Protein AF-A0A2C5VGV7-F1 (afdb_monomer)

Sequence (1198 aa):
MLGKWEKAKASDNYAYPTNRVNNKQLCISTLEGSLFNQAHFSAHIVLRQLVRQPQFVAIVDTLEINDDNWTLVNKKGEIFQVHEIQTTVGTFIERIDITQQINEIDSLKADLQLLASSAVMTGGIVSSSDRLPLLNWLQFQQLNLPETADHLQNLIAWLELTLPLPPTHGNYWGISNETGATELCIDEDQQSAIYQVIHKLMDKGEPRAEPLINYLAGALLKKETPTALREYPRRAWALLIETEEAKAFAQSCFEALNEPSMANATVLSTEQRSRLLVAAVMLDLSLGREDKNQNFIEQNIYNPGYVQATSHEVNLALEQALGRRRIKEYAVPMTLELILAGLAPEFLVRTPTTLQIGTPGWVILRKSVSLAETIAPGLSSQMSYDKLLELGAMLPTSTQQQTLHDWANLQGIMDWSMLNGLEPENANDLPTQELFKQAATQYNAHIEAINAALTTIATPPVSRRKLAKAELYDVGCDPMMQIALPVEYGYKRNYHSVLDVYMTRNLLFKKGYDRQSGTSIYKAYPDLLTLEPINDIYKAKVKEHFKQYKTAINTTVRLTLSRLSLEERMALEFGKVAIFSVRDFSIQTPINSSFVPFDPRKTARFGTLLFCKYGLQFYCFEIFPLQGICRNNPALAEAYVRGQTLDEIGWFTEGPNGDNDFKSLTYLHTRIEKTAYFEGQAPLGEELRDRPGIILERFAEFDEPDDSLPFTRSPMHSFNSERFNKIGEIIAEHNPPTHYDQFYAISYDKTALEKNLDDWDNITETILDVVIPFRQCIRGLSSSDPDLRSGAIFSCVMDLTAILFVFAGALGPFGKALGSSTRLLSLSKVGASVALSVFNPLDGVPKLVYGGARLVGKGVMKLSHFGHTVIRAGAGQLRALSSTSSGSYDLVKALSKTGVAAEIRMTLPTLAHARALFKDDALETVEQLVTRLSQDVVSIPKGGNATELQHLFNAATREATQSSKGFQQLESLIGHAAANDVLISFTKSRGPRFNGTKFTTKAGDYSEILGSMAELESRKVIYLKNHQQSVLKTDLGKPPYSDVMPETAFNPQGFTDNAQRAGAWMVKGSSSDNELEHIVAILREYTSNNKSLTDANVVKEIHARLVPQLAESVREVGQPTKYGGSISGYASLEQHLKTLDAAHEHVDKHLLAAIAGFQGFGDGNGRTASAVYAISQLRNNRFVPMPKHVFMSLSDLG

Mean predicted aligned error: 18.31 Å

pLDDT: mean 78.08, std 17.91, range [22.92, 96.88]

Solvent-accessible surface area (backbone atoms only — not comparable to full-atom values): 66205 Å² total; per-residue (Å²): 136,91,73,85,82,81,80,83,71,91,71,87,81,88,79,69,70,86,60,63,55,78,56,85,32,37,62,38,48,63,43,89,87,28,55,62,37,65,66,35,44,68,49,24,52,53,43,44,56,52,59,66,34,71,74,48,40,59,58,55,65,74,67,77,68,71,94,82,51,40,44,38,33,23,50,85,52,49,31,26,44,31,39,81,43,83,54,100,63,39,70,33,54,51,75,45,82,44,38,69,73,55,66,72,40,74,91,48,50,67,61,45,52,53,38,11,60,48,4,60,74,34,20,39,43,35,32,47,45,64,52,43,45,47,53,27,56,37,44,52,58,63,41,55,78,48,61,36,61,66,48,42,52,46,51,48,50,44,47,67,47,83,70,74,78,51,48,97,61,37,27,46,34,54,64,36,93,78,59,59,43,70,35,56,77,66,57,81,88,50,46,64,44,45,50,50,50,52,48,67,74,64,69,78,67,88,75,78,85,64,50,67,59,49,58,48,49,53,61,39,51,79,81,47,53,59,64,54,28,46,78,35,26,72,60,40,49,66,52,31,57,69,34,70,68,41,45,54,51,32,51,52,43,54,55,57,76,47,72,85,88,67,80,63,93,72,81,73,50,74,61,60,37,44,17,51,46,44,40,51,46,31,46,70,74,64,29,80,44,70,71,42,43,42,51,48,39,48,68,65,65,47,23,48,91,38,27,79,33,28,59,66,58,46,51,53,51,47,45,56,55,43,43,74,65,56,40,46,75,42,45,31,52,34,52,49,51,60,50,30,41,56,78,44,46,58,67,62,37,71,65,54,88,63,38,29,54,41,38,73,39,34,28,44,48,38,23,13,30,50,53,33,35,52,54,36,44,33,27,38,61,67,42,54,54,68,57,32,51,56,61,47,58,56,72,63,58,30,74,33,28,39,50,35,54,42,50,35,24,49,56,26,37,47,47,32,28,44,12,36,64,66,66,58,94,61,50,82,79,50,56,70,53,58,55,50,34,51,34,36,50,54,51,40,52,53,52,47,53,50,45,53,19,55,52,46,68,65,47,68,60,71,47,42,58,58,53,48,43,51,60,29,50,76,59,72,40,65,40,75,44,67,28,26,57,83,71,69,94,90,65,87,78,66,75,39,30,46,43,40,36,48,71,23,91,60,41,54,77,68,67,56,57,33,49,94,69,82,77,48,50,66,73,75,34,57,58,68,72,70,57,74,62,50,67,58,58,39,52,52,52,42,52,55,50,50,52,50,34,32,54,22,42,16,52,35,35,17,53,21,51,27,67,43,55,64,70,58,36,48,32,68,61,52,12,35,34,36,36,27,41,42,29,69,55,65,81,89,56,61,96,87,51,78,67,82,82,89,53,81,85,40,44,31,34,32,29,38,40,36,40,28,43,36,93,95,48,68,43,20,32,44,36,24,48,68,48,46,45,49,47,81,35,63,66,58,25,52,33,46,69,69,16,21,15,63,41,101,81,51,41,72,76,35,60,34,67,62,103,64,62,75,51,56,49,35,41,26,90,44,82,73,64,57,52,22,24,66,48,56,44,79,81,79,87,71,86,80,92,76,90,68,42,35,34,35,39,49,81,48,74,43,71,56,60,94,68,82,84,71,95,72,71,34,43,59,54,45,40,70,27,69,57,36,47,51,52,15,46,51,49,29,68,75,51,35,74,67,48,70,70,55,54,49,53,77,29,59,67,74,40,74,66,44,58,72,71,53,88,84,88,76,66,62,65,63,46,62,68,66,62,44,69,47,71,68,59,57,56,66,75,69,48,93,53,68,76,83,66,69,76,88,71,62,48,61,79,63,65,28,78,68,64,68,76,78,67,71,99,60,99,57,85,62,61,58,69,54,52,53,52,50,47,45,55,59,66,49,49,56,61,64,66,54,48,46,54,43,57,46,77,80,86,71,81,97,83,84,89,83,79,91,72,88,88,76,62,96,69,70,88,73,62,21,74,64,31,30,52,38,33,40,51,14,37,50,41,49,27,28,37,53,33,81,76,47,34,25,41,41,45,48,51,24,31,69,73,69,54,39,55,37,33,58,38,60,60,33,49,66,53,59,22,47,20,66,57,66,72,37,87,79,52,82,47,54,66,58,48,25,55,59,58,38,40,87,62,45,79,75,39,90,85,56,46,72,68,50,55,46,50,51,49,58,46,31,26,51,59,55,19,56,78,27,70,20,31,49,53,25,22,76,67,40,36,65,68,46,40,51,50,47,54,50,54,44,41,72,78,71,48,71,52,72,75,81,43,31,56,78,48,37,29,54,63,47,18,52,50,52,16,53,45,29,34,56,43,31,54,21,50,50,52,45,50,53,52,52,57,47,56,77,72,49,73,60,81,39,81,68,57,53,53,68,44,60,62,74,79,40,39,81,85,66,64,80,53,50,59,55,39,44,24,33,42,51,50,66,75,46,98,62,100,63,63,52,66,63,49,28,51,52,42,52,49,58,38,71,65,74,65,58,84,56,36,56,67,50,50,49,53,51,34,34,74,76,39,62,94,47,60,86,44,74,33,72,62,86,60,104,54,78,64,46,16,8,60,57,10,32,38,40,35,43,60,50,33,70,70,56,58,86,83,43,98,56,36,36,58,53,50,23,20,39,41,38,36,32,29,35,43,40,57,64,27,62,61,40,14,52,47,53,26,42,26,54,33,43,64,68,78,39,70,83,55,73,33,70,70,39,54,22,67,57,21,70,75,106

Organism: Pseudomonas putida (NCBI:txid303)

Secondary structure (DSSP, 8-state):
-----------S-----TT---TTS-EEEPPTT-HHHHHHHHHHHHHHHHTTSHHHHHHHHTT---TT-EEEEETT--EEEEEEEEETTEEEEEEEE-HHHHHT-GGGHHHHHHHHHHHHHTTTEEESSSEEEHHHHHHHTTPPP--SHHHHHHHHHHHH---PPPPTTTTSS-B-TTT-SB--SS-GGGHHHHHHHHHHHH-SSSSP-S-HHHHHHHHHTTTS-HHHHHH-HHHHHHHHTTSHHHHHHHHHHHHHHS-TT--S--PPPHHHHHHHHHHHHHHHTT-SSHHHHHHHHHHHTS-GGGTT-BHHHHHHHHHHHHHHTT--GGGHHHHHHHHHHHH-GGGGS---TT-BTTSHHHHHHHHHHHHHHHHSTTGGGGS-HHHHHHHHHSPPSSHHHHHHHHHHHHHHHHHHHHHTT-S-TTTTTS-HHHHHHHHHHHHHHHHHHHHHHHHHHHSPPPPHHHHHHHHHHHTT--TT-EEE----TTSPPPEEEHHHHHHSTTTTTTT--B-SSSS-HHHH-GGGGTSPPHHHHHHHHHHHHHHHHHHHHHHHHHHHHHTS-HHHHHHHHHSEEEEEEEEE--TTS-TT-S-----GGGEEEEEEEEEEEETTEEEEEEEETTTTEEEE-HHHHHHHHT-EEE-TTS-EEE-S-SSS-S-SEEEES----HHHHHH-PPP----------EEEEEEEEEPPPSSPPPS---HHHHHT-HHHHHHHHHHHHHS-SS-HHHHHHTT----HHHHHTSPPSSSHHHHHHHH-TTTTHHHHHT---SSSSSSS---TT--GGG-----SS---TTHHHHHHHHHHHHTT---TTHHHHTT-TTSS-S-----------TT-----HHHHHHHHHHHHHHHHHH-TTSSHHHHHHHHHHHSHHHHHHHTS-HHHHHHHHHT-TT--SHHHHHHHHTSS--PPPTT--HHHHHHHHHHHHHHHHTTSHHHHHHHHHH-HHHHHHHHHHHHHHHPPPB-SSSBSS-HHHHHHHHHHHHHHHHHHHHHHHHHHHHHTTS-TTSTTTT----HHHH-TT---SHHHHHHHHHHHT-SS---HHHHHHHHHHHHHS---TT-HHHHHHHHHHHSGGGTT--PPS--SSSS--HHHHHHHHHHHHTTS-TT-TTHHHHHHHHHHHHT-SSS-HHHHHHHHHHHHHHTTT---PPPHHHHHHHHT--

Structure (mmCIF, N/CA/C/O backbone):
data_AF-A0A2C5VGV7-F1
#
_entry.id   AF-A0A2C5VGV7-F1
#
loop_
_atom_site.group_PDB
_atom_site.id
_atom_site.type_symbol
_atom_site.label_atom_id
_atom_site.label_alt_id
_atom_site.label_comp_id
_atom_site.label_asym_id
_atom_site.label_entity_id
_atom_site.label_seq_id
_atom_site.pdbx_PDB_ins_code
_atom_site.Cartn_x
_atom_site.Cartn_y
_atom_site.Cartn_z
_atom_site.occupancy
_atom_site.B_iso_or_equiv
_atom_site.auth_seq_id
_atom_site.auth_comp_id
_atom_site.auth_asym_id
_atom_site.auth_atom_id
_atom_site.pdbx_PDB_model_num
ATOM 1 N N . MET A 1 1 ? 58.624 14.270 20.878 1.00 26.78 1 MET A N 1
ATOM 2 C CA . MET A 1 1 ? 58.627 13.551 19.588 1.00 26.78 1 MET A CA 1
ATOM 3 C C . MET A 1 1 ? 57.316 13.879 18.898 1.00 26.78 1 MET A C 1
ATOM 5 O O . MET A 1 1 ? 56.286 13.361 19.293 1.00 26.78 1 MET A O 1
ATOM 9 N N . LEU A 1 2 ? 57.351 14.844 17.981 1.00 27.44 2 LEU A N 1
ATOM 10 C CA . LEU A 1 2 ? 56.190 15.363 17.257 1.00 27.44 2 LEU A CA 1
ATOM 11 C C . LEU A 1 2 ? 56.042 14.560 15.959 1.00 27.44 2 LEU A C 1
ATOM 13 O O . LEU A 1 2 ? 56.719 14.840 14.972 1.00 27.44 2 LEU A O 1
ATOM 17 N N . GLY A 1 3 ? 55.229 13.505 16.009 1.00 25.00 3 GLY A N 1
ATOM 18 C CA . GLY A 1 3 ? 54.824 12.710 14.850 1.00 25.00 3 GLY A CA 1
ATOM 19 C C . GLY A 1 3 ? 53.529 13.267 14.267 1.00 25.00 3 GLY A C 1
ATOM 20 O O . GLY A 1 3 ? 52.592 13.535 15.011 1.00 25.00 3 GLY A O 1
ATOM 21 N N . LYS A 1 4 ? 53.521 13.490 12.952 1.00 26.62 4 LYS A N 1
ATOM 22 C CA . LYS A 1 4 ? 52.438 14.087 12.158 1.00 26.62 4 LYS A CA 1
ATOM 23 C C . LYS A 1 4 ? 51.083 13.413 12.402 1.00 26.62 4 LYS A C 1
ATOM 25 O O . LYS A 1 4 ? 50.980 12.194 12.336 1.00 26.62 4 LYS A O 1
ATOM 30 N N . TRP A 1 5 ? 50.059 14.233 12.617 1.00 28.11 5 TRP A N 1
ATOM 31 C CA . TRP A 1 5 ? 48.663 13.819 12.704 1.00 28.11 5 TRP A CA 1
ATOM 32 C C . TRP A 1 5 ? 48.110 13.744 11.280 1.00 28.11 5 TRP A C 1
ATOM 34 O O . TRP A 1 5 ? 47.948 14.767 10.612 1.00 28.11 5 TRP A O 1
ATOM 44 N N . GLU A 1 6 ? 47.868 12.537 10.779 1.00 26.00 6 GLU A N 1
ATOM 45 C CA . GLU A 1 6 ? 47.149 12.352 9.521 1.00 26.00 6 GLU A CA 1
ATOM 46 C C . GLU A 1 6 ? 45.651 12.568 9.765 1.00 26.00 6 GLU A C 1
ATOM 48 O O . GLU A 1 6 ? 44.951 11.703 10.288 1.00 26.00 6 GLU A O 1
ATOM 53 N N . LYS A 1 7 ? 45.146 13.746 9.371 1.00 28.91 7 LYS A N 1
ATOM 54 C CA . LYS A 1 7 ? 43.715 13.962 9.121 1.00 28.91 7 LYS A CA 1
ATOM 55 C C . LYS A 1 7 ? 43.295 12.994 8.008 1.00 28.91 7 LYS A C 1
ATOM 57 O O . LYS A 1 7 ? 43.578 13.243 6.836 1.00 28.91 7 LYS A O 1
ATOM 62 N N . ALA A 1 8 ? 42.625 11.899 8.362 1.00 23.08 8 ALA A N 1
ATOM 63 C CA . ALA A 1 8 ? 41.954 11.027 7.405 1.00 23.08 8 ALA A CA 1
ATOM 64 C C . ALA A 1 8 ? 40.775 11.784 6.768 1.00 23.08 8 ALA A C 1
ATOM 66 O O . ALA A 1 8 ? 39.636 11.697 7.217 1.00 23.08 8 ALA A O 1
ATOM 67 N N . LYS A 1 9 ? 41.057 12.571 5.724 1.00 25.14 9 LYS A N 1
ATOM 68 C CA . LYS A 1 9 ? 40.028 13.113 4.835 1.00 25.14 9 LYS A CA 1
ATOM 69 C C . LYS A 1 9 ? 39.410 11.947 4.069 1.00 25.14 9 LYS A C 1
ATOM 71 O O . LYS A 1 9 ? 40.097 11.290 3.286 1.00 25.14 9 LYS A O 1
ATOM 76 N N . ALA A 1 10 ? 38.116 11.717 4.275 1.00 26.50 10 ALA A N 1
ATOM 77 C CA . ALA A 1 10 ? 37.305 10.864 3.420 1.00 26.50 10 ALA A CA 1
ATOM 78 C C . ALA A 1 10 ? 37.255 11.481 2.010 1.00 26.50 10 ALA A C 1
ATOM 80 O O . ALA A 1 10 ? 36.399 12.305 1.702 1.00 26.50 10 ALA A O 1
ATOM 81 N N . SER A 1 11 ? 38.230 11.127 1.176 1.00 24.16 11 SER A N 1
ATOM 82 C CA . SER A 1 11 ? 38.238 11.431 -0.252 1.00 24.16 11 SER A CA 1
ATOM 83 C C . SER A 1 11 ? 37.610 10.258 -1.004 1.00 24.16 11 SER A C 1
ATOM 85 O O . SER A 1 11 ? 37.930 9.103 -0.741 1.00 24.16 11 SER A O 1
ATOM 87 N N . ASP A 1 12 ? 36.668 10.597 -1.883 1.00 28.17 12 ASP A N 1
ATOM 88 C CA . ASP A 1 12 ? 36.033 9.772 -2.915 1.00 28.17 12 ASP A CA 1
ATOM 89 C C . ASP A 1 12 ? 35.378 8.447 -2.485 1.00 28.17 12 ASP A C 1
ATOM 91 O O . ASP A 1 12 ? 35.960 7.374 -2.571 1.00 28.17 12 ASP A O 1
ATOM 95 N N . ASN A 1 13 ? 34.090 8.523 -2.115 1.00 22.92 13 ASN A N 1
ATOM 96 C CA . ASN A 1 13 ? 33.152 7.386 -2.139 1.00 22.92 13 ASN A CA 1
ATOM 97 C C . ASN A 1 13 ? 31.679 7.827 -2.344 1.00 22.92 13 ASN A C 1
ATOM 99 O O . ASN A 1 13 ? 30.761 7.257 -1.758 1.00 22.92 13 ASN A O 1
ATOM 103 N N . TYR A 1 14 ? 31.416 8.848 -3.171 1.00 29.27 14 TYR A N 1
ATOM 104 C CA . TYR A 1 14 ? 30.048 9.320 -3.473 1.00 29.27 14 TYR A CA 1
ATOM 105 C C . TYR A 1 14 ? 29.516 8.830 -4.829 1.00 29.27 14 TYR A C 1
ATOM 107 O O . TYR A 1 14 ? 28.909 9.581 -5.586 1.00 29.27 14 TYR A O 1
ATOM 115 N N . ALA A 1 15 ? 29.686 7.541 -5.118 1.00 26.30 15 ALA A N 1
ATOM 116 C CA . ALA A 1 15 ? 28.847 6.833 -6.081 1.00 26.30 15 ALA A CA 1
ATOM 117 C C . ALA A 1 15 ? 28.040 5.783 -5.310 1.00 26.30 15 ALA A C 1
ATOM 119 O O . ALA A 1 15 ? 28.414 4.615 -5.238 1.00 26.30 15 ALA A O 1
ATOM 120 N N . TYR A 1 16 ? 26.956 6.215 -4.664 1.00 28.55 16 TYR A N 1
ATOM 121 C CA . TYR A 1 16 ? 26.007 5.279 -4.070 1.00 28.55 16 TYR A CA 1
ATOM 122 C C . TYR A 1 16 ? 24.989 4.840 -5.130 1.00 28.55 16 TYR A C 1
ATOM 124 O O . TYR A 1 16 ? 24.573 5.664 -5.947 1.00 28.55 16 TYR A O 1
ATOM 132 N N . PRO A 1 17 ? 24.561 3.564 -5.125 1.00 27.66 17 PRO A N 1
ATOM 133 C CA . PRO A 1 17 ? 23.435 3.127 -5.939 1.00 27.66 17 PRO A CA 1
ATOM 134 C C . PRO A 1 17 ? 22.224 4.019 -5.643 1.00 27.66 17 PRO A C 1
ATOM 136 O O . PRO A 1 17 ? 21.954 4.339 -4.484 1.00 27.66 17 PRO A O 1
ATOM 139 N N . THR A 1 18 ? 21.505 4.398 -6.696 1.00 37.00 18 THR A N 1
ATOM 140 C CA . THR A 1 18 ? 20.481 5.457 -6.797 1.00 37.00 18 THR A CA 1
ATOM 141 C C . THR A 1 18 ? 19.291 5.391 -5.820 1.00 37.00 18 THR A C 1
ATOM 143 O O . THR A 1 18 ? 18.417 6.244 -5.895 1.00 37.00 18 THR A O 1
ATOM 146 N N . ASN A 1 19 ? 19.260 4.452 -4.863 1.00 34.81 19 ASN A N 1
ATOM 147 C CA . ASN A 1 19 ? 18.107 4.164 -3.997 1.00 34.81 19 ASN A CA 1
ATOM 148 C C . ASN A 1 19 ? 18.372 4.180 -2.468 1.00 34.81 19 ASN A C 1
ATOM 150 O O . ASN A 1 19 ? 17.470 3.802 -1.722 1.00 34.81 19 ASN A O 1
ATOM 154 N N . ARG A 1 20 ? 19.557 4.571 -1.960 1.00 34.97 20 ARG A N 1
ATOM 155 C CA . ARG A 1 20 ? 19.866 4.536 -0.503 1.00 34.97 20 ARG A CA 1
ATOM 156 C C . ARG A 1 20 ? 19.965 5.928 0.140 1.00 34.97 20 ARG A C 1
ATOM 158 O O . ARG A 1 20 ? 20.656 6.794 -0.382 1.00 34.97 20 ARG A O 1
ATOM 165 N N . VAL A 1 21 ? 19.342 6.110 1.312 1.00 44.81 21 VAL A N 1
ATOM 166 C CA . VAL A 1 21 ? 19.332 7.372 2.088 1.00 44.81 21 VAL A CA 1
ATOM 167 C C . VAL A 1 21 ? 20.489 7.421 3.106 1.00 44.81 21 VAL A C 1
ATOM 169 O O . VAL A 1 21 ? 20.697 6.470 3.865 1.00 44.81 21 VAL A O 1
ATOM 172 N N . ASN A 1 22 ? 21.238 8.531 3.180 1.00 52.78 22 ASN A N 1
ATOM 173 C CA . ASN A 1 22 ? 22.326 8.716 4.157 1.00 52.78 22 ASN A CA 1
ATOM 174 C C . ASN A 1 22 ? 21.815 9.256 5.513 1.00 52.78 22 ASN A C 1
ATOM 176 O O . ASN A 1 22 ? 22.039 10.405 5.889 1.00 52.78 22 ASN A O 1
ATOM 180 N N . ASN A 1 23 ? 21.145 8.398 6.287 1.00 49.16 23 ASN A N 1
ATOM 181 C CA . ASN A 1 23 ? 20.533 8.762 7.578 1.00 49.16 23 ASN A CA 1
ATOM 182 C C . ASN A 1 23 ? 21.534 8.982 8.734 1.00 49.16 23 ASN A C 1
ATOM 184 O O . ASN A 1 23 ? 21.134 9.367 9.832 1.00 49.16 23 ASN A O 1
ATOM 188 N N . LYS A 1 24 ? 22.832 8.695 8.538 1.00 49.66 24 LYS A N 1
ATOM 189 C CA . LYS A 1 24 ? 23.844 8.726 9.617 1.00 49.66 24 LYS A CA 1
ATOM 190 C C . LYS A 1 24 ? 24.393 10.125 9.913 1.00 49.66 24 LYS A C 1
ATOM 192 O O . LYS A 1 24 ? 25.013 10.313 10.962 1.00 49.66 24 LYS A O 1
ATOM 197 N N . GLN A 1 25 ? 24.170 11.075 9.007 1.00 57.91 25 GLN A N 1
ATOM 198 C CA . GLN A 1 25 ? 24.764 12.412 9.049 1.00 57.91 25 GLN A CA 1
ATOM 199 C C . GLN A 1 25 ? 23.735 13.547 9.231 1.00 57.91 25 GLN A C 1
ATOM 201 O O . GLN A 1 25 ? 24.132 14.700 9.366 1.00 57.91 25 GLN A O 1
ATOM 206 N N . LEU A 1 26 ? 22.435 13.233 9.270 1.00 62.75 26 LEU A N 1
ATOM 207 C CA . LEU A 1 26 ? 21.358 14.197 9.530 1.00 62.75 26 LEU A CA 1
ATOM 208 C C . LEU A 1 26 ? 21.230 14.479 11.031 1.00 62.75 26 LEU A C 1
ATOM 210 O O . LEU A 1 26 ? 21.164 13.545 11.835 1.00 62.75 26 LEU A O 1
ATOM 214 N N . CYS A 1 27 ? 21.168 15.756 11.403 1.00 69.19 27 CYS A N 1
ATOM 215 C CA . CYS A 1 27 ? 21.105 16.218 12.788 1.00 69.19 27 CYS A CA 1
ATOM 216 C C . CYS A 1 27 ? 19.761 16.900 13.087 1.00 69.19 27 CYS A C 1
ATOM 218 O O . CYS A 1 27 ? 19.187 17.543 12.219 1.00 69.19 27 CYS A O 1
ATOM 220 N N . ILE A 1 28 ? 19.251 16.770 14.309 1.00 70.75 28 ILE A N 1
ATOM 221 C CA . ILE A 1 28 ? 18.041 17.440 14.801 1.00 70.75 28 ILE A CA 1
ATOM 222 C C . ILE A 1 28 ? 18.336 18.111 16.146 1.00 70.75 28 ILE A C 1
ATOM 224 O O . ILE A 1 28 ? 19.229 17.679 16.874 1.00 70.75 28 ILE A O 1
ATOM 228 N N . SER A 1 29 ? 17.564 19.136 16.502 1.00 74.19 29 SER A N 1
ATOM 229 C CA . SER A 1 29 ? 17.600 19.728 17.845 1.00 74.19 29 SER A CA 1
ATOM 230 C C . SER A 1 29 ? 16.623 19.019 18.783 1.00 74.19 29 SER A C 1
ATOM 232 O O . SER A 1 29 ? 15.491 18.716 18.406 1.00 74.19 29 SER A O 1
ATOM 234 N N . THR A 1 30 ? 17.032 18.792 20.027 1.00 71.56 30 THR A N 1
ATOM 235 C CA . THR A 1 30 ? 16.143 18.401 21.122 1.00 71.56 30 THR A CA 1
ATOM 236 C C . THR A 1 30 ? 15.145 19.519 21.410 1.00 71.56 30 THR A C 1
ATOM 238 O O . THR A 1 30 ? 15.472 20.705 21.361 1.00 71.56 30 THR A O 1
ATOM 241 N N . LEU A 1 31 ? 13.906 19.149 21.738 1.00 69.62 31 LEU A N 1
ATOM 242 C CA . LEU A 1 31 ? 12.923 20.096 22.250 1.00 69.62 31 LEU A CA 1
ATOM 243 C C . LEU A 1 31 ? 12.893 20.023 23.778 1.00 69.62 31 LEU A C 1
ATOM 245 O O . LEU A 1 31 ? 12.781 18.938 24.355 1.00 69.62 31 LEU A O 1
ATOM 249 N N . GLU A 1 32 ? 12.980 21.172 24.440 1.00 70.81 32 GLU A N 1
ATOM 250 C CA . GLU A 1 32 ? 12.794 21.278 25.888 1.00 70.81 32 GLU A CA 1
ATOM 251 C C . GLU A 1 32 ? 11.429 20.731 26.323 1.00 70.81 32 GLU A C 1
ATOM 253 O O . GLU A 1 32 ? 10.408 21.021 25.701 1.00 70.81 32 GLU A O 1
ATOM 258 N N . GLY A 1 33 ? 11.428 19.884 27.357 1.00 67.38 33 GLY A N 1
ATOM 259 C CA . GLY A 1 33 ? 10.228 19.220 27.876 1.00 67.38 33 GLY A CA 1
ATOM 260 C C . GLY A 1 33 ? 9.799 17.941 27.145 1.00 67.38 33 GLY A C 1
ATOM 261 O O . GLY A 1 33 ? 8.951 17.229 27.678 1.00 67.38 33 GLY A O 1
ATOM 262 N N . SER A 1 34 ? 10.394 17.607 25.992 1.00 68.00 34 SER A N 1
ATOM 263 C CA . SER A 1 34 ? 10.092 16.361 25.262 1.00 68.00 34 SER A CA 1
ATOM 264 C C . SER A 1 34 ? 10.458 15.101 26.051 1.00 68.00 34 SER A C 1
ATOM 266 O O . SER A 1 34 ? 11.385 15.129 26.861 1.00 68.00 34 SER A O 1
ATOM 268 N N . LEU A 1 35 ? 9.802 13.967 25.765 1.00 70.62 35 LEU A N 1
ATOM 269 C CA . LEU A 1 35 ? 10.154 12.670 26.371 1.00 70.62 35 LEU A CA 1
ATOM 270 C C . LEU A 1 35 ? 11.616 12.286 26.117 1.00 70.62 35 LEU A C 1
ATOM 272 O O . LEU A 1 35 ? 12.296 11.807 27.022 1.00 70.62 35 LEU A O 1
ATOM 276 N N . PHE A 1 36 ? 12.114 12.536 24.900 1.00 74.88 36 PHE A N 1
ATOM 277 C CA . PHE A 1 36 ? 13.523 12.310 24.581 1.00 74.88 36 PHE A CA 1
ATOM 278 C C . PHE A 1 36 ? 14.425 13.192 25.447 1.00 74.88 36 PHE A C 1
ATOM 280 O O . PHE A 1 36 ? 15.378 12.691 26.035 1.00 74.88 36 PHE A O 1
ATOM 287 N N . ASN A 1 37 ? 14.122 14.492 25.556 1.00 75.94 37 ASN A N 1
ATOM 288 C CA . ASN A 1 37 ? 14.912 15.400 26.383 1.00 75.94 37 ASN A CA 1
ATOM 289 C C . ASN A 1 37 ? 14.887 14.956 27.846 1.00 75.94 37 ASN A C 1
ATOM 291 O O . ASN A 1 37 ? 15.947 14.807 28.424 1.00 75.94 37 ASN A O 1
ATOM 295 N N . GLN A 1 38 ? 13.729 14.622 28.416 1.00 80.12 38 GLN A N 1
ATOM 296 C CA . GLN A 1 38 ? 13.640 14.123 29.794 1.00 80.12 38 GLN A CA 1
ATOM 297 C C . GLN A 1 38 ? 14.505 12.873 30.027 1.00 80.12 38 GLN A C 1
ATOM 299 O O . GLN A 1 38 ? 15.220 12.807 31.025 1.00 80.12 38 GLN A O 1
ATOM 304 N N . ALA A 1 39 ? 14.493 11.915 29.093 1.00 77.00 39 ALA A N 1
ATOM 305 C CA . ALA A 1 39 ? 15.324 10.712 29.171 1.00 77.00 39 ALA A CA 1
ATOM 306 C C . ALA A 1 39 ? 16.827 11.003 28.983 1.00 77.00 39 ALA A C 1
ATOM 308 O O . ALA A 1 39 ? 17.673 10.315 29.550 1.00 77.00 39 ALA A O 1
ATOM 309 N N . HIS A 1 40 ? 17.167 12.020 28.188 1.00 82.81 40 HIS A N 1
ATOM 310 C CA . HIS A 1 40 ? 18.542 12.399 27.844 1.00 82.81 40 HIS A CA 1
ATOM 311 C C . HIS A 1 40 ? 19.164 13.407 28.822 1.00 82.81 40 HIS A C 1
ATOM 313 O O . HIS A 1 40 ? 20.384 13.436 28.978 1.00 82.81 40 HIS A O 1
ATOM 319 N N . PHE A 1 41 ? 18.339 14.181 29.532 1.00 83.75 41 PHE A N 1
ATOM 320 C CA . PHE A 1 41 ? 18.715 15.382 30.279 1.00 83.75 41 PHE A CA 1
ATOM 321 C C . PHE A 1 41 ? 19.829 15.129 31.293 1.00 83.75 41 PHE A C 1
ATOM 323 O O . PHE A 1 41 ? 20.842 15.825 31.289 1.00 83.75 41 PHE A O 1
ATOM 330 N N . SER A 1 42 ? 19.688 14.109 32.141 1.00 84.25 42 SER A N 1
ATOM 331 C CA . SER A 1 42 ? 20.685 13.818 33.176 1.00 84.25 42 SER A CA 1
ATOM 332 C C . SER A 1 42 ? 22.057 13.505 32.575 1.00 84.25 42 SER A C 1
ATOM 334 O O . SER A 1 42 ? 23.062 14.063 33.012 1.00 84.25 42 SER A O 1
ATOM 336 N N . ALA A 1 43 ? 22.104 12.676 31.530 1.00 85.81 43 ALA A N 1
ATOM 337 C CA . ALA A 1 43 ? 23.351 12.318 30.860 1.00 85.81 43 ALA A CA 1
ATOM 338 C C . ALA A 1 43 ? 23.935 13.499 30.062 1.00 85.81 43 ALA A C 1
ATOM 340 O O . ALA A 1 43 ? 25.146 13.713 30.062 1.00 85.81 43 ALA A O 1
ATOM 341 N N . HIS A 1 44 ? 23.078 14.313 29.439 1.00 87.94 44 HIS A N 1
ATOM 342 C CA . HIS A 1 44 ? 23.464 15.549 28.760 1.00 87.94 44 HIS A CA 1
ATOM 343 C C . HIS A 1 44 ? 24.175 16.534 29.694 1.00 87.94 44 HIS A C 1
ATOM 345 O O . HIS A 1 44 ? 25.224 17.074 29.339 1.00 87.94 44 HIS A O 1
ATOM 351 N N . ILE A 1 45 ? 23.641 16.749 30.903 1.00 87.56 45 ILE A N 1
ATOM 352 C CA . ILE A 1 45 ? 24.245 17.646 31.897 1.00 87.56 45 ILE A CA 1
ATOM 353 C C . ILE A 1 45 ? 25.610 17.124 32.352 1.00 87.56 45 ILE A C 1
ATOM 355 O O . ILE A 1 45 ? 26.566 17.901 32.397 1.00 87.56 45 ILE A O 1
ATOM 359 N N . VAL A 1 46 ? 25.722 15.821 32.628 1.00 88.12 46 VAL A N 1
ATOM 360 C CA . VAL A 1 46 ? 26.996 15.191 33.015 1.00 88.12 46 VAL A CA 1
ATOM 361 C C . VAL A 1 46 ? 28.036 15.352 31.905 1.00 88.12 46 VAL A C 1
ATOM 363 O O . VAL A 1 46 ? 29.143 15.826 32.159 1.00 88.12 46 VAL A O 1
ATOM 366 N N . LEU A 1 47 ? 27.676 15.062 30.651 1.00 91.50 47 LEU A N 1
ATOM 367 C CA . LEU A 1 47 ? 28.595 15.224 29.525 1.00 91.50 47 LEU A CA 1
ATOM 368 C C . LEU A 1 47 ? 28.988 16.697 29.314 1.00 91.50 47 LEU A C 1
ATOM 370 O O . LEU A 1 47 ? 30.158 16.984 29.075 1.00 91.50 47 LEU A O 1
ATOM 374 N N . ARG A 1 48 ? 28.063 17.652 29.475 1.00 89.94 48 ARG A N 1
ATOM 375 C CA . ARG A 1 48 ? 28.373 19.094 29.413 1.00 89.94 48 ARG A CA 1
ATOM 376 C C . ARG A 1 48 ? 29.363 19.555 30.480 1.00 89.94 48 ARG A C 1
ATOM 378 O O . ARG A 1 48 ? 30.157 20.455 30.216 1.00 89.94 48 ARG A O 1
ATOM 385 N N . GLN A 1 49 ? 29.306 18.984 31.679 1.00 88.69 49 GLN A N 1
ATOM 386 C CA . GLN A 1 49 ? 30.284 19.272 32.729 1.00 88.69 49 GLN A CA 1
ATOM 387 C C . GLN A 1 49 ? 31.651 18.679 32.377 1.00 88.69 49 GLN A C 1
ATOM 389 O O . GLN A 1 49 ? 32.667 19.352 32.537 1.00 88.69 49 GLN A O 1
ATOM 394 N N . LEU A 1 50 ? 31.665 17.459 31.836 1.00 88.75 50 LEU A N 1
ATOM 395 C CA . LEU A 1 50 ? 32.880 16.742 31.459 1.00 88.75 50 LEU A CA 1
ATOM 396 C C . LEU A 1 50 ? 33.654 17.460 30.344 1.00 88.75 50 LEU A C 1
ATOM 398 O O . LEU A 1 50 ? 34.852 17.696 30.487 1.00 88.75 50 LEU A O 1
ATOM 402 N N . VAL A 1 51 ? 32.974 17.896 29.278 1.00 89.19 51 VAL A N 1
ATOM 403 C CA . VAL A 1 51 ? 33.630 18.575 28.139 1.00 89.19 51 VAL A CA 1
ATOM 404 C C . VAL A 1 51 ? 34.211 19.949 28.492 1.00 89.19 51 VAL A C 1
ATOM 406 O O . VAL A 1 51 ? 35.025 20.476 27.745 1.00 89.19 51 VAL A O 1
ATOM 409 N N . ARG A 1 52 ? 33.818 20.533 29.634 1.00 88.62 52 ARG A N 1
ATOM 410 C CA . ARG A 1 52 ? 34.355 21.807 30.147 1.00 88.62 52 ARG A CA 1
ATOM 411 C C . ARG A 1 52 ? 35.582 21.629 31.038 1.00 88.62 52 ARG A C 1
ATOM 413 O O . ARG A 1 52 ? 36.161 22.625 31.472 1.00 88.62 52 ARG A O 1
ATOM 420 N N . GLN A 1 53 ? 35.970 20.394 31.354 1.00 88.50 53 GLN A N 1
ATOM 421 C CA . GLN A 1 53 ? 37.165 20.163 32.154 1.00 88.50 53 GLN A CA 1
ATOM 422 C C . GLN A 1 53 ? 38.421 20.564 31.361 1.00 88.50 53 GLN A C 1
ATOM 424 O O . GLN A 1 53 ? 38.521 20.218 30.182 1.00 88.50 53 GLN A O 1
ATOM 429 N N . PRO A 1 54 ? 39.416 21.229 31.985 1.00 87.50 54 PRO A N 1
ATOM 430 C CA . PRO A 1 54 ? 40.589 21.749 31.272 1.00 87.50 54 PRO A CA 1
ATOM 431 C C . PRO A 1 54 ? 41.353 20.695 30.461 1.00 87.50 54 PRO A C 1
ATOM 433 O O . PRO A 1 54 ? 41.858 20.984 29.383 1.00 87.50 54 PRO A O 1
ATOM 436 N N . GLN A 1 55 ? 41.412 19.460 30.967 1.00 84.81 55 GLN A N 1
ATOM 437 C CA . GLN A 1 55 ? 42.091 18.339 30.311 1.00 84.81 55 GLN A CA 1
ATOM 438 C C . GLN A 1 55 ? 41.366 17.878 29.037 1.00 84.81 55 GLN A C 1
ATOM 440 O O . GLN A 1 55 ? 42.017 17.493 28.072 1.00 84.81 55 GLN A O 1
ATOM 445 N N . PHE A 1 56 ? 40.031 17.952 29.020 1.00 88.00 56 PHE A N 1
ATOM 446 C CA . PHE A 1 56 ? 39.227 17.628 27.841 1.00 88.00 56 PHE A CA 1
ATOM 447 C C . PHE A 1 56 ? 39.372 18.723 26.778 1.00 88.00 56 PHE A C 1
ATOM 449 O O . PHE A 1 56 ? 39.634 18.422 25.616 1.00 88.00 56 PHE A O 1
ATOM 456 N N . VAL A 1 57 ? 39.268 19.994 27.189 1.00 86.62 57 VAL A N 1
ATOM 457 C CA . VAL A 1 57 ? 39.413 21.163 26.301 1.00 86.62 57 VAL A CA 1
ATOM 458 C C . VAL A 1 57 ? 40.772 21.156 25.601 1.00 86.62 57 VAL A C 1
ATOM 460 O O . VAL A 1 57 ? 40.823 21.287 24.385 1.00 86.62 57 VAL A O 1
ATOM 463 N N . ALA A 1 58 ? 41.854 20.874 26.335 1.00 85.31 58 ALA A N 1
ATOM 464 C CA . ALA A 1 58 ? 43.198 20.805 25.762 1.00 85.31 58 ALA A CA 1
ATOM 465 C C . ALA A 1 58 ? 43.325 19.780 24.618 1.00 85.31 58 ALA A C 1
ATOM 467 O O . ALA A 1 58 ? 44.085 20.008 23.684 1.00 85.31 58 ALA A O 1
ATOM 468 N N . ILE A 1 59 ? 42.589 18.663 24.667 1.00 85.31 59 ILE A N 1
ATOM 469 C CA . ILE A 1 59 ? 42.572 17.662 23.588 1.00 85.31 59 ILE A CA 1
ATOM 470 C C . ILE A 1 59 ? 41.760 18.174 22.395 1.00 85.31 59 ILE A C 1
ATOM 472 O O . ILE A 1 59 ? 42.191 18.019 21.256 1.00 85.31 59 ILE A O 1
ATOM 476 N N . VAL A 1 60 ? 40.617 18.817 22.632 1.00 84.12 60 VAL A N 1
ATOM 477 C CA . VAL A 1 60 ? 39.779 19.373 21.557 1.00 84.12 60 VAL A CA 1
ATOM 478 C C . VAL A 1 60 ? 40.504 20.495 20.808 1.00 84.12 60 VAL A C 1
ATOM 480 O O . VAL A 1 60 ? 40.496 20.494 19.577 1.00 84.12 60 VAL A O 1
ATOM 483 N N . ASP A 1 61 ? 41.206 21.382 21.520 1.00 84.25 61 ASP A N 1
ATOM 484 C CA . ASP A 1 61 ? 41.959 22.502 20.933 1.00 84.25 61 ASP A CA 1
ATOM 485 C C . ASP A 1 61 ? 43.038 22.028 19.941 1.00 84.25 61 ASP A C 1
ATOM 487 O O . ASP A 1 61 ? 43.329 22.706 18.956 1.00 84.25 61 ASP A O 1
ATOM 491 N N . THR A 1 62 ? 43.601 20.828 20.139 1.00 84.31 62 THR A N 1
ATOM 492 C CA . THR A 1 62 ? 44.607 20.256 19.221 1.00 84.31 62 THR A CA 1
ATOM 493 C C . THR A 1 62 ? 44.046 19.813 17.867 1.00 84.31 62 THR A C 1
ATOM 495 O O . THR A 1 62 ? 44.818 19.551 16.946 1.00 84.31 62 THR A O 1
ATOM 498 N N . LEU A 1 63 ? 42.719 19.727 17.718 1.00 78.06 63 LEU A N 1
ATOM 499 C CA . LEU A 1 63 ? 42.072 19.235 16.498 1.00 78.06 63 LEU A CA 1
ATOM 500 C C . LEU A 1 63 ? 41.864 20.327 15.431 1.00 78.06 63 LEU A C 1
ATOM 502 O O . LEU A 1 63 ? 41.568 19.991 14.279 1.00 78.06 63 LEU A O 1
ATOM 506 N N . GLU A 1 64 ? 42.043 21.608 15.784 1.00 76.25 64 GLU A N 1
ATOM 507 C CA . GLU A 1 64 ? 41.827 22.772 14.902 1.00 76.25 64 GLU A CA 1
ATOM 508 C C . GLU A 1 64 ? 40.425 22.784 14.250 1.00 76.25 64 GLU A C 1
ATOM 510 O O . GLU A 1 64 ? 40.282 23.017 13.046 1.00 76.25 64 GLU A O 1
ATOM 515 N N . ILE A 1 65 ? 39.385 22.465 15.027 1.00 71.75 65 ILE A N 1
ATOM 516 C CA . ILE A 1 65 ? 37.979 22.463 14.585 1.00 71.75 65 ILE A CA 1
ATOM 517 C C . ILE A 1 65 ? 37.355 23.838 14.892 1.00 71.75 65 ILE A C 1
ATOM 519 O O . ILE A 1 65 ? 37.876 24.583 15.716 1.00 71.75 65 ILE A O 1
ATOM 523 N N . ASN A 1 66 ? 36.251 24.193 14.228 1.00 66.38 66 ASN A N 1
ATOM 524 C CA . ASN A 1 66 ? 35.503 25.422 14.514 1.00 66.38 66 ASN A CA 1
ATOM 525 C C . ASN A 1 66 ? 35.009 25.504 15.977 1.00 66.38 66 ASN A C 1
ATOM 527 O O . ASN A 1 66 ? 34.830 24.482 16.642 1.00 66.38 66 ASN A O 1
ATOM 531 N N . ASP A 1 67 ? 34.738 26.728 16.445 1.00 63.53 67 ASP A N 1
ATOM 532 C CA . ASP A 1 67 ? 34.317 27.006 17.831 1.00 63.53 67 ASP A CA 1
ATOM 533 C C . ASP A 1 67 ? 32.938 26.406 18.196 1.00 63.53 67 ASP A C 1
ATOM 535 O O . ASP A 1 67 ? 32.643 26.208 19.372 1.00 63.53 67 ASP A O 1
ATOM 539 N N . ASP A 1 68 ? 32.112 26.057 17.201 1.00 70.06 68 ASP A N 1
ATOM 540 C CA . ASP A 1 68 ? 30.756 25.502 17.369 1.00 70.06 68 ASP A CA 1
ATOM 541 C C . ASP A 1 68 ? 30.712 23.952 17.373 1.00 70.06 68 ASP A C 1
ATOM 543 O O . ASP A 1 68 ? 29.704 23.341 17.003 1.00 70.06 68 ASP A O 1
ATOM 547 N N . ASN A 1 69 ? 31.804 23.287 17.767 1.00 84.25 69 ASN A N 1
ATOM 548 C CA . ASN A 1 69 ? 31.862 21.824 17.875 1.00 84.25 69 ASN A CA 1
ATOM 549 C C . ASN A 1 69 ? 31.197 21.280 19.160 1.00 84.25 69 ASN A C 1
ATOM 551 O O . ASN A 1 69 ? 31.019 21.985 20.156 1.00 84.25 69 ASN A O 1
ATOM 555 N N . TRP A 1 70 ? 30.805 20.004 19.148 1.00 89.88 70 TRP A N 1
ATOM 556 C CA . TRP A 1 70 ? 30.224 19.331 20.312 1.00 89.88 70 TRP A CA 1
ATOM 557 C C . TRP A 1 70 ? 30.538 17.837 20.369 1.00 89.88 70 TRP A C 1
ATOM 559 O O . TRP A 1 70 ? 30.770 17.169 19.366 1.00 89.88 70 TRP A O 1
ATOM 569 N N . THR A 1 71 ? 30.441 17.276 21.568 1.00 89.62 71 THR A N 1
ATOM 570 C CA . THR A 1 71 ? 30.865 15.908 21.857 1.00 89.62 71 THR A CA 1
ATOM 571 C C . THR A 1 71 ? 29.683 14.949 21.870 1.00 89.62 71 THR A C 1
ATOM 573 O O . THR A 1 71 ? 28.639 15.234 22.464 1.00 89.62 71 THR A O 1
ATOM 576 N N . LEU A 1 72 ? 29.877 13.767 21.289 1.00 89.88 72 LEU A N 1
ATOM 577 C CA . LEU A 1 72 ? 28.985 12.619 21.411 1.00 89.88 72 LEU A CA 1
ATOM 578 C C . LEU A 1 72 ? 29.691 11.471 22.140 1.00 89.88 72 LEU A C 1
ATOM 580 O O . LEU A 1 72 ? 30.844 11.170 21.844 1.00 89.88 72 LEU A O 1
ATOM 584 N N . VAL A 1 73 ? 28.975 10.783 23.029 1.00 88.81 73 VAL A N 1
ATOM 585 C CA . VAL A 1 73 ? 29.413 9.519 23.646 1.00 88.81 73 VAL A CA 1
ATOM 586 C C . VAL A 1 73 ? 28.412 8.437 23.285 1.00 88.81 73 VAL A C 1
ATOM 588 O O . VAL A 1 73 ? 27.211 8.616 23.493 1.00 88.81 73 VAL A O 1
ATOM 591 N N . ASN A 1 74 ? 28.871 7.319 22.728 1.00 87.56 74 ASN A N 1
ATOM 592 C CA . ASN A 1 74 ? 27.979 6.225 22.352 1.00 87.56 74 ASN A CA 1
ATOM 593 C C . ASN A 1 74 ? 27.917 5.107 23.405 1.00 87.56 74 ASN A C 1
ATOM 595 O O . ASN A 1 74 ? 28.697 5.060 24.354 1.00 87.56 74 ASN A O 1
ATOM 599 N N . LYS A 1 75 ? 27.004 4.149 23.204 1.00 85.50 75 LYS A N 1
ATOM 600 C CA . LYS A 1 75 ? 26.812 2.997 24.107 1.00 85.50 75 LYS A CA 1
ATOM 601 C C . LYS A 1 75 ? 28.012 2.052 24.265 1.00 85.50 75 LYS A C 1
ATOM 603 O O . LYS A 1 75 ? 27.987 1.192 25.138 1.00 85.50 75 LYS A O 1
ATOM 608 N N . LYS A 1 76 ? 29.030 2.162 23.406 1.00 84.00 76 LYS A N 1
ATOM 609 C CA . LYS A 1 76 ? 30.294 1.416 23.517 1.00 84.00 76 LYS A CA 1
ATOM 610 C C . LYS A 1 76 ? 31.369 2.194 24.286 1.00 84.00 76 LYS A C 1
ATOM 612 O O . LYS A 1 76 ? 32.446 1.653 24.503 1.00 84.00 76 LYS A O 1
ATOM 617 N N . GLY A 1 77 ? 31.085 3.434 24.688 1.00 81.56 77 GLY A N 1
ATOM 618 C CA . GLY A 1 77 ? 32.060 4.339 25.295 1.00 81.56 77 GLY A CA 1
ATOM 619 C C . GLY A 1 77 ? 32.987 5.012 24.284 1.00 81.56 77 GLY A C 1
ATOM 620 O O . GLY A 1 77 ? 33.992 5.584 24.689 1.00 81.56 77 GLY A O 1
ATOM 621 N N . GLU A 1 78 ? 32.670 4.952 22.988 1.00 87.00 78 GLU A N 1
ATOM 622 C CA . GLU A 1 78 ? 33.401 5.701 21.962 1.00 87.00 78 GLU A CA 1
ATOM 623 C C . GLU A 1 78 ? 32.977 7.177 22.023 1.00 87.00 78 GLU A C 1
ATOM 625 O O . GLU A 1 78 ? 31.788 7.491 22.181 1.00 87.00 78 GLU A O 1
ATOM 630 N N . ILE A 1 79 ? 33.957 8.072 21.906 1.00 87.56 79 ILE A N 1
ATOM 631 C CA . ILE A 1 79 ? 33.825 9.514 22.111 1.00 87.56 79 ILE A CA 1
ATOM 632 C C . ILE A 1 79 ? 34.193 10.213 20.812 1.00 87.56 79 ILE A C 1
ATOM 634 O O . ILE A 1 79 ? 35.302 10.065 20.302 1.00 87.56 79 ILE A O 1
ATOM 638 N N . PHE A 1 80 ? 33.261 11.004 20.298 1.00 88.00 80 PHE A N 1
ATOM 639 C CA . PHE A 1 80 ? 33.427 11.712 19.039 1.00 88.00 80 PHE A CA 1
ATOM 640 C C . PHE A 1 80 ? 33.308 13.206 19.265 1.00 88.00 80 PHE A C 1
ATOM 642 O O . PHE A 1 80 ? 32.338 13.650 19.881 1.00 88.00 80 PHE A O 1
ATOM 649 N N . GLN A 1 81 ? 34.246 13.970 18.714 1.00 88.00 81 GLN A N 1
ATOM 650 C CA . GLN A 1 81 ? 34.021 15.383 18.465 1.00 88.00 81 GLN A CA 1
ATOM 651 C C . GLN A 1 81 ? 33.293 15.586 17.145 1.00 88.00 81 GLN A C 1
ATOM 653 O O . GLN A 1 81 ? 33.583 14.910 16.158 1.00 88.00 81 GLN A O 1
ATOM 658 N N . VAL A 1 82 ? 32.314 16.482 17.143 1.00 83.50 82 VAL A N 1
ATOM 659 C CA . VAL A 1 82 ? 31.368 16.649 16.042 1.00 83.50 82 VAL A CA 1
ATOM 660 C C . VAL A 1 82 ? 31.278 18.108 15.655 1.00 83.50 82 VAL A C 1
ATOM 662 O O . VAL A 1 82 ? 31.197 18.982 16.512 1.00 83.50 82 VAL A O 1
ATOM 665 N N . HIS A 1 83 ? 31.265 18.362 14.353 1.00 79.69 83 HIS A N 1
ATOM 666 C CA . HIS A 1 83 ? 30.995 19.681 13.808 1.00 79.69 83 HIS A CA 1
ATOM 667 C C . HIS A 1 83 ? 30.142 19.575 12.547 1.00 79.69 83 HIS A C 1
ATOM 669 O O . HIS A 1 83 ? 30.059 18.525 11.900 1.00 79.69 83 HIS A O 1
ATOM 675 N N . GLU A 1 84 ? 29.497 20.683 12.202 1.00 72.88 84 GLU A N 1
ATOM 676 C CA . GLU A 1 84 ? 28.672 20.779 11.004 1.00 72.88 84 GLU A CA 1
ATOM 677 C C . GLU A 1 84 ? 29.522 21.103 9.783 1.00 72.88 84 GLU A C 1
ATOM 679 O O . GLU A 1 84 ? 30.486 21.871 9.843 1.00 72.88 84 GLU A O 1
ATOM 684 N N . ILE A 1 85 ? 29.140 20.508 8.659 1.00 66.56 85 ILE A N 1
ATOM 685 C CA . ILE A 1 85 ? 29.681 20.790 7.340 1.00 66.56 85 ILE A CA 1
ATOM 686 C C . ILE A 1 85 ? 28.520 21.077 6.414 1.00 66.56 85 ILE A C 1
ATOM 688 O O . ILE A 1 85 ? 27.589 20.285 6.259 1.00 66.56 85 ILE A O 1
ATOM 692 N N . GLN A 1 86 ? 28.608 22.220 5.755 1.00 59.81 86 GLN A N 1
ATOM 693 C CA . GLN A 1 86 ? 27.640 22.621 4.758 1.00 59.81 86 GLN A CA 1
ATOM 694 C C . GLN A 1 86 ? 28.036 22.034 3.400 1.00 59.81 86 GLN A C 1
ATOM 696 O O . GLN A 1 86 ? 29.146 22.253 2.916 1.00 59.81 86 GLN A O 1
ATOM 701 N N . THR A 1 87 ? 27.131 21.286 2.774 1.00 51.88 87 THR A N 1
ATOM 702 C CA . THR A 1 87 ? 27.333 20.698 1.441 1.00 51.88 87 THR A CA 1
ATOM 703 C C . THR A 1 87 ? 26.281 21.209 0.453 1.00 51.88 87 THR A C 1
ATOM 705 O O . THR A 1 87 ? 25.335 21.905 0.820 1.00 51.88 87 THR A O 1
ATOM 708 N N . THR A 1 88 ? 26.407 20.836 -0.822 1.00 41.03 88 THR A N 1
ATOM 709 C CA . THR A 1 88 ? 25.429 21.161 -1.876 1.00 41.03 88 THR A CA 1
ATOM 710 C C . THR A 1 88 ? 24.061 20.493 -1.690 1.00 41.03 88 THR A C 1
ATOM 712 O O . THR A 1 88 ? 23.105 20.897 -2.354 1.00 41.03 88 THR A O 1
ATOM 715 N N . VAL A 1 89 ? 23.961 19.486 -0.814 1.00 40.44 89 VAL A N 1
ATOM 716 C CA . VAL A 1 89 ? 22.742 18.695 -0.563 1.00 40.44 89 VAL A CA 1
ATOM 717 C C . VAL A 1 89 ? 22.181 18.870 0.858 1.00 40.44 89 VAL A C 1
ATOM 719 O O . VAL A 1 89 ? 21.167 18.263 1.185 1.00 40.44 89 VAL A O 1
ATOM 722 N N . GLY A 1 90 ? 22.793 19.728 1.686 1.00 50.03 90 GLY A N 1
ATOM 723 C CA . GLY A 1 90 ? 22.343 20.034 3.052 1.00 50.03 90 GLY A CA 1
ATOM 724 C C . GLY A 1 90 ? 23.485 20.177 4.062 1.00 50.03 90 GLY A C 1
ATOM 725 O O . GLY A 1 90 ? 24.667 20.105 3.702 1.00 50.03 90 GLY A O 1
ATOM 726 N N . THR A 1 91 ? 23.124 20.388 5.326 1.00 52.75 91 THR A N 1
ATOM 727 C CA . THR A 1 91 ? 24.050 20.442 6.465 1.00 52.75 91 THR A CA 1
ATOM 728 C C . THR A 1 91 ? 24.230 19.043 7.055 1.00 52.75 91 THR A C 1
ATOM 730 O O . THR A 1 91 ? 23.266 18.397 7.461 1.00 52.75 91 THR A O 1
ATOM 733 N N . PHE A 1 92 ? 25.467 18.559 7.108 1.00 61.81 92 PHE A N 1
ATOM 734 C CA . PHE A 1 92 ? 25.811 17.228 7.612 1.00 61.81 92 PHE A CA 1
ATOM 735 C C . PHE A 1 92 ? 26.755 17.327 8.803 1.00 61.81 92 PHE A C 1
ATOM 737 O O . PHE A 1 92 ? 27.424 18.339 8.987 1.00 61.81 92 PHE A O 1
ATOM 744 N N . ILE A 1 93 ? 26.827 16.266 9.604 1.00 69.88 93 ILE A N 1
ATOM 745 C CA . ILE A 1 93 ? 27.791 16.174 10.705 1.00 69.88 93 ILE A CA 1
ATOM 746 C C . ILE A 1 93 ? 28.988 15.301 10.319 1.00 69.88 93 ILE A C 1
ATOM 748 O O . ILE A 1 93 ? 28.816 14.165 9.863 1.00 69.88 93 ILE A O 1
ATOM 752 N N . GLU A 1 94 ? 30.196 15.808 10.550 1.00 72.81 94 GLU A N 1
ATOM 753 C CA . GLU A 1 94 ? 31.421 15.004 10.565 1.00 72.81 94 GLU A CA 1
ATOM 754 C C . GLU A 1 94 ? 31.801 14.646 12.000 1.00 72.81 94 GLU A C 1
ATOM 756 O O . GLU A 1 94 ? 31.459 15.353 12.947 1.00 72.81 94 GLU A O 1
ATOM 761 N N . ARG A 1 95 ? 32.457 13.493 12.167 1.00 78.94 95 ARG A N 1
ATOM 762 C CA . ARG A 1 95 ? 32.828 12.951 13.476 1.00 78.94 95 ARG A CA 1
ATOM 763 C C . ARG A 1 95 ? 34.314 12.643 13.499 1.00 78.94 95 ARG A C 1
ATOM 765 O O . ARG A 1 95 ? 34.804 11.935 12.623 1.00 78.94 95 ARG A O 1
ATOM 772 N N . ILE A 1 96 ? 34.989 13.110 14.536 1.00 80.88 96 ILE A N 1
ATOM 773 C CA . ILE A 1 96 ? 36.394 12.839 14.814 1.00 80.88 96 ILE A CA 1
ATOM 774 C C . ILE A 1 96 ? 36.449 11.992 16.082 1.00 80.88 96 ILE A C 1
ATOM 776 O O . ILE A 1 96 ? 36.003 12.430 17.139 1.00 80.88 96 ILE A O 1
ATOM 780 N N . ASP A 1 97 ? 36.947 10.764 15.966 1.00 83.00 97 ASP A N 1
ATOM 781 C CA . ASP A 1 97 ? 37.104 9.858 17.104 1.00 83.00 97 ASP A CA 1
ATOM 782 C C . ASP A 1 97 ? 38.265 10.328 17.993 1.00 83.00 97 ASP A C 1
ATOM 784 O O . ASP A 1 97 ? 39.406 10.435 17.538 1.00 83.00 97 ASP A O 1
ATOM 788 N N . ILE A 1 98 ? 37.954 10.625 19.255 1.00 85.94 98 ILE A N 1
ATOM 789 C CA . ILE A 1 98 ? 38.914 11.048 20.284 1.00 85.94 98 ILE A CA 1
ATOM 790 C C . ILE A 1 98 ? 38.966 10.064 21.461 1.00 85.94 98 ILE A C 1
ATOM 792 O O . ILE A 1 98 ? 39.449 10.388 22.548 1.00 85.94 98 ILE A O 1
ATOM 796 N N . THR A 1 99 ? 38.435 8.854 21.269 1.00 83.94 99 THR A N 1
ATOM 797 C CA . THR A 1 99 ? 38.255 7.851 22.326 1.00 83.94 99 THR A CA 1
ATOM 798 C C . THR A 1 99 ? 39.572 7.499 23.007 1.00 83.94 99 THR A C 1
ATOM 800 O O . THR A 1 99 ? 39.617 7.398 24.231 1.00 83.94 99 THR A O 1
ATOM 803 N N . GLN A 1 100 ? 40.654 7.316 22.243 1.00 84.38 100 GLN A N 1
ATOM 804 C CA . GLN A 1 100 ? 41.954 6.940 22.808 1.00 84.38 100 GLN A CA 1
ATOM 805 C C . GLN A 1 100 ? 42.537 8.059 23.676 1.00 84.38 100 GLN A C 1
ATOM 807 O O . GLN A 1 100 ? 42.919 7.806 24.813 1.00 84.38 100 GLN A O 1
ATOM 812 N N . GLN A 1 101 ? 42.513 9.294 23.177 1.00 85.38 101 GLN A N 1
ATOM 813 C CA . GLN A 1 101 ? 43.073 10.473 23.835 1.00 85.38 101 GLN A CA 1
ATOM 814 C C . GLN A 1 101 ? 42.357 10.772 25.157 1.00 85.38 101 GLN A C 1
ATOM 816 O O . GLN A 1 101 ? 42.992 11.107 26.152 1.00 85.38 101 GLN A O 1
ATOM 821 N N . ILE A 1 102 ? 41.031 10.620 25.188 1.00 85.00 102 ILE A N 1
ATOM 822 C CA . ILE A 1 102 ? 40.249 10.845 26.407 1.00 85.00 102 ILE A CA 1
ATOM 823 C C . ILE A 1 102 ? 40.403 9.686 27.405 1.00 85.00 102 ILE A C 1
ATOM 825 O O . ILE A 1 102 ? 40.459 9.924 28.611 1.00 85.00 102 ILE A O 1
ATOM 829 N N . ASN A 1 103 ? 40.519 8.437 26.938 1.00 83.25 103 ASN A N 1
ATOM 830 C CA . ASN A 1 103 ? 40.704 7.274 27.816 1.00 83.25 103 ASN A CA 1
ATOM 831 C C . ASN A 1 103 ? 42.069 7.237 28.523 1.00 83.25 103 ASN A C 1
ATOM 833 O O . ASN A 1 103 ? 42.225 6.497 29.497 1.00 83.25 103 ASN A O 1
ATOM 837 N N . GLU A 1 104 ? 43.048 8.023 28.074 1.00 83.44 104 GLU A N 1
ATOM 838 C CA . GLU A 1 104 ? 44.321 8.220 28.780 1.00 83.44 104 GLU A CA 1
ATOM 839 C C . GLU A 1 104 ? 44.168 9.074 30.053 1.00 83.44 104 GLU A C 1
ATOM 841 O O . GLU A 1 104 ? 45.053 9.076 30.909 1.00 83.44 104 GLU A O 1
ATOM 846 N N . ILE A 1 105 ? 43.026 9.749 30.232 1.00 84.56 105 ILE A N 1
ATOM 847 C CA . ILE A 1 105 ? 42.730 10.566 31.410 1.00 84.56 105 ILE A CA 1
ATOM 848 C C . ILE A 1 105 ? 41.978 9.727 32.454 1.00 84.56 105 ILE A C 1
ATOM 850 O O . ILE A 1 105 ? 40.754 9.578 32.409 1.00 84.56 105 ILE A O 1
ATOM 854 N N . ASP A 1 106 ? 42.704 9.202 33.444 1.00 81.12 106 ASP A N 1
ATOM 855 C CA . ASP A 1 106 ? 42.142 8.317 34.478 1.00 81.12 106 ASP A CA 1
ATOM 856 C C . ASP A 1 106 ? 40.973 8.932 35.266 1.00 81.12 106 ASP A C 1
ATOM 858 O O . ASP A 1 106 ? 40.031 8.221 35.620 1.00 81.12 106 ASP A O 1
ATOM 862 N N . SER A 1 107 ? 40.985 10.249 35.496 1.00 82.12 107 SER A N 1
ATOM 863 C CA . SER A 1 107 ? 39.928 10.952 36.233 1.00 82.12 107 SER A CA 1
ATOM 864 C C . SER A 1 107 ? 38.577 11.000 35.512 1.00 82.12 107 SER A C 1
ATOM 866 O O . SER A 1 107 ? 37.578 11.287 36.163 1.00 82.12 107 SER A O 1
ATOM 868 N N . LEU A 1 108 ? 38.517 10.711 34.205 1.00 82.69 108 LEU A N 1
ATOM 869 C CA . LEU A 1 108 ? 37.287 10.791 33.401 1.00 82.69 108 LEU A CA 1
ATOM 870 C C . LEU A 1 108 ? 36.599 9.435 33.179 1.00 82.69 108 LEU A C 1
ATOM 872 O O . LEU A 1 108 ? 35.440 9.388 32.768 1.00 82.69 108 LEU A O 1
ATOM 876 N N . LYS A 1 109 ? 37.283 8.316 33.454 1.00 82.62 109 LYS A N 1
ATOM 877 C CA . LYS A 1 109 ? 36.820 6.966 33.079 1.00 82.62 109 LYS A CA 1
ATOM 878 C C . LYS A 1 109 ? 35.478 6.571 33.696 1.00 82.62 109 LYS A C 1
ATOM 880 O O . LYS A 1 109 ? 34.637 6.001 33.004 1.00 82.62 109 LYS A O 1
ATOM 885 N N . ALA A 1 110 ? 35.271 6.869 34.980 1.00 82.56 110 ALA A N 1
ATOM 886 C CA . ALA A 1 110 ? 34.041 6.503 35.687 1.00 82.56 110 ALA A CA 1
ATOM 887 C C . ALA A 1 110 ? 32.811 7.224 35.107 1.00 82.56 110 ALA A C 1
ATOM 889 O O . ALA A 1 110 ? 31.790 6.589 34.834 1.00 82.56 110 ALA A O 1
ATOM 890 N N . ASP A 1 111 ? 32.940 8.526 34.841 1.00 84.88 111 ASP A N 1
ATOM 891 C CA . ASP A 1 111 ? 31.873 9.337 34.250 1.00 84.88 111 ASP A CA 1
ATOM 892 C C . ASP A 1 111 ? 31.572 8.901 32.808 1.00 84.88 111 ASP A C 1
ATOM 894 O O . ASP A 1 111 ? 30.411 8.791 32.419 1.00 84.88 111 ASP A O 1
ATOM 898 N N . LEU A 1 112 ? 32.598 8.567 32.018 1.00 84.94 112 LEU A N 1
ATOM 899 C CA . LEU A 1 112 ? 32.430 8.073 30.645 1.00 84.94 112 LEU A CA 1
ATOM 900 C C . LEU A 1 112 ? 31.734 6.711 30.589 1.00 84.94 112 LEU A C 1
ATOM 902 O O . LEU A 1 112 ? 30.887 6.488 29.722 1.00 84.94 112 LEU A O 1
ATOM 906 N N . GLN A 1 113 ? 32.029 5.814 31.533 1.00 86.19 113 GLN A N 1
ATOM 907 C CA . GLN A 1 113 ? 31.341 4.529 31.638 1.00 86.19 113 GLN A CA 1
ATOM 908 C C . GLN A 1 113 ? 29.862 4.705 32.022 1.00 86.19 113 GLN A C 1
ATOM 910 O O . GLN A 1 113 ? 28.998 4.009 31.484 1.00 86.19 113 GLN A O 1
ATOM 915 N N . LEU A 1 114 ? 29.558 5.664 32.904 1.00 85.88 114 LEU A N 1
ATOM 916 C CA . LEU A 1 114 ? 28.186 6.038 33.254 1.00 85.88 114 LEU A CA 1
ATOM 917 C C . LEU A 1 114 ? 27.439 6.670 32.067 1.00 85.88 114 LEU A C 1
ATOM 919 O O . LEU A 1 114 ? 26.259 6.390 31.845 1.00 85.88 114 LEU A O 1
ATOM 923 N N . LEU A 1 115 ? 28.115 7.497 31.269 1.00 88.62 115 LEU A N 1
ATOM 924 C CA . LEU A 1 115 ? 27.549 8.079 30.052 1.00 88.62 115 LEU A CA 1
ATOM 925 C C . LEU A 1 115 ? 27.278 7.012 28.984 1.00 88.62 115 LEU A C 1
ATOM 927 O O . LEU A 1 115 ? 26.219 7.037 28.361 1.00 88.62 115 LEU A O 1
ATOM 931 N N . ALA A 1 116 ? 28.179 6.042 28.810 1.00 84.81 116 ALA A N 1
ATOM 932 C CA . ALA A 1 116 ? 27.996 4.932 27.877 1.00 84.81 116 ALA A CA 1
ATOM 933 C C . ALA A 1 116 ? 26.818 4.024 28.269 1.00 84.81 116 ALA A C 1
ATOM 935 O O . ALA A 1 116 ? 26.032 3.625 27.407 1.00 84.81 116 ALA A O 1
ATOM 936 N N . SER A 1 117 ? 26.643 3.728 29.562 1.00 83.44 117 SER A N 1
ATOM 937 C CA . SER A 1 117 ? 25.484 2.959 30.035 1.00 83.44 117 SER A CA 1
ATOM 938 C C . SER A 1 117 ? 24.180 3.749 29.882 1.00 83.44 117 SER A C 1
ATOM 940 O O . SER A 1 117 ? 23.180 3.198 29.420 1.00 83.44 117 SER A O 1
ATOM 942 N N . SER A 1 118 ? 24.211 5.057 30.150 1.00 82.69 118 SER A N 1
ATOM 943 C CA . SER A 1 118 ? 23.072 5.958 29.933 1.00 82.69 118 SER A CA 1
ATOM 944 C C . SER A 1 118 ? 22.698 6.080 28.451 1.00 82.69 118 SER A C 1
ATOM 946 O O . SER A 1 118 ? 21.515 6.128 28.121 1.00 82.69 118 SER A O 1
ATOM 948 N N . ALA A 1 119 ? 23.683 6.039 27.544 1.00 84.12 119 ALA A N 1
ATOM 949 C CA . ALA A 1 119 ? 23.466 6.108 26.100 1.00 84.12 119 ALA A CA 1
ATOM 950 C C . ALA A 1 119 ? 22.567 4.975 25.576 1.00 84.12 119 ALA A C 1
ATOM 952 O O . ALA A 1 119 ? 21.884 5.148 24.569 1.00 84.12 119 ALA A O 1
ATOM 953 N N . VAL A 1 120 ? 22.524 3.818 26.247 1.00 78.69 120 VAL A N 1
ATOM 954 C CA . VAL A 1 120 ? 21.615 2.712 25.891 1.00 78.69 120 VAL A CA 1
ATOM 955 C C . VAL A 1 120 ? 20.149 3.146 25.996 1.00 78.69 120 VAL A C 1
ATOM 957 O O . VAL A 1 120 ? 19.345 2.775 25.143 1.00 78.69 120 VAL A O 1
ATOM 960 N N . MET A 1 121 ? 19.822 3.982 26.984 1.00 74.44 121 MET A N 1
ATOM 961 C CA . MET A 1 121 ? 18.460 4.450 27.260 1.00 74.44 121 MET A CA 1
ATOM 962 C C . MET A 1 121 ? 18.042 5.650 26.398 1.00 74.44 121 MET A C 1
ATOM 964 O O . MET A 1 121 ? 16.863 5.983 26.346 1.00 74.44 121 MET A O 1
ATOM 968 N N . THR A 1 122 ? 18.984 6.285 25.692 1.00 78.44 122 THR A N 1
ATOM 969 C CA . THR A 1 122 ? 18.758 7.509 24.901 1.00 78.44 122 THR A CA 1
ATOM 970 C C . THR A 1 122 ? 18.922 7.288 23.396 1.00 78.44 122 THR A C 1
ATOM 972 O O . THR A 1 122 ? 19.313 8.189 22.653 1.00 78.44 122 THR A O 1
ATOM 975 N N . GLY A 1 123 ? 18.669 6.065 22.924 1.00 74.62 123 GLY A N 1
ATOM 976 C CA . GLY A 1 123 ? 18.797 5.735 21.504 1.00 74.62 123 GLY A CA 1
ATOM 977 C C . GLY A 1 123 ? 20.246 5.630 21.027 1.00 74.62 123 GLY A C 1
ATOM 978 O O . GLY A 1 123 ? 20.542 5.903 19.870 1.00 74.62 123 GLY A O 1
ATOM 979 N N . GLY A 1 124 ? 21.173 5.253 21.910 1.00 82.44 124 GLY A N 1
ATOM 980 C CA . GLY A 1 124 ? 22.539 4.842 21.582 1.00 82.44 124 GLY A CA 1
ATOM 981 C C . GLY A 1 124 ? 23.628 5.909 21.716 1.00 82.44 124 GLY A C 1
ATOM 982 O O . GLY A 1 124 ? 24.802 5.539 21.614 1.00 82.44 124 GLY A O 1
ATOM 983 N N . ILE A 1 125 ? 23.280 7.185 21.934 1.00 86.56 125 ILE A N 1
ATOM 984 C CA . ILE A 1 125 ? 24.230 8.304 22.085 1.00 86.56 125 ILE A CA 1
ATOM 985 C C . ILE A 1 125 ? 23.757 9.300 23.155 1.00 86.56 125 ILE A C 1
ATOM 987 O O . ILE A 1 125 ? 22.568 9.609 23.254 1.00 86.56 125 ILE A O 1
ATOM 991 N N . VAL A 1 126 ? 24.714 9.865 23.892 1.00 88.19 126 VAL A N 1
ATOM 992 C CA . VAL A 1 126 ? 24.574 11.090 24.692 1.00 88.19 126 VAL A CA 1
ATOM 993 C C . VAL A 1 126 ? 25.309 12.232 23.981 1.00 88.19 126 VAL A C 1
ATOM 995 O O . VAL A 1 126 ? 26.410 12.031 23.478 1.00 88.19 126 VAL A O 1
ATOM 998 N N . SER A 1 127 ? 24.703 13.420 23.918 1.00 89.31 127 SER A N 1
ATOM 999 C CA . SER A 1 127 ? 25.254 14.603 23.235 1.00 89.31 127 SER A CA 1
ATOM 1000 C C . SER A 1 127 ? 25.512 15.718 24.239 1.00 89.31 127 SER A C 1
ATOM 1002 O O . SER A 1 127 ? 24.693 15.915 25.137 1.00 89.31 127 SER A O 1
ATOM 1004 N N . SER A 1 128 ? 26.625 16.444 24.100 1.00 89.12 128 SER A N 1
ATOM 1005 C CA . SER A 1 128 ? 26.921 17.644 24.898 1.00 89.12 128 SER A CA 1
ATOM 1006 C C . SER A 1 128 ? 26.197 18.893 24.376 1.00 89.12 128 SER A C 1
ATOM 1008 O O . SER A 1 128 ? 26.113 19.908 25.073 1.00 89.12 128 SER A O 1
ATOM 1010 N N . SER A 1 129 ? 25.643 18.819 23.167 1.00 85.88 129 SER A N 1
ATOM 1011 C CA . SER A 1 129 ? 24.818 19.854 22.549 1.00 85.88 129 SER A CA 1
ATOM 1012 C C . SER A 1 129 ? 23.330 19.509 22.669 1.00 85.88 129 SER A C 1
ATOM 1014 O O . SER A 1 129 ? 22.963 18.378 22.992 1.00 85.88 129 SER A O 1
ATOM 1016 N N . ASP A 1 130 ? 22.463 20.489 22.417 1.00 79.31 130 ASP A N 1
ATOM 1017 C CA . ASP A 1 130 ? 21.038 20.252 22.177 1.00 79.31 130 ASP A CA 1
ATOM 1018 C C . ASP A 1 130 ? 20.800 19.572 20.814 1.00 79.31 130 ASP A C 1
ATOM 1020 O O . ASP A 1 130 ? 19.676 19.180 20.520 1.00 79.31 130 ASP A O 1
ATOM 1024 N N . ARG A 1 131 ? 21.849 19.393 20.003 1.00 78.38 131 ARG A N 1
ATOM 1025 C CA . ARG A 1 131 ? 21.863 18.711 18.703 1.00 78.38 131 ARG A CA 1
ATOM 1026 C C . ARG A 1 131 ? 22.159 17.208 18.842 1.00 78.38 131 ARG A C 1
ATOM 1028 O O . ARG A 1 131 ? 23.062 16.813 19.582 1.00 78.38 131 ARG A O 1
ATOM 1035 N N . LEU A 1 132 ? 21.447 16.356 18.098 1.00 76.25 132 LEU A N 1
ATOM 1036 C CA . LEU A 1 132 ? 21.690 14.905 18.016 1.00 76.25 132 LEU A CA 1
ATOM 1037 C C . LEU A 1 132 ? 21.458 14.348 16.600 1.00 76.25 132 LEU A C 1
ATOM 1039 O O . LEU A 1 132 ? 20.676 14.916 15.841 1.00 76.25 132 LEU A O 1
ATOM 1043 N N . PRO A 1 133 ? 22.080 13.220 16.215 1.00 76.38 133 PRO A N 1
ATOM 1044 C CA . PRO A 1 133 ? 21.760 12.576 14.945 1.00 76.38 133 PRO A CA 1
ATOM 1045 C C . PRO A 1 133 ? 20.310 12.058 14.927 1.00 76.38 133 PRO A C 1
ATOM 1047 O O . PRO A 1 133 ? 19.864 11.440 15.894 1.00 76.38 133 PRO A O 1
ATOM 1050 N N . LEU A 1 134 ? 19.589 12.229 13.812 1.00 74.88 134 LEU A N 1
ATOM 1051 C CA . LEU A 1 134 ? 18.210 11.736 13.632 1.00 74.88 134 LEU A CA 1
ATOM 1052 C C . LEU A 1 134 ? 18.095 10.233 13.930 1.00 74.88 134 LEU A C 1
ATOM 1054 O O . LEU A 1 134 ? 17.135 9.783 14.553 1.00 74.88 134 LEU A O 1
ATOM 1058 N N . LEU A 1 135 ? 19.120 9.472 13.536 1.00 74.25 135 LEU A N 1
ATOM 1059 C CA . LEU A 1 135 ? 19.282 8.051 13.841 1.00 74.25 135 LEU A CA 1
ATOM 1060 C C . LEU A 1 135 ? 19.033 7.731 15.321 1.00 74.25 135 LEU A C 1
ATOM 1062 O O . LEU A 1 135 ? 18.402 6.726 15.630 1.00 74.25 135 LEU A O 1
ATOM 1066 N N . ASN A 1 136 ? 19.518 8.571 16.232 1.00 78.31 136 ASN A N 1
ATOM 1067 C CA . ASN A 1 136 ? 19.402 8.329 17.665 1.00 78.31 136 ASN A CA 1
ATOM 1068 C C . ASN A 1 136 ? 17.979 8.522 18.165 1.00 78.31 136 ASN A C 1
ATOM 1070 O O . ASN A 1 136 ? 17.519 7.746 18.996 1.00 78.31 136 ASN A O 1
ATOM 1074 N N . TRP A 1 137 ? 17.251 9.490 17.612 1.00 78.62 137 TRP A N 1
ATOM 1075 C CA . TRP A 1 137 ? 15.831 9.631 17.908 1.00 78.62 137 TRP A CA 1
ATOM 1076 C C . TRP A 1 137 ? 15.032 8.434 17.378 1.00 78.62 137 TRP A C 1
ATOM 1078 O O . TRP A 1 137 ? 14.231 7.869 18.115 1.00 78.62 137 TRP A O 1
ATOM 1088 N N . LEU A 1 138 ? 15.305 7.976 16.148 1.00 78.44 138 LEU A N 1
ATOM 1089 C CA . LEU A 1 138 ? 14.643 6.787 15.587 1.00 78.44 138 LEU A CA 1
ATOM 1090 C C . LEU A 1 138 ? 14.917 5.537 16.430 1.00 78.44 138 LEU A C 1
ATOM 1092 O O . LEU A 1 138 ? 14.002 4.774 16.721 1.00 78.44 138 LEU A O 1
ATOM 1096 N N . GLN A 1 139 ? 16.162 5.360 16.879 1.00 79.44 139 GLN A N 1
ATOM 1097 C CA . GLN A 1 139 ? 16.550 4.259 17.759 1.00 79.44 139 GLN A CA 1
ATOM 1098 C C . GLN A 1 139 ? 15.914 4.362 19.147 1.00 79.44 139 GLN A C 1
ATOM 1100 O O . GLN A 1 139 ? 15.502 3.341 19.692 1.00 79.44 139 GLN A O 1
ATOM 1105 N N . PHE A 1 140 ? 15.798 5.569 19.707 1.00 78.38 140 PHE A N 1
ATOM 1106 C CA . PHE A 1 140 ? 15.084 5.803 20.965 1.00 78.38 140 PHE A CA 1
ATOM 1107 C C . PHE A 1 140 ? 13.610 5.397 20.852 1.00 78.38 140 PHE A C 1
ATOM 1109 O O . PHE A 1 140 ? 13.088 4.721 21.734 1.00 78.38 140 PHE A O 1
ATOM 1116 N N . GLN A 1 141 ? 12.974 5.723 19.725 1.00 76.19 141 GLN A N 1
ATOM 1117 C CA . GLN A 1 141 ? 11.599 5.326 19.413 1.00 76.19 141 GLN A CA 1
ATOM 1118 C C . GLN A 1 141 ? 11.477 3.873 18.916 1.00 76.19 141 GLN A C 1
ATOM 1120 O O . GLN A 1 141 ? 10.378 3.421 18.608 1.00 76.19 141 GLN A O 1
ATOM 1125 N N . GLN A 1 142 ? 12.590 3.130 18.840 1.00 75.75 142 GLN A N 1
ATOM 1126 C CA . GLN A 1 142 ? 12.660 1.744 18.359 1.00 75.75 142 GLN A CA 1
ATOM 1127 C C . GLN A 1 142 ? 12.096 1.546 16.939 1.00 75.75 142 GLN A C 1
ATOM 1129 O O . GLN A 1 142 ? 11.532 0.499 16.620 1.00 75.75 142 GLN A O 1
ATOM 1134 N N . LEU A 1 143 ? 12.247 2.553 16.081 1.00 76.81 143 LEU A N 1
ATOM 1135 C CA . LEU A 1 143 ? 11.795 2.521 14.693 1.00 76.81 143 LEU A CA 1
ATOM 1136 C C . LEU A 1 143 ? 12.894 1.968 13.782 1.00 76.81 143 LEU A C 1
ATOM 1138 O O . LEU A 1 143 ? 14.088 2.181 14.021 1.00 76.81 143 LEU A O 1
ATOM 1142 N N . ASN A 1 144 ? 12.493 1.288 12.706 1.00 76.38 144 ASN A N 1
ATOM 1143 C CA . ASN A 1 144 ? 13.426 0.850 11.679 1.00 76.38 144 ASN A CA 1
ATOM 1144 C C . ASN A 1 144 ? 14.025 2.059 10.966 1.00 76.38 144 ASN A C 1
ATOM 1146 O O . ASN A 1 144 ? 13.384 3.089 10.742 1.00 76.38 144 ASN A O 1
ATOM 1150 N N . LEU A 1 145 ? 15.274 1.893 10.550 1.00 70.88 145 LEU A N 1
ATOM 1151 C CA . LEU A 1 145 ? 15.928 2.862 9.696 1.00 70.88 145 LEU A CA 1
ATOM 1152 C C . LEU A 1 145 ? 15.289 2.836 8.308 1.00 70.88 145 LEU A C 1
ATOM 1154 O O . LEU A 1 145 ? 15.187 1.758 7.721 1.00 70.88 145 LEU A O 1
ATOM 1158 N N . PRO A 1 146 ? 14.889 3.990 7.748 1.00 68.62 146 PRO A N 1
ATOM 1159 C CA . PRO A 1 146 ? 14.378 4.011 6.391 1.00 68.62 146 PRO A CA 1
ATOM 1160 C C . PRO A 1 146 ? 15.523 3.725 5.414 1.00 68.62 146 PRO A C 1
ATOM 1162 O O . PRO A 1 146 ? 16.385 4.567 5.173 1.00 68.62 146 PRO A O 1
ATOM 1165 N N . GLU A 1 147 ? 15.556 2.502 4.888 1.00 64.56 147 GLU A N 1
ATOM 1166 C CA . GLU A 1 147 ? 16.573 2.055 3.925 1.00 64.56 147 GLU A CA 1
ATOM 1167 C C . GLU A 1 147 ? 16.287 2.516 2.488 1.00 64.56 147 GLU A C 1
ATOM 1169 O O . GLU A 1 147 ? 17.208 2.606 1.675 1.00 64.56 147 GLU A O 1
ATOM 1174 N N . THR A 1 148 ? 15.021 2.826 2.191 1.00 58.38 148 THR A N 1
ATOM 1175 C CA . THR A 1 148 ? 14.516 3.220 0.870 1.00 58.38 148 THR A CA 1
ATOM 1176 C C . THR A 1 148 ? 13.771 4.554 0.942 1.00 58.38 148 THR A C 1
ATOM 1178 O O . THR A 1 148 ? 13.332 4.985 2.014 1.00 58.38 148 THR A O 1
ATOM 1181 N N . ALA A 1 149 ? 13.589 5.199 -0.213 1.00 54.84 149 ALA A N 1
ATOM 1182 C CA . ALA A 1 149 ? 12.778 6.410 -0.333 1.00 54.84 149 ALA A CA 1
ATOM 1183 C C . ALA A 1 149 ? 11.330 6.194 0.150 1.00 54.84 149 ALA A C 1
ATOM 1185 O O . ALA A 1 149 ? 10.792 7.043 0.857 1.00 54.84 149 ALA A O 1
ATOM 1186 N N . ASP A 1 150 ? 10.738 5.035 -0.148 1.00 57.56 150 ASP A N 1
ATOM 1187 C CA . ASP A 1 150 ? 9.374 4.695 0.271 1.00 57.56 150 ASP A CA 1
ATOM 1188 C C . ASP A 1 150 ? 9.263 4.534 1.793 1.00 57.56 150 ASP A C 1
ATOM 1190 O O . ASP A 1 150 ? 8.312 5.026 2.402 1.00 57.56 150 ASP A O 1
ATOM 1194 N N . HIS A 1 151 ? 10.256 3.902 2.436 1.00 65.31 151 HIS A N 1
ATOM 1195 C CA . HIS A 1 151 ? 10.301 3.805 3.899 1.00 65.31 151 HIS A CA 1
ATOM 1196 C C . HIS A 1 151 ? 10.402 5.192 4.545 1.00 65.31 151 HIS A C 1
ATOM 1198 O O . HIS A 1 151 ? 9.763 5.444 5.568 1.00 65.31 151 HIS A O 1
ATOM 1204 N N . LEU A 1 152 ? 11.169 6.106 3.939 1.00 67.69 152 LEU A N 1
ATOM 1205 C CA . LEU A 1 152 ? 11.296 7.479 4.420 1.00 67.69 152 LEU A CA 1
ATOM 1206 C C . LEU A 1 152 ? 10.001 8.280 4.215 1.00 67.69 152 LEU A C 1
ATOM 1208 O O . LEU A 1 152 ? 9.563 8.957 5.141 1.00 67.69 152 LEU A O 1
ATOM 1212 N N . GLN A 1 153 ? 9.353 8.175 3.050 1.00 64.62 153 GLN A N 1
ATOM 1213 C CA . GLN A 1 153 ? 8.070 8.835 2.785 1.00 64.62 153 GLN A CA 1
ATOM 1214 C C . GLN A 1 153 ? 6.981 8.332 3.739 1.00 64.62 153 GLN A C 1
ATOM 1216 O O . GLN A 1 153 ? 6.207 9.128 4.266 1.00 64.62 153 GLN A O 1
ATOM 1221 N N . ASN A 1 154 ? 6.956 7.029 4.021 1.00 74.12 154 ASN A N 1
ATOM 1222 C CA . ASN A 1 154 ? 6.039 6.449 4.994 1.00 74.12 154 ASN A CA 1
ATOM 1223 C C . ASN A 1 154 ? 6.295 6.962 6.420 1.00 74.12 154 ASN A C 1
ATOM 1225 O O . ASN A 1 154 ? 5.352 7.309 7.125 1.00 74.12 154 ASN A O 1
ATOM 1229 N N . LEU A 1 155 ? 7.560 7.061 6.840 1.00 74.19 155 LEU A N 1
ATOM 1230 C CA . LEU A 1 155 ? 7.911 7.658 8.129 1.00 74.19 155 LEU A CA 1
ATOM 1231 C C . LEU A 1 155 ? 7.481 9.132 8.202 1.00 74.19 155 LEU A C 1
ATOM 1233 O O . LEU A 1 155 ? 6.929 9.555 9.212 1.00 74.19 155 LEU A O 1
ATOM 1237 N N . ILE A 1 156 ? 7.683 9.906 7.131 1.00 69.69 156 ILE A N 1
ATOM 1238 C CA . ILE A 1 156 ? 7.204 11.294 7.051 1.00 69.69 156 ILE A CA 1
ATOM 1239 C C . ILE A 1 156 ? 5.678 11.341 7.181 1.00 69.69 156 ILE A C 1
ATOM 1241 O O . ILE A 1 156 ? 5.172 12.161 7.939 1.00 69.69 156 ILE A O 1
ATOM 1245 N N . ALA A 1 157 ? 4.949 10.448 6.507 1.00 70.31 157 ALA A N 1
ATOM 1246 C CA . ALA A 1 157 ? 3.493 10.380 6.605 1.00 70.31 157 ALA A CA 1
ATOM 1247 C C . ALA A 1 157 ? 3.019 10.097 8.041 1.00 70.31 157 ALA A C 1
ATOM 1249 O O . ALA A 1 157 ? 2.087 10.750 8.504 1.00 70.31 157 ALA A O 1
ATOM 1250 N N . TRP A 1 158 ? 3.694 9.197 8.766 1.00 75.19 158 TRP A N 1
ATOM 1251 C CA . TRP A 1 158 ? 3.440 8.957 10.192 1.00 75.19 158 TRP A CA 1
ATOM 1252 C C . TRP A 1 158 ? 3.681 10.196 11.054 1.00 75.19 158 TRP A C 1
ATOM 1254 O O . TRP A 1 158 ? 2.891 10.481 11.948 1.00 75.19 158 TRP A O 1
ATOM 1264 N N . LEU A 1 159 ? 4.760 10.936 10.793 1.00 72.25 159 LEU A N 1
ATOM 1265 C CA . LEU A 1 159 ? 5.103 12.140 11.553 1.00 72.25 159 LEU A CA 1
ATOM 1266 C C . LEU A 1 159 ? 4.152 13.306 11.255 1.00 72.25 159 LEU A C 1
ATOM 1268 O O . LEU A 1 159 ? 3.834 14.087 12.144 1.00 72.25 159 LEU A O 1
ATOM 1272 N N . GLU A 1 160 ? 3.685 13.439 10.016 1.00 69.19 160 GLU A N 1
ATOM 1273 C CA . GLU A 1 160 ? 2.730 14.479 9.620 1.00 69.19 160 GLU A CA 1
ATOM 1274 C C . GLU A 1 160 ? 1.269 14.132 9.953 1.00 69.19 160 GLU A C 1
ATOM 1276 O O . GLU A 1 160 ? 0.386 14.972 9.757 1.00 69.19 160 GLU A O 1
ATOM 1281 N N . LEU A 1 161 ? 0.996 12.917 10.442 1.00 73.06 161 LEU A N 1
ATOM 1282 C CA . LEU A 1 161 ? -0.353 12.448 10.726 1.00 73.06 161 LEU A CA 1
ATOM 1283 C C . LEU A 1 161 ? -1.009 13.294 11.824 1.00 73.06 161 LEU A C 1
ATOM 1285 O O . LEU A 1 161 ? -0.619 13.262 12.988 1.00 73.06 161 LEU A O 1
ATOM 1289 N N . THR A 1 162 ? -2.067 14.015 11.464 1.00 73.00 162 THR A N 1
ATOM 1290 C CA . THR A 1 162 ? -2.904 14.740 12.425 1.00 73.00 162 THR A CA 1
ATOM 1291 C C . THR A 1 162 ? -4.140 13.924 12.775 1.00 73.00 162 THR A C 1
ATOM 1293 O O . THR A 1 162 ? -4.964 13.654 11.897 1.00 73.00 162 THR A O 1
ATOM 1296 N N . LEU A 1 163 ? -4.300 13.589 14.054 1.00 80.81 163 LEU A N 1
ATOM 1297 C CA . LEU A 1 163 ? -5.458 12.858 14.570 1.00 80.81 163 LEU A CA 1
ATOM 1298 C C . LEU A 1 163 ? -6.362 13.774 15.408 1.00 80.81 163 LEU A C 1
ATOM 1300 O O . LEU A 1 163 ? -5.864 14.715 16.033 1.00 80.81 163 LEU A O 1
ATOM 1304 N N . PRO A 1 164 ? -7.687 13.532 15.421 1.00 84.88 164 PRO A N 1
ATOM 1305 C CA . PRO A 1 164 ? -8.599 14.256 16.298 1.00 84.88 164 PRO A CA 1
ATOM 1306 C C . PRO A 1 164 ? -8.316 13.943 17.774 1.00 84.88 164 PRO A C 1
ATOM 1308 O O . PRO A 1 164 ? -7.677 12.945 18.107 1.00 84.88 164 PRO A O 1
ATOM 1311 N N . LEU A 1 165 ? -8.808 14.798 18.675 1.00 81.06 165 LEU A N 1
ATOM 1312 C CA . LEU A 1 165 ? -8.748 14.508 20.107 1.00 81.06 165 LEU A CA 1
ATOM 1313 C C . LEU A 1 165 ? -9.645 13.301 20.427 1.00 81.06 165 LEU A C 1
ATOM 1315 O O . LEU A 1 165 ? -10.779 13.255 19.942 1.00 81.06 165 LEU A O 1
ATOM 1319 N N . PRO A 1 166 ? -9.176 12.342 21.246 1.00 82.50 166 PRO A N 1
ATOM 1320 C CA . PRO A 1 166 ? -10.009 11.225 21.665 1.00 82.50 166 PRO A CA 1
ATOM 1321 C C . PRO A 1 166 ? -11.181 11.710 22.540 1.00 82.50 166 PRO A C 1
ATOM 1323 O O . PRO A 1 166 ? -11.080 12.761 23.184 1.00 82.50 166 PRO A O 1
ATOM 1326 N N . PRO A 1 167 ? -12.296 10.957 22.599 1.00 83.94 167 PRO A N 1
ATOM 1327 C CA . PRO A 1 167 ? -13.421 11.286 23.469 1.00 83.94 167 PRO A CA 1
ATOM 1328 C C . PRO A 1 167 ? -13.008 11.360 24.945 1.00 83.94 167 PRO A C 1
ATOM 1330 O O . PRO A 1 167 ? -12.193 10.567 25.409 1.00 83.94 167 PRO A O 1
ATOM 1333 N N . THR A 1 168 ? -13.651 12.238 25.721 1.00 80.56 168 THR A N 1
ATOM 1334 C CA . THR A 1 168 ? -13.361 12.447 27.156 1.00 80.56 168 THR A CA 1
ATOM 1335 C C . THR A 1 168 ? -13.419 11.169 28.002 1.00 80.56 168 THR A C 1
ATOM 1337 O O . THR A 1 168 ? -12.686 11.045 28.977 1.00 80.56 168 THR A O 1
ATOM 1340 N N . HIS A 1 169 ? -14.289 10.219 27.649 1.00 82.12 169 HIS A N 1
ATOM 1341 C CA . HIS A 1 169 ? -14.442 8.936 28.351 1.00 82.12 169 HIS A CA 1
ATOM 1342 C C . HIS A 1 169 ? -13.855 7.752 27.568 1.00 82.12 169 HIS A C 1
ATOM 1344 O O . HIS A 1 169 ? -14.164 6.599 27.866 1.00 82.12 169 HIS A O 1
ATOM 1350 N N . GLY A 1 170 ? -13.022 8.032 26.561 1.00 85.06 170 GLY A N 1
ATOM 1351 C CA . GLY A 1 170 ? -12.405 7.033 25.698 1.00 85.06 170 GLY A CA 1
ATOM 1352 C C . GLY A 1 170 ? -13.424 6.088 25.055 1.00 85.06 170 GLY A C 1
ATOM 1353 O O . GLY A 1 170 ? -14.438 6.533 24.515 1.00 85.06 170 GLY A O 1
ATOM 1354 N N . ASN A 1 171 ? -13.163 4.783 25.160 1.00 87.12 171 ASN A N 1
ATOM 1355 C CA . ASN A 1 171 ? -14.061 3.693 24.758 1.00 87.12 171 ASN A CA 1
ATOM 1356 C C . ASN A 1 171 ? -14.943 3.172 25.913 1.00 87.12 171 ASN A C 1
ATOM 1358 O O . ASN A 1 171 ? -15.489 2.079 25.813 1.00 87.12 171 ASN A O 1
ATOM 1362 N N . TYR A 1 172 ? -15.062 3.913 27.021 1.00 90.50 172 TYR A N 1
ATOM 1363 C CA . TYR A 1 172 ? -15.796 3.563 28.250 1.00 90.50 172 TYR A CA 1
ATOM 1364 C C . TYR A 1 172 ? -15.246 2.393 29.085 1.00 90.50 172 TYR A C 1
ATOM 1366 O O . TYR A 1 172 ? -15.472 2.373 30.294 1.00 90.50 172 TYR A O 1
ATOM 1374 N N . TRP A 1 173 ? -14.529 1.448 28.477 1.00 89.69 173 TRP A N 1
ATOM 1375 C CA . TRP A 1 173 ? -14.023 0.230 29.119 1.00 89.69 173 TRP A CA 1
ATOM 1376 C C . TRP A 1 173 ? -12.623 0.467 29.713 1.00 89.69 173 TRP A C 1
ATOM 1378 O O . TRP A 1 173 ? -12.423 0.330 30.922 1.00 89.69 173 TRP A O 1
ATOM 1388 N N . GLY A 1 174 ? -11.692 0.954 28.886 1.00 80.69 174 GLY A N 1
ATOM 1389 C CA . GLY A 1 174 ? -10.269 1.090 29.201 1.00 80.69 174 GLY A CA 1
ATOM 1390 C C . GLY A 1 174 ? -9.383 0.242 28.283 1.00 80.69 174 GLY A C 1
ATOM 1391 O O . GLY A 1 174 ? -9.862 -0.378 27.335 1.00 80.69 174 GLY A O 1
ATOM 1392 N N . ILE A 1 175 ? -8.075 0.241 28.559 1.00 76.81 175 ILE A N 1
ATOM 1393 C CA . ILE A 1 175 ? -7.086 -0.638 27.919 1.00 76.81 175 ILE A CA 1
ATOM 1394 C C . ILE A 1 175 ? -6.289 -1.337 29.016 1.00 76.81 175 ILE A C 1
ATOM 1396 O O . ILE A 1 175 ? -5.803 -0.687 29.945 1.00 76.81 175 ILE A O 1
ATOM 1400 N N . SER A 1 176 ? -6.116 -2.646 28.872 1.00 71.12 176 SER A N 1
ATOM 1401 C CA . SER A 1 176 ? -5.257 -3.446 29.733 1.00 71.12 176 SER A CA 1
ATOM 1402 C C . SER A 1 176 ? -3.790 -3.044 29.576 1.00 71.12 176 SER A C 1
ATOM 1404 O O . SER A 1 176 ? -3.235 -3.067 28.473 1.00 71.12 176 SER A O 1
ATOM 1406 N N . ASN A 1 177 ? -3.114 -2.738 30.684 1.00 64.19 177 ASN A N 1
ATOM 1407 C CA . ASN A 1 177 ? -1.665 -2.501 30.669 1.00 64.19 177 ASN A CA 1
ATOM 1408 C C . ASN A 1 177 ? -0.886 -3.784 30.306 1.00 64.19 177 ASN A C 1
ATOM 1410 O O . ASN A 1 177 ? 0.231 -3.720 29.773 1.00 64.19 177 ASN A O 1
ATOM 1414 N N . GLU A 1 178 ? -1.469 -4.956 30.577 1.00 60.53 178 GLU A N 1
ATOM 1415 C CA . GLU A 1 178 ? -0.854 -6.264 30.354 1.00 60.53 178 GLU A CA 1
ATOM 1416 C C . GLU A 1 178 ? -1.059 -6.810 28.937 1.00 60.53 178 GLU A C 1
ATOM 1418 O O . GLU A 1 178 ? -0.138 -7.383 28.352 1.00 60.53 178 GLU A O 1
ATOM 1423 N N . THR A 1 179 ? -2.237 -6.620 28.352 1.00 58.59 179 THR A N 1
ATOM 1424 C CA . THR A 1 179 ? -2.539 -7.192 27.031 1.00 58.59 179 THR A CA 1
ATOM 1425 C C . THR A 1 179 ? -2.613 -6.146 25.926 1.00 58.59 179 THR A C 1
ATOM 1427 O O . THR A 1 179 ? -2.440 -6.493 24.760 1.00 58.59 179 THR A O 1
ATOM 1430 N N . GLY A 1 180 ? -2.816 -4.870 26.271 1.00 64.38 180 GLY A N 1
ATOM 1431 C CA . GLY A 1 180 ? -3.094 -3.799 25.313 1.00 64.38 180 GLY A CA 1
ATOM 1432 C C . GLY A 1 180 ? -4.485 -3.885 24.677 1.00 64.38 180 GLY A C 1
ATOM 1433 O O . GLY A 1 180 ? -4.778 -3.082 23.797 1.00 64.38 180 GLY A O 1
ATOM 1434 N N . ALA A 1 181 ? -5.323 -4.835 25.102 1.00 69.31 181 ALA A N 1
ATOM 1435 C CA . ALA A 1 181 ? -6.685 -5.012 24.615 1.00 69.31 181 ALA A CA 1
ATOM 1436 C C . ALA A 1 181 ? -7.681 -4.138 25.389 1.00 69.31 181 ALA A C 1
ATOM 1438 O O . ALA A 1 181 ? -7.407 -3.701 26.510 1.00 69.31 181 ALA A O 1
ATOM 1439 N N . THR A 1 182 ? -8.848 -3.910 24.786 1.00 80.69 182 THR A N 1
ATOM 1440 C CA . THR A 1 182 ? -9.976 -3.263 25.458 1.00 80.69 182 THR A CA 1
ATOM 1441 C C . THR A 1 182 ? -10.539 -4.196 26.522 1.00 80.69 182 THR A C 1
ATOM 1443 O O . THR A 1 182 ? -10.907 -5.329 26.221 1.00 80.69 182 THR A O 1
ATOM 1446 N N . GLU A 1 183 ? -10.605 -3.724 27.763 1.00 84.50 183 GLU A N 1
ATOM 1447 C CA . GLU A 1 183 ? -10.987 -4.534 28.920 1.00 84.50 183 GLU A CA 1
ATOM 1448 C C . GLU A 1 183 ? -11.774 -3.687 29.923 1.00 84.50 183 GLU A C 1
ATOM 1450 O O . GLU A 1 183 ? -11.592 -2.468 29.993 1.00 84.50 183 GLU A O 1
ATOM 1455 N N . LEU A 1 184 ? -12.673 -4.324 30.677 1.00 89.19 184 LEU A N 1
ATOM 1456 C CA . LEU A 1 184 ? -13.370 -3.666 31.779 1.00 89.19 184 LEU A CA 1
ATOM 1457 C C . LEU A 1 184 ? -12.391 -3.334 32.909 1.00 89.19 184 LEU A C 1
ATOM 1459 O O . LEU A 1 184 ? -11.371 -3.984 33.087 1.00 89.19 184 LEU A O 1
ATOM 1463 N N . CYS A 1 185 ? -12.722 -2.343 33.734 1.00 88.25 185 CYS A N 1
ATOM 1464 C CA . CYS A 1 185 ? -11.874 -1.954 34.864 1.00 88.25 185 CYS A CA 1
ATOM 1465 C C . CYS A 1 185 ? -11.947 -2.904 36.077 1.00 88.25 185 CYS A C 1
ATOM 1467 O O . CYS A 1 185 ? -11.569 -2.491 37.173 1.00 88.25 185 CYS A O 1
ATOM 1469 N N . ILE A 1 186 ? -12.507 -4.104 35.907 1.00 88.19 186 ILE A N 1
ATOM 1470 C CA . ILE A 1 186 ? -12.676 -5.118 36.951 1.00 88.19 186 ILE A CA 1
ATOM 1471 C C . ILE A 1 186 ? -12.257 -6.486 36.416 1.00 88.19 186 ILE A C 1
ATOM 1473 O O . ILE A 1 186 ? -12.532 -6.802 35.257 1.00 88.19 186 ILE A O 1
ATOM 1477 N N . ASP A 1 187 ? -11.680 -7.305 37.289 1.00 84.19 187 ASP A N 1
ATOM 1478 C CA . ASP A 1 187 ? -11.270 -8.677 36.971 1.00 84.19 187 ASP A CA 1
ATOM 1479 C C . ASP A 1 187 ? -12.401 -9.687 37.243 1.00 84.19 187 ASP A C 1
ATOM 1481 O O . ASP A 1 187 ? -13.396 -9.370 37.903 1.00 84.19 187 ASP A O 1
ATOM 1485 N N . GLU A 1 188 ? -12.262 -10.933 36.776 1.00 82.06 188 GLU A N 1
ATOM 1486 C CA . GLU A 1 188 ? -13.272 -11.986 36.993 1.00 82.06 188 GLU A CA 1
ATOM 1487 C C . GLU A 1 188 ? -13.571 -12.238 38.480 1.00 82.06 188 GLU A C 1
ATOM 1489 O O . GLU A 1 188 ? -14.739 -12.351 38.864 1.00 82.06 188 GLU A O 1
ATOM 1494 N N . ASP A 1 189 ? -12.544 -12.219 39.333 1.00 85.00 189 ASP A N 1
ATOM 1495 C CA . ASP A 1 189 ? -12.675 -12.425 40.784 1.00 85.00 189 ASP A CA 1
ATOM 1496 C C . ASP A 1 189 ? -13.473 -11.305 41.479 1.00 85.00 189 ASP A C 1
ATOM 1498 O O . ASP A 1 189 ? -14.065 -11.499 42.542 1.00 85.00 189 ASP A O 1
ATOM 1502 N N . GLN A 1 190 ? -13.530 -10.123 40.864 1.00 89.12 190 GLN A N 1
ATOM 1503 C CA . GLN A 1 190 ? -14.215 -8.943 41.391 1.00 89.12 190 GLN A CA 1
ATOM 1504 C C . GLN A 1 190 ? -15.702 -8.887 41.008 1.00 89.12 190 GLN A C 1
ATOM 1506 O O . GLN A 1 190 ? -16.482 -8.139 41.609 1.00 89.12 190 GLN A O 1
ATOM 1511 N N . GLN A 1 191 ? -16.140 -9.695 40.037 1.00 89.81 191 GLN A N 1
ATOM 1512 C CA . GLN A 1 191 ? -17.496 -9.621 39.483 1.00 89.81 191 GLN A CA 1
ATOM 1513 C C . GLN A 1 191 ? -18.579 -9.943 40.518 1.00 89.81 191 GLN A C 1
ATOM 1515 O O . GLN A 1 191 ? -19.636 -9.308 40.521 1.00 89.81 191 GLN A O 1
ATOM 1520 N N . SER A 1 192 ? -18.333 -10.890 41.434 1.00 89.88 192 SER A N 1
ATOM 1521 C CA . SER A 1 192 ? -19.317 -11.268 42.457 1.00 89.88 192 SER A CA 1
ATOM 1522 C C . SER A 1 192 ? -19.645 -10.122 43.412 1.00 89.88 192 SER A C 1
ATOM 1524 O O . SER A 1 192 ? -20.799 -9.982 43.818 1.00 89.88 192 SER A O 1
ATOM 1526 N N . ALA A 1 193 ? -18.658 -9.284 43.743 1.00 91.06 193 ALA A N 1
ATOM 1527 C CA . ALA A 1 193 ? -18.864 -8.113 44.590 1.00 91.06 193 ALA A CA 1
ATOM 1528 C C . ALA A 1 193 ? -19.780 -7.095 43.893 1.00 91.06 193 ALA A C 1
ATOM 1530 O O . ALA A 1 193 ? -20.757 -6.628 44.479 1.00 91.06 193 ALA A O 1
ATOM 1531 N N . ILE A 1 194 ? -19.540 -6.831 42.605 1.00 92.56 194 ILE A N 1
ATOM 1532 C CA . ILE A 1 194 ? -20.379 -5.930 41.806 1.00 92.56 194 ILE A CA 1
ATOM 1533 C C . ILE A 1 194 ? -21.805 -6.473 41.659 1.00 92.56 194 ILE A C 1
ATOM 1535 O O . ILE A 1 194 ? -22.764 -5.723 41.851 1.00 92.56 194 ILE A O 1
ATOM 1539 N N . TYR A 1 195 ? -21.977 -7.777 41.413 1.00 90.25 195 TYR A N 1
ATOM 1540 C CA . TYR A 1 195 ? -23.306 -8.398 41.370 1.00 90.25 195 TYR A CA 1
ATOM 1541 C C . TYR A 1 195 ? -24.088 -8.219 42.675 1.00 90.25 195 TYR A C 1
ATOM 1543 O O . TYR A 1 195 ? -25.287 -7.943 42.629 1.00 90.25 195 TYR A O 1
ATOM 1551 N N . GLN A 1 196 ? -23.431 -8.324 43.834 1.00 89.56 196 GLN A N 1
ATOM 1552 C CA . GLN A 1 196 ? -24.078 -8.087 45.128 1.00 89.56 196 GLN A CA 1
ATOM 1553 C C . GLN A 1 196 ? -24.533 -6.631 45.286 1.00 89.56 196 GLN A C 1
ATOM 1555 O O . GLN A 1 196 ? -25.638 -6.390 45.775 1.00 89.56 196 GLN A O 1
ATOM 1560 N N . VAL A 1 197 ? -23.727 -5.661 44.839 1.00 92.88 197 VAL A N 1
ATOM 1561 C CA . VAL A 1 197 ? -24.101 -4.236 44.864 1.00 92.88 197 VAL A CA 1
ATOM 1562 C C . VAL A 1 197 ? -25.292 -3.968 43.938 1.00 92.88 197 VAL A C 1
ATOM 1564 O O . VAL A 1 197 ? -26.244 -3.302 44.351 1.00 92.88 197 VAL A O 1
ATOM 1567 N N . ILE A 1 198 ? -25.293 -4.537 42.725 1.00 91.19 198 ILE A N 1
ATOM 1568 C CA . ILE A 1 198 ? -26.427 -4.458 41.788 1.00 91.19 198 ILE A CA 1
ATOM 1569 C C . ILE A 1 198 ? -27.683 -5.054 42.426 1.00 91.19 198 ILE A C 1
ATOM 1571 O O . ILE A 1 198 ? -28.731 -4.409 42.432 1.00 91.19 198 ILE A O 1
ATOM 1575 N N . HIS A 1 199 ? -27.583 -6.260 42.993 1.00 87.50 199 HIS A N 1
ATOM 1576 C CA . HIS A 1 199 ? -28.710 -6.931 43.634 1.00 87.50 199 HIS A CA 1
ATOM 1577 C C . HIS A 1 199 ? -29.274 -6.084 44.777 1.00 87.50 199 HIS A C 1
ATOM 1579 O O . HIS A 1 199 ? -30.472 -5.831 44.809 1.00 87.50 199 HIS A O 1
ATOM 1585 N N . LYS A 1 200 ? -28.418 -5.576 45.672 1.00 88.69 200 LYS A N 1
ATOM 1586 C CA . LYS A 1 200 ? -28.827 -4.741 46.812 1.00 88.69 200 LYS A CA 1
ATOM 1587 C C . LYS A 1 200 ? -29.524 -3.447 46.383 1.00 88.69 200 LYS A C 1
ATOM 1589 O O . LYS A 1 200 ? -30.467 -3.028 47.046 1.00 88.69 200 LYS A O 1
ATOM 1594 N N . LEU A 1 201 ? -29.075 -2.809 45.299 1.00 88.12 201 LEU A N 1
ATOM 1595 C CA . LEU A 1 201 ? -29.719 -1.604 44.764 1.00 88.12 201 LEU A CA 1
ATOM 1596 C C . LEU A 1 201 ? -31.091 -1.916 44.142 1.00 88.12 201 LEU A C 1
ATOM 1598 O O . LEU A 1 201 ? -32.030 -1.129 44.269 1.00 88.12 201 LEU A O 1
ATOM 1602 N N . MET A 1 202 ? -31.185 -3.043 43.437 1.00 84.38 202 MET A N 1
ATOM 1603 C CA . MET A 1 202 ? -32.344 -3.402 42.617 1.00 84.38 202 MET A CA 1
ATOM 1604 C C . MET A 1 202 ? -33.382 -4.258 43.362 1.00 84.38 202 MET A C 1
ATOM 1606 O O . MET A 1 202 ? -34.432 -4.553 42.786 1.00 84.38 202 MET A O 1
ATOM 1610 N N . ASP A 1 203 ? -33.121 -4.636 44.618 1.00 71.62 203 ASP A N 1
ATOM 1611 C CA . ASP A 1 203 ? -33.992 -5.477 45.442 1.00 71.62 203 ASP A CA 1
ATOM 1612 C C . ASP A 1 203 ? -35.307 -4.757 45.795 1.00 71.62 203 ASP A C 1
ATOM 1614 O O . ASP A 1 203 ? -35.385 -3.916 46.693 1.00 71.62 203 ASP A O 1
ATOM 1618 N N . LYS A 1 204 ? -36.359 -5.062 45.029 1.00 61.12 204 LYS A N 1
ATOM 1619 C CA . LYS A 1 204 ? -37.740 -4.596 45.248 1.00 61.12 204 LYS A CA 1
ATOM 1620 C C . LYS A 1 204 ? -38.746 -5.756 45.270 1.00 61.12 204 LYS A C 1
ATOM 1622 O O . LYS A 1 204 ? -39.925 -5.545 44.992 1.00 61.12 204 LYS A O 1
ATOM 1627 N N . GLY A 1 205 ? -38.290 -6.963 45.613 1.00 56.78 205 GLY A N 1
ATOM 1628 C CA . GLY A 1 205 ? -39.067 -8.203 45.515 1.00 56.78 205 GLY A CA 1
ATOM 1629 C C . GLY A 1 205 ? -38.958 -8.877 44.141 1.00 56.78 205 GLY A C 1
ATOM 1630 O O . GLY A 1 205 ? -38.659 -8.236 43.132 1.00 56.78 205 GLY A O 1
ATOM 1631 N N . GLU A 1 206 ? -39.167 -10.195 44.110 1.00 59.41 206 GLU A N 1
ATOM 1632 C CA . GLU A 1 206 ? -39.015 -11.010 42.902 1.00 59.41 206 GLU A CA 1
ATOM 1633 C C . GLU A 1 206 ? -40.293 -11.120 42.046 1.00 59.41 206 GLU A C 1
ATOM 1635 O O . GLU A 1 206 ? -41.401 -11.150 42.590 1.00 59.41 206 GLU A O 1
ATOM 1640 N N . PRO A 1 207 ? -40.146 -11.274 40.710 1.00 55.97 207 PRO A N 1
ATOM 1641 C CA . PRO A 1 207 ? -38.888 -11.266 39.961 1.00 55.97 207 PRO A CA 1
ATOM 1642 C C . PRO A 1 207 ? -38.468 -9.856 39.522 1.00 55.97 207 PRO A C 1
ATOM 1644 O O . PRO A 1 207 ? -39.296 -8.976 39.278 1.00 55.97 207 PRO A O 1
ATOM 1647 N N . ARG A 1 208 ? -37.150 -9.672 39.365 1.00 65.81 208 ARG A N 1
ATOM 1648 C CA . ARG A 1 208 ? -36.508 -8.416 38.958 1.00 65.81 208 ARG A CA 1
ATOM 1649 C C . ARG A 1 208 ? -37.180 -7.796 37.724 1.00 65.81 208 ARG A C 1
ATOM 1651 O O . ARG A 1 208 ? -37.208 -8.391 36.644 1.00 65.81 208 ARG A O 1
ATOM 1658 N N . ALA A 1 209 ? -37.703 -6.580 37.888 1.00 64.69 209 ALA A N 1
ATOM 1659 C CA . ALA A 1 209 ? -38.514 -5.931 36.861 1.00 64.69 209 ALA A CA 1
ATOM 1660 C C . ALA A 1 209 ? -37.684 -5.418 35.668 1.00 64.69 209 ALA A C 1
ATOM 1662 O O . ALA A 1 209 ? -38.104 -5.594 34.523 1.00 64.69 209 ALA A O 1
ATOM 1663 N N . GLU A 1 210 ? -36.514 -4.808 35.913 1.00 83.19 210 GLU A N 1
ATOM 1664 C CA . GLU A 1 210 ? -35.764 -4.033 34.909 1.00 83.19 210 GLU A CA 1
ATOM 1665 C C . GLU A 1 210 ? -34.224 -4.071 35.112 1.00 83.19 210 GLU A C 1
ATOM 1667 O O . GLU A 1 210 ? -33.762 -4.270 36.245 1.00 83.19 210 GLU A O 1
ATOM 1672 N N . PRO A 1 211 ? -33.418 -3.886 34.041 1.00 90.50 211 PRO A N 1
ATOM 1673 C CA . PRO A 1 211 ? -31.952 -3.790 34.111 1.00 90.50 211 PRO A CA 1
ATOM 1674 C C . PRO A 1 211 ? -31.461 -2.487 34.771 1.00 90.50 211 PRO A C 1
ATOM 1676 O O . PRO A 1 211 ? -32.158 -1.470 34.772 1.00 90.50 211 PRO A O 1
ATOM 1679 N N . LEU A 1 212 ? -30.232 -2.500 35.298 1.00 93.50 212 LEU A N 1
ATOM 1680 C CA . LEU A 1 212 ? -29.562 -1.389 35.991 1.00 93.50 212 LEU A CA 1
ATOM 1681 C C . LEU A 1 212 ? -29.557 -0.104 35.155 1.00 93.50 212 LEU A C 1
ATOM 1683 O O . LEU A 1 212 ? -29.789 0.984 35.683 1.00 93.50 212 LEU A O 1
ATOM 1687 N N . ILE A 1 213 ? -29.342 -0.221 33.843 1.00 94.50 213 ILE A N 1
ATOM 1688 C CA . ILE A 1 213 ? -29.292 0.941 32.952 1.00 94.50 213 ILE A CA 1
ATOM 1689 C C . ILE A 1 213 ? -30.609 1.731 32.937 1.00 94.50 213 ILE A C 1
ATOM 1691 O O . ILE A 1 213 ? -30.578 2.953 32.825 1.00 94.50 213 ILE A O 1
ATOM 1695 N N . ASN A 1 214 ? -31.763 1.081 33.146 1.00 93.56 214 ASN A N 1
ATOM 1696 C CA . ASN A 1 214 ? -33.047 1.782 33.241 1.00 93.56 214 ASN A CA 1
ATOM 1697 C C . ASN A 1 214 ? -33.124 2.653 34.500 1.00 93.56 214 ASN A C 1
ATOM 1699 O O . ASN A 1 214 ? -33.658 3.760 34.439 1.00 93.56 214 ASN A O 1
ATOM 1703 N N . TYR A 1 215 ? -32.584 2.171 35.627 1.00 92.75 215 TYR A N 1
ATOM 1704 C CA . TYR A 1 215 ? -32.509 2.939 36.871 1.00 92.75 215 TYR A CA 1
ATOM 1705 C C . TYR A 1 215 ? -31.617 4.173 36.693 1.00 92.75 215 TYR A C 1
ATOM 1707 O O . TYR A 1 215 ? -32.040 5.291 36.996 1.00 92.75 215 TYR A O 1
ATOM 1715 N N . LEU A 1 216 ? -30.422 3.982 36.125 1.00 94.44 216 LEU A N 1
ATOM 1716 C CA . LEU A 1 216 ? -29.468 5.067 35.883 1.00 94.44 216 LEU A CA 1
ATOM 1717 C C . LEU A 1 216 ? -30.012 6.099 34.879 1.00 94.44 216 LEU A C 1
ATOM 1719 O O . LEU A 1 216 ? -29.974 7.301 35.136 1.00 94.44 216 LEU A O 1
ATOM 1723 N N . ALA A 1 217 ? -30.593 5.650 33.764 1.00 93.94 217 ALA A N 1
ATOM 1724 C CA . ALA A 1 217 ? -31.213 6.540 32.783 1.00 93.94 217 ALA A CA 1
ATOM 1725 C C . ALA A 1 217 ? -32.454 7.254 33.352 1.00 93.94 217 ALA A C 1
ATOM 1727 O O . ALA A 1 217 ? -32.689 8.424 33.053 1.00 93.94 217 ALA A O 1
ATOM 1728 N N . GLY A 1 218 ? -33.225 6.589 34.219 1.00 92.75 218 GLY A N 1
ATOM 1729 C CA . GLY A 1 218 ? -34.365 7.184 34.919 1.00 92.75 218 GLY A CA 1
ATOM 1730 C C . GLY A 1 218 ? -33.974 8.336 35.850 1.00 92.75 218 GLY A C 1
ATOM 1731 O O . GLY A 1 218 ? -34.721 9.308 35.965 1.00 92.75 218 GLY A O 1
ATOM 1732 N N . ALA A 1 219 ? -32.790 8.280 36.468 1.00 92.56 219 ALA A N 1
ATOM 1733 C CA . ALA A 1 219 ? -32.250 9.398 37.241 1.00 92.56 219 ALA A CA 1
ATOM 1734 C C . ALA A 1 219 ? -31.971 10.624 36.355 1.00 92.56 219 ALA A C 1
ATOM 1736 O O . ALA A 1 219 ? -32.305 11.751 36.731 1.00 92.56 219 ALA A O 1
ATOM 1737 N N . LEU A 1 220 ? -31.433 10.408 35.150 1.00 94.50 220 LEU A N 1
ATOM 1738 C CA . LEU A 1 220 ? -31.163 11.481 34.192 1.00 94.50 220 LEU A CA 1
ATOM 1739 C C . LEU A 1 220 ? -32.449 12.129 33.646 1.00 94.50 220 LEU A C 1
ATOM 1741 O O . LEU A 1 220 ? -32.479 13.344 33.447 1.00 94.50 220 LEU A O 1
ATOM 1745 N N . LEU A 1 221 ? -33.541 11.368 33.492 1.00 93.75 221 LEU A N 1
ATOM 1746 C CA . LEU A 1 221 ? -34.848 11.893 33.054 1.00 93.75 221 LEU A CA 1
ATOM 1747 C C . LEU A 1 221 ? -35.459 12.942 34.000 1.00 93.75 221 LEU A C 1
ATOM 1749 O O . LEU A 1 221 ? -36.390 13.647 33.621 1.00 93.75 221 LEU A O 1
ATOM 1753 N N . LYS A 1 222 ? -34.931 13.097 35.221 1.00 90.81 222 LYS A N 1
ATOM 1754 C CA . LYS A 1 222 ? -35.304 14.210 36.110 1.00 90.81 222 LYS A CA 1
ATOM 1755 C C . LYS A 1 222 ? -34.844 15.573 35.577 1.00 90.81 222 LYS A C 1
ATOM 1757 O O . LYS A 1 222 ? -35.354 16.596 36.027 1.00 90.81 222 LYS A O 1
ATOM 1762 N N . LYS A 1 223 ? -33.853 15.591 34.678 1.00 89.44 223 LYS A N 1
ATOM 1763 C CA . LYS A 1 223 ? -33.214 16.801 34.132 1.00 89.44 223 LYS A CA 1
ATOM 1764 C C . LYS A 1 223 ? -33.256 16.880 32.603 1.00 89.44 223 LYS A C 1
ATOM 1766 O O . LYS A 1 223 ? -33.134 17.975 32.069 1.00 89.44 223 LYS A O 1
ATOM 1771 N N . GLU A 1 224 ? -33.431 15.753 31.918 1.00 93.06 224 GLU A N 1
ATOM 1772 C CA . GLU A 1 224 ? -33.388 15.641 30.456 1.00 93.06 224 GLU A CA 1
ATOM 1773 C C . GLU A 1 224 ? -34.636 14.948 29.892 1.00 93.06 224 GLU A C 1
ATOM 1775 O O . GLU A 1 224 ? -35.403 14.311 30.614 1.00 93.06 224 GLU A O 1
ATOM 1780 N N . THR A 1 225 ? -34.844 15.054 28.577 1.00 92.81 225 THR A N 1
ATOM 1781 C CA . THR A 1 225 ? -36.000 14.439 27.902 1.00 92.81 225 THR A CA 1
ATOM 1782 C C . THR A 1 225 ? -35.677 13.048 27.341 1.00 92.81 225 THR A C 1
ATOM 1784 O O . THR A 1 225 ? -34.549 12.815 26.905 1.00 92.81 225 THR A O 1
ATOM 1787 N N . PRO A 1 226 ? -36.662 12.130 27.238 1.00 92.94 226 PRO A N 1
ATOM 1788 C CA . PRO A 1 226 ? -36.464 10.831 26.586 1.00 92.94 226 PRO A CA 1
ATOM 1789 C C . PRO A 1 226 ? -35.925 10.933 25.150 1.00 92.94 226 PRO A C 1
ATOM 1791 O O . PRO A 1 226 ? -35.151 10.085 24.721 1.00 92.94 226 PRO A O 1
ATOM 1794 N N . THR A 1 227 ? -36.305 11.978 24.406 1.00 92.38 227 THR A N 1
ATOM 1795 C CA . THR A 1 227 ? -35.801 12.228 23.046 1.00 92.38 227 THR A CA 1
ATOM 1796 C C . THR A 1 227 ? -34.319 12.596 23.046 1.00 92.38 227 THR A C 1
ATOM 1798 O O . THR A 1 227 ? -33.567 12.024 22.264 1.00 92.38 227 THR A O 1
ATOM 1801 N N . ALA A 1 228 ? -33.872 13.455 23.968 1.00 90.25 228 ALA A N 1
ATOM 1802 C CA . ALA A 1 228 ? -32.462 13.833 24.073 1.00 90.25 228 ALA A CA 1
ATOM 1803 C C . ALA A 1 228 ? -31.548 12.631 24.374 1.00 90.25 228 ALA A C 1
ATOM 1805 O O . ALA A 1 228 ? -30.449 12.544 23.828 1.00 90.25 228 ALA A O 1
ATOM 1806 N N . LEU A 1 229 ? -32.016 11.683 25.198 1.00 91.81 229 LEU A N 1
ATOM 1807 C CA . LEU A 1 229 ? -31.284 10.445 25.493 1.00 91.81 229 LEU A CA 1
ATOM 1808 C C . LEU A 1 229 ? -31.141 9.535 24.260 1.00 91.81 229 LEU A C 1
ATOM 1810 O O . LEU A 1 229 ? -30.116 8.867 24.129 1.00 91.81 229 LEU A O 1
ATOM 1814 N N . ARG A 1 230 ? -32.133 9.524 23.355 1.00 90.50 230 ARG A N 1
ATOM 1815 C CA . ARG A 1 230 ? -32.087 8.738 22.109 1.00 90.50 230 ARG A CA 1
ATOM 1816 C C . ARG A 1 230 ? -31.180 9.362 21.053 1.00 90.50 230 ARG A C 1
ATOM 1818 O O . ARG A 1 230 ? -30.422 8.645 20.415 1.00 90.50 230 ARG A O 1
ATOM 1825 N N . GLU A 1 231 ? -31.263 10.677 20.867 1.00 90.19 231 GLU A N 1
ATOM 1826 C CA . GLU A 1 231 ? -30.540 11.377 19.795 1.00 90.19 231 GLU A CA 1
ATOM 1827 C C . GLU A 1 231 ? -29.058 11.613 20.117 1.00 90.19 231 GLU A C 1
ATOM 1829 O O . GLU A 1 231 ? -28.234 11.687 19.205 1.00 90.19 231 GLU A O 1
ATOM 1834 N N . TYR A 1 232 ? -28.699 11.722 21.402 1.00 90.94 232 TYR A N 1
ATOM 1835 C CA . TYR A 1 232 ? -27.343 12.078 21.830 1.00 90.94 232 TYR A CA 1
ATOM 1836 C C . TYR A 1 232 ? -26.792 11.128 22.910 1.00 90.94 232 TYR A C 1
ATOM 1838 O O . TYR A 1 232 ? -26.499 11.577 24.025 1.00 90.94 232 TYR A O 1
ATOM 1846 N N . PRO A 1 233 ? -26.601 9.831 22.603 1.00 90.88 233 PRO A N 1
ATOM 1847 C CA . PRO A 1 233 ? -26.244 8.810 23.592 1.00 90.88 233 PRO A CA 1
ATOM 1848 C C . PRO A 1 233 ? -24.939 9.118 24.354 1.00 90.88 233 PRO A C 1
ATOM 1850 O O . PRO A 1 233 ? -24.942 9.091 25.587 1.00 90.88 233 PRO A O 1
ATOM 1853 N N . ARG A 1 234 ? -23.869 9.568 23.677 1.00 89.44 234 ARG A N 1
ATOM 1854 C CA . ARG A 1 234 ? -22.616 10.015 24.333 1.00 89.44 234 ARG A CA 1
ATOM 1855 C C . ARG A 1 234 ? -22.810 11.144 25.333 1.00 89.44 234 ARG A C 1
ATOM 1857 O O . ARG A 1 234 ? -22.267 11.105 26.438 1.00 89.44 234 ARG A O 1
ATOM 1864 N N . ARG A 1 235 ? -23.559 12.176 24.933 1.00 90.50 235 ARG A N 1
ATOM 1865 C CA . ARG A 1 235 ? -23.836 13.339 25.787 1.00 90.50 235 ARG A CA 1
ATOM 1866 C C . ARG A 1 235 ? -24.676 12.914 26.982 1.00 90.50 235 ARG A C 1
ATOM 1868 O O . ARG A 1 235 ? -24.409 13.340 28.101 1.00 90.50 235 ARG A O 1
ATOM 1875 N N . ALA A 1 236 ? -25.671 12.070 26.740 1.00 92.25 236 ALA A N 1
ATOM 1876 C CA . ALA A 1 236 ? -26.524 11.551 27.784 1.00 92.25 236 ALA A CA 1
ATOM 1877 C C . ALA A 1 236 ? -25.729 10.692 28.785 1.00 92.25 236 ALA A C 1
ATOM 1879 O O . ALA A 1 236 ? -25.917 10.874 29.983 1.00 92.25 236 ALA A O 1
ATOM 1880 N N . TRP A 1 237 ? -24.760 9.876 28.349 1.00 93.44 237 TRP A N 1
ATOM 1881 C CA . TRP A 1 237 ? -23.849 9.176 29.268 1.00 93.44 237 TRP A CA 1
ATOM 1882 C C . TRP A 1 237 ? -23.011 10.144 30.118 1.00 93.44 237 TRP A C 1
ATOM 1884 O O . TRP A 1 237 ? -22.968 10.009 31.340 1.00 93.44 237 TRP A O 1
ATOM 1894 N N . ALA A 1 238 ? -22.407 11.167 29.502 1.00 92.00 238 ALA A N 1
ATOM 1895 C CA . ALA A 1 238 ? -21.599 12.163 30.215 1.00 92.00 238 ALA A CA 1
ATOM 1896 C C . ALA A 1 238 ? -22.395 12.933 31.289 1.00 92.00 238 ALA A C 1
ATOM 1898 O O . ALA A 1 238 ? -21.844 13.317 32.318 1.00 92.00 238 ALA A O 1
ATOM 1899 N N . LEU A 1 239 ? -23.698 13.141 31.079 1.00 92.75 239 LEU A N 1
ATOM 1900 C CA . LEU A 1 239 ? -24.589 13.733 32.082 1.00 92.75 239 LEU A CA 1
ATOM 1901 C C . LEU A 1 239 ? -25.053 12.710 33.128 1.00 92.75 239 LEU A C 1
ATOM 1903 O O . LEU A 1 239 ? -25.167 13.046 34.307 1.00 92.75 239 LEU A O 1
ATOM 1907 N N . LEU A 1 240 ? -25.307 11.465 32.712 1.00 94.69 240 LEU A N 1
ATOM 1908 C CA . LEU A 1 240 ? -25.759 10.373 33.576 1.00 94.69 240 LEU A CA 1
ATOM 1909 C C . LEU A 1 240 ? -24.753 10.101 34.692 1.00 94.69 240 LEU A C 1
ATOM 1911 O O . LEU A 1 240 ? -25.150 10.023 35.854 1.00 94.69 240 LEU A O 1
ATOM 1915 N N . ILE A 1 241 ? -23.460 10.019 34.369 1.00 93.81 241 ILE A N 1
ATOM 1916 C CA . ILE A 1 241 ? -22.407 9.743 35.361 1.00 93.81 241 ILE A CA 1
ATOM 1917 C C . ILE A 1 241 ? -22.275 10.847 36.424 1.00 93.81 241 ILE A C 1
ATOM 1919 O O . ILE A 1 241 ? -21.702 10.615 37.489 1.00 93.81 241 ILE A O 1
ATOM 1923 N N . GLU A 1 242 ? -22.811 12.043 36.165 1.00 93.31 242 GLU A N 1
ATOM 1924 C CA . GLU A 1 242 ? -22.818 13.165 37.108 1.00 93.31 242 GLU A CA 1
ATOM 1925 C C . GLU A 1 242 ? -24.098 13.256 37.955 1.00 93.31 242 GLU A C 1
ATOM 1927 O O . GLU A 1 242 ? -24.190 14.115 38.838 1.00 93.31 242 GLU A O 1
ATOM 1932 N N . THR A 1 243 ? -25.071 12.366 37.740 1.00 95.25 243 THR A N 1
ATOM 1933 C CA . THR A 1 243 ? -26.248 12.245 38.615 1.00 95.25 243 THR A CA 1
ATOM 1934 C C . THR A 1 243 ? -25.855 11.739 40.004 1.00 95.25 243 THR A C 1
ATOM 1936 O O . THR A 1 243 ? -24.883 10.998 40.164 1.00 95.25 243 THR A O 1
ATOM 1939 N N . GLU A 1 244 ? -26.615 12.137 41.026 1.00 93.94 244 GLU A N 1
ATOM 1940 C CA . GLU A 1 244 ? -26.343 11.729 42.410 1.00 93.94 244 GLU A CA 1
ATOM 1941 C C . GLU A 1 244 ? -26.515 10.215 42.585 1.00 93.94 244 GLU A C 1
ATOM 1943 O O . GLU A 1 244 ? -25.731 9.571 43.277 1.00 93.94 244 GLU A O 1
ATOM 1948 N N . GLU A 1 245 ? -27.479 9.624 41.879 1.00 94.38 245 GLU A N 1
ATOM 1949 C CA . GLU A 1 245 ? -27.711 8.183 41.836 1.00 94.38 245 GLU A CA 1
ATOM 1950 C C . GLU A 1 245 ? -26.517 7.424 41.242 1.00 94.38 245 GLU A C 1
ATOM 1952 O O . GLU A 1 245 ? -26.065 6.437 41.825 1.00 94.38 245 GLU A O 1
ATOM 1957 N N . ALA A 1 246 ? -25.965 7.894 40.118 1.00 94.56 246 ALA A N 1
ATOM 1958 C CA . ALA A 1 246 ? -24.801 7.267 39.494 1.00 94.56 246 ALA A CA 1
ATOM 1959 C C . ALA A 1 246 ? -23.537 7.410 40.355 1.00 94.56 246 ALA A C 1
ATOM 1961 O O . ALA A 1 246 ? -22.776 6.450 40.488 1.00 94.56 246 ALA A O 1
ATOM 1962 N N . LYS A 1 247 ? -23.327 8.577 40.982 1.00 94.88 247 LYS A N 1
ATOM 1963 C CA . LYS A 1 247 ? -22.222 8.808 41.928 1.00 94.88 247 LYS A CA 1
ATOM 1964 C C . LYS A 1 247 ? -22.298 7.867 43.123 1.00 94.88 247 LYS A C 1
ATOM 1966 O O . LYS A 1 247 ? -21.312 7.202 43.426 1.00 94.88 247 LYS A O 1
ATOM 1971 N N . ALA A 1 248 ? -23.463 7.785 43.765 1.00 93.31 248 ALA A N 1
ATOM 1972 C CA . ALA A 1 248 ? -23.669 6.928 44.927 1.00 93.31 248 ALA A CA 1
ATOM 1973 C C . ALA A 1 248 ? -23.460 5.446 44.582 1.00 93.31 248 ALA A C 1
ATOM 1975 O O . ALA A 1 248 ? -22.764 4.736 45.305 1.00 93.31 248 ALA A O 1
ATOM 1976 N N . PHE A 1 249 ? -24.003 4.984 43.451 1.00 94.62 249 PHE A N 1
ATOM 1977 C CA . PHE A 1 249 ? -23.858 3.591 43.035 1.00 94.62 249 PHE A CA 1
ATOM 1978 C C . PHE A 1 249 ? -22.413 3.228 42.657 1.00 94.62 249 PHE A C 1
ATOM 1980 O O . PHE A 1 249 ? -21.910 2.191 43.091 1.00 94.62 249 PHE A O 1
ATOM 1987 N N . ALA A 1 250 ? -21.717 4.087 41.905 1.00 94.06 250 ALA A N 1
ATOM 1988 C CA . ALA A 1 250 ? -20.307 3.875 41.578 1.00 94.06 250 ALA A CA 1
ATOM 1989 C C . ALA A 1 250 ? -19.423 3.848 42.835 1.00 94.06 250 ALA A C 1
ATOM 1991 O O . ALA A 1 250 ? -18.513 3.026 42.927 1.00 94.06 250 ALA A O 1
ATOM 1992 N N . GLN A 1 251 ? -19.726 4.700 43.819 1.00 92.62 251 GLN A N 1
ATOM 1993 C CA . GLN A 1 251 ? -19.046 4.706 45.111 1.00 92.62 251 GLN A CA 1
ATOM 1994 C C . GLN A 1 251 ? -19.262 3.386 45.869 1.00 92.62 251 GLN A C 1
ATOM 1996 O O . GLN A 1 251 ? -18.296 2.800 46.346 1.00 92.62 251 GLN A O 1
ATOM 2001 N N . SER A 1 252 ? -20.493 2.859 45.905 1.00 91.94 252 SER A N 1
ATOM 2002 C CA . SER A 1 252 ? -20.770 1.542 46.504 1.00 91.94 252 SER A CA 1
ATOM 2003 C C . SER A 1 252 ? -20.049 0.397 45.788 1.00 91.94 252 SER A C 1
ATOM 2005 O O . SER A 1 252 ? -19.593 -0.539 46.439 1.00 91.94 252 SER A O 1
ATOM 2007 N N . CYS A 1 253 ? -19.919 0.467 44.459 1.00 92.50 253 CYS A N 1
ATOM 2008 C CA . CYS A 1 253 ? -19.116 -0.494 43.700 1.00 92.50 253 CYS A CA 1
ATOM 2009 C C . CYS A 1 253 ? -17.642 -0.419 44.114 1.00 92.50 253 CYS A C 1
ATOM 2011 O O . CYS A 1 253 ? -17.041 -1.442 44.417 1.00 92.50 253 CYS A O 1
ATOM 2013 N N . PHE A 1 254 ? -17.070 0.785 44.184 1.00 90.62 254 PHE A N 1
ATOM 2014 C CA . PHE A 1 254 ? -15.682 0.986 44.601 1.00 90.62 254 PHE A CA 1
ATOM 2015 C C . PHE A 1 254 ? -15.413 0.495 46.032 1.00 90.62 254 PHE A C 1
ATOM 2017 O O . PHE A 1 254 ? -14.393 -0.142 46.278 1.00 90.62 254 PHE A O 1
ATOM 2024 N N . GLU A 1 255 ? -16.331 0.743 46.966 1.00 89.06 255 GLU A N 1
ATOM 2025 C CA . GLU A 1 255 ? -16.240 0.251 48.347 1.00 89.06 255 GLU A CA 1
ATOM 2026 C C . GLU A 1 255 ? -16.312 -1.276 48.431 1.00 89.06 255 GLU A C 1
ATOM 2028 O O . GLU A 1 255 ? -15.623 -1.869 49.252 1.00 89.06 255 GLU A O 1
ATOM 2033 N N . ALA A 1 256 ? -17.102 -1.926 47.573 1.00 89.19 256 ALA A N 1
ATOM 2034 C CA . ALA A 1 256 ? -17.188 -3.385 47.532 1.00 89.19 256 ALA A CA 1
ATOM 2035 C C . ALA A 1 256 ? -15.933 -4.052 46.939 1.00 89.19 256 ALA A C 1
ATOM 2037 O O . ALA A 1 256 ? -15.664 -5.213 47.242 1.00 89.19 256 ALA A O 1
ATOM 2038 N N . LEU A 1 257 ? -15.179 -3.337 46.095 1.00 87.06 257 LEU A N 1
ATOM 2039 C CA . LEU A 1 257 ? -13.952 -3.833 45.463 1.00 87.06 257 LEU A CA 1
ATOM 2040 C C . LEU A 1 257 ? -12.695 -3.675 46.335 1.00 87.06 257 LEU A C 1
ATOM 2042 O O . LEU A 1 257 ? -11.701 -4.349 46.077 1.00 87.06 257 LEU A O 1
ATOM 2046 N N . ASN A 1 258 ? -12.713 -2.794 47.341 1.00 78.38 258 ASN A N 1
ATOM 2047 C CA . ASN A 1 258 ? -11.556 -2.506 48.193 1.00 78.38 258 ASN A CA 1
ATOM 2048 C C . ASN A 1 258 ? -11.762 -3.041 49.620 1.00 78.38 258 ASN A C 1
ATOM 2050 O O . ASN A 1 258 ? -12.831 -2.875 50.202 1.00 78.38 258 ASN A O 1
ATOM 2054 N N . GLU A 1 259 ? -10.729 -3.641 50.225 1.00 56.72 259 GLU A N 1
ATOM 2055 C CA . GLU A 1 259 ? -10.805 -4.052 51.633 1.00 56.72 259 GLU A CA 1
ATOM 2056 C C . GLU A 1 259 ? -10.982 -2.838 52.574 1.00 56.72 259 GLU A C 1
ATOM 2058 O O . GLU A 1 259 ? -10.375 -1.782 52.360 1.00 56.72 259 GLU A O 1
ATOM 2063 N N . PRO A 1 260 ? -11.746 -2.982 53.677 1.00 52.12 260 PRO A N 1
ATOM 2064 C CA . PRO A 1 260 ? -12.108 -1.890 54.591 1.00 52.12 260 PRO A CA 1
ATOM 2065 C C . PRO A 1 260 ? -10.931 -1.224 55.337 1.00 52.12 260 PRO A C 1
ATOM 2067 O O . PRO A 1 260 ? -11.147 -0.301 56.122 1.00 52.12 260 PRO A O 1
ATOM 2070 N N . SER A 1 261 ? -9.686 -1.655 55.112 1.00 46.50 261 SER A N 1
ATOM 2071 C CA . SER A 1 261 ? -8.474 -1.126 55.753 1.00 46.50 261 SER A CA 1
ATOM 2072 C C . SER A 1 261 ? -7.938 0.174 55.126 1.00 46.50 261 SER A C 1
ATOM 2074 O O . SER A 1 261 ? -7.106 0.839 55.741 1.00 46.50 261 SER A O 1
ATOM 2076 N N . MET A 1 262 ? -8.455 0.597 53.965 1.00 46.66 262 MET A N 1
ATOM 2077 C CA . MET A 1 262 ? -8.087 1.853 53.282 1.00 46.66 262 MET A CA 1
ATOM 2078 C C . MET A 1 262 ? -9.219 2.898 53.335 1.00 46.66 262 MET A C 1
ATOM 2080 O O . MET A 1 262 ? -9.563 3.528 52.338 1.00 46.66 262 MET A O 1
ATOM 2084 N N . ALA A 1 263 ? -9.811 3.094 54.517 1.00 43.06 263 ALA A N 1
ATOM 2085 C CA . ALA A 1 263 ? -10.944 3.992 54.772 1.00 43.06 263 ALA A CA 1
ATOM 2086 C C . ALA A 1 263 ? -10.580 5.497 54.803 1.00 43.06 263 ALA A C 1
ATOM 2088 O O . ALA A 1 263 ? -10.966 6.221 55.720 1.00 43.06 263 ALA A O 1
ATOM 2089 N N . ASN A 1 264 ? -9.872 5.991 53.786 1.00 51.78 264 ASN A N 1
ATOM 2090 C CA . ASN A 1 264 ? -9.898 7.414 53.452 1.00 51.78 264 ASN A CA 1
ATOM 2091 C C . ASN A 1 264 ? -10.866 7.587 52.280 1.00 51.78 264 ASN A C 1
ATOM 2093 O O . ASN A 1 264 ? -10.642 7.002 51.221 1.00 51.78 264 ASN A O 1
ATOM 2097 N N . ALA A 1 265 ? -11.931 8.374 52.475 1.00 53.03 265 ALA A N 1
ATOM 2098 C CA . ALA A 1 265 ? -12.951 8.660 51.465 1.00 53.03 265 ALA A CA 1
ATOM 2099 C C . ALA A 1 265 ? -12.307 9.247 50.197 1.00 53.03 265 ALA A C 1
ATOM 2101 O O . ALA A 1 265 ? -12.073 10.451 50.086 1.00 53.03 265 ALA A O 1
ATOM 2102 N N . THR A 1 266 ? -11.965 8.376 49.254 1.00 65.69 266 THR A N 1
ATOM 2103 C CA . THR A 1 266 ? -11.371 8.746 47.976 1.00 65.69 266 THR A CA 1
ATOM 2104 C C . THR A 1 266 ? -12.516 9.078 47.036 1.00 65.69 266 THR A C 1
ATOM 2106 O O . THR A 1 266 ? -13.329 8.224 46.698 1.00 65.69 266 THR A O 1
ATOM 2109 N N . VAL A 1 267 ? -12.617 10.349 46.650 1.00 73.94 267 VAL A N 1
ATOM 2110 C CA . VAL A 1 267 ? -13.609 10.795 45.669 1.00 73.94 267 VAL A CA 1
ATOM 2111 C C . VAL A 1 267 ? -13.212 10.232 44.305 1.00 73.94 267 VAL A C 1
ATOM 2113 O O . VAL A 1 267 ? -12.156 10.589 43.781 1.00 73.94 267 VAL A O 1
ATOM 2116 N N . LEU A 1 268 ? -14.052 9.365 43.731 1.00 83.50 268 LEU A N 1
ATOM 2117 C CA . LEU A 1 268 ? -13.840 8.813 42.390 1.00 83.50 268 LEU A CA 1
ATOM 21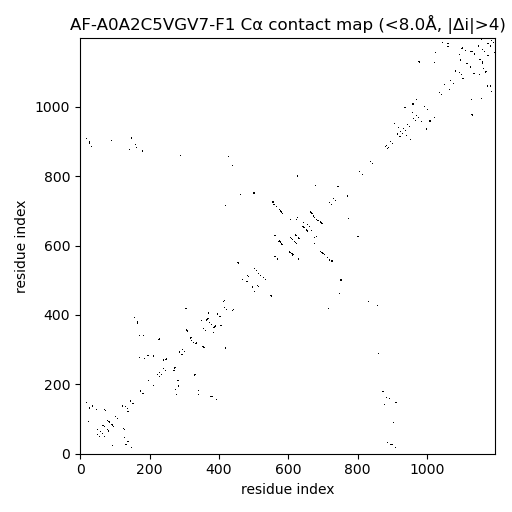18 C C . LEU A 1 268 ? -13.753 9.930 41.344 1.00 83.50 268 LEU A C 1
ATOM 2120 O O . LEU A 1 268 ? -14.661 10.768 41.231 1.00 83.50 268 LEU A O 1
ATOM 2124 N N . SER A 1 269 ? -12.705 9.892 40.517 1.00 86.56 269 SER A N 1
ATOM 2125 C CA . SER A 1 269 ? -12.643 10.740 39.326 1.00 86.56 269 SER A CA 1
ATOM 2126 C C . SER A 1 269 ? -13.807 10.413 38.382 1.00 86.56 269 SER A C 1
ATOM 2128 O O . SER A 1 269 ? -14.343 9.300 38.391 1.00 86.56 269 SER A O 1
ATOM 2130 N N . THR A 1 270 ? -14.217 11.367 37.541 1.00 86.62 270 THR A N 1
ATOM 2131 C CA . THR A 1 270 ? -15.292 11.141 36.556 1.00 86.62 270 THR A CA 1
ATOM 2132 C C . THR A 1 270 ? -14.982 9.951 35.634 1.00 86.62 270 THR A C 1
ATOM 2134 O O . THR A 1 270 ? -15.881 9.191 35.281 1.00 86.62 270 THR A O 1
ATOM 2137 N N . GLU A 1 271 ? -13.709 9.728 35.297 1.00 84.31 271 GLU A N 1
ATOM 2138 C CA . GLU A 1 271 ? -13.274 8.590 34.483 1.00 84.31 271 GLU A CA 1
ATOM 2139 C C . GLU A 1 271 ? -13.405 7.251 35.222 1.00 84.31 271 GLU A C 1
ATOM 2141 O O . GLU A 1 271 ? -14.009 6.320 34.690 1.00 84.31 271 GLU A O 1
ATOM 2146 N N . GLN A 1 272 ? -12.904 7.160 36.461 1.00 86.88 272 GLN A N 1
ATOM 2147 C CA . GLN A 1 272 ? -13.030 5.948 37.283 1.00 86.88 272 GLN A CA 1
ATOM 2148 C C . GLN A 1 272 ? -14.500 5.584 37.499 1.00 86.88 272 GLN A C 1
ATOM 2150 O O . GLN A 1 272 ? -14.889 4.424 37.380 1.00 86.88 272 GLN A O 1
ATOM 2155 N N . ARG A 1 273 ? -15.331 6.600 37.749 1.00 91.00 273 ARG A N 1
ATOM 2156 C CA . ARG A 1 273 ? -16.777 6.451 37.894 1.00 91.00 273 ARG A CA 1
ATOM 2157 C C . ARG A 1 273 ? -17.417 5.903 36.624 1.00 91.00 273 ARG A C 1
ATOM 2159 O O . ARG A 1 273 ? -18.162 4.934 36.699 1.00 91.00 273 ARG A O 1
ATOM 2166 N N . SER A 1 274 ? -17.109 6.494 35.467 1.00 91.44 274 SER A N 1
ATOM 2167 C CA . SER A 1 274 ? -17.623 6.021 34.178 1.00 91.44 274 SER A CA 1
ATOM 2168 C C . SER A 1 274 ? -17.263 4.554 33.945 1.00 91.44 274 SER A C 1
ATOM 2170 O O . SER A 1 274 ? -18.149 3.767 33.628 1.00 91.44 274 SER A O 1
ATOM 2172 N N . ARG A 1 275 ? -15.995 4.170 34.140 1.00 90.19 275 ARG A N 1
ATOM 2173 C CA . ARG A 1 275 ? -15.532 2.794 33.898 1.00 90.19 275 ARG A CA 1
ATOM 2174 C C . ARG A 1 275 ? -16.199 1.776 34.830 1.00 90.19 275 ARG A C 1
ATOM 2176 O O . ARG A 1 275 ? -16.663 0.742 34.359 1.00 90.19 275 ARG A O 1
ATOM 2183 N N . LEU A 1 276 ? -16.338 2.094 36.122 1.00 92.69 276 LEU A N 1
ATOM 2184 C CA . LEU A 1 276 ? -17.040 1.229 37.083 1.00 92.69 276 LEU A CA 1
ATOM 2185 C C . LEU A 1 276 ? -18.524 1.061 36.737 1.00 92.69 276 LEU A C 1
ATOM 2187 O O . LEU A 1 276 ? -19.057 -0.045 36.810 1.00 92.69 276 LEU A O 1
ATOM 2191 N N . LEU A 1 277 ? -19.192 2.144 36.327 1.00 95.50 277 LEU A N 1
ATOM 2192 C CA . LEU A 1 277 ? -20.588 2.091 35.893 1.00 95.50 277 LEU A CA 1
ATOM 2193 C C . LEU A 1 277 ? -20.755 1.239 34.633 1.00 95.50 277 LEU A C 1
ATOM 2195 O O . LEU A 1 277 ? -21.692 0.448 34.561 1.00 95.50 277 LEU A O 1
ATOM 2199 N N . VAL A 1 278 ? -19.844 1.358 33.666 1.00 95.25 278 VAL A N 1
ATOM 2200 C CA . VAL A 1 278 ? -19.843 0.535 32.445 1.00 95.25 278 VAL A CA 1
ATOM 2201 C C . VAL A 1 278 ? -19.666 -0.931 32.800 1.00 95.25 278 VAL A C 1
ATOM 2203 O O . VAL A 1 278 ? -20.458 -1.753 32.350 1.00 95.25 278 VAL A O 1
ATOM 2206 N N . ALA A 1 279 ? -18.697 -1.256 33.657 1.00 93.88 279 ALA A N 1
ATOM 2207 C CA . ALA A 1 279 ? -18.468 -2.622 34.104 1.00 93.88 279 ALA A CA 1
ATOM 2208 C C . ALA A 1 279 ? -19.712 -3.224 34.776 1.00 93.88 279 ALA A C 1
ATOM 2210 O O . ALA A 1 279 ? -20.134 -4.324 34.421 1.00 93.88 279 ALA A O 1
ATOM 2211 N N . ALA A 1 280 ? -20.364 -2.474 35.670 1.00 95.19 280 ALA A N 1
ATOM 2212 C CA . ALA A 1 280 ? -21.606 -2.905 36.303 1.00 95.19 280 ALA A CA 1
ATOM 2213 C C . ALA A 1 280 ? -22.752 -3.097 35.292 1.00 95.19 280 ALA A C 1
ATOM 2215 O O . ALA A 1 280 ? -23.470 -4.092 35.368 1.00 95.19 280 ALA A O 1
ATOM 2216 N N . VAL A 1 281 ? -22.916 -2.184 34.326 1.00 95.19 281 VAL A N 1
ATOM 2217 C CA . VAL A 1 281 ? -23.944 -2.300 33.277 1.00 95.19 281 VAL A CA 1
ATOM 2218 C C . VAL A 1 281 ? -23.673 -3.501 32.367 1.00 95.19 281 VAL A C 1
ATOM 2220 O O . VAL A 1 281 ? -24.607 -4.235 32.057 1.00 95.19 281 VAL A O 1
ATOM 2223 N N . MET A 1 282 ? -22.421 -3.751 31.972 1.00 94.38 282 MET A N 1
ATOM 2224 C CA . MET A 1 282 ? -22.067 -4.923 31.163 1.00 94.38 282 MET A CA 1
ATOM 2225 C C . MET A 1 282 ? -22.370 -6.223 31.916 1.00 94.38 282 MET A C 1
ATOM 2227 O O . MET A 1 282 ? -23.089 -7.069 31.382 1.00 94.38 282 MET A O 1
ATOM 2231 N N . LEU A 1 283 ? -21.926 -6.348 33.173 1.00 92.50 283 LEU A N 1
ATOM 2232 C CA . LEU A 1 283 ? -22.216 -7.519 34.011 1.00 92.50 283 LEU A CA 1
ATOM 2233 C C . LEU A 1 283 ? -23.716 -7.763 34.175 1.00 92.50 283 LEU A C 1
ATOM 2235 O O . LEU A 1 283 ? -24.174 -8.909 34.110 1.00 92.50 283 LEU A O 1
ATOM 2239 N N . ASP A 1 284 ? -24.491 -6.693 34.350 1.00 92.50 284 ASP A N 1
ATOM 2240 C CA . ASP A 1 284 ? -25.940 -6.773 34.490 1.00 92.50 284 ASP A CA 1
ATOM 2241 C C . ASP A 1 284 ? -26.640 -7.322 33.240 1.00 92.50 284 ASP A C 1
ATOM 2243 O O . ASP A 1 284 ? -27.608 -8.078 33.326 1.00 92.50 284 ASP A O 1
ATOM 2247 N N . LEU A 1 285 ? -26.108 -6.991 32.063 1.00 91.44 285 LEU A N 1
ATOM 2248 C CA . LEU A 1 285 ? -26.587 -7.480 30.771 1.00 91.44 285 LEU A CA 1
ATOM 2249 C C . LEU A 1 285 ? -26.070 -8.887 30.429 1.00 91.44 285 LEU A C 1
ATOM 2251 O O . LEU A 1 285 ? -26.313 -9.375 29.321 1.00 91.44 285 LEU A O 1
ATOM 2255 N N . SER A 1 286 ? -25.415 -9.556 31.387 1.00 90.19 286 SER A N 1
ATOM 2256 C CA . SER A 1 286 ? -24.716 -10.836 31.207 1.00 90.19 286 SER A CA 1
ATOM 2257 C C . SER A 1 286 ? -23.576 -10.765 30.183 1.00 90.19 286 SER A C 1
ATOM 2259 O O . SER A 1 286 ? -23.276 -11.758 29.522 1.00 90.19 286 SER A O 1
ATOM 2261 N N . LEU A 1 287 ? -22.961 -9.588 30.061 1.00 89.06 287 LEU A N 1
ATOM 2262 C CA . LEU A 1 287 ? -21.742 -9.305 29.303 1.00 89.06 287 LEU A CA 1
ATOM 2263 C C . LEU A 1 287 ? -20.586 -9.039 30.284 1.00 89.06 287 LEU A C 1
ATOM 2265 O O . LEU A 1 287 ? -20.761 -9.086 31.497 1.00 89.06 287 LEU A O 1
ATOM 2269 N N . GLY A 1 288 ? -19.386 -8.782 29.772 1.00 80.44 288 GLY A N 1
ATOM 2270 C CA . GLY A 1 288 ? -18.210 -8.436 30.576 1.00 80.44 288 GLY A CA 1
ATOM 2271 C C . GLY A 1 288 ? -17.292 -9.607 30.931 1.00 80.44 288 GLY A C 1
ATOM 2272 O O . GLY A 1 288 ? -16.162 -9.362 31.332 1.00 80.44 288 GLY A O 1
ATOM 2273 N N . ARG A 1 289 ? -17.722 -10.857 30.714 1.00 83.88 289 ARG A N 1
ATOM 2274 C CA . ARG A 1 289 ? -16.827 -12.031 30.687 1.00 83.88 289 ARG A CA 1
ATOM 2275 C C . ARG A 1 289 ? -16.417 -12.364 29.262 1.00 83.88 289 ARG A C 1
ATOM 2277 O O . ARG A 1 289 ? -17.235 -12.225 28.354 1.00 83.88 289 ARG A O 1
ATOM 2284 N N . GLU A 1 290 ? -15.189 -12.845 29.082 1.00 79.19 290 GLU A N 1
ATOM 2285 C CA . GLU A 1 290 ? -14.616 -13.145 27.763 1.00 79.19 290 GLU A CA 1
ATOM 2286 C C . GLU A 1 290 ? -15.499 -14.126 26.963 1.00 79.19 290 GLU A C 1
ATOM 2288 O O . GLU A 1 290 ? -15.881 -13.828 25.832 1.00 79.19 290 GLU A O 1
ATOM 2293 N N . ASP A 1 291 ? -15.942 -15.229 27.583 1.00 80.38 291 ASP A N 1
ATOM 2294 C CA . ASP A 1 291 ? -16.817 -16.232 26.953 1.00 80.38 291 ASP A CA 1
ATOM 2295 C C . ASP A 1 291 ? -18.178 -15.654 26.526 1.00 80.38 291 ASP A C 1
ATOM 2297 O O . ASP A 1 291 ? -18.711 -15.991 25.466 1.00 80.38 291 ASP A O 1
ATOM 2301 N N . LYS A 1 292 ? -18.751 -14.769 27.350 1.00 87.81 292 LYS A N 1
ATOM 2302 C CA . LYS A 1 292 ? -20.047 -14.129 27.090 1.00 87.81 292 LYS A CA 1
ATOM 2303 C C . LYS A 1 292 ? -19.956 -13.052 26.026 1.00 87.81 292 LYS A C 1
ATOM 2305 O O . LYS A 1 292 ? -20.852 -12.965 25.190 1.00 87.81 292 LYS A O 1
ATOM 2310 N N . ASN A 1 293 ? -18.886 -12.265 26.048 1.00 88.38 293 ASN A N 1
ATOM 2311 C CA . ASN A 1 293 ? -18.612 -11.241 25.050 1.00 88.38 293 ASN A CA 1
ATOM 2312 C C . ASN A 1 293 ? -18.441 -11.879 23.674 1.00 88.38 293 ASN A C 1
ATOM 2314 O O . ASN A 1 293 ? -19.112 -11.469 22.730 1.00 88.38 293 ASN A O 1
ATOM 2318 N N . GLN A 1 294 ? -17.624 -12.929 23.583 1.00 83.75 294 GLN A N 1
ATOM 2319 C CA . GLN A 1 294 ? -17.407 -13.639 22.329 1.00 83.75 294 GLN A CA 1
ATOM 2320 C C . GLN A 1 294 ? -18.706 -14.256 21.801 1.00 83.75 294 GLN A C 1
ATOM 2322 O O . GLN A 1 294 ? -19.068 -14.043 20.649 1.00 83.75 294 GLN A O 1
ATOM 2327 N N . ASN A 1 295 ? -19.474 -14.933 22.658 1.00 86.38 295 ASN A N 1
ATOM 2328 C CA . ASN A 1 295 ? -20.774 -15.483 22.275 1.00 86.38 295 ASN A CA 1
ATOM 2329 C C . ASN A 1 295 ? -21.735 -14.387 21.766 1.00 86.38 295 ASN A C 1
ATOM 2331 O O . ASN A 1 295 ? -22.402 -14.560 20.746 1.00 86.38 295 ASN A O 1
ATOM 2335 N N . PHE A 1 296 ? -21.768 -13.225 22.429 1.00 90.31 296 PHE A N 1
ATOM 2336 C CA . PHE A 1 296 ? -22.569 -12.092 21.975 1.00 90.31 296 PHE A CA 1
ATOM 2337 C C . PHE A 1 296 ? -22.146 -11.607 20.583 1.00 90.31 296 PHE A C 1
ATOM 2339 O O . PHE A 1 296 ? -23.020 -11.402 19.736 1.00 90.31 296 PHE A O 1
ATOM 2346 N N . ILE A 1 297 ? -20.838 -11.464 20.346 1.00 89.69 297 ILE A N 1
ATOM 2347 C CA . ILE A 1 297 ? -20.262 -11.062 19.058 1.00 89.69 297 ILE A CA 1
ATOM 2348 C C . ILE A 1 297 ? -20.667 -12.056 17.961 1.00 89.69 297 ILE A C 1
ATOM 2350 O O . ILE A 1 297 ? -21.258 -11.656 16.961 1.00 89.69 297 ILE A O 1
ATOM 2354 N N . GLU A 1 298 ? -20.426 -13.348 18.169 1.00 86.06 298 GLU A N 1
ATOM 2355 C CA . GLU A 1 298 ? -20.707 -14.413 17.197 1.00 86.06 298 GLU A CA 1
ATOM 2356 C C . GLU A 1 298 ? -22.198 -14.523 16.846 1.00 86.06 298 GLU A C 1
ATOM 2358 O O . GLU A 1 298 ? -22.567 -14.729 15.690 1.00 86.06 298 GLU A O 1
ATOM 2363 N N . GLN A 1 299 ? -23.079 -14.368 17.838 1.00 87.69 299 GLN A N 1
ATOM 2364 C CA . GLN A 1 299 ? -24.517 -14.539 17.637 1.00 87.69 299 GLN A CA 1
ATOM 2365 C C . GLN A 1 299 ? -25.216 -13.291 17.099 1.00 87.69 299 GLN A C 1
ATOM 2367 O O . GLN A 1 299 ? -26.195 -13.427 16.362 1.00 87.69 299 GLN A O 1
ATOM 2372 N N . ASN A 1 300 ? -24.759 -12.093 17.482 1.00 90.62 300 ASN A N 1
ATOM 2373 C CA . ASN A 1 300 ? -25.508 -10.850 17.266 1.00 90.62 300 ASN A CA 1
ATOM 2374 C C . ASN A 1 300 ? -24.781 -9.823 16.388 1.00 90.62 300 ASN A C 1
ATOM 2376 O O . ASN A 1 300 ? -25.447 -8.922 15.889 1.00 90.62 300 ASN A O 1
ATOM 2380 N N . ILE A 1 301 ? -23.461 -9.931 16.201 1.00 92.38 301 ILE A N 1
ATOM 2381 C CA . ILE A 1 301 ? -22.667 -8.974 15.413 1.00 92.38 301 ILE A CA 1
ATOM 2382 C C . ILE A 1 301 ? -22.146 -9.652 14.143 1.00 92.38 301 ILE A C 1
ATOM 2384 O O . ILE A 1 301 ? -22.567 -9.309 13.042 1.00 92.38 301 ILE A O 1
ATOM 2388 N N . TYR A 1 302 ? -21.295 -10.667 14.296 1.00 92.06 302 TYR A N 1
ATOM 2389 C CA . TYR A 1 302 ? -20.650 -11.390 13.196 1.00 92.06 302 TYR A CA 1
ATOM 2390 C C . TYR A 1 302 ? -21.352 -12.705 12.855 1.00 92.06 302 TYR A C 1
ATOM 2392 O O . TYR A 1 302 ? -20.735 -13.716 12.527 1.00 92.06 302 TYR A O 1
ATOM 2400 N N . ASN A 1 303 ? -22.682 -12.664 12.905 1.00 89.88 303 ASN A N 1
ATOM 2401 C CA . ASN A 1 303 ? -23.534 -13.781 12.537 1.00 89.88 303 ASN A CA 1
ATOM 2402 C C . ASN A 1 303 ? -23.493 -14.002 11.010 1.00 89.88 303 ASN A C 1
ATOM 2404 O O . ASN A 1 303 ? -23.704 -13.039 10.271 1.00 89.88 303 ASN A O 1
ATOM 2408 N N . PRO A 1 304 ? -23.321 -15.239 10.504 1.00 89.38 304 PRO A N 1
ATOM 2409 C CA . PRO A 1 304 ? -23.347 -15.526 9.065 1.00 89.38 304 PRO A CA 1
ATOM 2410 C C . PRO A 1 304 ? -24.596 -15.012 8.325 1.00 89.38 304 PRO A C 1
ATOM 2412 O O . PRO A 1 304 ? -24.527 -14.675 7.144 1.00 89.38 304 PRO A O 1
ATOM 2415 N N . GLY A 1 305 ? -25.737 -14.886 9.012 1.00 88.56 305 GLY A N 1
ATOM 2416 C CA . GLY A 1 305 ? -26.956 -14.276 8.470 1.00 88.56 305 GLY A CA 1
ATOM 2417 C C . GLY A 1 305 ? -26.819 -12.787 8.120 1.00 88.56 305 GLY A C 1
ATOM 2418 O O . GLY A 1 305 ? -27.613 -12.271 7.339 1.00 88.56 305 GLY A O 1
ATOM 2419 N N . TYR A 1 306 ? -25.797 -12.107 8.640 1.00 92.19 306 TYR A N 1
ATOM 2420 C CA . TYR A 1 306 ? -25.482 -10.705 8.367 1.00 92.19 306 TYR A CA 1
ATOM 2421 C C . TYR A 1 306 ? -24.361 -10.515 7.343 1.00 92.19 306 TYR A C 1
ATOM 2423 O O . TYR A 1 306 ? -23.923 -9.392 7.129 1.00 92.19 306 TYR A O 1
ATOM 2431 N N . VAL A 1 307 ? -23.912 -11.561 6.644 1.00 90.25 307 VAL A N 1
ATOM 2432 C CA . VAL A 1 307 ? -22.804 -11.463 5.672 1.00 90.25 307 VAL A CA 1
ATOM 2433 C C . VAL A 1 307 ? -22.997 -10.379 4.596 1.00 90.25 307 VAL A C 1
ATOM 2435 O O . VAL A 1 307 ? -22.023 -9.768 4.160 1.00 90.25 307 VAL A O 1
ATOM 2438 N N . GLN A 1 308 ? -24.241 -10.087 4.201 1.00 88.12 308 GLN A N 1
ATOM 2439 C CA . GLN A 1 308 ? -24.585 -9.012 3.254 1.00 88.12 308 GLN A CA 1
ATOM 2440 C C . GLN A 1 308 ? -25.217 -7.778 3.921 1.00 88.12 308 GLN A C 1
ATOM 2442 O O . GLN A 1 308 ? -25.651 -6.870 3.215 1.00 88.12 308 GLN A O 1
ATOM 2447 N N . ALA A 1 309 ? -25.270 -7.732 5.253 1.00 91.00 309 ALA A N 1
ATOM 2448 C CA . ALA A 1 309 ? -25.811 -6.600 5.993 1.00 91.00 309 ALA A CA 1
ATOM 2449 C C . ALA A 1 309 ? -24.799 -5.451 6.071 1.00 91.00 309 ALA A C 1
ATOM 2451 O O . ALA A 1 309 ? -23.579 -5.643 6.092 1.00 91.00 309 ALA A O 1
ATOM 2452 N N . THR A 1 310 ? -25.329 -4.243 6.143 1.00 90.19 310 THR A N 1
ATOM 2453 C CA . THR A 1 310 ? -24.609 -3.004 6.429 1.00 90.19 310 THR A CA 1
ATOM 2454 C C . THR A 1 310 ? -24.492 -2.790 7.940 1.00 90.19 310 THR A C 1
ATOM 2456 O O . THR A 1 310 ? -25.269 -3.337 8.724 1.00 90.19 310 THR A O 1
ATOM 2459 N N . SER A 1 311 ? -23.563 -1.928 8.366 1.00 92.94 311 SER A N 1
ATOM 2460 C CA . SER A 1 311 ? -23.440 -1.525 9.781 1.00 92.94 311 SER A CA 1
ATOM 2461 C C . SER A 1 311 ? -24.770 -1.013 10.361 1.00 92.94 311 SER A C 1
ATOM 2463 O O . SER A 1 311 ? -25.143 -1.336 11.488 1.00 92.94 311 SER A O 1
ATOM 2465 N N . HIS A 1 312 ? -25.535 -0.266 9.556 1.00 93.12 312 HIS A N 1
ATOM 2466 C CA . HIS A 1 312 ? -26.828 0.275 9.963 1.00 93.12 312 HIS A CA 1
ATOM 2467 C C . HIS A 1 312 ? -27.865 -0.819 10.256 1.00 93.12 312 HIS A C 1
ATOM 2469 O O . HIS A 1 312 ? -28.544 -0.755 11.279 1.00 93.12 312 HIS A O 1
ATOM 2475 N N . GLU A 1 313 ? -27.973 -1.828 9.390 1.00 94.75 313 GLU A N 1
ATOM 2476 C CA . GLU A 1 313 ? -28.933 -2.927 9.557 1.00 94.75 313 GLU A CA 1
ATOM 2477 C C . GLU A 1 313 ? -28.617 -3.777 10.791 1.00 94.75 313 GLU A C 1
ATOM 2479 O O . GLU A 1 313 ? -29.528 -4.141 11.538 1.00 94.75 313 GLU A O 1
ATOM 2484 N N . VAL A 1 314 ? -27.332 -4.035 11.053 1.00 95.81 314 VAL A N 1
ATOM 2485 C CA . VAL A 1 314 ? -26.897 -4.749 12.262 1.00 95.81 314 VAL A CA 1
ATOM 2486 C C . VAL A 1 314 ? -27.200 -3.930 13.514 1.00 95.81 314 VAL A C 1
ATOM 2488 O O . VAL A 1 314 ? -27.786 -4.460 14.457 1.00 95.81 314 VAL A O 1
ATOM 2491 N N . ASN A 1 315 ? -26.878 -2.631 13.520 1.00 95.00 315 ASN A N 1
ATOM 2492 C CA . ASN A 1 315 ? -27.190 -1.749 14.648 1.00 95.00 315 ASN A CA 1
ATOM 2493 C C . ASN A 1 315 ? -28.697 -1.718 14.931 1.00 95.00 315 ASN A C 1
ATOM 2495 O O . ASN A 1 315 ? -29.103 -1.888 16.079 1.00 95.00 315 ASN A O 1
ATOM 2499 N N . LEU A 1 316 ? -29.534 -1.607 13.896 1.00 94.69 316 LEU A N 1
ATOM 2500 C CA . LEU A 1 316 ? -30.990 -1.651 14.042 1.00 94.69 316 LEU A CA 1
ATOM 2501 C C . LEU A 1 316 ? -31.468 -2.980 14.653 1.00 94.69 316 LEU A C 1
ATOM 2503 O O . LEU A 1 316 ? -32.323 -2.987 15.543 1.00 94.69 316 LEU A O 1
ATOM 2507 N N . ALA A 1 317 ? -30.914 -4.111 14.211 1.00 95.31 317 ALA A N 1
ATOM 2508 C CA . ALA A 1 317 ? -31.246 -5.419 14.770 1.00 95.31 317 ALA A CA 1
ATOM 2509 C C . ALA A 1 317 ? -30.815 -5.549 16.244 1.00 95.31 317 ALA A C 1
ATOM 2511 O O . ALA A 1 317 ? -31.558 -6.099 17.064 1.00 95.31 317 ALA A O 1
ATOM 2512 N N . LEU A 1 318 ? -29.653 -4.996 16.606 1.00 95.25 318 LEU A N 1
ATOM 2513 C CA . LEU A 1 318 ? -29.161 -4.951 17.984 1.00 95.25 318 LEU A CA 1
ATOM 2514 C C . LEU A 1 318 ? -30.046 -4.077 18.881 1.00 95.25 318 LEU A C 1
ATOM 2516 O O . LEU A 1 318 ? -30.395 -4.504 19.983 1.00 95.25 318 LEU A O 1
ATOM 2520 N N . GLU A 1 319 ? -30.475 -2.900 18.418 1.00 94.44 319 GLU A N 1
ATOM 2521 C CA . GLU A 1 319 ? -31.412 -2.043 19.160 1.00 94.44 319 GLU A CA 1
ATOM 2522 C C . GLU A 1 319 ? -32.726 -2.778 19.458 1.00 94.44 319 GLU A C 1
ATOM 2524 O O . GLU A 1 319 ? -33.206 -2.785 20.597 1.00 94.44 319 GLU A O 1
ATOM 2529 N N . GLN A 1 320 ? -33.278 -3.475 18.460 1.00 92.94 320 GLN A N 1
ATOM 2530 C CA . GLN A 1 320 ? -34.480 -4.292 18.635 1.00 92.94 320 GLN A CA 1
ATOM 2531 C C . GLN A 1 320 ? -34.258 -5.436 19.636 1.00 92.94 320 GLN A C 1
ATOM 2533 O O . GLN A 1 320 ? -35.125 -5.703 20.477 1.00 92.94 320 GLN A O 1
ATOM 2538 N N . ALA A 1 321 ? -33.105 -6.109 19.578 1.00 91.38 321 ALA A N 1
ATOM 2539 C CA . ALA A 1 321 ? -32.754 -7.178 20.510 1.00 91.38 321 ALA A CA 1
ATOM 2540 C C . ALA A 1 321 ? -32.620 -6.664 21.954 1.00 91.38 321 ALA A C 1
ATOM 2542 O O . ALA A 1 321 ? -33.119 -7.303 22.884 1.00 91.38 321 ALA A O 1
ATOM 2543 N N . LEU A 1 322 ? -32.019 -5.487 22.150 1.00 90.94 322 LEU A N 1
ATOM 2544 C CA . LEU A 1 322 ? -31.902 -4.833 23.456 1.00 90.94 322 LEU A CA 1
ATOM 2545 C C . LEU A 1 322 ? -33.267 -4.392 24.003 1.00 90.94 322 LEU A C 1
ATOM 2547 O O . LEU A 1 322 ? -33.551 -4.617 25.181 1.00 90.94 322 LEU A O 1
ATOM 2551 N N . GLY A 1 323 ? -34.161 -3.869 23.157 1.00 87.94 323 GLY A N 1
ATOM 2552 C CA . GLY A 1 323 ? -35.537 -3.541 23.551 1.00 87.94 323 GLY A CA 1
ATOM 2553 C C . GLY A 1 323 ? -36.318 -4.754 24.082 1.00 87.94 323 GLY A C 1
ATOM 2554 O O . GLY A 1 323 ? -37.066 -4.647 25.056 1.00 87.94 323 GLY A O 1
ATOM 2555 N N . ARG A 1 324 ? -36.077 -5.952 23.527 1.00 87.31 324 ARG A N 1
ATOM 2556 C CA . ARG A 1 324 ? -36.668 -7.215 24.021 1.00 87.31 324 ARG A CA 1
ATOM 2557 C C . ARG A 1 324 ? -36.123 -7.644 25.389 1.00 87.31 324 ARG A C 1
ATOM 2559 O O . ARG A 1 324 ? -36.795 -8.391 26.097 1.00 87.31 324 ARG A O 1
ATOM 2566 N N . ARG A 1 325 ? -34.958 -7.136 25.811 1.00 85.44 325 ARG A N 1
ATOM 2567 C CA . ARG A 1 325 ? -34.353 -7.379 27.137 1.00 85.44 325 ARG A CA 1
ATOM 2568 C C . ARG A 1 325 ? -34.872 -6.432 28.231 1.00 85.44 325 ARG A C 1
ATOM 2570 O O . ARG A 1 325 ? -34.213 -6.250 29.250 1.00 85.44 325 ARG A O 1
ATOM 2577 N N . ARG A 1 326 ? -36.061 -5.840 28.046 1.00 86.56 326 ARG A N 1
ATOM 2578 C CA . ARG A 1 326 ? -36.708 -4.894 28.984 1.00 86.56 326 ARG A CA 1
ATOM 2579 C C . ARG A 1 326 ? -35.913 -3.601 29.226 1.00 86.56 326 ARG A C 1
ATOM 2581 O O . ARG A 1 326 ? -36.210 -2.875 30.177 1.00 86.56 326 ARG A O 1
ATOM 2588 N N . ILE A 1 327 ? -34.936 -3.282 28.376 1.00 92.62 327 ILE A N 1
ATOM 2589 C CA . ILE A 1 327 ? -34.297 -1.962 28.361 1.00 92.62 327 ILE A CA 1
ATOM 2590 C C . ILE A 1 327 ? -35.323 -0.964 27.814 1.00 92.62 327 ILE A C 1
ATOM 2592 O O . ILE A 1 327 ? -35.979 -1.233 26.806 1.00 92.62 327 ILE A O 1
ATOM 2596 N N . LYS A 1 328 ? -35.515 0.173 28.491 1.00 92.88 328 LYS A N 1
ATOM 2597 C CA . LYS A 1 328 ? -36.462 1.198 28.024 1.00 92.88 328 LYS A CA 1
ATOM 2598 C C . LYS A 1 328 ? -35.972 1.810 26.719 1.00 92.88 328 LYS A C 1
ATOM 2600 O O . LYS A 1 328 ? -34.783 2.058 26.569 1.00 92.88 328 LYS A O 1
ATOM 2605 N N . GLU A 1 329 ? -36.903 2.139 25.827 1.00 92.50 329 GLU A N 1
ATOM 2606 C CA . GLU A 1 329 ? -36.615 2.680 24.490 1.00 92.50 329 GLU A CA 1
ATOM 2607 C C . GLU A 1 329 ? -35.638 3.868 24.516 1.00 92.50 329 GLU A C 1
ATOM 2609 O O . GLU A 1 329 ? -34.710 3.932 23.717 1.00 92.50 329 GLU A O 1
ATOM 2614 N N . TYR A 1 330 ? -35.780 4.773 25.489 1.00 92.94 330 TYR A N 1
ATOM 2615 C CA . TYR A 1 330 ? -34.896 5.931 25.633 1.00 92.94 330 TYR A CA 1
ATOM 2616 C C . TYR A 1 330 ? -33.464 5.593 26.079 1.00 92.94 330 TYR A C 1
ATOM 2618 O O . TYR A 1 330 ? -32.576 6.422 25.929 1.00 92.94 330 TYR A O 1
ATOM 2626 N N . ALA A 1 331 ? -33.225 4.405 26.638 1.00 94.69 331 ALA A N 1
ATOM 2627 C CA . ALA A 1 331 ? -31.914 3.948 27.097 1.00 94.69 331 ALA A CA 1
ATOM 2628 C C . ALA A 1 331 ? -31.228 2.994 26.101 1.00 94.69 331 ALA A C 1
ATOM 2630 O O . ALA A 1 331 ? -30.043 2.698 26.270 1.00 94.69 331 ALA A O 1
ATOM 2631 N N . VAL A 1 332 ? -31.939 2.516 25.070 1.00 96.00 332 VAL A N 1
ATOM 2632 C CA . VAL A 1 332 ? -31.408 1.546 24.097 1.00 96.00 332 VAL A CA 1
ATOM 2633 C C . VAL A 1 332 ? -30.187 2.089 23.338 1.00 96.00 332 VAL A C 1
ATOM 2635 O O . VAL A 1 332 ? -29.158 1.417 23.406 1.00 96.00 332 VAL A O 1
ATOM 2638 N N . PRO A 1 333 ? -30.215 3.285 22.706 1.00 94.56 333 PRO A N 1
ATOM 2639 C CA . PRO A 1 333 ? -29.071 3.767 21.920 1.00 94.56 333 PRO A CA 1
ATOM 2640 C C . PRO A 1 333 ? -27.808 3.963 22.764 1.00 94.56 333 PRO A C 1
ATOM 2642 O O . PRO A 1 333 ? -26.715 3.574 22.366 1.00 94.56 333 PRO A O 1
ATOM 2645 N N . MET A 1 334 ? -27.966 4.492 23.982 1.00 94.38 334 MET A N 1
ATOM 2646 C CA . MET A 1 334 ? -26.864 4.632 24.936 1.00 94.38 334 MET A CA 1
ATOM 2647 C C . MET A 1 334 ? -26.306 3.272 25.355 1.00 94.38 334 MET A C 1
ATOM 2649 O O . MET A 1 334 ? -25.095 3.094 25.384 1.00 94.38 334 MET A O 1
ATOM 2653 N N . THR A 1 335 ? -27.169 2.297 25.651 1.00 95.75 335 THR A N 1
ATOM 2654 C CA . THR A 1 335 ? -26.723 0.946 26.023 1.00 95.75 335 THR A CA 1
ATOM 2655 C C . THR A 1 335 ? -25.961 0.285 24.879 1.00 95.75 335 THR A C 1
ATOM 2657 O O . THR A 1 335 ? -24.906 -0.303 25.108 1.00 95.75 335 THR A O 1
ATOM 2660 N N . LEU A 1 336 ? -26.475 0.404 23.651 1.00 96.00 336 LEU A N 1
ATOM 2661 C CA . LEU A 1 336 ? -25.829 -0.136 22.461 1.00 96.00 336 LEU A CA 1
ATOM 2662 C C . LEU A 1 336 ? -24.450 0.494 22.246 1.00 96.00 336 LEU A C 1
ATOM 2664 O O . LEU A 1 336 ? -23.488 -0.225 21.995 1.00 96.00 336 LEU A O 1
ATOM 2668 N N . GLU A 1 337 ? -24.336 1.811 22.419 1.00 94.12 337 GLU A N 1
ATOM 2669 C CA . GLU A 1 337 ? -23.061 2.516 22.319 1.00 94.12 337 GLU A CA 1
ATOM 2670 C C . GLU A 1 337 ? -22.020 2.003 23.325 1.00 94.12 337 GLU A C 1
ATOM 2672 O O . GLU A 1 337 ? -20.876 1.758 22.941 1.00 94.12 337 GLU A O 1
ATOM 2677 N N . LEU A 1 338 ? -22.409 1.766 24.583 1.00 94.88 338 LEU A N 1
ATOM 2678 C CA . LEU A 1 338 ? -21.504 1.217 25.603 1.00 94.88 338 LEU A CA 1
ATOM 2679 C C . LEU A 1 338 ? -21.036 -0.209 25.274 1.00 94.88 338 LEU A C 1
ATOM 2681 O O . LEU A 1 338 ? -19.885 -0.548 25.550 1.00 94.88 338 LEU A O 1
ATOM 2685 N N . ILE A 1 339 ? -21.914 -1.037 24.695 1.00 95.25 339 ILE A N 1
ATOM 2686 C CA . ILE A 1 339 ? -21.584 -2.407 24.274 1.00 95.25 339 ILE A CA 1
ATOM 2687 C C . ILE A 1 339 ? -20.617 -2.370 23.085 1.00 95.25 339 ILE A C 1
ATOM 2689 O O . ILE A 1 339 ? -19.549 -2.981 23.135 1.00 95.25 339 ILE A O 1
ATOM 2693 N N . LEU A 1 340 ? -20.974 -1.644 22.022 1.00 95.12 340 LEU A N 1
ATOM 2694 C CA . LEU A 1 340 ? -20.192 -1.604 20.786 1.00 95.12 340 LEU A CA 1
ATOM 2695 C C . LEU A 1 340 ? -18.824 -0.957 20.992 1.00 95.12 340 LEU A C 1
ATOM 2697 O O . LEU A 1 340 ? -17.855 -1.432 20.417 1.00 95.12 340 LEU A O 1
ATOM 2701 N N . ALA A 1 341 ? -18.709 0.060 21.849 1.00 92.38 341 ALA A N 1
ATOM 2702 C CA . ALA A 1 341 ? -17.428 0.713 22.112 1.00 92.38 341 ALA A CA 1
ATOM 2703 C C . ALA A 1 341 ? -16.354 -0.248 22.648 1.00 92.38 341 ALA A C 1
ATOM 2705 O O . ALA A 1 341 ? -15.173 -0.038 22.382 1.00 92.38 341 ALA A O 1
ATOM 2706 N N . GLY A 1 342 ? -16.757 -1.294 23.378 1.00 88.81 342 GLY A N 1
ATOM 2707 C CA . GLY A 1 342 ? -15.840 -2.322 23.863 1.00 88.81 342 GLY A CA 1
ATOM 2708 C C . GLY A 1 342 ? -15.704 -3.530 22.944 1.00 88.81 342 GLY A C 1
ATOM 2709 O O . GLY A 1 342 ? -14.609 -4.068 22.804 1.00 88.81 342 GLY A O 1
ATOM 2710 N N . LEU A 1 343 ? -16.809 -3.968 22.332 1.00 91.06 343 LEU A N 1
ATOM 2711 C CA . LEU A 1 343 ? -16.864 -5.249 21.619 1.00 91.06 343 LEU A CA 1
ATOM 2712 C C . LEU A 1 343 ? -16.653 -5.142 20.104 1.00 91.06 343 LEU A C 1
ATOM 2714 O O . LEU A 1 343 ? -16.117 -6.073 19.508 1.00 91.06 343 LEU A O 1
ATOM 2718 N N . ALA A 1 344 ? -17.104 -4.052 19.480 1.00 93.44 344 ALA A N 1
ATOM 2719 C CA . ALA A 1 344 ? -17.033 -3.852 18.032 1.00 93.44 344 ALA A CA 1
ATOM 2720 C C . ALA A 1 344 ? -17.094 -2.345 17.676 1.00 93.44 344 ALA A C 1
ATOM 2722 O O . ALA A 1 344 ? -18.093 -1.876 17.112 1.00 93.44 344 ALA A O 1
ATOM 2723 N N . PRO A 1 345 ? -16.061 -1.554 18.035 1.00 94.25 345 PRO A N 1
ATOM 2724 C CA . PRO A 1 345 ? -16.036 -0.099 17.839 1.00 94.25 345 PRO A CA 1
ATOM 2725 C C . PRO A 1 345 ? -16.216 0.332 16.374 1.00 94.25 345 PRO A C 1
ATOM 2727 O O . PRO A 1 345 ? -16.665 1.445 16.101 1.00 94.25 345 PRO A O 1
ATOM 2730 N N . GLU A 1 346 ? -15.947 -0.556 15.419 1.00 94.25 346 GLU A N 1
ATOM 2731 C CA . GLU A 1 346 ? -16.169 -0.376 13.986 1.00 94.25 346 GLU A CA 1
ATOM 2732 C C . GLU A 1 346 ? -17.636 -0.086 13.624 1.00 94.25 346 GLU A C 1
ATOM 2734 O O . GLU A 1 346 ? -17.891 0.633 12.658 1.00 94.25 346 GLU A O 1
ATOM 2739 N N . PHE A 1 347 ? -18.601 -0.537 14.433 1.00 95.25 347 PHE A N 1
ATOM 2740 C CA . PHE A 1 347 ? -20.026 -0.227 14.251 1.00 95.25 347 PHE A CA 1
ATOM 2741 C C . PHE A 1 347 ? -20.429 1.165 14.761 1.00 95.25 347 PHE A C 1
ATOM 2743 O O . PHE A 1 347 ? -21.546 1.615 14.496 1.00 95.25 347 PHE A O 1
ATOM 2750 N N . LEU A 1 348 ? -19.533 1.866 15.464 1.00 93.50 348 LEU A N 1
ATOM 2751 C CA . LEU A 1 348 ? -19.720 3.263 15.879 1.00 93.50 348 LEU A CA 1
ATOM 2752 C C . LEU A 1 348 ? -19.167 4.260 14.851 1.00 93.50 348 LEU A C 1
ATOM 2754 O O . LEU A 1 348 ? -19.338 5.471 15.007 1.00 93.50 348 LEU A O 1
ATOM 2758 N N . VAL A 1 349 ? -18.512 3.769 13.796 1.00 92.25 349 VAL A N 1
ATOM 2759 C CA . VAL A 1 349 ? -18.002 4.589 12.698 1.00 92.25 349 VAL A CA 1
ATOM 2760 C C . VAL A 1 349 ? -19.107 4.824 11.674 1.00 92.25 349 VAL A C 1
ATOM 2762 O O . VAL A 1 349 ? -19.825 3.909 11.272 1.00 92.25 349 VAL A O 1
ATOM 2765 N N . ARG A 1 350 ? -19.212 6.059 11.175 1.00 88.38 350 ARG A N 1
ATOM 2766 C CA . ARG A 1 350 ? -20.091 6.368 10.044 1.00 88.38 350 ARG A CA 1
ATOM 2767 C C . ARG A 1 350 ? -19.490 5.815 8.750 1.00 88.38 350 ARG A C 1
ATOM 2769 O O . ARG A 1 350 ? -18.581 6.420 8.184 1.00 88.38 350 ARG A O 1
ATOM 2776 N N . THR A 1 351 ? -20.011 4.687 8.283 1.00 83.88 351 THR A N 1
ATOM 2777 C CA . THR A 1 351 ? -19.575 4.023 7.048 1.00 83.88 351 THR A CA 1
ATOM 2778 C C . THR A 1 351 ? -20.411 4.446 5.836 1.00 83.88 351 THR A C 1
ATOM 2780 O O . THR A 1 351 ? -21.530 4.943 6.002 1.00 83.88 351 THR A O 1
ATOM 2783 N N . PRO A 1 352 ? -19.921 4.218 4.603 1.00 79.38 352 PRO A N 1
ATOM 2784 C CA . PRO A 1 352 ? -20.768 4.272 3.416 1.00 79.38 352 PRO A CA 1
ATOM 2785 C C . PRO A 1 352 ? -21.964 3.320 3.549 1.00 79.38 352 PRO A C 1
ATOM 2787 O O . PRO A 1 352 ? -21.831 2.227 4.105 1.00 79.38 352 PRO A O 1
ATOM 2790 N N . THR A 1 353 ? -23.123 3.717 3.022 1.00 76.06 353 THR A N 1
ATOM 2791 C CA . THR A 1 353 ? -24.379 2.948 3.133 1.00 76.06 353 THR A CA 1
ATOM 2792 C C . THR A 1 353 ? -24.348 1.627 2.376 1.00 76.06 353 THR A C 1
ATOM 2794 O O . THR A 1 353 ? -25.163 0.754 2.632 1.00 76.06 353 THR A O 1
ATOM 2797 N N . THR A 1 354 ? -23.403 1.463 1.459 1.00 71.56 354 THR A N 1
ATOM 2798 C CA . THR A 1 354 ? -23.232 0.265 0.635 1.00 71.56 354 THR A CA 1
ATOM 2799 C C . THR A 1 354 ? -22.142 -0.677 1.158 1.00 71.56 354 THR A C 1
ATOM 2801 O O . THR A 1 354 ? -21.926 -1.737 0.575 1.00 71.56 354 THR A O 1
ATOM 2804 N N . LEU A 1 355 ? -21.422 -0.319 2.231 1.00 78.31 355 LEU A N 1
ATOM 2805 C CA . LEU A 1 355 ? -20.396 -1.187 2.816 1.00 78.31 355 LEU A CA 1
ATOM 2806 C C . LEU A 1 355 ? -21.045 -2.320 3.627 1.00 78.31 355 LEU A C 1
ATOM 2808 O O . LEU A 1 355 ? -21.645 -2.078 4.674 1.00 78.31 355 LEU A O 1
ATOM 2812 N N . GLN A 1 356 ? -20.872 -3.554 3.154 1.00 86.81 356 GLN A N 1
ATOM 2813 C CA . GLN A 1 356 ? -21.361 -4.769 3.810 1.00 86.81 356 GLN A CA 1
ATOM 2814 C C . GLN A 1 356 ? -20.284 -5.402 4.699 1.00 86.81 356 GLN A C 1
ATOM 2816 O O . GLN A 1 356 ? -19.105 -5.435 4.324 1.00 86.81 356 GLN A O 1
ATOM 2821 N N . ILE A 1 357 ? -20.687 -5.961 5.843 1.00 91.00 357 ILE A N 1
ATOM 2822 C CA . ILE A 1 357 ? -19.755 -6.471 6.862 1.00 91.00 357 ILE A CA 1
ATOM 2823 C C . ILE A 1 357 ? -19.006 -7.747 6.435 1.00 91.00 357 ILE A C 1
ATOM 2825 O O . ILE A 1 357 ? -17.906 -8.004 6.909 1.00 91.00 357 ILE A O 1
ATOM 2829 N N . GLY A 1 358 ? -19.551 -8.534 5.499 1.00 88.25 358 GLY A N 1
ATOM 2830 C CA . GLY A 1 358 ? -18.914 -9.753 4.974 1.00 88.25 358 GLY A CA 1
ATOM 2831 C C . GLY A 1 358 ? -17.880 -9.518 3.874 1.00 88.25 358 GLY A C 1
ATOM 2832 O O . GLY A 1 358 ? -17.431 -10.477 3.242 1.00 88.25 358 GLY A O 1
ATOM 2833 N N . THR A 1 359 ? -17.511 -8.263 3.607 1.00 86.19 359 THR A N 1
ATOM 2834 C CA . THR A 1 359 ? -16.594 -7.896 2.520 1.00 86.19 359 THR A CA 1
ATOM 2835 C C . THR A 1 359 ? -15.178 -7.617 3.029 1.00 86.19 359 THR A C 1
ATOM 2837 O O . THR A 1 359 ? -14.997 -7.202 4.174 1.00 86.19 359 THR A O 1
ATOM 2840 N N . PRO A 1 360 ? -14.148 -7.735 2.172 1.00 86.19 360 PRO A N 1
ATOM 2841 C CA . PRO A 1 360 ? -12.799 -7.292 2.523 1.00 86.19 360 PRO A CA 1
ATOM 2842 C C . PRO A 1 360 ? -12.687 -5.804 2.905 1.00 86.19 360 PRO A C 1
ATOM 2844 O O . PRO A 1 360 ? -11.782 -5.417 3.642 1.00 86.19 360 PRO A O 1
ATOM 2847 N N . GLY A 1 361 ? -13.623 -4.958 2.456 1.00 82.56 361 GLY A N 1
ATOM 2848 C CA . GLY A 1 361 ? -13.713 -3.563 2.902 1.00 82.56 361 GLY A CA 1
ATOM 2849 C C . GLY A 1 361 ? -13.993 -3.424 4.389 1.00 82.56 361 GLY A C 1
ATOM 2850 O O . GLY A 1 361 ? -13.447 -2.524 5.028 1.00 82.56 361 GLY A O 1
ATOM 2851 N N . TRP A 1 362 ? -14.766 -4.348 4.959 1.00 89.00 362 TRP A N 1
ATOM 2852 C CA . TRP A 1 362 ? -14.988 -4.403 6.398 1.00 89.00 362 TRP A CA 1
ATOM 2853 C C . TRP A 1 362 ? -13.735 -4.848 7.156 1.00 89.00 362 TRP A C 1
ATOM 2855 O O . TRP A 1 362 ? -13.409 -4.263 8.184 1.00 89.00 362 TRP A O 1
ATOM 2865 N N . VAL A 1 363 ? -12.972 -5.807 6.615 1.00 90.38 363 VAL A N 1
ATOM 2866 C CA . VAL A 1 363 ? -11.687 -6.247 7.196 1.00 90.38 363 VAL A CA 1
ATOM 2867 C C . VAL A 1 363 ? -10.707 -5.077 7.300 1.00 90.38 363 VAL A C 1
ATOM 2869 O O . VAL A 1 363 ? -10.098 -4.868 8.349 1.00 90.38 363 VAL A O 1
ATOM 2872 N N . ILE A 1 364 ? -10.598 -4.266 6.241 1.00 86.81 364 ILE A N 1
ATOM 2873 C CA . ILE A 1 364 ? -9.752 -3.065 6.239 1.00 86.81 364 ILE A CA 1
ATOM 2874 C C . ILE A 1 364 ? -10.262 -2.030 7.246 1.00 86.81 364 ILE A C 1
ATOM 2876 O O . ILE A 1 364 ? -9.460 -1.504 8.014 1.00 86.81 364 ILE A O 1
ATOM 2880 N N . LEU A 1 365 ? -11.574 -1.759 7.283 1.00 89.75 365 LEU A N 1
ATOM 2881 C CA . LEU A 1 365 ? -12.154 -0.847 8.273 1.00 89.75 365 LEU A CA 1
ATOM 2882 C C . LEU A 1 365 ? -11.832 -1.309 9.697 1.00 89.75 365 LEU A C 1
ATOM 2884 O O . LEU A 1 365 ? -11.383 -0.506 10.511 1.00 89.75 365 LEU A O 1
ATOM 2888 N N . ARG A 1 366 ? -12.009 -2.597 9.993 1.00 91.81 366 ARG A N 1
ATOM 2889 C CA . ARG A 1 366 ? -11.746 -3.154 11.320 1.00 91.81 366 ARG A CA 1
ATOM 2890 C C . ARG A 1 366 ? -10.275 -3.048 11.703 1.00 91.81 366 ARG A C 1
ATOM 2892 O O . ARG A 1 366 ? -9.971 -2.638 12.821 1.00 91.81 366 ARG A O 1
ATOM 2899 N N . LYS A 1 367 ? -9.357 -3.323 10.770 1.00 91.44 367 LYS A N 1
ATOM 2900 C CA . LYS A 1 367 ? -7.922 -3.075 10.966 1.00 91.44 367 LYS A CA 1
ATOM 2901 C C . LYS A 1 367 ? -7.666 -1.606 11.313 1.00 91.44 367 LYS A C 1
ATOM 2903 O O . LYS A 1 367 ? -7.008 -1.318 12.308 1.00 91.44 367 LYS A O 1
ATOM 2908 N N . SER A 1 368 ? -8.202 -0.679 10.521 1.00 91.81 368 SER A N 1
ATOM 2909 C CA . SER A 1 368 ? -8.057 0.762 10.743 1.00 91.81 368 SER A CA 1
ATOM 2910 C C . SER A 1 368 ? -8.590 1.214 12.100 1.00 91.81 368 SER A C 1
ATOM 2912 O O . SER A 1 368 ? -7.935 1.987 12.796 1.00 91.81 368 SER A O 1
ATOM 2914 N N . VAL A 1 369 ? -9.766 0.719 12.486 1.00 93.62 369 VAL A N 1
ATOM 2915 C CA . VAL A 1 369 ? -10.394 0.996 13.781 1.00 93.62 369 VAL A CA 1
ATOM 2916 C C . VAL A 1 369 ? -9.541 0.439 14.913 1.00 93.62 369 VAL A C 1
ATOM 2918 O O . VAL A 1 369 ? -9.240 1.175 15.844 1.00 93.62 369 VAL A O 1
ATOM 2921 N N . SER A 1 370 ? -9.063 -0.801 14.804 1.00 90.25 370 SER A N 1
ATOM 2922 C CA . SER A 1 370 ? -8.178 -1.420 15.798 1.00 90.25 370 SER A CA 1
ATOM 2923 C C . SER A 1 370 ? -6.891 -0.609 16.010 1.00 90.25 370 SER A C 1
ATOM 2925 O O . SER A 1 370 ? -6.492 -0.346 17.148 1.00 90.25 370 SER A O 1
ATOM 2927 N N . LEU A 1 371 ? -6.279 -0.105 14.930 1.00 90.38 371 LEU A N 1
ATOM 2928 C CA . LEU A 1 371 ? -5.123 0.793 15.022 1.00 90.38 371 LEU A CA 1
ATOM 2929 C C . LEU A 1 371 ? -5.479 2.126 15.700 1.00 90.38 371 LEU A C 1
ATOM 2931 O O . LEU A 1 371 ? -4.721 2.591 16.548 1.00 90.38 371 LEU A O 1
ATOM 2935 N N . ALA A 1 372 ? -6.627 2.728 15.377 1.00 90.94 372 ALA A N 1
ATOM 2936 C CA . ALA A 1 372 ? -7.082 3.964 16.016 1.00 90.94 372 ALA A CA 1
ATOM 2937 C C . ALA A 1 372 ? -7.342 3.775 17.522 1.00 90.94 372 ALA A C 1
ATOM 2939 O O . ALA A 1 372 ? -6.862 4.568 18.330 1.00 90.94 372 ALA A O 1
ATOM 2940 N N . GLU A 1 373 ? -8.024 2.698 17.909 1.00 88.44 373 GLU A N 1
ATOM 2941 C CA . GLU A 1 373 ? -8.274 2.347 19.313 1.00 88.44 373 GLU A CA 1
ATOM 2942 C C . GLU A 1 373 ? -6.969 2.067 20.078 1.00 88.44 373 GLU A C 1
ATOM 2944 O O . GLU A 1 373 ? -6.832 2.436 21.244 1.00 88.44 373 GLU A O 1
ATOM 2949 N N . THR A 1 374 ? -5.963 1.501 19.400 1.00 86.25 374 THR A N 1
ATOM 2950 C CA . THR A 1 374 ? -4.614 1.289 19.953 1.00 86.25 374 THR A CA 1
ATOM 2951 C C . THR A 1 374 ? -3.875 2.606 20.222 1.00 86.25 374 THR A C 1
ATOM 2953 O O . THR A 1 374 ? -3.081 2.696 21.167 1.00 86.25 374 THR A O 1
ATOM 2956 N N . ILE A 1 375 ? -4.110 3.629 19.392 1.00 85.56 375 ILE A N 1
ATOM 2957 C CA . ILE A 1 375 ? -3.554 4.975 19.582 1.00 85.56 375 ILE A CA 1
ATOM 2958 C C . ILE A 1 375 ? -4.185 5.631 20.806 1.00 85.56 375 ILE A C 1
ATOM 2960 O O . ILE A 1 375 ? -3.477 6.094 21.702 1.00 85.56 375 ILE A O 1
ATOM 2964 N N . ALA A 1 376 ? -5.512 5.681 20.843 1.00 85.38 376 ALA A N 1
ATOM 2965 C CA . ALA A 1 376 ? -6.246 6.165 21.995 1.00 85.38 376 ALA A CA 1
ATOM 2966 C C . ALA A 1 376 ? -7.635 5.509 22.048 1.00 85.38 376 ALA A C 1
ATOM 2968 O O . ALA A 1 376 ? -8.323 5.477 21.023 1.00 85.38 376 ALA A O 1
ATOM 2969 N N . PRO A 1 377 ? -8.089 5.057 23.233 1.00 87.44 377 PRO A N 1
ATOM 2970 C CA . PRO A 1 377 ? -9.427 4.502 23.397 1.00 87.44 377 PRO A CA 1
ATOM 2971 C C . PRO A 1 377 ? -10.505 5.454 22.861 1.00 87.44 377 PRO A C 1
ATOM 2973 O O . PRO A 1 377 ? -10.526 6.637 23.204 1.00 87.44 377 PRO A O 1
ATOM 2976 N N . GLY A 1 378 ? -11.418 4.941 22.045 1.00 88.50 378 GLY A N 1
ATOM 2977 C CA . GLY A 1 378 ? -12.539 5.659 21.450 1.00 88.50 378 GLY A CA 1
ATOM 2978 C C . GLY A 1 378 ? -12.170 6.591 20.294 1.00 88.50 378 GLY A C 1
ATOM 2979 O O . GLY A 1 378 ? -13.062 7.263 19.768 1.00 88.50 378 GLY A O 1
ATOM 2980 N N . LEU A 1 379 ? -10.898 6.674 19.887 1.00 90.38 379 LEU A N 1
ATOM 2981 C CA . LEU A 1 379 ? -10.454 7.583 18.825 1.00 90.38 379 LEU A CA 1
ATOM 2982 C C . LEU A 1 379 ? -11.161 7.316 17.494 1.00 90.38 379 LEU A C 1
ATOM 2984 O O . LEU A 1 379 ? -11.488 8.267 16.783 1.00 90.38 379 LEU A O 1
ATOM 2988 N N . SER A 1 380 ? -11.438 6.048 17.176 1.00 93.19 380 SER A N 1
ATOM 2989 C CA . SER A 1 380 ? -12.077 5.668 15.912 1.00 93.19 380 SER A CA 1
ATOM 2990 C C . SER A 1 380 ? -13.420 6.373 15.699 1.00 93.19 380 SER A C 1
ATOM 2992 O O . SER A 1 380 ? -13.712 6.837 14.599 1.00 93.19 380 SER A O 1
ATOM 2994 N N . SER A 1 381 ? -14.187 6.566 16.775 1.00 89.75 381 SER A N 1
ATOM 2995 C CA . SER A 1 381 ? -15.486 7.250 16.753 1.00 89.75 381 SER A CA 1
ATOM 2996 C C . SER A 1 381 ? -15.414 8.749 16.430 1.00 89.75 381 SER A C 1
ATOM 2998 O O . SER A 1 381 ? -16.437 9.361 16.132 1.00 89.75 381 SER A O 1
ATOM 3000 N N . GLN A 1 382 ? -14.225 9.357 16.503 1.00 90.44 382 GLN A N 1
ATOM 3001 C CA . GLN A 1 382 ? -13.984 10.764 16.151 1.00 90.44 382 GLN A CA 1
ATOM 3002 C C . GLN A 1 382 ? -13.420 10.930 14.734 1.00 90.44 382 GLN A C 1
ATOM 3004 O O . GLN A 1 382 ? -13.201 12.055 14.282 1.00 90.44 382 GLN A O 1
ATOM 3009 N N . MET A 1 383 ? -13.159 9.829 14.027 1.00 87.50 383 MET A N 1
ATOM 3010 C CA . MET A 1 383 ? -12.567 9.839 12.694 1.00 87.50 383 MET A CA 1
ATOM 3011 C C . MET A 1 383 ? -13.627 9.592 11.619 1.00 87.50 383 MET A C 1
ATOM 3013 O O . MET A 1 383 ? -14.572 8.827 11.805 1.00 87.50 383 MET A O 1
ATOM 3017 N N . SER A 1 384 ? -13.461 10.235 10.459 1.00 85.44 384 SER A N 1
ATOM 3018 C CA . SER A 1 384 ? -14.236 9.871 9.274 1.00 85.44 384 SER A CA 1
ATOM 3019 C C . SER A 1 384 ? -13.752 8.536 8.712 1.00 85.44 384 SER A C 1
ATOM 3021 O O . SER A 1 384 ? -12.605 8.133 8.925 1.00 85.44 384 SER A O 1
ATOM 3023 N N . TYR A 1 385 ? -14.615 7.884 7.935 1.00 80.25 385 TYR A N 1
ATOM 3024 C CA . TYR A 1 385 ? -14.276 6.656 7.226 1.00 80.25 385 TYR A CA 1
ATOM 3025 C C . TYR A 1 385 ? -12.982 6.792 6.397 1.00 80.25 385 TYR A C 1
ATOM 3027 O O . TYR A 1 385 ? -12.070 5.981 6.544 1.00 80.25 385 TYR A O 1
ATOM 3035 N N . ASP A 1 386 ? -12.840 7.870 5.619 1.00 76.44 386 ASP A N 1
ATOM 3036 C CA . ASP A 1 386 ? -11.644 8.108 4.797 1.00 76.44 386 ASP A CA 1
ATOM 3037 C C . ASP A 1 386 ? -10.372 8.257 5.639 1.00 76.44 386 ASP A C 1
ATOM 3039 O O . ASP A 1 386 ? -9.326 7.709 5.296 1.00 76.44 386 ASP A O 1
ATOM 3043 N N . LYS A 1 387 ? -10.457 8.947 6.785 1.00 79.56 387 LYS A N 1
ATOM 3044 C CA . LYS A 1 387 ? -9.312 9.112 7.691 1.00 79.56 387 LYS A CA 1
ATOM 3045 C C . LYS A 1 387 ? -8.901 7.805 8.358 1.00 79.56 387 LYS A C 1
ATOM 3047 O O . LYS A 1 387 ? -7.713 7.590 8.588 1.00 79.56 387 LYS A O 1
ATOM 3052 N N . LEU A 1 388 ? -9.855 6.921 8.638 1.00 83.94 388 LEU A N 1
ATOM 3053 C CA . LEU A 1 388 ? -9.554 5.570 9.105 1.00 83.94 388 LEU A CA 1
ATOM 3054 C C . LEU A 1 388 ? -8.857 4.756 8.013 1.00 83.94 388 LEU A C 1
ATOM 3056 O O . LEU A 1 388 ? -7.868 4.080 8.299 1.00 83.94 388 LEU A O 1
ATOM 3060 N N . LEU A 1 389 ? -9.306 4.839 6.760 1.00 80.88 389 LEU A N 1
ATOM 3061 C CA . LEU A 1 389 ? -8.620 4.161 5.658 1.00 80.88 389 LEU A CA 1
ATOM 3062 C C . LEU A 1 389 ? -7.200 4.696 5.432 1.00 80.88 389 LEU A C 1
ATOM 3064 O O . LEU A 1 389 ? -6.289 3.892 5.244 1.00 80.88 389 LEU A O 1
ATOM 3068 N N . GLU A 1 390 ? -6.984 6.014 5.517 1.00 77.00 390 GLU A N 1
ATOM 3069 C CA . GLU A 1 390 ? -5.641 6.615 5.472 1.00 77.00 390 GLU A CA 1
ATOM 3070 C C . GLU A 1 390 ? -4.727 6.029 6.562 1.00 77.00 390 GLU A C 1
ATOM 3072 O O . GLU A 1 390 ? -3.603 5.625 6.262 1.00 77.00 390 GLU A O 1
ATOM 3077 N N . LEU A 1 391 ? -5.219 5.915 7.803 1.00 82.06 391 LEU A N 1
ATOM 3078 C CA . LEU A 1 391 ? -4.476 5.305 8.910 1.00 82.06 391 LEU A CA 1
ATOM 3079 C C . LEU A 1 391 ? -4.162 3.821 8.643 1.00 82.06 391 LEU A C 1
ATOM 3081 O O . LEU A 1 391 ? -3.030 3.382 8.832 1.00 82.06 391 LEU A O 1
ATOM 3085 N N . GLY A 1 392 ? -5.139 3.046 8.164 1.00 82.94 392 GLY A N 1
ATOM 3086 C CA . GLY A 1 392 ? -4.962 1.620 7.855 1.00 82.94 392 GLY A CA 1
ATOM 3087 C C . GLY A 1 392 ? -4.035 1.333 6.669 1.00 82.94 392 GLY A C 1
ATOM 3088 O O . GLY A 1 392 ? -3.495 0.221 6.567 1.00 82.94 392 GLY A O 1
ATOM 3089 N N . ALA A 1 393 ? -3.842 2.329 5.794 1.00 80.44 393 ALA A N 1
ATOM 3090 C CA . ALA A 1 393 ? -2.936 2.295 4.647 1.00 80.44 393 ALA A CA 1
ATOM 3091 C C . ALA A 1 393 ? -1.469 2.572 5.007 1.00 80.44 393 ALA A C 1
ATOM 3093 O O . ALA A 1 393 ? -0.583 2.300 4.188 1.00 80.44 393 ALA A O 1
ATOM 3094 N N . MET A 1 394 ? -1.196 3.129 6.192 1.00 81.00 394 MET A N 1
ATOM 3095 C CA . MET A 1 394 ? 0.172 3.416 6.616 1.00 81.00 394 MET A CA 1
ATOM 3096 C C . MET A 1 394 ? 0.960 2.120 6.808 1.00 81.00 394 MET A C 1
ATOM 3098 O O . MET A 1 394 ? 0.468 1.147 7.389 1.00 81.00 394 MET A O 1
ATOM 3102 N N . LEU A 1 395 ? 2.195 2.096 6.302 1.00 83.88 395 LEU A N 1
ATOM 3103 C CA . LEU A 1 395 ? 3.057 0.928 6.441 1.00 83.88 395 LEU A CA 1
ATOM 3104 C C . LEU A 1 395 ? 3.655 0.893 7.851 1.00 83.88 395 LEU A C 1
ATOM 3106 O O . LEU A 1 395 ? 4.028 1.945 8.388 1.00 83.88 395 LEU A O 1
ATOM 3110 N N . PRO A 1 396 ? 3.818 -0.302 8.433 1.00 85.75 396 PRO A N 1
ATOM 3111 C CA . PRO A 1 396 ? 4.604 -0.482 9.639 1.00 85.75 396 PRO A CA 1
ATOM 3112 C C . PRO A 1 396 ? 6.030 0.052 9.482 1.00 85.75 396 PRO A C 1
ATOM 3114 O O . PRO A 1 396 ? 6.692 -0.161 8.468 1.00 85.75 396 PRO A O 1
ATOM 3117 N N . THR A 1 397 ? 6.515 0.735 10.512 1.00 83.25 397 THR A N 1
ATOM 3118 C CA . THR A 1 397 ? 7.881 1.280 10.587 1.00 83.25 397 THR A CA 1
ATOM 3119 C C . THR A 1 397 ? 8.809 0.420 11.443 1.00 83.25 397 THR A C 1
ATOM 3121 O O . THR A 1 397 ? 9.967 0.772 11.628 1.00 83.25 397 THR A O 1
ATOM 3124 N N . SER A 1 398 ? 8.332 -0.714 11.958 1.00 82.69 398 SER A N 1
ATOM 3125 C CA . SER A 1 398 ? 9.103 -1.671 12.756 1.00 82.69 398 SER A CA 1
ATOM 3126 C C . SER A 1 398 ? 8.524 -3.085 12.628 1.00 82.69 398 SER A C 1
ATOM 3128 O O . SER A 1 398 ? 7.378 -3.265 12.207 1.00 82.69 398 SER A O 1
ATOM 3130 N N . THR A 1 399 ? 9.279 -4.100 13.050 1.00 81.56 399 THR A N 1
ATOM 3131 C CA . THR A 1 399 ? 8.779 -5.486 13.124 1.00 81.56 399 THR A CA 1
ATOM 3132 C C . THR A 1 399 ? 7.652 -5.639 14.155 1.00 81.56 399 THR A C 1
ATOM 3134 O O . THR A 1 399 ? 6.721 -6.421 13.965 1.00 81.56 399 THR A O 1
ATOM 3137 N N . GLN A 1 400 ? 7.698 -4.868 15.244 1.00 82.12 400 GLN A N 1
ATOM 3138 C CA . GLN A 1 400 ? 6.666 -4.872 16.282 1.00 82.12 400 GLN A CA 1
ATOM 3139 C C . GLN A 1 400 ? 5.360 -4.255 15.767 1.00 82.12 400 GLN A C 1
ATOM 3141 O O . GLN A 1 400 ? 4.288 -4.815 15.988 1.00 82.12 400 GLN A O 1
ATOM 3146 N N . GLN A 1 401 ? 5.438 -3.150 15.018 1.00 85.94 401 GLN A N 1
ATOM 3147 C CA . GLN A 1 401 ? 4.281 -2.583 14.323 1.00 85.94 401 GLN A CA 1
ATOM 3148 C C . GLN A 1 401 ? 3.763 -3.523 13.237 1.00 85.94 401 GLN A C 1
ATOM 3150 O O . GLN A 1 401 ? 2.553 -3.640 13.081 1.00 85.94 401 GLN A O 1
ATOM 3155 N N . GLN A 1 402 ? 4.643 -4.225 12.517 1.00 86.56 402 GLN A N 1
ATOM 3156 C CA . GLN A 1 402 ? 4.213 -5.211 11.524 1.00 86.56 402 GLN A CA 1
ATOM 3157 C C . GLN A 1 402 ? 3.364 -6.296 12.191 1.00 86.56 402 GLN A C 1
ATOM 3159 O O . GLN A 1 402 ? 2.252 -6.560 11.751 1.00 86.56 402 GLN A O 1
ATOM 3164 N N . THR A 1 403 ? 3.829 -6.817 13.327 1.00 83.81 403 THR A N 1
ATOM 3165 C CA . THR A 1 403 ? 3.089 -7.812 14.117 1.00 83.81 403 THR A CA 1
ATOM 3166 C C . THR A 1 403 ? 1.743 -7.270 14.617 1.00 83.81 403 THR A C 1
ATOM 3168 O O . THR A 1 403 ? 0.747 -7.986 14.574 1.00 83.81 403 THR A O 1
ATOM 3171 N N . LEU A 1 404 ? 1.681 -6.003 15.052 1.00 85.38 404 LEU A N 1
ATOM 3172 C CA . LEU A 1 404 ? 0.423 -5.339 15.428 1.00 85.38 404 LEU A CA 1
ATOM 3173 C C . LEU A 1 404 ? -0.555 -5.248 14.242 1.00 85.38 404 LEU A C 1
ATOM 3175 O O . LEU A 1 404 ? -1.732 -5.565 14.396 1.00 85.38 404 LEU A O 1
ATOM 3179 N N . HIS A 1 405 ? -0.082 -4.824 13.067 1.00 89.44 405 HIS A N 1
ATOM 3180 C CA . HIS A 1 405 ? -0.914 -4.725 11.863 1.00 89.44 405 HIS A CA 1
ATOM 3181 C C . HIS A 1 405 ? -1.412 -6.102 11.410 1.00 89.44 405 HIS A C 1
ATOM 3183 O O . HIS A 1 405 ? -2.582 -6.239 11.054 1.00 89.44 405 HIS A O 1
ATOM 3189 N N . ASP A 1 406 ? -0.546 -7.114 11.448 1.00 85.88 406 ASP A N 1
ATOM 3190 C CA . ASP A 1 406 ? -0.898 -8.485 11.091 1.00 85.88 406 ASP A CA 1
ATOM 3191 C C . ASP A 1 406 ? -1.929 -9.063 12.066 1.00 85.88 406 ASP A C 1
ATOM 3193 O O . ASP A 1 406 ? -2.890 -9.692 11.632 1.00 85.88 406 ASP A O 1
ATOM 3197 N N . TRP A 1 407 ? -1.793 -8.786 13.366 1.00 84.19 407 TRP A N 1
ATOM 3198 C CA . TRP A 1 407 ? -2.789 -9.154 14.372 1.00 84.19 407 TRP A CA 1
ATOM 3199 C C . TRP A 1 407 ? -4.155 -8.514 14.098 1.00 84.19 407 TRP A C 1
ATOM 3201 O O . TRP A 1 407 ? -5.163 -9.217 14.049 1.00 84.19 407 TRP A O 1
ATOM 3211 N N . ALA A 1 408 ? -4.186 -7.202 13.848 1.00 87.12 408 ALA A N 1
ATOM 3212 C CA . ALA A 1 408 ? -5.422 -6.485 13.536 1.00 87.12 408 ALA A CA 1
ATOM 3213 C C . ALA A 1 408 ? -6.104 -7.028 12.263 1.00 87.12 408 ALA A C 1
ATOM 3215 O O . ALA A 1 408 ? -7.326 -7.188 12.228 1.00 87.12 408 ALA A O 1
ATOM 3216 N N . ASN A 1 409 ? -5.320 -7.368 11.233 1.00 89.88 409 ASN A N 1
ATOM 3217 C CA . ASN A 1 409 ? -5.827 -8.026 10.029 1.00 89.88 409 ASN A CA 1
ATOM 3218 C C . ASN A 1 409 ? -6.379 -9.427 10.330 1.00 89.88 409 ASN A C 1
ATOM 3220 O O . ASN A 1 409 ? -7.475 -9.748 9.879 1.00 89.88 409 ASN A O 1
ATOM 3224 N N . LEU A 1 410 ? -5.653 -10.257 11.090 1.00 86.06 410 LEU A N 1
ATOM 3225 C CA . LEU A 1 410 ? -6.079 -11.621 11.427 1.00 86.06 410 LEU A CA 1
ATOM 3226 C C . LEU A 1 410 ? -7.417 -11.636 12.159 1.00 86.06 410 LEU A C 1
ATOM 3228 O O . LEU A 1 410 ? -8.262 -12.466 11.835 1.00 86.06 410 LEU A O 1
ATOM 3232 N N . GLN A 1 411 ? -7.631 -10.705 13.092 1.00 84.81 411 GLN A N 1
ATOM 3233 C CA . GLN A 1 411 ? -8.926 -10.553 13.750 1.00 84.81 411 GLN A CA 1
ATOM 3234 C C . GLN A 1 411 ? -10.021 -10.319 12.699 1.00 84.81 411 GLN A C 1
ATOM 3236 O O . GLN A 1 411 ? -10.984 -11.079 12.629 1.00 84.81 411 GLN A O 1
ATOM 3241 N N . GLY A 1 412 ? -9.867 -9.314 11.827 1.00 89.56 412 GLY A N 1
ATOM 3242 C CA . GLY A 1 412 ? -10.839 -9.031 10.762 1.00 89.56 412 GLY A CA 1
ATOM 3243 C C . GLY A 1 412 ? -11.072 -10.198 9.801 1.00 89.56 412 GLY A C 1
ATOM 3244 O O . GLY A 1 412 ? -12.210 -10.453 9.416 1.00 89.56 412 GLY A O 1
ATOM 3245 N N . ILE A 1 413 ? -10.020 -10.940 9.456 1.00 92.06 413 ILE A N 1
ATOM 3246 C CA . ILE A 1 413 ? -10.099 -12.123 8.592 1.00 92.06 413 ILE A CA 1
ATOM 3247 C C . ILE A 1 413 ? -10.902 -13.249 9.253 1.00 92.06 413 ILE A C 1
ATOM 3249 O O . ILE A 1 413 ? -11.655 -13.929 8.558 1.00 92.06 413 ILE A O 1
ATOM 3253 N N . MET A 1 414 ? -10.772 -13.453 10.567 1.00 88.38 414 MET A N 1
ATOM 3254 C CA . MET A 1 414 ? -11.555 -14.472 11.276 1.00 88.38 414 MET A CA 1
ATOM 3255 C C . MET A 1 414 ? -13.043 -14.155 11.255 1.00 88.38 414 MET A C 1
ATOM 3257 O O . MET A 1 414 ? -13.839 -15.019 10.898 1.00 88.38 414 MET A O 1
ATOM 3261 N N . ASP A 1 415 ? -13.416 -12.911 11.546 1.00 89.62 415 ASP A N 1
ATOM 3262 C CA . ASP A 1 415 ? -14.815 -12.487 11.481 1.00 89.62 415 ASP A CA 1
ATOM 3263 C C . ASP A 1 415 ? -15.353 -12.591 10.052 1.00 89.62 415 ASP A C 1
ATOM 3265 O O . ASP A 1 415 ? -16.460 -13.074 9.835 1.00 89.62 415 ASP A O 1
ATOM 3269 N N . TRP A 1 416 ? -14.551 -12.207 9.054 1.00 91.75 416 TRP A N 1
ATOM 3270 C CA . TRP A 1 416 ? -14.899 -12.381 7.645 1.00 91.75 416 TRP A CA 1
ATOM 3271 C C . TRP A 1 416 ? -15.102 -13.857 7.278 1.00 91.75 416 TRP A C 1
ATOM 3273 O O . TRP A 1 416 ? -16.049 -14.185 6.561 1.00 91.75 416 TRP A O 1
ATOM 3283 N N . SER A 1 417 ? -14.242 -14.747 7.779 1.00 91.19 417 SER A N 1
ATOM 3284 C CA . SER A 1 417 ? -14.340 -16.195 7.578 1.00 91.19 417 SER A CA 1
ATOM 3285 C C . SER A 1 417 ? -15.607 -16.753 8.223 1.00 91.19 417 SER A C 1
ATOM 3287 O O . SER A 1 417 ? -16.324 -17.531 7.593 1.00 91.19 417 SER A O 1
ATOM 3289 N N . MET A 1 418 ? -15.922 -16.309 9.442 1.00 88.38 418 MET A N 1
ATOM 3290 C CA . MET A 1 418 ? -17.140 -16.675 10.160 1.00 88.38 418 MET A CA 1
ATOM 3291 C C . MET A 1 418 ? -18.391 -16.199 9.420 1.00 88.38 418 MET A C 1
ATOM 3293 O O . MET A 1 418 ? -19.256 -17.013 9.106 1.00 88.38 418 MET A O 1
ATOM 3297 N N . LEU A 1 419 ? -18.454 -14.916 9.053 1.00 91.25 419 LEU A N 1
ATOM 3298 C CA . LEU A 1 419 ? -19.550 -14.333 8.275 1.00 91.25 419 LEU A CA 1
ATOM 3299 C C . LEU A 1 419 ? -19.779 -15.092 6.964 1.00 91.25 419 LEU A C 1
ATOM 3301 O O . LEU A 1 419 ? -20.913 -15.355 6.572 1.00 91.25 419 LEU A O 1
ATOM 3305 N N . ASN A 1 420 ? -18.700 -15.484 6.288 1.00 90.50 420 ASN A N 1
ATOM 3306 C CA . ASN A 1 420 ? -18.782 -16.239 5.045 1.00 90.50 420 ASN A CA 1
ATOM 3307 C C . ASN A 1 420 ? -18.986 -17.751 5.245 1.00 90.50 420 ASN A C 1
ATOM 3309 O O . ASN A 1 420 ? -19.069 -18.473 4.248 1.00 90.50 420 ASN A O 1
ATOM 3313 N N . GLY A 1 421 ? -19.115 -18.235 6.483 1.00 87.62 421 GLY A N 1
ATOM 3314 C CA . GLY A 1 421 ? -19.349 -19.646 6.796 1.00 87.62 421 GLY A CA 1
ATOM 3315 C C . GLY A 1 421 ? -18.217 -20.565 6.337 1.00 87.62 421 GLY A C 1
ATOM 3316 O O . GLY A 1 421 ? -18.482 -21.690 5.936 1.00 87.62 421 GLY A O 1
ATOM 3317 N N . LEU A 1 422 ? -16.978 -20.069 6.330 1.00 87.94 422 LEU A N 1
ATOM 3318 C CA . LEU A 1 422 ? -15.802 -20.759 5.787 1.00 87.94 422 LEU A CA 1
ATOM 3319 C C . LEU A 1 422 ? -15.055 -21.601 6.833 1.00 87.94 422 LEU A C 1
ATOM 3321 O O . LEU A 1 422 ? -13.972 -22.120 6.557 1.00 87.94 422 LEU A O 1
ATOM 3325 N N . GLU A 1 423 ? -15.607 -21.723 8.041 1.00 82.75 423 GLU A N 1
ATOM 3326 C CA . GLU A 1 423 ? -15.048 -22.595 9.069 1.00 82.75 423 GLU A CA 1
ATOM 3327 C C . GLU A 1 423 ? -15.138 -24.070 8.642 1.00 82.75 423 GLU A C 1
ATOM 3329 O O . GLU A 1 423 ? -16.179 -24.501 8.140 1.00 82.75 423 GLU A O 1
ATOM 3334 N N . PRO A 1 424 ? -14.087 -24.877 8.867 1.00 81.12 424 PRO A N 1
ATOM 3335 C CA . PRO A 1 424 ? -14.144 -26.301 8.568 1.00 81.12 424 PRO A CA 1
ATOM 3336 C C . PRO A 1 424 ? -15.154 -27.018 9.478 1.00 81.12 424 PRO A C 1
ATOM 3338 O O . PRO A 1 424 ? -15.352 -26.639 10.633 1.00 81.12 424 PRO A O 1
ATOM 3341 N N . GLU A 1 425 ? -15.759 -28.105 8.994 1.00 77.81 425 GLU A N 1
ATOM 3342 C CA . GLU A 1 425 ? -16.769 -28.867 9.752 1.00 77.81 425 GLU A CA 1
ATOM 3343 C C . GLU A 1 425 ? -16.243 -29.367 11.111 1.00 77.81 425 GLU A C 1
ATOM 3345 O O . GLU A 1 425 ? -16.966 -29.375 12.106 1.00 77.81 425 GLU A O 1
ATOM 3350 N N . ASN A 1 426 ? -14.954 -29.715 11.180 1.00 79.19 426 ASN A N 1
ATOM 3351 C CA . ASN A 1 426 ? -14.261 -30.138 12.397 1.00 79.19 426 ASN A CA 1
ATOM 3352 C C . ASN A 1 426 ? -13.594 -28.977 13.160 1.00 79.19 426 ASN A C 1
ATOM 3354 O O . ASN A 1 426 ? -12.677 -29.207 13.947 1.00 79.19 426 ASN A O 1
ATOM 3358 N N . ALA A 1 427 ? -14.019 -27.727 12.951 1.00 77.12 427 ALA A N 1
ATOM 3359 C CA . ALA A 1 427 ? -13.380 -26.559 13.558 1.00 77.12 427 ALA A CA 1
ATOM 3360 C C . ALA A 1 427 ? -13.311 -26.613 15.096 1.00 77.12 427 ALA A C 1
ATOM 3362 O O . ALA A 1 427 ? -12.421 -26.006 15.679 1.00 77.12 427 ALA A O 1
ATOM 3363 N N . ASN A 1 428 ? -14.216 -27.345 15.759 1.00 73.44 428 ASN A N 1
ATOM 3364 C CA . ASN A 1 428 ? -14.181 -27.547 17.216 1.00 73.44 428 ASN A CA 1
ATOM 3365 C C . ASN A 1 428 ? -12.969 -28.372 17.686 1.00 73.44 428 ASN A C 1
ATOM 3367 O O . ASN A 1 428 ? -12.547 -28.235 18.834 1.00 73.44 428 ASN A O 1
ATOM 3371 N N . ASP A 1 429 ? -12.421 -29.211 16.806 1.00 76.44 429 ASP A N 1
ATOM 3372 C CA . ASP A 1 429 ? -11.338 -30.150 17.106 1.00 76.44 429 ASP A CA 1
ATOM 3373 C C . ASP A 1 429 ? -9.966 -29.632 16.641 1.00 76.44 429 ASP A C 1
ATOM 3375 O O . ASP A 1 429 ? -8.934 -30.242 16.933 1.00 76.44 429 ASP A O 1
ATOM 3379 N N . LEU A 1 430 ? -9.935 -28.515 15.904 1.00 77.00 430 LEU A N 1
ATOM 3380 C CA . LEU A 1 430 ? -8.711 -27.947 15.347 1.00 77.00 430 LEU A CA 1
ATOM 3381 C C . LEU A 1 430 ? -8.047 -26.945 16.303 1.00 77.00 430 LEU A C 1
ATOM 3383 O O . LEU A 1 430 ? -8.731 -26.156 16.958 1.00 77.00 430 LEU A O 1
ATOM 3387 N N . PRO A 1 431 ? -6.701 -26.898 16.347 1.00 77.94 431 PRO A N 1
ATOM 3388 C CA . PRO A 1 431 ? -5.990 -25.825 17.028 1.00 77.94 431 PRO A CA 1
ATOM 3389 C C . PRO A 1 431 ? -6.326 -24.460 16.418 1.00 77.94 431 PRO A C 1
ATOM 3391 O O . PRO A 1 431 ? -6.355 -24.310 15.196 1.00 77.94 431 PRO A O 1
ATOM 3394 N N . THR A 1 432 ? -6.462 -23.437 17.265 1.00 71.44 432 THR A N 1
ATOM 3395 C CA . THR A 1 432 ? -6.748 -22.049 16.865 1.00 71.44 432 THR A CA 1
ATOM 3396 C C . THR A 1 432 ? -5.814 -21.537 15.759 1.00 71.44 432 THR A C 1
ATOM 3398 O O . THR A 1 432 ? -6.262 -20.891 14.817 1.00 71.44 432 THR A O 1
ATOM 3401 N N . GLN A 1 433 ? -4.520 -21.870 15.824 1.00 74.81 433 GLN A N 1
ATOM 3402 C CA . GLN A 1 433 ? -3.526 -21.495 14.808 1.00 74.81 433 GLN A CA 1
ATOM 3403 C C . GLN A 1 433 ? -3.869 -22.024 13.407 1.00 74.81 433 GLN A C 1
ATOM 3405 O O . GLN A 1 433 ? -3.666 -21.327 12.412 1.00 74.81 433 GLN A O 1
ATOM 3410 N N . GLU A 1 434 ? -4.404 -23.244 13.317 1.00 80.50 434 GLU A N 1
ATOM 3411 C CA . GLU A 1 434 ? -4.733 -23.851 12.028 1.00 80.50 434 GLU A CA 1
ATOM 3412 C C . GLU A 1 434 ? -6.017 -23.245 11.450 1.00 80.50 434 GLU A C 1
ATOM 3414 O O .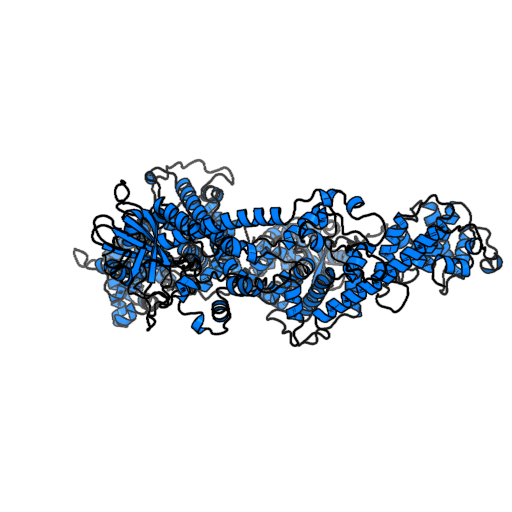 GLU A 1 434 ? -6.090 -23.034 10.240 1.00 80.50 434 GLU A O 1
ATOM 3419 N N . LEU A 1 435 ? -6.976 -22.862 12.306 1.00 81.69 435 LEU A N 1
ATOM 3420 C CA . LEU A 1 435 ? -8.153 -22.083 11.899 1.00 81.69 435 LEU A CA 1
ATOM 3421 C C . LEU A 1 435 ? -7.741 -20.732 11.294 1.00 81.69 435 LEU A C 1
ATOM 3423 O O . LEU A 1 435 ? -8.170 -20.398 10.190 1.00 81.69 435 LEU A O 1
ATOM 3427 N N . PHE A 1 436 ? -6.830 -20.005 11.951 1.00 82.75 436 PHE A N 1
ATOM 3428 C CA . PHE A 1 436 ? -6.288 -18.746 11.425 1.00 82.75 436 PHE A CA 1
ATOM 3429 C C . PHE A 1 436 ? -5.605 -18.919 10.075 1.00 82.75 436 PHE A C 1
ATOM 3431 O O . PHE A 1 436 ? -5.850 -18.158 9.139 1.00 82.75 436 PHE A O 1
ATOM 3438 N N . LYS A 1 437 ? -4.732 -19.921 9.964 1.00 84.50 437 LYS A N 1
ATOM 3439 C CA . LYS A 1 437 ? -3.993 -20.196 8.733 1.00 84.50 437 LYS A CA 1
ATOM 3440 C C . LYS A 1 437 ? -4.936 -20.511 7.573 1.00 84.50 437 LYS A C 1
ATOM 3442 O O . LYS A 1 437 ? -4.707 -20.023 6.464 1.00 84.50 437 LYS A O 1
ATOM 3447 N N . GLN A 1 438 ? -5.994 -21.286 7.811 1.00 87.44 438 GLN A N 1
ATOM 3448 C CA . GLN A 1 438 ? -7.003 -21.589 6.795 1.00 87.44 438 GLN A CA 1
ATOM 3449 C C . GLN A 1 438 ? -7.783 -20.336 6.382 1.00 87.44 438 GLN A C 1
ATOM 3451 O O . GLN A 1 438 ? -7.847 -20.043 5.186 1.00 87.44 438 GLN A O 1
ATOM 3456 N N . ALA A 1 439 ? -8.283 -19.557 7.345 1.00 89.75 439 ALA A N 1
ATOM 3457 C CA . ALA A 1 439 ? -9.005 -18.313 7.080 1.00 89.75 439 ALA A CA 1
ATOM 3458 C C . ALA A 1 439 ? -8.146 -17.311 6.284 1.00 89.75 439 ALA A C 1
ATOM 3460 O O . ALA A 1 439 ? -8.572 -16.810 5.242 1.00 89.75 439 ALA A O 1
ATOM 3461 N N . ALA A 1 440 ? -6.896 -17.091 6.705 1.00 90.00 440 ALA A N 1
ATOM 3462 C CA . ALA A 1 440 ? -5.947 -16.220 6.011 1.00 90.00 440 ALA A CA 1
ATOM 3463 C C . ALA A 1 440 ? -5.624 -16.714 4.596 1.00 90.00 440 ALA A C 1
ATOM 3465 O O . ALA A 1 440 ? -5.536 -15.908 3.674 1.00 90.00 440 ALA A O 1
ATOM 3466 N N . THR A 1 441 ? -5.488 -18.028 4.393 1.00 90.75 441 THR A N 1
ATOM 3467 C CA . THR A 1 441 ? -5.234 -18.600 3.061 1.00 90.75 441 THR A CA 1
ATOM 3468 C C . THR A 1 441 ? -6.393 -18.316 2.108 1.00 90.75 441 THR A C 1
ATOM 3470 O O . THR A 1 441 ? -6.168 -17.838 0.996 1.00 90.75 441 THR A O 1
ATOM 3473 N N . GLN A 1 442 ? -7.632 -18.560 2.545 1.00 90.38 442 GLN A N 1
ATOM 3474 C CA . GLN A 1 442 ? -8.820 -18.324 1.721 1.00 90.38 442 GLN A CA 1
ATOM 3475 C C . GLN A 1 442 ? -9.036 -16.832 1.441 1.00 90.38 442 GLN A C 1
ATOM 3477 O O . GLN A 1 442 ? -9.292 -16.451 0.296 1.00 90.38 442 GLN A O 1
ATOM 3482 N N . TYR A 1 443 ? -8.868 -15.983 2.458 1.00 91.62 443 TYR A N 1
ATOM 3483 C CA . TYR A 1 443 ? -8.951 -14.534 2.308 1.00 91.62 443 TYR A CA 1
ATOM 3484 C C . TYR A 1 443 ? -7.893 -14.009 1.330 1.00 91.62 443 TYR A C 1
ATOM 3486 O O . TYR A 1 443 ? -8.226 -13.325 0.364 1.00 91.62 443 TYR A O 1
ATOM 3494 N N . ASN A 1 444 ? -6.622 -14.382 1.514 1.00 91.88 444 ASN A N 1
ATOM 3495 C CA . ASN A 1 444 ? -5.535 -13.942 0.640 1.00 91.88 444 ASN A CA 1
ATOM 3496 C C . ASN A 1 444 ? -5.760 -14.376 -0.811 1.00 91.88 444 ASN A C 1
ATOM 3498 O O . ASN A 1 444 ? -5.567 -13.558 -1.707 1.00 91.88 444 ASN A O 1
ATOM 3502 N N . ALA A 1 445 ? -6.207 -15.616 -1.042 1.00 90.38 445 ALA A N 1
ATOM 3503 C CA . ALA A 1 445 ? -6.526 -16.109 -2.380 1.00 90.38 445 ALA A CA 1
ATOM 3504 C C . ALA A 1 445 ? -7.654 -15.295 -3.036 1.00 90.38 445 ALA A C 1
ATOM 3506 O O . ALA A 1 445 ? -7.565 -14.945 -4.214 1.00 90.38 445 ALA A O 1
ATOM 3507 N N . HIS A 1 446 ? -8.688 -14.932 -2.269 1.00 88.31 446 HIS A N 1
ATOM 3508 C CA . HIS A 1 446 ? -9.771 -14.073 -2.748 1.00 88.31 446 HIS A CA 1
ATOM 3509 C C . HIS A 1 446 ? -9.267 -12.671 -3.129 1.00 88.31 446 HIS A C 1
ATOM 3511 O O . HIS A 1 446 ? -9.543 -12.190 -4.231 1.00 88.31 446 HIS A O 1
ATOM 3517 N N . ILE A 1 447 ? -8.461 -12.043 -2.264 1.00 84.75 447 ILE A N 1
ATOM 3518 C CA . ILE A 1 447 ? -7.850 -10.735 -2.539 1.00 84.75 447 ILE A CA 1
ATOM 3519 C C . ILE A 1 447 ? -6.899 -10.790 -3.739 1.00 84.75 447 ILE A C 1
ATOM 3521 O O . ILE A 1 447 ? -6.832 -9.843 -4.519 1.00 84.75 447 ILE A O 1
ATOM 3525 N N . GLU A 1 448 ? -6.159 -11.884 -3.912 1.00 87.00 448 GLU A N 1
ATOM 3526 C CA . GLU A 1 448 ? -5.256 -12.083 -5.050 1.00 87.00 448 GLU A CA 1
ATOM 3527 C C . GLU A 1 448 ? -5.995 -12.205 -6.363 1.00 87.00 448 GLU A C 1
ATOM 3529 O O . GLU A 1 448 ? -5.612 -11.534 -7.317 1.00 87.00 448 GLU A O 1
ATOM 3534 N N . ALA A 1 449 ? -7.068 -12.993 -6.402 1.00 85.56 449 ALA A N 1
ATOM 3535 C CA . ALA A 1 449 ? -7.898 -13.115 -7.589 1.00 85.56 449 ALA A CA 1
ATOM 3536 C C . ALA A 1 449 ? -8.463 -11.750 -8.006 1.00 85.56 449 ALA A C 1
ATOM 3538 O O . ALA A 1 449 ? -8.377 -11.376 -9.177 1.00 85.56 449 ALA A O 1
ATOM 3539 N N . ILE A 1 450 ? -8.974 -10.982 -7.039 1.00 78.81 450 ILE A N 1
ATOM 3540 C CA . ILE A 1 450 ? -9.502 -9.634 -7.258 1.00 78.81 450 ILE A CA 1
ATOM 3541 C C . ILE A 1 450 ? -8.415 -8.674 -7.756 1.00 78.81 450 ILE A C 1
ATOM 3543 O O . ILE A 1 450 ? -8.594 -8.035 -8.792 1.00 78.81 450 ILE A O 1
ATOM 3547 N N . ASN A 1 451 ? -7.283 -8.581 -7.052 1.00 75.25 451 ASN A N 1
ATOM 3548 C CA . ASN A 1 451 ? -6.197 -7.674 -7.423 1.00 75.25 451 ASN A CA 1
ATOM 3549 C C . ASN A 1 451 ? -5.623 -8.031 -8.795 1.00 75.25 451 ASN A C 1
ATOM 3551 O O . ASN A 1 451 ? -5.444 -7.148 -9.626 1.00 75.25 451 ASN A O 1
ATOM 3555 N N . ALA A 1 452 ? -5.378 -9.318 -9.058 1.00 81.19 452 ALA A N 1
ATOM 3556 C CA . ALA A 1 452 ? -4.879 -9.780 -10.346 1.00 81.19 452 ALA A CA 1
ATOM 3557 C C . ALA A 1 452 ? -5.860 -9.447 -11.473 1.00 81.19 452 ALA A C 1
ATOM 3559 O O . ALA A 1 452 ? -5.426 -8.982 -12.527 1.00 81.19 452 ALA A O 1
ATOM 3560 N N . ALA A 1 453 ? -7.168 -9.626 -11.248 1.00 78.31 453 ALA A N 1
ATOM 3561 C CA . ALA A 1 453 ? -8.181 -9.226 -12.212 1.00 78.31 453 ALA A CA 1
ATOM 3562 C C . ALA A 1 453 ? -8.115 -7.715 -12.466 1.00 78.31 453 ALA A C 1
ATOM 3564 O O . ALA A 1 453 ? -7.834 -7.311 -13.587 1.00 78.31 453 ALA A O 1
ATOM 3565 N N . LEU A 1 454 ? -8.257 -6.881 -11.433 1.00 70.19 454 LEU A N 1
ATOM 3566 C CA . LEU A 1 454 ? -8.219 -5.419 -11.565 1.00 70.19 454 LEU A CA 1
ATOM 3567 C C . LEU A 1 454 ? -6.951 -4.914 -12.265 1.00 70.19 454 LEU A C 1
ATOM 3569 O O . LEU A 1 454 ? -7.041 -4.120 -13.201 1.00 70.19 454 LEU A O 1
ATOM 3573 N N . THR A 1 455 ? -5.776 -5.399 -11.855 1.00 71.25 455 THR A N 1
ATOM 3574 C CA . THR A 1 455 ? -4.496 -5.039 -12.474 1.00 71.25 455 THR A CA 1
ATOM 3575 C C . THR A 1 455 ? -4.444 -5.470 -13.935 1.00 71.25 455 THR A C 1
ATOM 3577 O O . THR A 1 455 ? -4.016 -4.681 -14.774 1.00 71.25 455 THR A O 1
ATOM 3580 N N . THR A 1 456 ? -4.904 -6.680 -14.266 1.00 75.50 456 THR A N 1
ATOM 3581 C CA . THR A 1 456 ? -4.898 -7.178 -15.650 1.00 75.50 456 THR A CA 1
ATOM 3582 C C . THR A 1 456 ? -5.790 -6.328 -16.540 1.00 75.50 456 THR A C 1
ATOM 3584 O O . THR A 1 456 ? -5.350 -5.907 -17.603 1.00 75.50 456 THR A O 1
ATOM 3587 N N . ILE A 1 457 ? -7.022 -6.030 -16.110 1.00 72.38 457 ILE A N 1
ATOM 3588 C CA . ILE A 1 457 ? -7.928 -5.237 -16.945 1.00 72.38 457 ILE A CA 1
ATOM 3589 C C . ILE A 1 457 ? -7.354 -3.808 -17.103 1.00 72.38 457 ILE A C 1
ATOM 3591 O O . ILE A 1 457 ? -7.406 -3.261 -18.200 1.00 72.38 457 ILE A O 1
ATOM 3595 N N . ALA A 1 458 ? -6.717 -3.242 -16.062 1.00 64.69 458 ALA A N 1
ATOM 3596 C CA . ALA A 1 458 ? -6.071 -1.916 -16.079 1.00 64.69 458 ALA A CA 1
ATOM 3597 C C . ALA A 1 458 ? -4.759 -1.824 -16.850 1.00 64.69 458 ALA A C 1
ATOM 3599 O O . ALA A 1 458 ? -4.314 -0.718 -17.170 1.00 64.69 458 ALA A O 1
ATOM 3600 N N . THR A 1 459 ? -4.144 -2.957 -17.168 1.00 67.12 459 THR A N 1
ATOM 3601 C CA . THR A 1 459 ? -2.882 -2.982 -17.895 1.00 67.12 459 THR A CA 1
ATOM 3602 C C . THR A 1 459 ? -3.161 -2.852 -19.393 1.00 67.12 459 THR A C 1
ATOM 3604 O O . THR A 1 459 ? -3.859 -3.690 -19.964 1.00 67.12 459 THR A O 1
ATOM 3607 N N . PRO A 1 460 ? -2.617 -1.832 -20.084 1.00 64.69 460 PRO A N 1
ATOM 3608 C CA . PRO A 1 460 ? -2.745 -1.762 -21.532 1.00 64.69 460 PRO A CA 1
ATOM 3609 C C . PRO A 1 460 ? -2.013 -2.946 -22.194 1.00 64.69 460 PRO A C 1
ATOM 3611 O O . PRO A 1 460 ? -1.031 -3.453 -21.639 1.00 64.69 460 PRO A O 1
ATOM 3614 N N . PRO A 1 461 ? -2.435 -3.387 -23.394 1.00 70.25 461 PRO A N 1
ATOM 3615 C CA . PRO A 1 461 ? -1.696 -4.363 -24.187 1.00 70.25 461 PRO A CA 1
ATOM 3616 C C . PRO A 1 461 ? -0.209 -4.001 -24.320 1.00 70.25 461 PRO A C 1
ATOM 3618 O O . PRO A 1 461 ? 0.174 -2.830 -24.312 1.00 70.25 461 PRO A O 1
ATOM 3621 N N . VAL A 1 462 ? 0.651 -5.017 -24.445 1.00 76.94 462 VAL A N 1
ATOM 3622 C CA . VAL A 1 462 ? 2.095 -4.809 -24.644 1.00 76.94 462 VAL A CA 1
ATOM 3623 C C . VAL A 1 462 ? 2.336 -3.880 -25.839 1.00 76.94 462 VAL A C 1
ATOM 3625 O O . VAL A 1 462 ? 1.616 -3.955 -26.826 1.00 76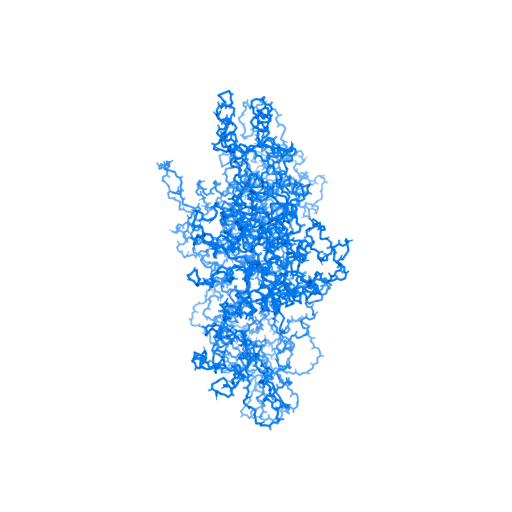.94 462 VAL A O 1
ATOM 3628 N N . SER A 1 463 ? 3.338 -2.998 -25.791 1.00 80.50 463 SER A N 1
ATOM 3629 C CA . SER A 1 463 ? 3.681 -2.164 -26.955 1.00 80.50 463 SER A CA 1
ATOM 3630 C C . SER A 1 463 ? 4.563 -2.951 -27.914 1.00 80.50 463 SER A C 1
ATOM 3632 O O . SER A 1 463 ? 5.657 -3.394 -27.547 1.00 80.50 463 SER A O 1
ATOM 3634 N N . ARG A 1 464 ? 4.118 -3.058 -29.171 1.00 87.06 464 ARG A N 1
ATOM 3635 C CA . ARG A 1 464 ? 4.894 -3.661 -30.263 1.00 87.06 464 ARG A CA 1
ATOM 3636 C C . ARG A 1 464 ? 6.266 -3.004 -30.399 1.00 87.06 464 ARG A C 1
ATOM 3638 O O . ARG A 1 464 ? 7.271 -3.692 -30.545 1.00 87.06 464 ARG A O 1
ATOM 3645 N N . ARG A 1 465 ? 6.322 -1.671 -30.291 1.00 85.31 465 ARG A N 1
ATOM 3646 C CA . ARG A 1 465 ? 7.569 -0.899 -30.368 1.00 85.31 465 ARG A CA 1
ATOM 3647 C C . ARG A 1 465 ? 8.499 -1.167 -29.184 1.00 85.31 465 ARG A C 1
ATOM 3649 O O . ARG A 1 465 ? 9.709 -1.227 -29.383 1.00 85.31 465 ARG A O 1
ATOM 3656 N N . LYS A 1 466 ? 7.967 -1.306 -27.962 1.00 86.06 466 LYS A N 1
ATOM 3657 C CA . LYS A 1 466 ? 8.783 -1.642 -26.779 1.00 86.06 466 LYS A CA 1
ATOM 3658 C C . LYS A 1 466 ? 9.411 -3.030 -26.911 1.00 86.06 466 LYS A C 1
ATOM 3660 O O . LYS A 1 466 ? 10.605 -3.152 -26.671 1.00 86.06 466 LYS A O 1
ATOM 3665 N N . LEU A 1 467 ? 8.638 -4.023 -27.357 1.00 88.00 467 LEU A N 1
ATOM 3666 C CA . LEU A 1 467 ? 9.153 -5.368 -27.639 1.00 88.00 467 LEU A CA 1
ATOM 3667 C C . LEU A 1 467 ? 10.246 -5.324 -28.714 1.00 88.00 467 LEU A C 1
ATOM 3669 O O . LEU A 1 467 ? 11.338 -5.830 -28.500 1.00 88.00 467 LEU A O 1
ATOM 3673 N N . ALA A 1 468 ? 9.997 -4.616 -29.820 1.00 89.69 468 ALA A N 1
ATOM 3674 C CA . ALA A 1 468 ? 10.960 -4.470 -30.910 1.00 89.69 468 ALA A CA 1
ATOM 3675 C C . ALA A 1 468 ? 12.298 -3.866 -30.453 1.00 89.69 468 ALA A C 1
ATOM 3677 O O . ALA A 1 468 ? 13.358 -4.274 -30.918 1.00 89.69 468 ALA A O 1
ATOM 3678 N N . LYS A 1 469 ? 12.251 -2.881 -29.545 1.00 90.50 469 LYS A N 1
ATOM 3679 C CA . LYS A 1 469 ? 13.454 -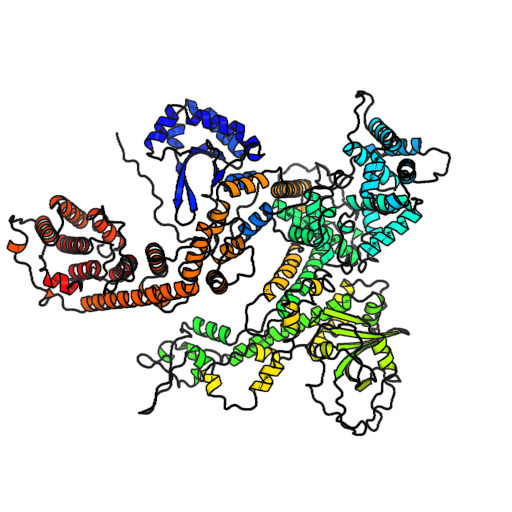2.283 -28.956 1.00 90.50 469 LYS A CA 1
ATOM 3680 C C . LYS A 1 469 ? 14.214 -3.274 -28.079 1.00 90.50 469 LYS A C 1
ATOM 3682 O O . LYS A 1 469 ? 15.433 -3.300 -28.173 1.00 90.50 469 LYS A O 1
ATOM 3687 N N . ALA A 1 470 ? 13.514 -4.045 -27.245 1.00 89.69 470 ALA A N 1
ATOM 3688 C CA . ALA A 1 470 ? 14.138 -5.040 -26.374 1.00 89.69 470 ALA A CA 1
ATOM 3689 C C . ALA A 1 470 ? 14.904 -6.095 -27.191 1.00 89.69 470 ALA A C 1
ATOM 3691 O O . ALA A 1 470 ? 16.095 -6.269 -26.970 1.00 89.69 470 ALA A O 1
ATOM 3692 N N . GLU A 1 471 ? 14.271 -6.665 -28.223 1.00 93.44 471 GLU A N 1
ATOM 3693 C CA . GLU A 1 471 ? 14.907 -7.640 -29.129 1.00 93.44 471 GLU A CA 1
ATOM 3694 C C . GLU A 1 471 ? 16.182 -7.091 -29.795 1.00 93.44 471 GLU A C 1
ATOM 3696 O O . GLU A 1 471 ? 17.18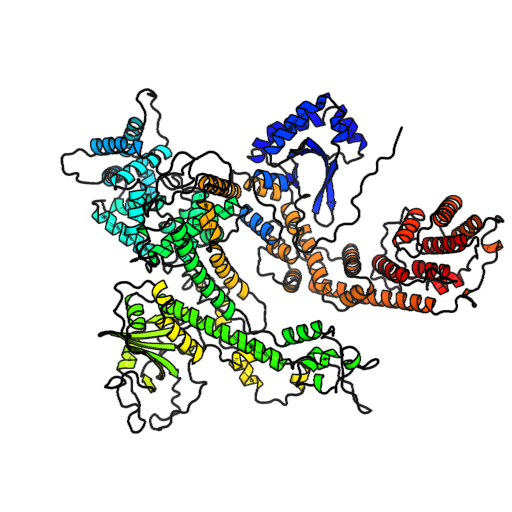6 -7.786 -29.922 1.00 93.44 471 GLU A O 1
ATOM 3701 N N . LEU A 1 472 ? 16.163 -5.821 -30.216 1.00 91.75 472 LEU A N 1
ATOM 3702 C CA . LEU A 1 472 ? 17.324 -5.180 -30.839 1.00 91.75 472 LEU A CA 1
ATOM 3703 C C . LEU A 1 472 ? 18.460 -4.922 -29.836 1.00 91.75 472 LEU A C 1
ATOM 3705 O O . LEU A 1 472 ? 19.628 -5.089 -30.192 1.00 91.75 472 LEU A O 1
ATOM 3709 N N . TYR A 1 473 ? 18.131 -4.561 -28.591 1.00 91.31 473 TYR A N 1
ATOM 3710 C CA . TYR A 1 473 ? 19.127 -4.417 -27.528 1.00 91.31 473 TYR A CA 1
ATOM 3711 C C . TYR A 1 473 ? 19.781 -5.750 -27.156 1.00 91.31 473 TYR A C 1
ATOM 3713 O O . TYR A 1 473 ? 20.995 -5.771 -26.959 1.00 91.31 473 TYR A O 1
ATOM 3721 N N . ASP A 1 474 ? 19.022 -6.847 -27.124 1.00 90.25 474 ASP A N 1
ATOM 3722 C CA . ASP A 1 474 ? 19.540 -8.176 -26.774 1.00 90.25 474 ASP A CA 1
ATOM 3723 C C . ASP A 1 474 ? 20.595 -8.675 -27.775 1.00 90.25 474 ASP A C 1
ATOM 3725 O O . ASP A 1 474 ? 21.581 -9.297 -27.383 1.00 90.25 474 ASP A O 1
ATOM 3729 N N . VAL A 1 475 ? 20.463 -8.317 -29.058 1.00 90.81 475 VAL A N 1
ATOM 3730 C CA . VAL A 1 475 ? 21.483 -8.596 -30.091 1.00 90.81 475 VAL A CA 1
ATOM 3731 C C . VAL A 1 475 ? 22.568 -7.511 -30.195 1.00 90.81 475 VAL A C 1
ATOM 3733 O O . VAL A 1 475 ? 23.360 -7.495 -31.141 1.00 90.81 475 VAL A O 1
ATOM 3736 N N . GLY A 1 476 ? 22.609 -6.569 -29.247 1.00 88.12 476 GLY A N 1
ATOM 3737 C CA . GLY A 1 476 ? 23.609 -5.501 -29.175 1.00 88.12 476 GLY A CA 1
ATOM 3738 C C . GLY A 1 476 ? 23.500 -4.439 -30.276 1.00 88.12 476 GLY A C 1
ATOM 3739 O O . GLY A 1 476 ? 24.457 -3.694 -30.508 1.00 88.12 476 GLY A O 1
ATOM 3740 N N . CYS A 1 477 ? 22.363 -4.358 -30.976 1.00 88.19 477 CYS A N 1
ATOM 3741 C CA . CYS A 1 477 ? 22.135 -3.396 -32.049 1.00 88.19 477 CYS A CA 1
ATOM 3742 C C . CYS A 1 477 ? 21.372 -2.171 -31.528 1.00 88.19 477 CYS A C 1
ATOM 3744 O O . CYS A 1 477 ? 20.266 -2.296 -31.011 1.00 88.19 477 CYS A O 1
ATOM 3746 N N . ASP A 1 478 ? 21.929 -0.967 -31.704 1.00 88.50 478 ASP A N 1
ATOM 3747 C CA . ASP A 1 478 ? 21.218 0.272 -31.364 1.00 88.50 478 ASP A CA 1
ATOM 3748 C C . ASP A 1 478 ? 19.939 0.409 -32.219 1.00 88.50 478 ASP A C 1
ATOM 3750 O O . ASP A 1 478 ? 20.041 0.591 -33.441 1.00 88.50 478 ASP A O 1
ATOM 3754 N N . PRO A 1 479 ? 18.733 0.394 -31.612 1.00 87.25 479 PRO A N 1
ATOM 3755 C CA . PRO A 1 479 ? 17.481 0.484 -32.354 1.00 87.25 479 PRO A CA 1
ATOM 3756 C C . PRO A 1 479 ? 17.353 1.769 -33.184 1.00 87.25 479 PRO A C 1
ATOM 3758 O O . PRO A 1 479 ? 16.631 1.784 -34.183 1.00 87.25 479 PRO A O 1
ATOM 3761 N N . MET A 1 480 ? 18.026 2.856 -32.784 1.00 89.50 480 MET A N 1
ATOM 3762 C CA . MET A 1 480 ? 17.964 4.165 -33.449 1.00 89.50 480 MET A CA 1
ATOM 3763 C C . MET A 1 480 ? 18.996 4.336 -34.570 1.00 89.50 480 MET A C 1
ATOM 3765 O O . MET A 1 480 ? 18.954 5.348 -35.285 1.00 89.50 480 MET A O 1
ATOM 3769 N N . MET A 1 481 ? 19.872 3.345 -34.772 1.00 88.06 481 MET A N 1
ATOM 3770 C CA . MET A 1 481 ? 20.853 3.332 -35.854 1.00 88.06 481 MET A CA 1
ATOM 3771 C C . MET A 1 481 ? 20.164 3.528 -37.209 1.00 88.06 481 MET A C 1
ATOM 3773 O O . MET A 1 481 ? 19.135 2.922 -37.486 1.00 88.06 481 MET A O 1
ATOM 3777 N N . GLN A 1 482 ? 20.723 4.391 -38.057 1.00 89.44 482 GLN A N 1
ATOM 3778 C CA . GLN A 1 482 ? 20.124 4.747 -39.345 1.00 89.44 482 GLN A CA 1
ATOM 3779 C C . GLN A 1 482 ? 20.632 3.839 -40.473 1.00 89.44 482 GLN A C 1
ATOM 3781 O O . GLN A 1 482 ? 21.841 3.705 -40.674 1.00 89.44 482 GLN A O 1
ATOM 3786 N N . ILE A 1 483 ? 19.706 3.267 -41.242 1.00 87.19 483 ILE A N 1
ATOM 3787 C CA . ILE A 1 483 ? 19.955 2.454 -42.440 1.00 87.19 483 ILE A CA 1
ATOM 3788 C C . ILE A 1 483 ? 19.067 2.921 -43.599 1.00 87.19 483 ILE A C 1
ATOM 3790 O O . ILE A 1 483 ? 18.026 3.545 -43.393 1.00 87.19 483 ILE A O 1
ATOM 3794 N N . ALA A 1 484 ? 19.485 2.659 -44.835 1.00 86.62 484 ALA A N 1
ATOM 3795 C CA . ALA A 1 484 ? 18.781 3.117 -46.033 1.00 86.62 484 ALA A CA 1
ATOM 3796 C C . ALA A 1 484 ? 18.862 2.093 -47.170 1.00 86.62 484 ALA A C 1
ATOM 3798 O O . ALA A 1 484 ? 19.768 1.259 -47.201 1.00 86.62 484 ALA A O 1
ATOM 3799 N N . LEU A 1 485 ? 17.940 2.192 -48.132 1.00 81.81 485 LEU A N 1
ATOM 3800 C CA . LEU A 1 485 ? 18.039 1.460 -49.396 1.00 81.81 485 LEU A CA 1
ATOM 3801 C C . LEU A 1 485 ? 19.218 1.992 -50.243 1.00 81.81 485 LEU A C 1
ATOM 3803 O O . LEU A 1 485 ? 19.501 3.200 -50.220 1.00 81.81 485 LEU A O 1
ATOM 3807 N N . PRO A 1 486 ? 19.884 1.133 -51.035 1.00 68.62 486 PRO A N 1
ATOM 3808 C CA . PRO A 1 486 ? 20.767 1.562 -52.112 1.00 68.62 486 PRO A CA 1
ATOM 3809 C C . PRO A 1 486 ? 20.008 2.475 -53.079 1.00 68.62 486 PRO A C 1
ATOM 3811 O O . PRO A 1 486 ? 18.853 2.219 -53.407 1.00 68.62 486 PRO A O 1
ATOM 3814 N N . VAL A 1 487 ? 20.650 3.547 -53.534 1.00 62.09 487 VAL A N 1
ATOM 3815 C CA . VAL A 1 487 ? 20.028 4.530 -54.432 1.00 62.09 487 VAL A CA 1
ATOM 3816 C C . VAL A 1 487 ? 20.595 4.353 -55.833 1.00 62.09 487 VAL A C 1
ATOM 3818 O O . VAL A 1 487 ? 21.817 4.368 -55.985 1.00 62.09 487 VAL A O 1
ATOM 3821 N N . GLU A 1 488 ? 19.731 4.232 -56.842 1.00 54.16 488 GLU A N 1
ATOM 3822 C CA . GLU A 1 488 ? 20.115 4.423 -58.245 1.00 54.16 488 GLU A CA 1
ATOM 3823 C C . GLU A 1 488 ? 20.365 5.914 -58.524 1.00 54.16 488 GLU A C 1
ATOM 3825 O O . GLU A 1 488 ? 19.671 6.784 -57.994 1.00 54.16 488 GLU A O 1
ATOM 3830 N N . TYR A 1 489 ? 21.401 6.210 -59.315 1.00 42.31 489 TYR A N 1
ATOM 3831 C CA . TYR A 1 489 ? 21.940 7.557 -59.545 1.00 42.31 489 TYR A CA 1
ATOM 3832 C C . TYR A 1 489 ? 20.847 8.635 -59.728 1.00 42.31 489 TYR A C 1
ATOM 3834 O O . TYR A 1 489 ? 20.099 8.608 -60.700 1.00 42.31 489 TYR A O 1
ATOM 3842 N N . GLY A 1 490 ? 20.803 9.620 -58.816 1.00 49.12 490 GLY A N 1
ATOM 3843 C CA . GLY A 1 490 ? 19.993 10.844 -58.951 1.00 49.12 490 GLY A CA 1
ATOM 3844 C C . GLY A 1 490 ? 18.898 11.084 -57.899 1.00 49.12 490 GLY A C 1
ATOM 3845 O O . GLY A 1 490 ? 18.391 12.201 -57.828 1.00 49.12 490 GLY A O 1
ATOM 3846 N N . TYR A 1 491 ? 18.556 10.110 -57.045 1.00 51.88 491 TYR A N 1
ATOM 3847 C CA . TYR A 1 491 ? 17.510 10.274 -56.016 1.00 51.88 491 TYR A CA 1
ATOM 3848 C C . TYR A 1 491 ? 18.057 10.596 -54.609 1.00 51.88 491 TYR A C 1
ATOM 3850 O O . TYR A 1 491 ? 19.201 10.290 -54.270 1.00 51.88 491 TYR A O 1
ATOM 3858 N N . LYS A 1 492 ? 17.236 11.232 -53.755 1.00 56.78 492 LYS A N 1
ATOM 3859 C CA . LYS A 1 492 ? 17.567 11.454 -52.333 1.00 56.78 492 LYS A CA 1
ATOM 3860 C C . LYS A 1 492 ? 17.433 10.144 -51.550 1.00 56.78 492 LYS A C 1
ATOM 3862 O O . LYS A 1 492 ? 16.450 9.425 -51.691 1.00 56.78 492 LYS A O 1
ATOM 3867 N N . ARG A 1 493 ? 18.431 9.853 -50.713 1.00 67.94 493 ARG A N 1
ATOM 3868 C CA . ARG A 1 493 ? 18.510 8.643 -49.884 1.00 67.94 493 ARG A CA 1
ATOM 3869 C C . ARG A 1 493 ? 17.672 8.839 -48.609 1.00 67.94 493 ARG A C 1
ATOM 3871 O O . ARG A 1 493 ? 17.978 9.732 -47.822 1.00 67.94 493 ARG A O 1
ATOM 3878 N N . ASN A 1 494 ? 16.627 8.032 -48.419 1.00 75.31 494 ASN A N 1
ATOM 3879 C CA . ASN A 1 494 ? 15.764 8.087 -47.233 1.00 75.31 494 ASN A CA 1
ATOM 3880 C C . ASN A 1 494 ? 16.308 7.159 -46.138 1.00 75.31 494 ASN A C 1
ATOM 3882 O O . ASN A 1 494 ? 16.430 5.952 -46.355 1.00 75.31 494 ASN A O 1
ATOM 3886 N N . TYR A 1 495 ? 16.650 7.731 -44.982 1.00 81.69 495 TYR A N 1
ATOM 3887 C CA . TYR A 1 495 ? 17.150 6.989 -43.824 1.00 81.69 495 TYR A CA 1
ATOM 3888 C C . TYR A 1 495 ? 16.013 6.620 -42.876 1.00 81.69 495 TYR A C 1
ATOM 3890 O O . TYR A 1 495 ? 15.115 7.424 -42.618 1.00 81.69 495 TYR A O 1
ATOM 3898 N N . HIS A 1 496 ? 16.082 5.400 -42.357 1.00 85.31 496 HIS A N 1
ATOM 3899 C CA . HIS A 1 496 ? 15.146 4.854 -41.386 1.00 85.31 496 HIS A CA 1
ATOM 3900 C C . HIS A 1 496 ? 15.921 4.209 -40.241 1.00 85.31 496 HIS A C 1
ATOM 3902 O O . HIS A 1 496 ? 17.026 3.701 -40.439 1.00 85.31 496 HIS A O 1
ATOM 3908 N N . SER A 1 497 ? 15.343 4.214 -39.041 1.00 90.31 497 SER A N 1
ATOM 3909 C CA . SER A 1 497 ? 15.952 3.507 -37.916 1.00 90.31 497 SER A CA 1
ATOM 3910 C C . SER A 1 497 ? 15.907 1.987 -38.133 1.00 90.31 497 SER A C 1
ATOM 3912 O O . SER A 1 497 ? 14.983 1.481 -38.776 1.00 90.31 497 SER A O 1
ATOM 3914 N N . VAL A 1 498 ? 16.870 1.239 -37.581 1.00 90.00 498 VAL A N 1
ATOM 3915 C CA . VAL A 1 498 ? 16.833 -0.237 -37.562 1.00 90.00 498 VAL A CA 1
ATOM 3916 C C . VAL A 1 498 ? 15.532 -0.720 -36.928 1.00 90.00 498 VAL A C 1
ATOM 3918 O O . VAL A 1 498 ? 14.911 -1.641 -37.450 1.00 90.00 498 VAL A O 1
ATOM 3921 N N . LEU A 1 499 ? 15.071 -0.044 -35.871 1.00 91.75 499 LEU A N 1
ATOM 3922 C CA . LEU A 1 499 ? 13.766 -0.275 -35.260 1.00 91.75 499 LEU A CA 1
ATOM 3923 C C . LEU A 1 499 ? 12.622 -0.158 -36.270 1.00 91.75 499 LEU A C 1
ATOM 3925 O O . LEU A 1 499 ? 11.785 -1.054 -36.344 1.00 91.75 499 LEU A O 1
ATOM 3929 N N . ASP A 1 500 ? 12.584 0.919 -37.059 1.00 88.56 500 ASP A N 1
ATOM 3930 C CA . ASP A 1 500 ? 11.521 1.114 -38.044 1.00 88.56 500 ASP A CA 1
ATOM 3931 C C . ASP A 1 500 ? 11.566 0.038 -39.134 1.00 88.56 500 ASP A C 1
ATOM 3933 O O . ASP A 1 500 ? 10.521 -0.473 -39.532 1.00 88.56 500 ASP A O 1
ATOM 3937 N N . VAL A 1 501 ? 12.759 -0.339 -39.602 1.00 88.94 501 VAL A N 1
ATOM 3938 C CA . VAL A 1 501 ? 12.937 -1.385 -40.624 1.00 88.94 501 VAL A CA 1
ATOM 3939 C C . VAL A 1 501 ? 12.583 -2.772 -40.081 1.00 88.94 501 VAL A C 1
ATOM 3941 O O . VAL A 1 501 ? 11.935 -3.548 -40.781 1.00 88.94 501 VAL A O 1
ATOM 3944 N N . TYR A 1 502 ? 12.942 -3.079 -38.833 1.00 92.06 502 TYR A N 1
ATOM 3945 C CA . TYR A 1 502 ? 12.574 -4.325 -38.158 1.00 92.06 502 TYR A CA 1
ATOM 3946 C C . TYR A 1 502 ? 11.062 -4.437 -37.954 1.00 92.06 502 TYR A C 1
ATOM 3948 O O . TYR A 1 502 ? 10.458 -5.463 -38.261 1.00 92.06 502 TYR A O 1
ATOM 3956 N N . MET A 1 503 ? 10.426 -3.344 -37.534 1.00 89.50 503 MET A N 1
ATOM 3957 C CA . MET A 1 503 ? 8.977 -3.269 -37.377 1.00 89.50 503 MET A CA 1
ATOM 3958 C C . MET A 1 503 ? 8.210 -3.218 -38.703 1.00 89.50 503 MET A C 1
ATOM 3960 O O . MET A 1 503 ? 6.996 -3.379 -38.703 1.00 89.50 503 MET A O 1
ATOM 3964 N N . THR A 1 504 ? 8.846 -3.021 -39.854 1.00 87.06 504 THR A N 1
ATOM 3965 C CA . THR A 1 504 ? 8.106 -2.884 -41.115 1.00 87.06 504 THR A CA 1
ATOM 3966 C C . THR A 1 504 ? 8.198 -4.157 -41.951 1.00 87.06 504 THR A C 1
ATOM 3968 O O . THR A 1 504 ? 9.268 -4.482 -42.445 1.00 87.06 504 THR A O 1
ATOM 3971 N N . ARG A 1 505 ? 7.068 -4.854 -42.161 1.00 75.56 505 ARG A N 1
ATOM 3972 C CA . ARG A 1 505 ? 6.819 -5.892 -43.200 1.00 75.56 505 ARG A CA 1
ATOM 3973 C C . ARG A 1 505 ? 8.033 -6.762 -43.606 1.00 75.56 505 ARG A C 1
ATOM 3975 O O . ARG A 1 505 ? 8.335 -6.901 -44.796 1.00 75.56 505 ARG A O 1
ATOM 3982 N N . ASN A 1 506 ? 8.722 -7.357 -42.630 1.00 81.44 506 ASN A N 1
ATOM 3983 C CA . ASN A 1 506 ? 9.907 -8.208 -42.823 1.00 81.44 506 ASN A CA 1
ATOM 3984 C C . ASN A 1 506 ? 11.063 -7.546 -43.604 1.00 81.44 506 ASN A C 1
ATOM 3986 O O . ASN A 1 506 ? 11.900 -8.241 -44.181 1.00 81.44 506 ASN A O 1
ATOM 3990 N N . LEU A 1 507 ? 11.128 -6.210 -43.647 1.00 85.31 507 LEU A N 1
ATOM 3991 C CA . LEU A 1 507 ? 12.134 -5.470 -44.412 1.00 85.31 507 LEU A CA 1
ATOM 3992 C C . LEU A 1 507 ? 13.553 -5.733 -43.902 1.00 85.31 507 LEU A C 1
ATOM 3994 O O . LEU A 1 507 ? 14.467 -5.828 -44.723 1.00 85.31 507 LEU A O 1
ATOM 3998 N N . LEU A 1 508 ? 13.730 -5.940 -42.591 1.00 87.94 508 LEU A N 1
ATOM 3999 C CA . LEU A 1 508 ? 15.018 -6.340 -42.014 1.00 87.94 508 LEU A CA 1
ATOM 4000 C C . LEU A 1 508 ? 15.556 -7.625 -42.664 1.00 87.94 508 LEU A C 1
ATOM 4002 O O . LEU A 1 508 ? 16.714 -7.670 -43.077 1.00 87.94 508 LEU A O 1
ATOM 4006 N N . PHE A 1 509 ? 14.696 -8.633 -42.831 1.00 87.50 509 PHE A N 1
ATOM 4007 C CA . PHE A 1 509 ? 15.064 -9.960 -43.339 1.00 87.50 509 PHE A CA 1
ATOM 4008 C C . PHE A 1 509 ? 15.298 -9.998 -44.853 1.00 87.50 509 PHE A C 1
ATOM 4010 O O . PHE A 1 509 ? 15.978 -10.892 -45.352 1.00 87.50 509 PHE A O 1
ATOM 4017 N N . LYS A 1 510 ? 14.788 -9.006 -45.594 1.00 86.12 510 LYS A N 1
ATOM 4018 C CA . LYS A 1 510 ? 15.025 -8.867 -47.042 1.00 86.12 510 LYS A CA 1
ATOM 4019 C C . LYS A 1 510 ? 16.423 -8.347 -47.384 1.00 86.12 510 LYS A C 1
ATOM 4021 O O . LYS A 1 510 ? 16.786 -8.350 -48.555 1.00 86.12 510 LYS A O 1
ATOM 4026 N N . LYS A 1 511 ? 17.195 -7.891 -46.390 1.00 84.75 511 LYS A N 1
ATOM 4027 C CA . LYS A 1 511 ? 18.562 -7.365 -46.557 1.00 84.75 511 LYS A CA 1
ATOM 4028 C C . LYS A 1 511 ? 18.683 -6.191 -47.535 1.00 84.75 511 LYS A C 1
ATOM 4030 O O . LYS A 1 511 ? 19.739 -5.972 -48.118 1.00 84.75 511 LYS A O 1
ATOM 4035 N N . GLY A 1 512 ? 17.593 -5.448 -47.727 1.00 82.06 512 GLY A N 1
ATOM 4036 C CA . GLY A 1 512 ? 17.556 -4.301 -48.634 1.00 82.06 512 GLY A CA 1
ATOM 4037 C C . GLY A 1 512 ? 18.110 -3.017 -48.018 1.00 82.06 512 GLY A C 1
ATOM 4038 O O . GLY A 1 512 ? 18.580 -2.159 -48.752 1.00 82.06 512 GLY A O 1
ATOM 4039 N N . TYR A 1 513 ? 18.062 -2.877 -46.690 1.00 87.56 513 TYR A N 1
ATOM 4040 C CA . TYR A 1 513 ? 18.500 -1.675 -45.981 1.00 87.56 513 TYR A CA 1
ATOM 4041 C C . TYR A 1 513 ? 19.867 -1.908 -45.347 1.00 87.56 513 TYR A C 1
ATOM 4043 O O . TYR A 1 513 ? 20.041 -2.853 -44.586 1.00 87.56 513 TYR A O 1
ATOM 4051 N N . ASP A 1 514 ? 20.826 -1.030 -45.620 1.00 87.56 514 ASP A N 1
ATOM 4052 C CA . ASP A 1 514 ? 22.175 -1.151 -45.070 1.00 87.56 514 ASP A CA 1
ATOM 4053 C C . ASP A 1 514 ? 22.752 0.221 -44.688 1.00 87.56 514 ASP A C 1
ATOM 4055 O O . ASP A 1 514 ? 22.143 1.277 -44.907 1.00 87.56 514 ASP A O 1
ATOM 4059 N N . ARG A 1 515 ? 23.932 0.209 -44.068 1.00 83.75 515 ARG A N 1
ATOM 4060 C CA . ARG A 1 515 ? 24.688 1.406 -43.708 1.00 83.75 515 ARG A CA 1
ATOM 4061 C C . ARG A 1 515 ? 25.136 2.158 -44.957 1.00 83.75 515 ARG A C 1
ATOM 4063 O O . ARG A 1 515 ? 25.411 1.581 -46.006 1.00 83.75 515 ARG A O 1
ATOM 4070 N N . GLN A 1 516 ? 25.264 3.475 -44.820 1.00 73.75 516 GLN A N 1
ATOM 4071 C CA . GLN A 1 516 ? 25.733 4.349 -45.896 1.00 73.75 516 GLN A CA 1
ATOM 4072 C C . GLN A 1 516 ? 27.168 4.022 -46.340 1.00 73.75 516 GLN A C 1
ATOM 4074 O O . GLN A 1 516 ? 27.479 4.118 -47.528 1.00 73.75 516 GLN A O 1
ATOM 4079 N N . SER A 1 517 ? 28.030 3.670 -45.387 1.00 68.31 517 SER A N 1
ATOM 4080 C CA . SER A 1 517 ? 29.439 3.343 -45.589 1.00 68.31 517 SER A CA 1
ATOM 4081 C C . SER A 1 517 ? 29.939 2.409 -44.479 1.00 68.31 517 SER A C 1
ATOM 4083 O O . SER A 1 517 ? 29.335 2.313 -43.408 1.00 68.31 517 SER A O 1
ATOM 4085 N N . GLY A 1 518 ? 31.047 1.709 -44.735 1.00 76.50 518 GLY A N 1
ATOM 4086 C CA . GLY A 1 518 ? 31.659 0.776 -43.785 1.00 76.50 518 GLY A CA 1
ATOM 4087 C C . GLY A 1 518 ? 31.100 -0.649 -43.858 1.00 76.50 518 GLY A C 1
ATOM 4088 O O . GLY A 1 518 ? 30.511 -1.060 -44.857 1.00 76.50 518 GLY A O 1
ATOM 4089 N N . THR A 1 519 ? 31.339 -1.433 -42.804 1.00 84.25 519 THR A N 1
ATOM 4090 C CA . THR A 1 519 ? 30.880 -2.826 -42.708 1.00 84.25 519 THR A CA 1
ATOM 4091 C C . THR A 1 519 ? 29.358 -2.884 -42.672 1.00 84.25 519 THR A C 1
ATOM 4093 O O . THR A 1 519 ? 28.754 -2.241 -41.811 1.00 84.25 519 THR A O 1
ATOM 4096 N N . SER A 1 520 ? 28.772 -3.684 -43.572 1.00 88.00 520 SER A N 1
ATOM 4097 C CA . SER A 1 520 ? 27.332 -3.969 -43.631 1.00 88.00 520 SER A CA 1
ATOM 4098 C C . SER A 1 520 ? 26.752 -4.238 -42.243 1.00 88.00 520 SER A C 1
ATOM 4100 O O . SER A 1 520 ? 27.373 -4.944 -41.439 1.00 88.00 520 SER A O 1
ATOM 4102 N N . ILE A 1 521 ? 25.555 -3.720 -41.967 1.00 88.56 521 ILE A N 1
ATOM 4103 C CA . ILE A 1 521 ? 24.875 -3.924 -40.685 1.00 88.56 521 ILE A CA 1
ATOM 4104 C C . ILE A 1 521 ? 24.704 -5.414 -40.373 1.00 88.56 521 ILE A C 1
ATOM 4106 O O . ILE A 1 521 ? 24.940 -5.828 -39.244 1.00 88.56 521 ILE A O 1
ATOM 4110 N N . TYR A 1 522 ? 24.433 -6.232 -41.392 1.00 90.25 522 TYR A N 1
ATOM 4111 C CA . TYR A 1 522 ? 24.257 -7.681 -41.266 1.00 90.25 522 TYR A CA 1
ATOM 4112 C C . TYR A 1 522 ? 25.564 -8.441 -41.012 1.00 90.25 522 TYR A C 1
ATOM 4114 O O . TYR A 1 522 ? 25.535 -9.607 -40.638 1.00 90.25 522 TYR A O 1
ATOM 4122 N N . LYS A 1 523 ? 26.719 -7.806 -41.244 1.00 88.69 523 LYS A N 1
ATOM 4123 C CA . LYS A 1 523 ? 28.033 -8.350 -40.872 1.00 88.69 523 LYS A CA 1
ATOM 4124 C C . LYS A 1 523 ? 28.475 -7.872 -39.492 1.00 88.69 523 LYS A C 1
ATOM 4126 O O . LYS A 1 523 ? 29.148 -8.615 -38.793 1.00 88.69 523 LYS A O 1
ATOM 4131 N N . ALA A 1 524 ? 28.131 -6.637 -39.127 1.00 87.56 524 ALA A N 1
ATOM 4132 C CA . ALA A 1 524 ? 28.433 -6.079 -37.812 1.00 87.56 524 ALA A CA 1
ATOM 4133 C C . ALA A 1 524 ? 27.562 -6.698 -36.706 1.00 87.56 524 ALA A C 1
ATOM 4135 O O . ALA A 1 524 ? 28.043 -6.873 -35.593 1.00 87.56 524 ALA A O 1
ATOM 4136 N N . TYR A 1 525 ? 26.317 -7.049 -37.037 1.00 91.06 525 TYR A N 1
ATOM 4137 C CA . TYR A 1 525 ? 25.356 -7.707 -36.154 1.00 91.06 525 TYR A CA 1
ATOM 4138 C C . TYR A 1 525 ? 24.722 -8.900 -36.892 1.00 91.06 525 TYR A C 1
ATOM 4140 O O . TYR A 1 525 ? 23.622 -8.776 -37.439 1.00 91.06 525 TYR A O 1
ATOM 4148 N N . PRO A 1 526 ? 25.421 -10.045 -36.983 1.00 88.69 526 PRO A N 1
ATOM 4149 C CA . PRO A 1 526 ? 24.911 -11.220 -37.696 1.00 88.69 526 PRO A CA 1
ATOM 4150 C C . PRO A 1 526 ? 23.599 -11.747 -37.096 1.00 88.69 526 PRO A C 1
ATOM 4152 O O . PRO A 1 526 ? 22.725 -12.205 -37.837 1.00 88.69 526 PRO A O 1
ATOM 4155 N N . ASP A 1 527 ? 23.420 -11.583 -35.785 1.00 90.94 527 ASP A N 1
ATOM 4156 C CA . ASP A 1 527 ? 22.258 -12.067 -35.038 1.00 90.94 527 ASP A CA 1
ATOM 4157 C C . ASP A 1 527 ? 20.962 -11.300 -35.358 1.00 90.94 527 ASP A C 1
ATOM 4159 O O . ASP A 1 527 ? 19.874 -11.816 -35.118 1.00 90.94 527 ASP A O 1
ATOM 4163 N N . LEU A 1 528 ? 21.027 -10.133 -36.022 1.00 90.62 528 LEU A N 1
ATOM 4164 C CA . LEU A 1 528 ? 19.831 -9.418 -36.507 1.00 90.62 528 LEU A CA 1
ATOM 4165 C C . LEU A 1 528 ? 18.946 -10.279 -37.415 1.00 90.62 528 LEU A C 1
ATOM 4167 O O . LEU A 1 528 ? 17.736 -10.086 -37.475 1.00 90.62 528 LEU A O 1
ATOM 4171 N N . LEU A 1 529 ? 19.553 -11.205 -38.158 1.00 88.88 529 LEU A N 1
ATOM 4172 C CA . LEU A 1 529 ? 18.837 -12.100 -39.067 1.00 88.88 529 LEU A CA 1
ATOM 4173 C C . LEU A 1 529 ? 18.295 -13.351 -38.368 1.00 88.88 529 LEU A C 1
ATOM 4175 O O . LEU A 1 529 ? 17.578 -14.121 -39.001 1.00 88.88 529 LEU A O 1
ATOM 4179 N N . THR A 1 530 ? 18.655 -13.552 -37.100 1.00 89.38 530 THR A N 1
ATOM 4180 C CA . THR A 1 530 ? 18.143 -14.635 -36.250 1.00 89.38 530 THR A CA 1
ATOM 4181 C C . THR A 1 530 ? 16.920 -14.213 -35.441 1.00 89.38 530 THR A C 1
ATOM 4183 O O . THR A 1 530 ? 16.221 -15.079 -34.924 1.00 89.38 530 THR A O 1
ATOM 4186 N N . LEU A 1 531 ? 16.637 -12.904 -35.376 1.00 91.94 531 LEU A N 1
ATOM 4187 C CA . LEU A 1 531 ? 15.443 -12.364 -34.734 1.00 91.94 531 LEU A CA 1
ATOM 4188 C C . LEU A 1 531 ? 14.172 -12.947 -35.362 1.00 91.94 531 LEU A C 1
ATOM 4190 O O . LEU A 1 531 ? 14.053 -13.045 -36.586 1.00 91.94 531 LEU A O 1
ATOM 4194 N N . GLU A 1 532 ? 13.197 -13.294 -34.529 1.00 92.25 532 GLU A N 1
ATOM 4195 C CA . GLU A 1 532 ? 11.858 -13.650 -34.996 1.00 92.25 532 GLU A CA 1
ATOM 4196 C C . GLU A 1 532 ? 11.143 -12.390 -35.523 1.00 92.25 532 GLU A C 1
ATOM 4198 O O . GLU A 1 532 ? 11.382 -11.290 -35.023 1.00 92.25 532 GLU A O 1
ATOM 4203 N N . PRO A 1 533 ? 10.266 -12.469 -36.541 1.00 91.88 533 PRO A N 1
ATOM 4204 C CA . PRO A 1 533 ? 9.491 -11.309 -36.954 1.00 91.88 533 PRO A CA 1
ATOM 4205 C C . PRO A 1 533 ? 8.705 -10.717 -35.784 1.00 91.88 533 PRO A C 1
ATOM 4207 O O . PRO A 1 533 ? 7.891 -11.382 -35.148 1.00 91.88 533 PRO A O 1
ATOM 4210 N N . ILE A 1 534 ? 8.882 -9.419 -35.537 1.00 90.44 534 ILE A N 1
ATOM 4211 C CA . ILE A 1 534 ? 8.289 -8.772 -34.361 1.00 90.44 534 ILE A CA 1
ATOM 4212 C C . ILE A 1 534 ? 6.758 -8.874 -34.296 1.00 90.44 534 ILE A C 1
ATOM 4214 O O . ILE A 1 534 ? 6.176 -8.811 -33.216 1.00 90.44 534 ILE A O 1
ATOM 4218 N N . ASN A 1 535 ? 6.087 -9.045 -35.437 1.00 88.12 535 ASN A N 1
ATOM 4219 C CA . ASN A 1 535 ? 4.641 -9.262 -35.477 1.00 88.12 535 ASN A CA 1
ATOM 4220 C C . ASN A 1 535 ? 4.221 -10.599 -34.875 1.00 88.12 535 ASN A C 1
ATOM 4222 O O . ASN A 1 535 ? 3.147 -10.664 -34.279 1.00 88.12 535 ASN A O 1
ATOM 4226 N N . ASP A 1 536 ? 5.056 -11.626 -34.991 1.00 90.56 536 ASP A N 1
ATOM 4227 C CA . ASP A 1 536 ? 4.779 -12.951 -34.448 1.00 90.56 536 ASP A CA 1
ATOM 4228 C C . ASP A 1 536 ? 4.960 -12.937 -32.923 1.00 90.56 536 ASP A C 1
ATOM 4230 O O . ASP A 1 536 ? 4.028 -13.302 -32.197 1.00 90.56 536 ASP A O 1
ATOM 4234 N N . ILE A 1 537 ? 6.057 -12.339 -32.431 1.00 90.88 537 ILE A N 1
ATOM 4235 C CA . ILE A 1 537 ? 6.281 -12.073 -30.996 1.00 90.88 537 ILE A CA 1
ATOM 4236 C C . ILE A 1 537 ? 5.132 -11.234 -30.419 1.00 90.88 537 ILE A C 1
ATOM 4238 O O . ILE A 1 537 ? 4.548 -11.572 -29.384 1.00 90.88 537 ILE A O 1
ATOM 4242 N N . TYR A 1 538 ? 4.776 -10.137 -31.095 1.00 90.12 538 TYR A N 1
ATOM 4243 C CA . TYR A 1 538 ? 3.697 -9.248 -30.673 1.00 90.12 538 TYR A CA 1
ATOM 4244 C C . TYR A 1 538 ? 2.362 -9.991 -30.581 1.00 90.12 538 TYR A C 1
ATOM 4246 O O . TYR A 1 538 ? 1.697 -9.949 -29.546 1.00 90.12 538 TYR A O 1
ATOM 4254 N N . LYS A 1 539 ? 1.992 -10.731 -31.631 1.00 90.38 539 LYS A N 1
ATOM 4255 C CA . LYS A 1 539 ? 0.763 -11.529 -31.677 1.00 90.38 539 LYS A CA 1
ATOM 4256 C C . LYS A 1 539 ? 0.719 -12.571 -30.562 1.00 90.38 539 LYS A C 1
ATOM 4258 O O . LYS A 1 539 ? -0.332 -12.723 -29.935 1.00 90.38 539 LYS A O 1
ATOM 4263 N N . ALA A 1 540 ? 1.832 -13.252 -30.289 1.00 90.81 540 ALA A N 1
ATOM 4264 C CA . ALA A 1 540 ? 1.937 -14.226 -29.207 1.00 90.81 540 ALA A CA 1
ATOM 4265 C C . ALA A 1 540 ? 1.720 -13.573 -27.833 1.00 90.81 540 ALA A C 1
ATOM 4267 O O . ALA A 1 540 ? 0.867 -14.030 -27.068 1.00 90.81 540 ALA A O 1
ATOM 4268 N N . LYS A 1 541 ? 2.405 -12.456 -27.551 1.00 90.12 541 LYS A N 1
ATOM 4269 C CA . LYS A 1 541 ? 2.277 -11.724 -26.280 1.00 90.12 541 LYS A CA 1
ATOM 4270 C C . LYS A 1 541 ? 0.893 -11.109 -26.079 1.00 90.12 541 LYS A C 1
ATOM 4272 O O . LYS A 1 541 ? 0.340 -11.194 -24.986 1.00 90.12 541 LYS A O 1
ATOM 4277 N N . VAL A 1 542 ? 0.291 -10.545 -27.126 1.00 88.81 542 VAL A N 1
ATOM 4278 C CA . VAL A 1 542 ? -1.089 -10.034 -27.071 1.00 88.81 542 VAL A CA 1
ATOM 4279 C C . VAL A 1 542 ? -2.084 -11.170 -26.848 1.00 88.81 542 VAL A C 1
ATOM 4281 O O . VAL A 1 542 ? -3.018 -11.006 -26.072 1.00 88.81 542 VAL A O 1
ATOM 4284 N N . LYS A 1 543 ? -1.891 -12.337 -27.476 1.00 91.25 543 LYS A N 1
ATOM 4285 C CA . LYS A 1 543 ? -2.748 -13.515 -27.261 1.00 91.25 543 LYS A CA 1
ATOM 4286 C C . LYS A 1 543 ? -2.673 -14.025 -25.822 1.00 91.25 543 LYS A C 1
ATOM 4288 O O . LYS A 1 543 ? -3.707 -14.366 -25.251 1.00 91.25 543 LYS A O 1
ATOM 4293 N N . GLU A 1 544 ? -1.479 -14.054 -25.238 1.00 91.00 544 GLU A N 1
ATOM 4294 C CA . GLU A 1 544 ? -1.274 -14.397 -23.828 1.00 91.00 544 GLU A CA 1
ATOM 4295 C C . GLU A 1 544 ? -1.976 -13.395 -22.899 1.00 91.00 544 GLU A C 1
ATOM 4297 O O . GLU A 1 544 ? -2.775 -13.797 -22.052 1.00 91.00 544 GLU A O 1
ATOM 4302 N N . HIS A 1 545 ? -1.768 -12.093 -23.117 1.00 87.88 545 HIS A N 1
ATOM 4303 C CA . HIS A 1 545 ? -2.410 -11.049 -22.318 1.00 87.88 545 HIS A CA 1
ATOM 4304 C C . HIS A 1 545 ? -3.940 -11.050 -22.487 1.00 87.88 545 HIS A C 1
ATOM 4306 O O . HIS A 1 545 ? -4.671 -10.920 -21.513 1.00 87.88 545 HIS A O 1
ATOM 4312 N N . PHE A 1 546 ? -4.455 -11.301 -23.693 1.00 89.88 546 PHE A N 1
ATOM 4313 C CA . PHE A 1 546 ? -5.895 -11.407 -23.933 1.00 89.88 546 PHE A CA 1
ATOM 4314 C C . PHE A 1 546 ? -6.522 -12.604 -23.203 1.00 89.88 546 PHE A C 1
ATOM 4316 O O . PHE A 1 546 ? -7.644 -12.516 -22.708 1.00 89.88 546 PHE A O 1
ATOM 4323 N N . LYS A 1 547 ? -5.794 -13.724 -23.075 1.00 92.50 547 LYS A N 1
ATOM 4324 C CA . LYS A 1 547 ? -6.237 -14.854 -22.246 1.00 92.50 547 LYS A CA 1
ATOM 4325 C C . LYS A 1 547 ? -6.370 -14.435 -20.779 1.00 92.50 547 LYS A C 1
ATOM 4327 O O . LYS A 1 547 ? -7.385 -14.746 -20.165 1.00 92.50 547 LYS A O 1
ATOM 4332 N N . GLN A 1 548 ? -5.385 -13.710 -20.245 1.00 91.25 548 GLN A N 1
ATOM 4333 C CA . GLN A 1 548 ? -5.432 -13.176 -18.879 1.00 91.25 548 GLN A CA 1
ATOM 4334 C C . GLN A 1 548 ? -6.582 -12.173 -18.707 1.00 91.25 548 GLN A C 1
ATOM 4336 O O . GLN A 1 548 ? -7.298 -12.238 -17.713 1.00 91.25 548 GLN A O 1
ATOM 4341 N N . TYR A 1 549 ? -6.816 -11.310 -19.701 1.00 87.75 549 TYR A N 1
ATOM 4342 C CA . TYR A 1 549 ? -7.950 -10.387 -19.731 1.00 87.75 549 TYR A CA 1
ATOM 4343 C C . TYR A 1 549 ? -9.287 -11.133 -19.626 1.00 87.75 549 TYR A C 1
ATOM 4345 O O . TYR A 1 549 ? -10.097 -10.796 -18.768 1.00 87.75 549 TYR A O 1
ATOM 4353 N N . LYS A 1 550 ? -9.501 -12.207 -20.402 1.00 92.44 550 LYS A N 1
ATOM 4354 C CA . LYS A 1 550 ? -10.711 -13.043 -20.269 1.00 92.44 550 LYS A CA 1
ATOM 4355 C C . LYS A 1 550 ? -10.850 -13.650 -18.870 1.00 92.44 550 LYS A C 1
ATOM 4357 O O . LYS A 1 550 ? -11.937 -13.609 -18.299 1.00 92.44 550 LYS A O 1
ATOM 4362 N N . THR A 1 551 ? -9.761 -14.168 -18.294 1.00 93.69 551 THR A N 1
ATOM 4363 C CA . THR A 1 551 ? -9.763 -14.671 -16.909 1.00 93.69 551 THR A CA 1
ATOM 4364 C C . THR A 1 551 ? -10.158 -13.575 -15.917 1.00 93.69 551 THR A C 1
ATOM 4366 O O . THR A 1 551 ? -10.936 -13.828 -15.002 1.00 93.69 551 THR A O 1
ATOM 4369 N N . ALA A 1 552 ? -9.676 -12.348 -16.113 1.00 86.50 552 ALA A N 1
ATOM 4370 C CA . ALA A 1 552 ? -10.029 -11.214 -15.272 1.00 86.50 552 ALA A CA 1
ATOM 4371 C C . ALA A 1 552 ? -11.512 -10.822 -15.405 1.00 86.50 552 ALA A C 1
ATOM 4373 O O . ALA A 1 552 ? -12.162 -10.577 -14.391 1.00 86.50 552 ALA A O 1
ATOM 4374 N N . ILE A 1 553 ? -12.073 -10.839 -16.621 1.00 87.81 553 ILE A N 1
ATOM 4375 C CA . ILE A 1 553 ? -13.514 -10.637 -16.849 1.00 87.81 553 ILE A CA 1
ATOM 4376 C C . ILE A 1 553 ? -14.341 -11.714 -16.137 1.00 87.81 553 ILE A C 1
ATOM 4378 O O . ILE A 1 553 ? -15.303 -11.367 -15.455 1.00 87.81 553 ILE A O 1
ATOM 4382 N N . ASN A 1 554 ? -13.946 -12.991 -16.223 1.00 94.00 554 ASN A N 1
ATOM 4383 C CA . ASN A 1 554 ? -14.595 -14.078 -15.479 1.00 94.00 554 ASN A CA 1
ATOM 4384 C C . ASN A 1 554 ? -14.595 -13.794 -13.964 1.00 94.00 554 ASN A C 1
ATOM 4386 O O . ASN A 1 554 ? -15.654 -13.798 -13.335 1.00 94.00 554 ASN A O 1
ATOM 4390 N N . THR A 1 555 ? -13.436 -13.473 -13.378 1.00 89.88 555 THR A N 1
ATOM 4391 C CA . THR A 1 555 ? -13.335 -13.131 -11.948 1.00 89.88 555 THR A CA 1
ATOM 4392 C C . THR A 1 555 ? -14.283 -11.998 -11.566 1.00 89.88 555 THR A C 1
ATOM 4394 O O . THR A 1 555 ? -14.961 -12.078 -10.540 1.00 89.88 555 THR A O 1
ATOM 4397 N N . THR A 1 556 ? -14.374 -10.963 -12.400 1.00 86.31 556 THR A N 1
ATOM 4398 C CA . THR A 1 556 ? -15.280 -9.847 -12.149 1.00 86.31 556 THR A CA 1
ATOM 4399 C C . THR A 1 556 ? -16.747 -10.259 -12.227 1.00 86.31 556 THR A C 1
ATOM 4401 O O . THR A 1 556 ? -17.508 -9.903 -11.335 1.00 86.31 556 THR A O 1
ATOM 4404 N N . VAL A 1 557 ? -17.152 -11.051 -13.224 1.00 91.06 557 VAL A N 1
ATOM 4405 C CA . VAL A 1 557 ? -18.523 -11.587 -13.309 1.00 91.06 557 VAL A CA 1
ATOM 4406 C C . VAL A 1 557 ? -18.866 -12.403 -12.064 1.00 91.06 557 VAL A C 1
ATOM 4408 O O . VAL A 1 557 ? -19.902 -12.183 -11.445 1.00 91.06 557 VAL A O 1
ATOM 4411 N N . ARG A 1 558 ? -17.983 -13.310 -11.637 1.00 93.06 558 ARG A N 1
ATOM 4412 C CA . ARG A 1 558 ? -18.199 -14.115 -10.423 1.00 93.06 558 ARG A CA 1
ATOM 4413 C C . ARG A 1 558 ? -18.387 -13.243 -9.186 1.00 93.06 558 ARG A C 1
ATOM 4415 O O . ARG A 1 558 ? -19.221 -13.553 -8.339 1.00 93.06 558 ARG A O 1
ATOM 4422 N N . LEU A 1 559 ? -17.619 -12.161 -9.083 1.00 86.38 559 LEU A N 1
ATOM 4423 C CA . LEU A 1 559 ? -17.721 -11.208 -7.986 1.00 86.38 559 LEU A CA 1
ATOM 4424 C C . LEU A 1 559 ? -19.030 -10.407 -8.019 1.00 86.38 559 LEU A C 1
ATOM 4426 O O . LEU A 1 559 ? -19.601 -10.140 -6.967 1.00 86.38 559 LEU A O 1
ATOM 4430 N N . THR A 1 560 ? -19.508 -9.984 -9.191 1.00 85.12 560 THR A N 1
ATOM 4431 C CA . THR A 1 560 ? -20.781 -9.251 -9.270 1.00 85.12 560 THR A CA 1
ATOM 4432 C C . THR A 1 560 ? -21.961 -10.158 -8.959 1.00 85.12 560 THR A C 1
ATOM 4434 O O . THR A 1 560 ? -22.849 -9.764 -8.208 1.00 85.12 560 THR A O 1
ATOM 4437 N N . LEU A 1 561 ? -21.930 -11.395 -9.455 1.00 90.88 561 LEU A N 1
ATOM 4438 C CA . LEU A 1 561 ? -22.928 -12.415 -9.146 1.00 90.88 561 LEU A CA 1
ATOM 4439 C C . LEU A 1 561 ? -22.954 -12.760 -7.652 1.00 90.88 561 LEU A C 1
ATOM 4441 O O . LEU A 1 561 ? -24.028 -12.886 -7.069 1.00 90.88 561 LEU A O 1
ATOM 4445 N N . SER A 1 562 ? -21.793 -12.867 -6.996 1.00 88.94 562 SER A N 1
ATOM 4446 C CA . SER A 1 562 ? -21.732 -13.182 -5.563 1.00 88.94 562 SER A CA 1
ATOM 4447 C C . SER A 1 562 ? -22.263 -12.074 -4.649 1.00 88.94 562 SER A C 1
ATOM 4449 O O . SER A 1 562 ? -22.498 -12.326 -3.468 1.00 88.94 562 SER A O 1
ATOM 4451 N N . ARG A 1 563 ? -22.489 -10.867 -5.177 1.00 83.88 563 ARG A N 1
ATOM 4452 C CA . ARG A 1 563 ? -23.054 -9.728 -4.435 1.00 83.88 563 ARG A CA 1
ATOM 4453 C C . ARG A 1 563 ? -24.575 -9.658 -4.469 1.00 83.88 563 ARG A C 1
ATOM 4455 O O . ARG A 1 563 ? -25.139 -8.900 -3.684 1.00 83.88 563 ARG A O 1
ATOM 4462 N N . LEU A 1 564 ? -25.227 -10.434 -5.335 1.00 87.75 564 LEU A N 1
ATOM 4463 C CA . LEU A 1 564 ? -26.685 -10.544 -5.363 1.00 87.75 564 LEU A CA 1
ATOM 4464 C C . LEU A 1 564 ? -27.221 -11.079 -4.029 1.00 87.75 564 LEU A C 1
ATOM 4466 O O . LEU A 1 564 ? -26.487 -11.716 -3.263 1.00 87.75 564 LEU A O 1
ATOM 4470 N N . SER A 1 565 ? -28.498 -10.830 -3.740 1.00 88.50 565 SER A N 1
ATOM 4471 C CA . SER A 1 565 ? -29.132 -11.348 -2.521 1.00 88.50 565 SER A CA 1
ATOM 4472 C C . SER A 1 565 ? -29.055 -12.880 -2.455 1.00 88.50 565 SER A C 1
ATOM 4474 O O . SER A 1 565 ? -28.853 -13.550 -3.468 1.00 88.50 565 SER A O 1
ATOM 4476 N N . LEU A 1 566 ? -29.208 -13.459 -1.259 1.00 87.81 566 LEU A N 1
ATOM 4477 C CA . LEU A 1 566 ? -29.192 -14.918 -1.091 1.00 87.81 566 LEU A CA 1
ATOM 4478 C C . LEU A 1 566 ? -30.182 -15.618 -2.038 1.00 87.81 566 LEU A C 1
ATOM 4480 O O . LEU A 1 566 ? -29.803 -16.581 -2.697 1.00 87.81 566 LEU A O 1
ATOM 4484 N N . GLU A 1 567 ? -31.411 -15.107 -2.132 1.00 89.44 567 GLU A N 1
ATOM 4485 C CA . GLU A 1 567 ? -32.462 -15.645 -3.006 1.00 89.44 567 GLU A CA 1
ATOM 4486 C C . GLU A 1 567 ? -32.031 -15.639 -4.479 1.00 89.44 567 GLU A C 1
ATOM 4488 O O . GLU A 1 567 ? -32.094 -16.661 -5.158 1.00 89.44 567 GLU A O 1
ATOM 4493 N N . GLU A 1 568 ? -31.510 -14.511 -4.959 1.00 92.81 568 GLU A N 1
ATOM 4494 C CA . GLU A 1 568 ? -31.072 -14.346 -6.347 1.00 92.81 568 GLU A CA 1
ATOM 4495 C C . GLU A 1 568 ? -29.841 -15.198 -6.683 1.00 92.81 568 GLU A C 1
ATOM 4497 O O . GLU A 1 568 ? -29.752 -15.759 -7.778 1.00 92.81 568 GLU A O 1
ATOM 4502 N N . ARG A 1 569 ? -28.899 -15.344 -5.741 1.00 92.44 569 ARG A N 1
ATOM 4503 C CA . ARG A 1 569 ? -27.745 -16.240 -5.908 1.00 92.44 569 ARG A CA 1
ATOM 4504 C C . ARG A 1 569 ? -28.187 -17.688 -5.996 1.00 92.44 569 ARG A C 1
ATOM 4506 O O . ARG A 1 569 ? -27.749 -18.389 -6.901 1.00 92.44 569 ARG A O 1
ATOM 4513 N N . MET A 1 570 ? -29.084 -18.117 -5.108 1.00 90.75 570 MET A N 1
ATOM 4514 C CA . MET A 1 570 ? -29.658 -19.460 -5.168 1.00 90.75 570 MET A CA 1
ATOM 4515 C C . MET A 1 570 ? -30.388 -19.694 -6.492 1.00 90.75 570 MET A C 1
ATOM 4517 O O . MET A 1 570 ? -30.178 -20.733 -7.112 1.00 90.75 570 MET A O 1
ATOM 4521 N N . ALA A 1 571 ? -31.155 -18.714 -6.978 1.00 92.31 571 ALA A N 1
ATOM 4522 C CA . ALA A 1 571 ? -31.818 -18.813 -8.273 1.00 92.31 571 ALA A CA 1
ATOM 4523 C C . ALA A 1 571 ? -30.814 -19.009 -9.420 1.00 92.31 571 ALA A C 1
ATOM 4525 O O . ALA A 1 571 ? -31.001 -19.885 -10.256 1.00 92.31 571 ALA A O 1
ATOM 4526 N N . LEU A 1 572 ? -29.721 -18.245 -9.476 1.00 94.38 572 LEU A N 1
ATOM 4527 C CA . LEU A 1 572 ? -28.718 -18.401 -10.539 1.00 94.38 572 LEU A CA 1
ATOM 4528 C C . LEU A 1 572 ? -27.860 -19.669 -10.408 1.00 94.38 572 LEU A C 1
ATOM 4530 O O . LEU A 1 572 ? -27.396 -20.204 -11.419 1.00 94.38 572 LEU A O 1
ATOM 4534 N N . GLU A 1 573 ? -27.627 -20.145 -9.185 1.00 92.31 573 GLU A N 1
ATOM 4535 C CA . GLU A 1 573 ? -26.843 -21.358 -8.940 1.00 92.31 573 GLU A CA 1
ATOM 4536 C C . GLU A 1 573 ? -27.631 -22.643 -9.225 1.00 92.31 573 GLU A C 1
ATOM 4538 O O . GLU A 1 573 ? -27.066 -23.586 -9.780 1.00 92.31 573 GLU A O 1
ATOM 4543 N N . PHE A 1 574 ? -28.922 -22.664 -8.879 1.00 91.88 574 PHE A N 1
ATOM 4544 C CA . PHE A 1 574 ? -29.747 -23.877 -8.862 1.00 91.88 574 PHE A CA 1
ATOM 4545 C C . PHE A 1 574 ? -30.984 -23.823 -9.770 1.00 91.88 574 PHE A C 1
ATOM 4547 O O . PHE A 1 574 ? -31.681 -24.822 -9.902 1.00 91.88 574 PHE A O 1
ATOM 4554 N N . GLY A 1 575 ? -31.276 -22.688 -10.403 1.00 91.56 575 GLY A N 1
ATOM 4555 C CA . GLY A 1 575 ? -32.357 -22.560 -11.379 1.00 91.56 575 GLY A CA 1
ATOM 4556 C C . GLY A 1 575 ? -31.915 -22.855 -12.808 1.00 91.56 575 GLY A C 1
ATOM 4557 O O . GLY A 1 575 ? -30.720 -22.915 -13.118 1.00 91.56 575 GLY A O 1
ATOM 4558 N N . LYS A 1 576 ? -32.889 -22.980 -13.710 1.00 93.31 576 LYS A N 1
ATOM 4559 C CA . LYS A 1 576 ? -32.643 -23.055 -15.151 1.00 93.31 576 LYS A CA 1
ATOM 4560 C C . LYS A 1 576 ? -32.274 -21.666 -15.675 1.00 93.31 576 LYS A C 1
ATOM 4562 O O . LYS A 1 576 ? -33.098 -20.753 -15.631 1.00 93.31 576 LYS A O 1
ATOM 4567 N N . VAL A 1 577 ? -31.050 -21.494 -16.174 1.00 95.25 577 VAL A N 1
ATOM 4568 C CA . VAL A 1 577 ? -30.487 -20.187 -16.563 1.00 95.25 577 VAL A CA 1
ATOM 4569 C C . VAL A 1 577 ? -30.173 -20.155 -18.052 1.00 95.25 577 VAL A C 1
ATOM 4571 O O . VAL A 1 577 ? -29.544 -21.070 -18.568 1.00 95.25 577 VAL A O 1
ATOM 4574 N N . ALA A 1 578 ? -30.513 -19.068 -18.738 1.00 94.75 578 ALA A N 1
ATOM 4575 C CA . ALA A 1 578 ? -30.090 -18.806 -20.109 1.00 94.75 578 ALA A CA 1
ATOM 4576 C C . ALA A 1 578 ? -29.402 -17.444 -20.234 1.00 94.75 578 ALA A C 1
ATOM 4578 O O . ALA A 1 578 ? -29.840 -16.455 -19.646 1.00 94.75 578 ALA A O 1
ATOM 4579 N N . ILE A 1 579 ? -28.323 -17.399 -21.019 1.00 95.62 579 ILE A N 1
ATOM 4580 C CA . ILE A 1 579 ? -27.481 -16.215 -21.212 1.00 95.62 579 ILE A CA 1
ATOM 4581 C C . ILE A 1 579 ? -27.695 -15.655 -22.618 1.00 95.62 579 ILE A C 1
ATOM 4583 O O . ILE A 1 579 ? -27.582 -16.382 -23.612 1.00 95.62 579 ILE A O 1
ATOM 4587 N N . PHE A 1 580 ? -27.980 -14.356 -22.694 1.00 93.31 580 PHE A N 1
ATOM 4588 C CA . PHE A 1 580 ? -28.332 -13.653 -23.920 1.00 93.31 580 PHE A CA 1
ATOM 4589 C C . PHE A 1 580 ? -27.434 -12.447 -24.176 1.00 93.31 580 PHE A C 1
ATOM 4591 O O . PHE A 1 580 ? -27.144 -11.648 -23.282 1.00 93.31 580 PHE A O 1
ATOM 4598 N N . SER A 1 581 ? -27.053 -12.284 -25.441 1.00 91.00 581 SER A N 1
ATOM 4599 C CA . SER A 1 581 ? -26.518 -11.030 -25.964 1.00 91.00 581 SER A CA 1
ATOM 4600 C C . SER A 1 581 ? -27.670 -10.160 -26.457 1.00 91.00 581 SER A C 1
ATOM 4602 O O . SER A 1 581 ? -28.630 -10.651 -27.053 1.00 91.00 581 SER A O 1
ATOM 4604 N N . VAL A 1 582 ? -27.571 -8.856 -26.229 1.00 89.31 582 VAL A N 1
ATOM 4605 C CA . VAL A 1 582 ? -28.543 -7.885 -26.737 1.00 89.31 582 VAL A CA 1
ATOM 4606 C C . VAL A 1 582 ? -28.126 -7.434 -28.134 1.00 89.31 582 VAL A C 1
ATOM 4608 O O . VAL A 1 582 ? -26.958 -7.131 -28.367 1.00 89.31 582 VAL A O 1
ATOM 4611 N N . ARG A 1 583 ? -29.081 -7.313 -29.057 1.00 84.69 583 ARG A N 1
ATOM 4612 C CA . ARG A 1 583 ? -28.875 -6.769 -30.403 1.00 84.69 583 ARG A CA 1
ATOM 4613 C C . ARG A 1 583 ? -29.766 -5.560 -30.667 1.00 84.69 583 ARG A C 1
ATOM 4615 O O . ARG A 1 583 ? -30.950 -5.561 -30.322 1.00 84.69 583 ARG A O 1
ATOM 4622 N N . ASP A 1 584 ? -29.196 -4.538 -31.307 1.00 73.62 584 ASP A N 1
ATOM 4623 C CA . ASP A 1 584 ? -29.939 -3.352 -31.731 1.00 73.62 584 ASP A CA 1
ATOM 4624 C C . ASP A 1 584 ? -30.803 -3.669 -32.957 1.00 73.62 584 ASP A C 1
ATOM 4626 O O . ASP A 1 584 ? -30.306 -4.092 -34.009 1.00 73.62 584 ASP A O 1
ATOM 4630 N N . PHE A 1 585 ? -32.108 -3.440 -32.826 1.00 67.12 585 PHE A N 1
ATOM 4631 C CA . PHE A 1 585 ? -33.074 -3.610 -33.897 1.00 67.12 585 PHE A CA 1
ATOM 4632 C C . PHE A 1 585 ? -33.292 -2.278 -34.630 1.00 67.12 585 PHE A C 1
ATOM 4634 O O . PHE A 1 585 ? -34.109 -1.444 -34.237 1.00 67.12 585 PHE A O 1
ATOM 4641 N N . SER A 1 586 ? -32.561 -2.054 -35.728 1.00 55.47 586 SER A N 1
ATOM 4642 C CA . SER A 1 586 ? -32.799 -0.879 -36.578 1.00 55.47 586 SER A CA 1
ATOM 4643 C C . SER A 1 586 ? -34.045 -1.084 -37.451 1.00 55.47 586 SER A C 1
ATOM 4645 O O . SER A 1 586 ? -34.064 -1.990 -38.285 1.00 55.47 586 SER A O 1
ATOM 4647 N N . ILE A 1 587 ? -35.027 -0.182 -37.325 1.00 48.38 587 ILE A N 1
ATOM 4648 C CA . ILE A 1 587 ? -36.348 -0.157 -38.005 1.00 48.38 587 ILE A CA 1
ATOM 4649 C C . ILE A 1 587 ? -36.269 -0.218 -39.553 1.00 48.38 587 ILE A C 1
ATOM 4651 O O . ILE A 1 587 ? -37.274 -0.425 -40.223 1.00 48.38 587 ILE A O 1
ATOM 4655 N N . GLN A 1 588 ? -35.086 -0.082 -40.159 1.00 45.66 588 GLN A N 1
ATOM 4656 C CA . GLN A 1 588 ? -34.903 -0.170 -41.616 1.00 45.66 588 GLN A CA 1
ATOM 4657 C C . GLN A 1 588 ? -35.110 -1.579 -42.204 1.00 45.66 588 GLN A C 1
ATOM 4659 O O . GLN A 1 588 ? -35.166 -1.715 -43.424 1.00 45.66 588 GLN A O 1
ATOM 4664 N N . THR A 1 589 ? -35.258 -2.611 -41.371 1.00 43.81 589 THR A N 1
ATOM 4665 C CA . THR A 1 589 ? -35.644 -3.958 -41.818 1.00 43.81 589 THR A CA 1
ATOM 4666 C C . THR A 1 589 ? -37.142 -4.118 -41.554 1.00 43.81 589 THR A C 1
ATOM 4668 O O . THR A 1 589 ? -37.542 -4.007 -40.392 1.00 43.81 589 THR A O 1
ATOM 4671 N N . PRO A 1 590 ? -37.996 -4.323 -42.576 1.00 44.41 590 PRO A N 1
ATOM 4672 C CA . PRO A 1 590 ? -39.411 -4.572 -42.347 1.00 44.41 590 PRO A CA 1
ATOM 4673 C C . PRO A 1 590 ? -39.565 -5.731 -41.362 1.00 44.41 590 PRO A C 1
ATOM 4675 O O . PRO A 1 590 ? -38.910 -6.759 -41.519 1.00 44.41 590 PRO A O 1
ATOM 4678 N N . ILE A 1 591 ? -40.511 -5.617 -40.424 1.00 49.22 591 ILE A N 1
ATOM 4679 C CA . ILE A 1 591 ? -41.000 -6.755 -39.615 1.00 49.22 591 ILE A CA 1
ATOM 4680 C C . ILE A 1 591 ? -41.474 -7.910 -40.535 1.00 49.22 591 ILE A C 1
ATOM 4682 O O . ILE A 1 591 ? -41.641 -9.029 -40.078 1.00 49.22 591 ILE A O 1
ATOM 4686 N N . ASN A 1 592 ? -41.599 -7.631 -41.844 1.00 47.41 592 ASN A N 1
ATOM 4687 C CA . ASN A 1 592 ? -42.050 -8.470 -42.947 1.00 47.41 592 ASN A CA 1
ATOM 4688 C C . ASN A 1 592 ? -40.909 -9.137 -43.768 1.00 47.41 592 ASN A C 1
ATOM 4690 O O . ASN A 1 592 ? -41.147 -9.496 -44.922 1.00 47.41 592 ASN A O 1
ATOM 4694 N N . SER A 1 593 ? -39.678 -9.292 -43.256 1.00 48.03 593 SER A N 1
ATOM 4695 C CA . SER A 1 593 ? -38.629 -10.058 -43.961 1.00 48.03 593 SER A CA 1
ATOM 4696 C C . SER A 1 593 ? -38.015 -11.166 -43.106 1.00 48.03 593 SER A C 1
ATOM 4698 O O . SER A 1 593 ? -37.459 -10.888 -42.047 1.00 48.03 593 SER A O 1
ATOM 4700 N N . SER A 1 594 ? -38.025 -12.394 -43.633 1.00 45.53 594 SER A N 1
ATOM 4701 C CA . SER A 1 594 ? -37.522 -13.651 -43.045 1.00 45.53 594 SER A CA 1
ATOM 4702 C C . SER A 1 594 ? -35.999 -13.710 -42.810 1.00 45.53 594 SER A C 1
ATOM 4704 O O . SER A 1 594 ? -35.431 -14.787 -42.656 1.00 45.53 594 SER A O 1
ATOM 4706 N N . PHE A 1 595 ? -35.306 -12.569 -42.836 1.00 49.34 595 PHE A N 1
ATOM 4707 C CA . PHE A 1 595 ? -33.855 -12.478 -42.721 1.00 49.34 595 PHE A CA 1
ATOM 4708 C C . PHE A 1 595 ? -33.495 -11.278 -41.845 1.00 49.34 595 PHE A C 1
ATOM 4710 O O . PHE A 1 595 ? -33.608 -10.133 -42.278 1.00 49.34 595 PHE A O 1
ATOM 4717 N N . VAL A 1 596 ? -33.061 -11.530 -40.607 1.00 52.12 596 VAL A N 1
ATOM 4718 C CA . VAL A 1 596 ? -32.411 -10.518 -39.763 1.00 52.12 596 VAL A CA 1
ATOM 4719 C C . VAL A 1 596 ? -30.918 -10.576 -40.092 1.00 52.12 596 VAL A C 1
ATOM 4721 O O . VAL A 1 596 ? -30.268 -11.551 -39.710 1.00 52.12 596 VAL A O 1
ATOM 4724 N N . PRO A 1 597 ? -30.334 -9.591 -40.803 1.00 52.19 597 PRO A N 1
ATOM 4725 C CA . PRO A 1 597 ? -28.918 -9.639 -41.141 1.00 52.19 597 PRO A CA 1
ATOM 4726 C C . PRO A 1 597 ? -28.060 -9.729 -39.871 1.00 52.19 597 PRO A C 1
ATOM 4728 O O . PRO A 1 597 ? -28.251 -8.975 -38.908 1.00 52.19 597 PRO A O 1
ATOM 4731 N N . PHE A 1 598 ? -27.104 -10.657 -39.854 1.00 55.09 598 PHE A N 1
ATOM 4732 C CA . PHE A 1 598 ? -26.096 -10.720 -38.802 1.00 55.09 598 PHE A CA 1
ATOM 4733 C C . PHE A 1 598 ? -25.091 -9.581 -39.006 1.00 55.09 598 PHE A C 1
ATOM 4735 O O . PHE A 1 598 ? -24.203 -9.668 -39.849 1.00 55.09 598 PHE A O 1
ATOM 4742 N N . ASP A 1 599 ? -25.255 -8.490 -38.255 1.00 61.66 599 ASP A N 1
ATOM 4743 C CA . ASP A 1 599 ? -24.217 -7.471 -38.103 1.00 61.66 599 ASP A CA 1
ATOM 4744 C C . ASP A 1 599 ? -23.640 -7.552 -36.678 1.00 61.66 599 ASP A C 1
ATOM 4746 O O . ASP A 1 599 ? -24.306 -7.107 -35.736 1.00 61.66 599 ASP A O 1
ATOM 4750 N N . PRO A 1 600 ? -22.421 -8.094 -36.491 1.00 59.44 600 PRO A N 1
ATOM 4751 C CA . PRO A 1 600 ? -21.780 -8.197 -35.178 1.00 59.44 600 PRO A CA 1
ATOM 4752 C C . PRO A 1 600 ? -21.416 -6.830 -34.568 1.00 59.44 600 PRO A C 1
ATOM 4754 O O . PRO A 1 600 ? -21.013 -6.759 -33.405 1.00 59.44 600 PRO A O 1
ATOM 4757 N N . ARG A 1 601 ? -21.552 -5.727 -35.322 1.00 61.97 601 ARG A N 1
ATOM 4758 C CA . ARG A 1 601 ? -21.451 -4.350 -34.800 1.00 61.97 601 ARG A CA 1
ATOM 4759 C C . ARG A 1 601 ? -22.734 -3.890 -34.105 1.00 61.97 601 ARG A C 1
ATOM 4761 O O . ARG A 1 601 ? -22.697 -2.914 -33.370 1.00 61.97 601 ARG A O 1
ATOM 4768 N N . LYS A 1 602 ? -23.855 -4.590 -34.315 1.00 71.94 602 LYS A N 1
ATOM 4769 C CA . LYS A 1 602 ? -25.148 -4.319 -33.666 1.00 71.94 602 LYS A CA 1
ATOM 4770 C C . LYS A 1 602 ? -25.394 -5.191 -32.434 1.00 71.94 602 LYS A C 1
ATOM 4772 O O . LYS A 1 602 ? -26.505 -5.177 -31.919 1.00 71.94 602 LYS A O 1
ATOM 4777 N N . THR A 1 603 ? -24.401 -5.942 -31.961 1.00 80.00 603 THR A N 1
ATOM 4778 C CA . THR A 1 603 ? -24.487 -6.730 -30.722 1.00 80.00 603 THR A CA 1
ATOM 4779 C C . THR A 1 603 ? -23.824 -5.961 -29.580 1.00 80.00 603 THR A C 1
ATOM 4781 O O . THR A 1 603 ? -22.670 -5.550 -29.699 1.00 80.00 603 THR A O 1
ATOM 4784 N N . ALA A 1 604 ? -24.556 -5.754 -28.486 1.00 83.56 604 ALA A N 1
ATOM 4785 C CA . ALA A 1 604 ? -24.080 -5.138 -27.252 1.00 83.56 604 ALA A CA 1
ATOM 4786 C C . ALA A 1 604 ? -22.933 -5.956 -26.661 1.00 83.56 604 ALA A C 1
ATOM 4788 O O . ALA A 1 604 ? -23.045 -7.174 -26.584 1.00 83.56 604 ALA A O 1
ATOM 4789 N N . ARG A 1 605 ? -21.846 -5.304 -26.238 1.00 78.88 605 ARG A N 1
ATOM 4790 C CA . ARG A 1 605 ? -20.626 -5.979 -25.744 1.00 78.88 605 ARG A CA 1
ATOM 4791 C C . ARG A 1 605 ? -20.300 -5.671 -24.291 1.00 78.88 605 ARG A C 1
ATOM 4793 O O . ARG A 1 605 ? -19.503 -6.365 -23.674 1.00 78.88 605 ARG A O 1
ATOM 4800 N N . PHE A 1 606 ? -20.917 -4.634 -23.739 1.00 80.81 606 PHE A N 1
ATOM 4801 C CA . PHE A 1 606 ? -20.636 -4.176 -22.383 1.00 80.81 606 PHE A CA 1
ATOM 4802 C C . PHE A 1 606 ? -21.664 -4.674 -21.365 1.00 80.81 606 PHE A C 1
ATOM 4804 O O . PHE A 1 606 ? -21.377 -4.656 -20.172 1.00 80.81 606 PHE A O 1
ATOM 4811 N N . GLY A 1 607 ? -22.822 -5.157 -21.830 1.00 86.56 607 GLY A N 1
ATOM 4812 C CA . GLY A 1 607 ? -23.883 -5.719 -20.999 1.00 86.56 607 GLY A CA 1
ATOM 4813 C C . GLY A 1 607 ? -24.375 -7.070 -21.519 1.00 86.56 607 GLY A C 1
ATOM 4814 O O . GLY A 1 607 ? -24.564 -7.245 -22.723 1.00 86.56 607 GLY A O 1
ATOM 4815 N N . THR A 1 608 ? -24.591 -8.016 -20.607 1.00 92.00 608 THR A N 1
ATOM 4816 C CA . THR A 1 608 ? -25.151 -9.354 -20.869 1.00 92.00 608 THR A CA 1
ATOM 4817 C C . THR A 1 608 ? -26.402 -9.567 -20.020 1.00 92.00 608 THR A C 1
ATOM 4819 O O . THR A 1 608 ? -26.462 -9.085 -18.889 1.00 92.00 608 THR A O 1
ATOM 4822 N N . LEU A 1 609 ? -27.388 -10.296 -20.547 1.00 93.94 609 LEU A N 1
ATOM 4823 C CA . LEU A 1 609 ? -28.620 -10.632 -19.832 1.00 93.94 609 LEU A CA 1
ATOM 4824 C C . LEU A 1 609 ? -28.657 -12.109 -19.447 1.00 93.94 609 LEU A C 1
ATOM 4826 O O . LEU A 1 609 ? -28.404 -12.973 -20.285 1.00 93.94 609 LEU A O 1
ATOM 4830 N N . LEU A 1 610 ? -29.009 -12.398 -18.197 1.00 95.81 610 LEU A N 1
ATOM 4831 C CA . LEU A 1 610 ? -29.268 -13.750 -17.705 1.00 95.81 610 LEU A CA 1
ATOM 4832 C C . LEU A 1 610 ? -30.738 -13.858 -17.336 1.00 95.81 610 LEU A C 1
ATOM 4834 O O . LEU A 1 610 ? -31.191 -13.174 -16.423 1.00 95.81 610 LEU A O 1
ATOM 4838 N N . PHE A 1 611 ? -31.469 -14.746 -17.995 1.00 94.69 611 PHE A N 1
ATOM 4839 C CA . PHE A 1 611 ? -32.820 -15.095 -17.575 1.00 94.69 611 PHE A CA 1
ATOM 4840 C C . PHE A 1 611 ? -32.784 -16.384 -16.773 1.00 94.69 611 PHE A C 1
ATOM 4842 O O . PHE A 1 611 ? -32.086 -17.324 -17.151 1.00 94.69 611 PHE A O 1
ATOM 4849 N N . CYS A 1 612 ? -33.522 -16.427 -15.669 1.00 94.56 612 CYS A N 1
ATOM 4850 C CA . CYS A 1 612 ? -33.524 -17.567 -14.764 1.00 94.56 612 CYS A CA 1
ATOM 4851 C C . CYS A 1 612 ? -34.949 -17.967 -14.374 1.00 94.56 612 CYS A C 1
ATOM 4853 O O . CYS A 1 612 ? -35.741 -17.117 -13.965 1.00 94.56 612 CYS A O 1
ATOM 4855 N N . LYS A 1 613 ? -35.251 -19.265 -14.478 1.00 91.50 613 LYS A N 1
ATOM 4856 C CA . LYS A 1 613 ? -36.423 -19.912 -13.877 1.00 91.50 613 LYS A CA 1
ATOM 4857 C C . LYS A 1 613 ? -35.981 -20.640 -12.619 1.00 91.50 613 LYS A C 1
ATOM 4859 O O . LYS A 1 613 ? -35.120 -21.511 -12.687 1.00 91.50 613 LYS A O 1
ATOM 4864 N N . TYR A 1 614 ? -36.583 -20.290 -11.490 1.00 90.31 614 TYR A N 1
ATOM 4865 C CA . TYR A 1 614 ? -36.337 -20.970 -10.225 1.00 90.31 614 TYR A CA 1
ATOM 4866 C C . TYR A 1 614 ? -37.642 -21.055 -9.433 1.00 90.31 614 TYR A C 1
ATOM 4868 O O . TYR A 1 614 ? -38.228 -20.038 -9.054 1.00 90.31 614 TYR A O 1
ATOM 4876 N N . GLY A 1 615 ? -38.149 -22.276 -9.243 1.00 86.19 615 GLY A N 1
ATOM 4877 C CA . GLY A 1 615 ? -39.486 -22.493 -8.691 1.00 86.19 615 GLY A CA 1
ATOM 4878 C C . GLY A 1 615 ? -40.570 -21.806 -9.533 1.00 86.19 615 GLY A C 1
ATOM 4879 O O . GLY A 1 615 ? -40.696 -22.058 -10.728 1.00 86.19 615 GLY A O 1
ATOM 4880 N N . LEU A 1 616 ? -41.363 -20.929 -8.909 1.00 85.38 616 LEU A N 1
ATOM 4881 C CA . LEU A 1 616 ? -42.410 -20.143 -9.584 1.00 85.38 616 LEU A CA 1
ATOM 4882 C C . LEU A 1 616 ? -41.930 -18.759 -10.053 1.00 85.38 616 LEU A C 1
ATOM 4884 O O . LEU A 1 616 ? -42.717 -17.997 -10.616 1.00 85.38 616 LEU A O 1
ATOM 4888 N N . GLN A 1 617 ? -40.672 -18.404 -9.787 1.00 89.50 617 GLN A N 1
ATOM 4889 C CA . GLN A 1 617 ? -40.130 -17.081 -10.074 1.00 89.50 617 GLN A CA 1
ATOM 4890 C C . GLN A 1 617 ? -39.360 -17.074 -11.399 1.00 89.50 617 GLN A C 1
ATOM 4892 O O . GLN A 1 617 ? -38.679 -18.036 -11.765 1.00 89.50 617 GLN A O 1
ATOM 4897 N N . PHE A 1 618 ? -39.478 -15.955 -12.114 1.00 91.31 618 PHE A N 1
ATOM 4898 C CA . PHE A 1 618 ? -38.758 -15.685 -13.351 1.00 91.31 618 PHE A CA 1
ATOM 4899 C C . PHE A 1 618 ? -37.956 -14.396 -13.194 1.00 91.31 618 PHE A C 1
ATOM 4901 O O . PHE A 1 618 ? -38.533 -13.319 -13.040 1.00 91.31 618 PHE A O 1
ATOM 4908 N N . TYR A 1 619 ? -36.633 -14.512 -13.222 1.00 94.50 619 TYR A N 1
ATOM 4909 C CA . TYR A 1 619 ? -35.711 -13.400 -13.026 1.00 94.50 619 TYR A CA 1
ATOM 4910 C C . TYR A 1 619 ? -35.033 -13.006 -14.331 1.00 94.50 619 TYR A C 1
ATOM 4912 O O . TYR A 1 619 ? -34.836 -13.828 -15.228 1.00 94.50 619 TYR A O 1
ATOM 4920 N N . CYS A 1 620 ? -34.608 -11.748 -14.394 1.00 94.38 620 CYS A N 1
ATOM 4921 C CA . CYS A 1 620 ? -33.694 -11.249 -15.407 1.00 94.38 620 CYS A CA 1
ATOM 4922 C C . CYS A 1 620 ? -32.585 -10.480 -14.702 1.00 94.38 620 CYS A C 1
ATOM 4924 O O . CYS A 1 620 ? -32.867 -9.522 -13.992 1.00 94.38 620 CYS A O 1
ATOM 4926 N N . PHE A 1 621 ? -31.335 -10.859 -14.921 1.00 94.88 621 PHE A N 1
ATOM 4927 C CA . PHE A 1 621 ? -30.176 -10.174 -14.373 1.00 94.88 621 PHE A CA 1
ATOM 4928 C C . PHE A 1 621 ? -29.394 -9.501 -15.489 1.00 94.88 621 PHE A C 1
ATOM 4930 O O . PHE A 1 621 ? -29.048 -10.125 -16.490 1.00 94.88 621 PHE A O 1
ATOM 4937 N N . GLU A 1 622 ? -29.094 -8.225 -15.298 1.00 91.94 622 GLU A N 1
ATOM 4938 C CA . GLU A 1 622 ? -28.183 -7.472 -16.150 1.00 91.94 622 GLU A CA 1
ATOM 4939 C C . GLU A 1 622 ? -26.778 -7.578 -15.558 1.00 91.94 622 GLU A C 1
ATOM 4941 O O . GLU A 1 622 ? -26.597 -7.316 -14.367 1.00 91.94 622 GLU A O 1
ATOM 4946 N N . ILE A 1 623 ? -25.789 -7.960 -16.367 1.00 89.06 623 ILE A N 1
ATOM 4947 C CA . ILE A 1 623 ? -24.383 -8.055 -15.963 1.00 89.06 623 ILE A CA 1
ATOM 4948 C C . ILE A 1 623 ? -23.549 -7.110 -16.814 1.00 89.06 623 ILE A C 1
ATOM 4950 O O . ILE A 1 623 ? -23.527 -7.223 -18.039 1.00 89.06 623 ILE A O 1
ATOM 4954 N N . PHE A 1 624 ? -22.799 -6.243 -16.140 1.00 83.69 624 PHE A N 1
ATOM 4955 C CA . PHE A 1 624 ? -21.883 -5.273 -16.728 1.00 83.69 624 PHE A CA 1
ATOM 4956 C C . PHE A 1 624 ? -20.477 -5.510 -16.154 1.00 83.69 624 PHE A C 1
ATOM 4958 O O . PHE A 1 624 ? -20.135 -4.950 -15.105 1.00 83.69 624 PHE A O 1
ATOM 4965 N N . PRO A 1 625 ? -19.662 -6.396 -16.769 1.00 78.75 625 PRO A N 1
ATOM 4966 C CA . PRO A 1 625 ? -18.416 -6.858 -16.165 1.00 78.75 625 PRO A CA 1
ATOM 4967 C C . PRO A 1 625 ? -17.382 -5.753 -15.944 1.00 78.75 625 PRO A C 1
ATOM 4969 O O . PRO A 1 625 ? -16.702 -5.775 -14.933 1.00 78.75 625 PRO A O 1
ATOM 4972 N N . LEU A 1 626 ? -17.250 -4.766 -16.836 1.00 71.00 626 LEU A N 1
ATOM 4973 C CA . LEU A 1 626 ? -16.247 -3.703 -16.647 1.00 71.00 626 LEU A CA 1
ATOM 4974 C C . LEU A 1 626 ? -16.624 -2.714 -15.544 1.00 71.00 626 LEU A C 1
ATOM 4976 O O . LEU A 1 626 ? -15.742 -2.126 -14.934 1.00 71.00 626 LEU A O 1
ATOM 4980 N N . GLN A 1 627 ? -17.923 -2.551 -15.306 1.00 70.44 627 GLN A N 1
ATOM 4981 C CA . GLN A 1 627 ? -18.514 -1.662 -14.313 1.00 70.44 627 GLN A CA 1
ATOM 4982 C C . GLN A 1 627 ? -18.721 -2.374 -12.975 1.00 70.44 627 GLN A C 1
ATOM 4984 O O . GLN A 1 627 ? -19.041 -1.733 -11.977 1.00 70.44 627 GLN A O 1
ATOM 4989 N N . GLY A 1 628 ? -18.575 -3.704 -12.956 1.00 71.62 628 GLY A N 1
ATOM 4990 C CA . GLY A 1 628 ? -18.783 -4.553 -11.788 1.00 71.62 628 GLY A CA 1
ATOM 4991 C C . GLY A 1 628 ? -20.175 -4.466 -11.211 1.00 71.62 628 GLY A C 1
ATOM 4992 O O . GLY A 1 628 ? -20.343 -4.490 -9.991 1.00 71.62 628 GLY A O 1
ATOM 4993 N N . ILE A 1 629 ? -21.162 -4.373 -12.092 1.00 76.19 629 ILE A N 1
ATOM 4994 C CA . ILE A 1 629 ? -22.564 -4.306 -11.714 1.00 76.19 629 ILE A CA 1
ATOM 4995 C C . ILE A 1 629 ? -23.234 -5.602 -12.155 1.00 76.19 629 ILE A C 1
ATOM 4997 O O . ILE A 1 629 ? -23.092 -6.038 -13.298 1.00 76.19 629 ILE A O 1
ATOM 5001 N N . CYS A 1 630 ? -23.978 -6.205 -11.234 1.00 85.75 630 CYS A N 1
ATOM 5002 C CA . CYS A 1 630 ? -25.023 -7.159 -11.553 1.00 85.75 630 CYS A CA 1
ATOM 5003 C C . CYS A 1 630 ? -26.287 -6.732 -10.813 1.00 85.75 630 CYS A C 1
ATOM 5005 O O . CYS A 1 630 ? -26.226 -6.465 -9.612 1.00 85.75 630 CYS A O 1
ATOM 5007 N N . ARG A 1 631 ? -27.410 -6.620 -11.524 1.00 85.81 631 ARG A N 1
ATOM 5008 C CA . ARG A 1 631 ? -28.691 -6.233 -10.924 1.00 85.81 631 ARG A CA 1
ATOM 5009 C C . ARG A 1 631 ? -29.836 -7.044 -11.500 1.00 85.81 631 ARG A C 1
ATOM 5011 O O . ARG A 1 631 ? -29.845 -7.342 -12.692 1.00 85.81 631 ARG A O 1
ATOM 5018 N N . ASN A 1 632 ? -30.808 -7.355 -10.657 1.00 90.19 632 ASN A N 1
ATOM 5019 C CA . ASN A 1 632 ? -32.084 -7.906 -11.082 1.00 90.19 632 ASN A CA 1
ATOM 5020 C C . ASN A 1 632 ? -32.944 -6.806 -11.722 1.00 90.19 632 ASN A C 1
ATOM 5022 O O . ASN A 1 632 ? -33.026 -5.687 -11.215 1.00 90.19 632 ASN A O 1
ATOM 5026 N N . ASN A 1 633 ? -33.575 -7.130 -12.843 1.00 90.75 633 ASN A N 1
ATOM 5027 C CA . ASN A 1 633 ? -34.440 -6.251 -13.606 1.00 90.75 633 ASN A CA 1
ATOM 5028 C C . ASN A 1 633 ? -35.780 -6.959 -13.883 1.00 90.75 633 ASN A C 1
ATOM 5030 O O . ASN A 1 633 ? -35.952 -7.597 -14.928 1.00 90.75 633 ASN A O 1
ATOM 5034 N N . PRO A 1 634 ? -36.758 -6.849 -12.965 1.00 90.31 634 PRO A N 1
ATOM 5035 C CA . PRO A 1 634 ? -38.050 -7.516 -13.117 1.00 90.31 634 PRO A CA 1
ATOM 5036 C C . PRO A 1 634 ? -38.839 -7.014 -14.335 1.00 90.31 634 PRO A C 1
ATOM 5038 O O . PRO A 1 634 ? -39.596 -7.781 -14.923 1.00 90.31 634 PRO A O 1
ATOM 5041 N N . ALA A 1 635 ? -38.626 -5.767 -14.774 1.00 88.00 635 ALA A N 1
ATOM 5042 C CA . ALA A 1 635 ? -39.273 -5.230 -15.970 1.00 88.00 635 ALA A CA 1
ATOM 5043 C C . ALA A 1 635 ? -38.784 -5.932 -17.249 1.00 88.00 635 ALA A C 1
ATOM 5045 O O . ALA A 1 635 ? -39.583 -6.240 -18.134 1.00 88.00 635 ALA A O 1
ATOM 5046 N N . LEU A 1 636 ? -37.486 -6.243 -17.342 1.00 89.44 636 LEU A N 1
ATOM 5047 C CA . LEU A 1 636 ? -36.951 -7.056 -18.438 1.00 89.44 636 LEU A CA 1
ATOM 5048 C C . LEU A 1 636 ? -37.401 -8.518 -18.344 1.00 89.44 636 LEU A C 1
ATOM 5050 O O . LEU A 1 636 ? -37.670 -9.127 -19.380 1.00 89.44 636 LEU A O 1
ATOM 5054 N N . ALA A 1 637 ? -37.553 -9.063 -17.134 1.00 90.50 637 ALA A N 1
ATOM 5055 C CA . ALA A 1 637 ? -38.123 -10.396 -16.929 1.00 90.50 637 ALA A CA 1
ATOM 5056 C C . ALA A 1 637 ? -39.571 -10.474 -17.453 1.00 90.50 637 ALA A C 1
ATOM 5058 O O . ALA A 1 637 ? -39.903 -11.356 -18.244 1.00 90.50 637 ALA A O 1
ATOM 5059 N N . GLU A 1 638 ? -40.418 -9.505 -17.093 1.00 88.75 638 GLU A N 1
ATOM 5060 C CA . GLU A 1 638 ? -41.802 -9.398 -17.573 1.00 88.75 638 GLU A CA 1
ATOM 5061 C C . GLU A 1 638 ? -41.864 -9.163 -19.089 1.00 88.75 638 GLU A C 1
ATOM 5063 O O . GLU A 1 638 ? -42.663 -9.791 -19.792 1.00 88.75 638 GLU A O 1
ATOM 5068 N N . ALA A 1 639 ? -40.992 -8.296 -19.612 1.00 88.19 639 ALA A N 1
ATOM 5069 C CA . ALA A 1 639 ? -40.885 -8.051 -21.043 1.00 88.19 639 ALA A CA 1
ATOM 5070 C C . ALA A 1 639 ? -40.511 -9.320 -21.811 1.00 88.19 639 ALA A C 1
ATOM 5072 O O . ALA A 1 639 ? -41.054 -9.541 -22.891 1.00 88.19 639 ALA A O 1
ATOM 5073 N N . TYR A 1 640 ? -39.634 -10.158 -21.254 1.00 89.62 640 TYR A N 1
ATOM 5074 C CA . TYR A 1 640 ? -39.295 -11.452 -21.831 1.00 89.62 640 TYR A CA 1
ATOM 5075 C C . TYR A 1 640 ? -40.482 -12.395 -21.851 1.00 89.62 640 TYR A C 1
ATOM 5077 O O . TYR A 1 640 ? -40.764 -12.964 -22.894 1.00 89.62 640 TYR A O 1
ATOM 5085 N N . VAL A 1 641 ? -41.243 -12.511 -20.762 1.00 87.44 641 VAL A N 1
ATOM 5086 C CA . VAL A 1 641 ? -42.449 -13.358 -20.737 1.00 87.44 641 VAL A CA 1
ATOM 5087 C C . VAL A 1 641 ? -43.470 -12.934 -21.804 1.00 87.44 641 VAL A C 1
ATOM 5089 O O . VAL A 1 641 ? -44.133 -13.790 -22.386 1.00 87.44 641 VAL A O 1
ATOM 5092 N N . ARG A 1 642 ? -43.564 -11.630 -22.099 1.00 86.81 642 ARG A N 1
ATOM 5093 C CA . ARG A 1 642 ? -44.407 -11.051 -23.166 1.00 86.81 642 ARG A CA 1
ATOM 5094 C C . ARG A 1 642 ? -43.700 -10.912 -24.519 1.00 86.81 642 ARG A C 1
ATOM 5096 O O . ARG A 1 642 ? -44.237 -10.274 -25.427 1.00 86.81 642 ARG A O 1
ATOM 5103 N N . GLY A 1 643 ? -42.483 -11.432 -24.629 1.00 86.25 643 GLY A N 1
ATOM 5104 C CA . GLY A 1 643 ? -41.679 -11.366 -25.835 1.00 86.25 643 GLY A CA 1
ATOM 5105 C C . GLY A 1 643 ? -42.294 -12.177 -26.968 1.00 86.25 643 GLY A C 1
ATOM 5106 O O . GLY A 1 643 ? -43.307 -12.857 -26.809 1.00 86.25 643 GLY A O 1
ATOM 5107 N N . GLN A 1 644 ? -41.652 -12.109 -28.124 1.00 86.25 644 GLN A N 1
ATOM 5108 C CA . GLN A 1 644 ? -42.011 -12.910 -29.285 1.00 86.25 644 GLN A CA 1
ATOM 5109 C C . GLN A 1 644 ? -40.780 -13.644 -29.806 1.00 86.25 644 GLN A C 1
ATOM 5111 O O . GLN A 1 644 ? -39.658 -13.156 -29.678 1.00 86.25 644 GLN A O 1
ATOM 5116 N N . THR A 1 645 ? -40.979 -14.808 -30.406 1.00 83.94 645 THR A N 1
ATOM 5117 C CA . THR A 1 645 ? -39.942 -15.681 -30.971 1.00 83.94 645 THR A CA 1
ATOM 5118 C C . THR A 1 645 ? -40.365 -16.155 -32.354 1.00 83.94 645 THR A C 1
ATOM 5120 O O . THR A 1 645 ? -41.524 -15.977 -32.731 1.00 83.94 645 THR A O 1
ATOM 5123 N N . LEU A 1 646 ? -39.409 -16.678 -33.120 1.00 80.31 646 LEU A N 1
ATOM 5124 C CA . LEU A 1 646 ? -39.627 -17.091 -34.505 1.00 80.31 646 LEU A CA 1
ATOM 5125 C C . LEU A 1 646 ? -40.558 -18.312 -34.585 1.00 80.31 646 LEU A C 1
ATOM 5127 O O . LEU A 1 646 ? -40.232 -19.351 -34.015 1.00 80.31 646 LEU A O 1
ATOM 5131 N N . ASP A 1 647 ? -41.657 -18.185 -35.330 1.00 75.44 647 ASP A N 1
ATOM 5132 C CA . ASP A 1 647 ? -42.507 -19.298 -35.764 1.00 75.44 647 ASP A CA 1
ATOM 5133 C C . ASP A 1 647 ? -41.853 -20.118 -36.892 1.00 75.44 647 ASP A C 1
ATOM 5135 O O . ASP A 1 647 ? -40.768 -19.791 -37.385 1.00 75.44 647 ASP A O 1
ATOM 5139 N N . GLU A 1 648 ? -42.526 -21.185 -37.338 1.00 72.25 648 GLU A N 1
ATOM 5140 C CA . GLU A 1 648 ? -42.056 -22.079 -38.414 1.00 72.25 648 GLU A CA 1
ATOM 5141 C C . GLU A 1 648 ? -41.735 -21.359 -39.741 1.00 72.25 648 GLU A C 1
ATOM 5143 O O . GLU A 1 648 ? -41.003 -21.891 -40.579 1.00 72.25 648 GLU A O 1
ATOM 5148 N N . ILE A 1 649 ? -42.268 -20.150 -39.946 1.00 69.94 649 ILE A N 1
ATOM 5149 C CA . ILE A 1 649 ? -42.118 -19.343 -41.165 1.00 69.94 649 ILE A CA 1
ATOM 5150 C C . ILE A 1 649 ? -41.134 -18.171 -40.926 1.00 69.94 649 ILE A C 1
ATOM 5152 O O . ILE A 1 649 ? -40.825 -17.401 -41.840 1.00 69.94 649 ILE A O 1
ATOM 5156 N N . GLY A 1 650 ? -40.565 -18.066 -39.719 1.00 67.25 650 GLY A N 1
ATOM 5157 C CA . GLY A 1 650 ? -39.555 -17.080 -39.347 1.00 67.25 650 GLY A CA 1
ATOM 5158 C C . GLY A 1 650 ? -40.120 -15.734 -38.885 1.00 67.25 650 GLY A C 1
ATOM 5159 O O . GLY A 1 650 ? -39.427 -14.722 -39.014 1.00 67.25 650 GLY A O 1
ATOM 5160 N N . TRP A 1 651 ? -41.348 -15.691 -38.359 1.00 67.62 651 TRP A N 1
ATOM 5161 C CA . TRP A 1 651 ? -41.965 -14.477 -37.811 1.00 67.62 651 TRP A CA 1
ATOM 5162 C C . TRP A 1 651 ? -41.966 -14.454 -36.289 1.00 67.62 651 TRP A C 1
ATOM 5164 O O . TRP A 1 651 ? -42.214 -15.464 -35.648 1.00 67.62 651 TRP A O 1
ATOM 5174 N N . PHE A 1 652 ? -41.771 -13.276 -35.695 1.00 72.75 652 PHE A N 1
ATOM 5175 C CA . PHE A 1 652 ? -41.883 -13.082 -34.248 1.00 72.75 652 PHE A CA 1
ATOM 5176 C C . PHE A 1 652 ? -43.356 -13.088 -33.793 1.00 72.75 652 PHE A C 1
ATOM 5178 O O . PHE A 1 652 ? -43.938 -12.036 -33.541 1.00 72.75 652 PHE A O 1
ATOM 5185 N N . THR A 1 653 ? -43.979 -14.262 -33.711 1.00 75.25 653 THR A N 1
ATOM 5186 C CA . THR A 1 653 ? -45.410 -14.429 -33.376 1.00 75.25 653 THR A CA 1
ATOM 5187 C C . THR A 1 653 ? -45.642 -15.395 -32.215 1.00 75.25 653 THR A C 1
ATOM 5189 O O . THR A 1 653 ? -46.664 -15.286 -31.536 1.00 75.25 653 THR A O 1
ATOM 5192 N N . GLU A 1 654 ? -44.687 -16.282 -31.928 1.00 80.06 654 GLU A N 1
ATOM 5193 C CA . GLU A 1 654 ? -44.781 -17.262 -30.845 1.00 80.06 654 GLU A CA 1
ATOM 5194 C C . GLU A 1 654 ? -44.243 -16.719 -29.521 1.00 80.06 654 GLU A C 1
ATOM 5196 O O . GLU A 1 654 ? -43.274 -15.961 -29.486 1.00 80.06 654 GLU A O 1
ATOM 5201 N N . GLY A 1 655 ? -44.842 -17.136 -28.406 1.00 79.81 655 GLY A N 1
ATOM 5202 C CA . GLY A 1 655 ? -44.344 -16.792 -27.077 1.00 79.81 655 GLY A CA 1
ATOM 5203 C C . GLY A 1 655 ? -43.014 -17.498 -26.754 1.00 79.81 655 GLY A C 1
ATOM 5204 O O . GLY A 1 655 ? -42.812 -18.642 -27.155 1.00 79.81 655 GLY A O 1
ATOM 5205 N N . PRO A 1 656 ? -42.104 -16.870 -25.989 1.00 78.75 656 PRO A N 1
ATOM 5206 C CA . PRO A 1 656 ? -40.802 -17.452 -25.652 1.00 78.75 656 PRO A CA 1
ATOM 5207 C C . PRO A 1 656 ? -40.838 -18.576 -24.607 1.00 78.75 656 PRO A C 1
ATOM 5209 O O . PRO A 1 656 ? -39.803 -19.196 -24.368 1.00 78.75 656 PRO A O 1
ATOM 5212 N N . ASN A 1 657 ? -41.995 -18.832 -23.987 1.00 69.56 657 ASN A N 1
ATOM 5213 C CA . ASN A 1 657 ? -42.206 -19.872 -22.974 1.00 69.56 657 ASN A CA 1
ATOM 5214 C C . ASN A 1 657 ? -43.134 -20.973 -23.529 1.00 69.56 657 ASN A C 1
ATOM 5216 O O . ASN A 1 657 ? -44.174 -20.651 -24.105 1.00 69.56 657 ASN A O 1
ATOM 5220 N N . GLY A 1 658 ? -42.775 -22.251 -23.346 1.00 64.94 658 GLY A N 1
ATOM 5221 C CA . GLY A 1 658 ? -43.481 -23.432 -23.883 1.00 64.94 658 GLY A CA 1
ATOM 5222 C C . GLY A 1 658 ? -42.701 -24.733 -23.616 1.00 64.94 658 GLY A C 1
ATOM 5223 O O . GLY A 1 658 ? -41.843 -24.736 -22.742 1.00 64.94 658 GLY A O 1
ATOM 5224 N N . ASP A 1 659 ? -42.924 -25.811 -24.385 1.00 55.62 659 ASP A N 1
ATOM 5225 C CA . ASP A 1 659 ? -42.244 -27.121 -24.189 1.00 55.62 659 ASP A CA 1
ATOM 5226 C C . ASP A 1 659 ? -40.701 -27.043 -24.217 1.00 55.62 659 ASP A C 1
ATOM 5228 O O . ASP A 1 659 ? -40.021 -27.893 -23.651 1.00 55.62 659 ASP A O 1
ATOM 5232 N N . ASN A 1 660 ? -40.151 -25.995 -24.843 1.00 65.44 660 ASN A N 1
ATOM 5233 C CA . ASN A 1 660 ? -38.732 -25.644 -24.829 1.00 65.44 660 ASN A CA 1
ATOM 5234 C C . ASN A 1 660 ? -38.581 -24.163 -24.462 1.00 65.44 660 ASN A C 1
ATOM 5236 O O . ASN A 1 660 ? -38.742 -23.295 -25.329 1.00 65.44 660 ASN A O 1
ATOM 5240 N N . ASP A 1 661 ? -38.282 -23.897 -23.193 1.00 73.44 661 ASP A N 1
ATOM 5241 C CA . ASP A 1 661 ? -37.988 -22.561 -22.672 1.00 73.44 661 ASP A CA 1
ATOM 5242 C C . ASP A 1 661 ? -36.694 -21.965 -23.248 1.00 73.44 661 ASP A C 1
ATOM 5244 O O . ASP A 1 661 ? -35.835 -22.682 -23.755 1.00 73.44 661 ASP A O 1
ATOM 5248 N N . PHE A 1 662 ? -36.550 -20.639 -23.152 1.00 85.12 662 PHE A N 1
ATOM 5249 C CA . PHE A 1 662 ? -35.362 -19.896 -23.588 1.00 85.12 662 PHE A CA 1
ATOM 5250 C C . PHE A 1 662 ? -35.020 -20.075 -25.077 1.00 85.12 662 PHE A C 1
ATOM 5252 O O . PHE A 1 662 ? -33.958 -20.574 -25.456 1.00 85.12 662 PHE A O 1
ATOM 5259 N N . LYS A 1 663 ? -35.918 -19.636 -25.965 1.00 85.00 663 LYS A N 1
ATOM 5260 C CA . LYS A 1 663 ? -35.679 -19.682 -27.420 1.00 85.00 663 LYS A CA 1
ATOM 5261 C C . LYS A 1 663 ? -34.412 -18.916 -27.825 1.00 85.00 663 LYS A C 1
ATOM 5263 O O . LYS A 1 663 ? -33.983 -17.986 -27.145 1.00 85.00 663 LYS A O 1
ATOM 5268 N N . SER A 1 664 ? -33.806 -19.327 -28.941 1.00 81.00 664 SER A N 1
ATOM 5269 C CA . SER A 1 664 ? -32.521 -18.794 -29.416 1.00 81.00 664 SER A CA 1
ATOM 5270 C C . SER A 1 664 ? -32.578 -17.317 -29.807 1.00 81.00 664 SER A C 1
ATOM 5272 O O . SER A 1 664 ? -31.635 -16.585 -29.523 1.00 81.00 664 SER A O 1
ATOM 5274 N N . LEU A 1 665 ? -33.677 -16.873 -30.424 1.00 85.50 665 LEU A N 1
ATOM 5275 C CA . LEU A 1 665 ? -33.926 -15.477 -30.777 1.00 85.50 665 LEU A CA 1
ATOM 5276 C C . LEU A 1 665 ? -35.267 -15.017 -30.207 1.00 85.50 665 LEU A C 1
ATOM 5278 O O . LEU A 1 665 ? -36.316 -15.552 -30.573 1.00 85.50 665 LEU A O 1
ATOM 5282 N N . THR A 1 666 ? -35.227 -13.988 -29.362 1.00 87.19 666 THR A N 1
ATOM 5283 C CA . THR A 1 666 ? -36.419 -13.420 -28.721 1.00 87.19 666 THR A CA 1
ATOM 5284 C C . THR A 1 666 ? -36.463 -11.910 -28.921 1.00 87.19 666 THR A C 1
ATOM 5286 O O . THR A 1 666 ? -35.559 -11.192 -28.502 1.00 87.19 666 THR A O 1
ATOM 5289 N N . TYR A 1 667 ? -37.523 -11.409 -29.547 1.00 86.00 667 TYR A N 1
ATOM 5290 C CA . TYR A 1 667 ? -37.792 -9.983 -29.680 1.00 86.00 667 TYR A CA 1
ATOM 5291 C C . TYR A 1 667 ? -38.564 -9.466 -28.464 1.00 86.00 667 TYR A C 1
ATOM 5293 O O . TYR A 1 667 ? -39.631 -9.985 -28.123 1.00 86.00 667 TYR A O 1
ATOM 5301 N N . LEU A 1 668 ? -38.035 -8.422 -27.822 1.00 86.06 668 LEU A N 1
ATOM 5302 C CA . LEU A 1 668 ? -38.668 -7.764 -26.687 1.00 86.06 668 LEU A CA 1
ATOM 5303 C C . LEU A 1 668 ? -39.184 -6.382 -27.071 1.00 86.06 668 LEU A C 1
ATOM 5305 O O . LEU A 1 668 ? -38.439 -5.508 -27.523 1.00 86.06 668 LEU A O 1
ATOM 5309 N N . HIS A 1 669 ? -40.456 -6.149 -26.760 1.00 77.69 669 HIS A N 1
ATOM 5310 C CA . HIS A 1 669 ? -41.098 -4.838 -26.832 1.00 77.69 669 HIS A CA 1
ATOM 5311 C C . HIS A 1 669 ? -40.726 -3.957 -25.626 1.00 77.69 669 HIS A C 1
ATOM 5313 O O . HIS A 1 669 ? -41.594 -3.379 -24.977 1.00 77.69 669 HIS A O 1
ATOM 5319 N N . THR A 1 670 ? -39.436 -3.870 -25.304 1.00 77.62 670 THR A N 1
ATOM 5320 C CA . THR A 1 670 ? -38.923 -3.121 -24.150 1.00 77.62 670 THR A CA 1
ATOM 5321 C C . THR A 1 670 ? -37.706 -2.280 -24.517 1.00 77.62 670 THR A C 1
ATOM 5323 O O . THR A 1 670 ? -37.156 -2.408 -25.613 1.00 77.62 670 THR A O 1
ATOM 5326 N N . ARG A 1 671 ? -37.303 -1.401 -23.599 1.00 74.81 671 ARG A N 1
ATOM 5327 C CA . ARG A 1 671 ? -36.118 -0.553 -23.724 1.00 74.81 671 ARG A CA 1
ATOM 5328 C C . ARG A 1 671 ? -35.016 -1.034 -22.799 1.00 74.81 671 ARG A C 1
ATOM 5330 O O . ARG A 1 671 ? -35.266 -1.639 -21.764 1.00 74.81 671 ARG A O 1
ATOM 5337 N N . ILE A 1 672 ? -33.800 -0.693 -23.186 1.00 79.50 672 ILE A N 1
ATOM 5338 C CA . ILE A 1 672 ? -32.595 -0.853 -22.384 1.00 79.50 672 ILE A CA 1
ATOM 5339 C C . ILE A 1 672 ? -31.778 0.429 -22.469 1.00 79.50 672 ILE A C 1
ATOM 5341 O O . ILE A 1 672 ? -31.913 1.215 -23.413 1.00 79.50 672 ILE A O 1
ATOM 5345 N N . GLU A 1 673 ? -30.883 0.607 -21.512 1.00 79.50 673 GLU A N 1
ATOM 5346 C CA . GLU A 1 673 ? -29.917 1.696 -21.501 1.00 79.50 673 GLU A CA 1
ATOM 5347 C C . GLU A 1 673 ? -28.844 1.443 -22.575 1.00 79.50 673 GLU A C 1
ATOM 5349 O O . GLU A 1 673 ? -27.807 0.837 -22.311 1.00 79.50 673 GLU A O 1
ATOM 5354 N N . LYS A 1 674 ? -29.102 1.854 -23.827 1.00 79.06 674 LYS A N 1
ATOM 5355 C CA . LYS A 1 674 ? -28.201 1.573 -24.963 1.00 79.06 674 LYS A CA 1
ATOM 5356 C C . LYS A 1 674 ? -26.757 2.003 -24.693 1.00 79.06 674 LYS A C 1
ATOM 5358 O O . LYS A 1 674 ? -25.835 1.276 -25.046 1.00 79.06 674 LYS A O 1
ATOM 5363 N N . THR A 1 675 ? -26.558 3.133 -24.025 1.00 76.06 675 THR A N 1
ATOM 5364 C CA . THR A 1 675 ? -25.227 3.615 -23.647 1.00 76.06 675 THR A CA 1
ATOM 5365 C C . THR A 1 675 ? -24.507 2.644 -22.704 1.00 76.06 675 THR A C 1
ATOM 5367 O O . THR A 1 675 ? -23.312 2.421 -22.865 1.00 76.06 675 THR A O 1
ATOM 5370 N N . ALA A 1 676 ? -25.207 1.977 -21.783 1.00 77.00 676 ALA A N 1
ATOM 5371 C CA . ALA A 1 676 ? -24.607 0.965 -20.912 1.00 77.00 676 ALA A CA 1
ATOM 5372 C C . ALA A 1 676 ? -24.252 -0.325 -21.671 1.00 77.00 676 ALA A C 1
ATOM 5374 O O . ALA A 1 676 ? -23.159 -0.861 -21.517 1.00 77.00 676 ALA A O 1
ATOM 5375 N N . TYR A 1 677 ? -25.139 -0.799 -22.548 1.00 82.81 677 TYR A N 1
ATOM 5376 C CA . TYR A 1 677 ? -24.963 -2.061 -23.281 1.00 82.81 677 TYR A CA 1
ATOM 5377 C C . TYR A 1 677 ? -23.980 -1.975 -24.463 1.00 82.81 677 TYR A C 1
ATOM 5379 O O . TYR A 1 677 ? -23.219 -2.915 -24.717 1.00 82.81 677 TYR A O 1
ATOM 5387 N N . PHE A 1 678 ? -23.993 -0.860 -25.196 1.00 79.50 678 PHE A N 1
ATOM 5388 C CA . PHE A 1 678 ? -23.261 -0.685 -26.457 1.00 79.50 678 PHE A CA 1
ATOM 5389 C C . PHE A 1 678 ? -22.060 0.250 -26.347 1.00 79.50 678 PHE A C 1
ATOM 5391 O O . PHE A 1 678 ? -21.128 0.108 -27.132 1.00 79.50 678 PHE A O 1
ATOM 5398 N N . GLU A 1 679 ? -22.052 1.162 -25.374 1.00 73.31 679 GLU A N 1
ATOM 5399 C CA . GLU A 1 679 ? -20.959 2.123 -25.175 1.00 73.31 679 GLU A CA 1
ATOM 5400 C C . GLU A 1 679 ? -20.246 1.944 -23.829 1.00 73.31 679 GLU A C 1
ATOM 5402 O O . GLU A 1 679 ? -19.269 2.640 -23.579 1.00 73.31 679 GLU A O 1
ATOM 5407 N N . GLY A 1 680 ? -20.738 1.041 -22.968 1.00 67.38 680 GLY A N 1
ATOM 5408 C CA . GLY A 1 680 ? -20.193 0.714 -21.651 1.00 67.38 680 GLY A CA 1
ATOM 5409 C C . GLY A 1 680 ? -20.267 1.844 -20.616 1.00 67.38 680 GLY A C 1
ATOM 5410 O O . GLY A 1 680 ? -19.468 1.883 -19.677 1.00 67.38 680 GLY A O 1
ATOM 5411 N N . GLN A 1 681 ? -21.207 2.774 -20.756 1.00 68.62 681 GLN A N 1
ATOM 5412 C CA . GLN A 1 681 ? -21.471 3.746 -19.693 1.00 68.62 681 GLN A CA 1
ATOM 5413 C C . GLN A 1 681 ? -22.025 3.046 -18.437 1.00 68.62 681 GLN A C 1
ATOM 5415 O O . GLN A 1 681 ? -22.568 1.943 -18.517 1.00 68.62 681 GLN A O 1
ATOM 5420 N N . ALA A 1 682 ? -21.882 3.665 -17.263 1.00 62.88 682 ALA A N 1
ATOM 5421 C CA . ALA A 1 682 ? -22.532 3.145 -16.062 1.00 62.88 682 ALA A CA 1
ATOM 5422 C C . ALA A 1 682 ? -24.061 3.225 -16.235 1.00 62.88 682 ALA A C 1
ATOM 5424 O O . ALA A 1 682 ? -24.547 4.250 -16.720 1.00 62.88 682 ALA A O 1
ATOM 5425 N N . PRO A 1 683 ? -24.817 2.180 -15.858 1.00 68.69 683 PRO A N 1
ATOM 5426 C CA . PRO A 1 683 ? -26.265 2.224 -15.956 1.00 68.69 683 PRO A CA 1
ATOM 5427 C C . PRO A 1 683 ? -26.823 3.269 -14.973 1.00 68.69 683 PRO A C 1
ATOM 5429 O O . PRO A 1 683 ? -26.553 3.204 -13.774 1.00 68.69 683 PRO A O 1
ATOM 5432 N N . LEU A 1 684 ? -27.579 4.241 -15.485 1.00 64.81 684 LEU A N 1
ATOM 5433 C CA . LEU A 1 684 ? -28.142 5.383 -14.754 1.00 64.81 684 LEU A CA 1
ATOM 5434 C C . LEU A 1 684 ? -29.503 5.068 -14.118 1.00 64.81 684 LEU A C 1
ATOM 5436 O O . LEU A 1 684 ? -29.937 5.790 -13.226 1.00 64.81 684 LEU A O 1
ATOM 5440 N N . GLY A 1 685 ? -30.188 4.007 -14.559 1.00 60.62 685 GLY A N 1
ATOM 5441 C CA . GLY A 1 685 ? -31.493 3.612 -14.018 1.00 60.62 685 GLY A CA 1
ATOM 5442 C C . GLY A 1 685 ? -32.668 4.520 -14.406 1.00 60.62 685 GLY A C 1
ATOM 5443 O O . GLY A 1 685 ? -33.779 4.285 -13.939 1.00 60.62 685 GLY A O 1
ATOM 5444 N N . GLU A 1 686 ? -32.465 5.529 -15.260 1.00 53.84 686 GLU A N 1
ATOM 5445 C CA . GLU A 1 686 ? -33.541 6.384 -15.778 1.00 53.84 686 GLU A CA 1
ATOM 5446 C C . GLU A 1 686 ? -34.138 5.833 -17.086 1.00 53.84 686 GLU A C 1
ATOM 5448 O O . GLU A 1 686 ? -33.434 5.529 -18.052 1.00 53.84 686 GLU A O 1
ATOM 5453 N N . GLU A 1 687 ? -35.471 5.734 -17.140 1.00 52.19 687 GLU A N 1
ATOM 5454 C CA . GLU A 1 687 ? -36.204 5.301 -18.333 1.00 52.19 687 GLU A CA 1
ATOM 5455 C C . GLU A 1 687 ? -36.199 6.382 -19.427 1.00 52.19 687 GLU A C 1
ATOM 5457 O O . GLU A 1 687 ? -36.913 7.387 -19.362 1.00 52.19 687 GLU A O 1
ATOM 5462 N N . LEU A 1 688 ? -35.448 6.144 -20.504 1.00 52.72 688 LEU A N 1
ATOM 5463 C CA . LEU A 1 688 ? -35.476 7.003 -21.688 1.00 52.72 688 LEU A CA 1
ATOM 5464 C C . LEU A 1 688 ? -36.784 6.825 -22.479 1.00 52.72 688 LEU A C 1
ATOM 5466 O O . LEU A 1 688 ? -37.201 5.708 -22.805 1.00 52.72 688 LEU A O 1
ATOM 5470 N N . ARG A 1 689 ? -37.427 7.950 -22.825 1.00 48.62 689 ARG A N 1
ATOM 5471 C CA . ARG A 1 689 ? -38.635 8.035 -23.662 1.00 48.62 689 ARG A CA 1
ATOM 5472 C C . ARG A 1 689 ? -38.285 8.190 -25.149 1.00 48.62 689 ARG A C 1
ATOM 5474 O O . ARG A 1 689 ? -38.133 9.314 -25.584 1.00 48.62 689 ARG A O 1
ATOM 5481 N N . ASP A 1 690 ? -38.141 7.085 -25.898 1.00 50.69 690 ASP A N 1
ATOM 5482 C CA . ASP A 1 690 ? -38.623 6.884 -27.296 1.00 50.69 690 ASP A CA 1
ATOM 5483 C C . ASP A 1 690 ? -38.163 5.525 -27.914 1.00 50.69 690 ASP A C 1
ATOM 5485 O O . ASP A 1 690 ? -37.204 4.919 -27.450 1.00 50.69 690 ASP A O 1
ATOM 5489 N N . ARG A 1 691 ? -38.952 4.921 -28.832 1.00 57.34 691 ARG A N 1
ATOM 5490 C CA . ARG A 1 691 ? -38.818 3.529 -29.394 1.00 57.34 691 ARG A CA 1
ATOM 5491 C C . ARG A 1 691 ? -37.559 3.351 -30.288 1.00 57.34 691 ARG A C 1
ATOM 5493 O O . ARG A 1 691 ? -37.232 4.321 -30.968 1.00 57.34 691 ARG A O 1
ATOM 5500 N N . PRO A 1 692 ? -36.883 2.167 -30.360 1.00 65.88 692 PRO A N 1
ATOM 5501 C CA . PRO A 1 692 ? -37.436 0.827 -30.687 1.00 65.88 692 PRO A CA 1
ATOM 5502 C C . PRO A 1 692 ? -37.073 -0.324 -29.711 1.00 65.88 692 PRO A C 1
ATOM 5504 O O . PRO A 1 692 ? -36.304 -0.118 -28.778 1.00 65.88 692 PRO A O 1
ATOM 5507 N N . GLY A 1 693 ? -37.678 -1.511 -29.911 1.00 74.00 693 GLY A N 1
ATOM 5508 C CA . GLY A 1 693 ? -37.442 -2.740 -29.126 1.00 74.00 693 GLY A CA 1
ATOM 5509 C C . GLY A 1 693 ? -36.078 -3.399 -29.383 1.00 74.00 693 GLY A C 1
ATOM 5510 O O . GLY A 1 693 ? -35.294 -2.907 -30.193 1.00 74.00 693 GLY A O 1
ATOM 5511 N N . ILE A 1 694 ? -35.792 -4.515 -28.704 1.00 83.94 694 ILE A N 1
ATOM 5512 C CA . ILE A 1 694 ? -34.498 -5.224 -28.776 1.00 83.94 694 ILE A CA 1
ATOM 5513 C C . ILE A 1 694 ? -34.658 -6.681 -29.207 1.00 83.94 694 ILE A C 1
ATOM 5515 O O . ILE A 1 694 ? -35.688 -7.299 -28.949 1.00 83.94 694 ILE A O 1
ATOM 5519 N N . ILE A 1 695 ? -33.617 -7.247 -29.822 1.00 86.69 695 ILE A N 1
ATOM 5520 C CA . ILE A 1 695 ? -33.512 -8.696 -30.041 1.00 86.69 695 ILE A CA 1
ATOM 5521 C C . ILE A 1 695 ? -32.527 -9.271 -29.031 1.00 86.69 695 ILE A C 1
ATOM 5523 O O . ILE A 1 695 ? -31.433 -8.743 -28.848 1.00 86.69 695 ILE A O 1
ATOM 5527 N N . LEU A 1 696 ? -32.908 -10.374 -28.406 1.00 89.44 696 LEU A N 1
ATOM 5528 C CA . LEU A 1 696 ? -32.051 -11.191 -27.569 1.00 89.44 696 LEU A CA 1
ATOM 5529 C C . LEU A 1 696 ? -31.596 -12.416 -28.349 1.00 89.44 696 LEU A C 1
ATOM 5531 O O . LEU A 1 696 ? -32.418 -13.099 -28.956 1.00 89.44 696 LEU A O 1
ATOM 5535 N N . GLU A 1 697 ? -30.301 -12.696 -28.300 1.00 88.75 697 GLU A N 1
ATOM 5536 C CA . GLU A 1 697 ? -29.691 -13.882 -28.893 1.00 88.75 697 GLU A CA 1
ATOM 5537 C C . GLU A 1 697 ? -29.083 -14.745 -27.791 1.00 88.75 697 GLU A C 1
ATOM 5539 O O . GLU A 1 697 ? -28.134 -14.328 -27.120 1.00 88.75 697 GLU A O 1
ATOM 5544 N N . ARG A 1 698 ? -29.653 -15.934 -27.576 1.00 91.69 698 ARG A N 1
ATOM 5545 C CA . ARG A 1 698 ? -29.150 -16.888 -26.589 1.00 91.69 698 ARG A CA 1
ATOM 5546 C C . ARG A 1 698 ? -27.874 -17.530 -27.100 1.00 91.69 698 ARG A C 1
ATOM 5548 O O . ARG A 1 698 ? -27.857 -18.078 -28.198 1.00 91.69 698 ARG A O 1
ATOM 5555 N N . PHE A 1 699 ? -26.855 -17.554 -26.255 1.00 92.44 699 PHE A N 1
ATOM 5556 C CA . PHE A 1 699 ? -25.593 -18.226 -26.566 1.00 92.44 699 PHE A CA 1
ATOM 5557 C C . PHE A 1 699 ? -25.177 -19.268 -25.528 1.00 92.44 699 PHE A C 1
ATOM 5559 O O . PHE A 1 699 ? -24.250 -20.035 -25.771 1.00 92.44 699 PHE A O 1
ATOM 5566 N N . ALA A 1 700 ? -25.877 -19.335 -24.394 1.00 94.31 700 ALA A N 1
ATOM 5567 C CA . ALA A 1 700 ? -25.727 -20.410 -23.426 1.00 94.31 700 ALA A CA 1
ATOM 5568 C C . ALA A 1 700 ? -27.014 -20.666 -22.649 1.00 94.31 700 ALA A C 1
ATOM 5570 O O . ALA A 1 700 ? -27.887 -19.804 -22.538 1.00 94.31 700 ALA A O 1
ATOM 5571 N N . GLU A 1 701 ? -27.116 -21.877 -22.122 1.00 94.06 701 GLU A N 1
ATOM 5572 C CA . GLU A 1 701 ? -28.191 -22.340 -21.258 1.00 94.06 701 GLU A CA 1
ATOM 5573 C C . GLU A 1 701 ? -27.624 -23.371 -20.291 1.00 94.06 701 GLU A C 1
ATOM 5575 O O . GLU A 1 701 ? -26.683 -24.096 -20.617 1.00 94.06 701 GLU A O 1
ATOM 5580 N N . PHE A 1 702 ? -28.194 -23.400 -19.100 1.00 93.38 702 PHE A N 1
ATOM 5581 C CA . PHE A 1 702 ? -27.858 -24.325 -18.049 1.00 93.38 702 PHE A CA 1
ATOM 5582 C C . PHE A 1 702 ? -29.148 -24.841 -17.423 1.00 93.38 702 PHE A C 1
ATOM 5584 O O . PHE A 1 702 ? -29.975 -24.050 -16.962 1.00 93.38 702 PHE A O 1
ATOM 5591 N N . ASP A 1 703 ? -29.288 -26.159 -17.360 1.00 91.38 703 ASP A N 1
ATOM 5592 C CA . ASP A 1 703 ? -30.394 -26.799 -16.657 1.00 91.38 703 ASP A CA 1
ATOM 5593 C C . ASP A 1 703 ? -30.234 -26.700 -15.134 1.00 91.38 703 ASP A C 1
ATOM 5595 O O . ASP A 1 703 ? -29.191 -26.275 -14.617 1.00 91.38 703 ASP A O 1
ATOM 5599 N N . GLU A 1 704 ? -31.296 -27.043 -14.412 1.00 89.19 704 GLU A N 1
ATOM 5600 C CA . GLU A 1 704 ? -31.252 -27.192 -12.957 1.00 89.19 704 GLU A CA 1
ATOM 5601 C C . GLU A 1 704 ? -30.247 -28.306 -12.603 1.00 89.19 704 GLU A C 1
ATOM 5603 O O . GLU A 1 704 ? -30.267 -29.363 -13.238 1.00 89.19 704 GLU A O 1
ATOM 5608 N N . PRO A 1 705 ? -29.308 -28.076 -11.669 1.00 85.12 705 PRO A N 1
ATOM 5609 C CA . PRO A 1 705 ? -28.361 -29.106 -11.258 1.00 85.12 705 PRO A CA 1
ATOM 5610 C C . PRO A 1 705 ? -29.070 -30.217 -10.467 1.00 85.12 705 PRO A C 1
ATOM 5612 O O . PRO A 1 705 ? -30.011 -29.948 -9.726 1.00 85.12 705 PRO A O 1
ATOM 5615 N N . ASP A 1 706 ? -28.559 -31.448 -10.558 1.00 76.50 706 ASP A N 1
ATOM 5616 C CA . ASP A 1 706 ? -29.083 -32.611 -9.814 1.00 76.50 706 ASP A CA 1
ATOM 5617 C C . ASP A 1 706 ? -28.812 -32.543 -8.289 1.00 76.50 706 ASP A C 1
ATOM 5619 O O . ASP A 1 706 ? -29.311 -33.369 -7.520 1.00 76.50 706 ASP A O 1
ATOM 5623 N N . ASP A 1 707 ? -28.000 -31.582 -7.840 1.00 73.56 707 ASP A N 1
ATOM 5624 C CA . ASP A 1 707 ? -27.558 -31.443 -6.452 1.00 73.56 707 ASP A CA 1
ATOM 5625 C C . ASP A 1 707 ? -28.672 -30.960 -5.510 1.00 73.56 707 ASP A C 1
ATOM 5627 O O . ASP A 1 707 ? -29.515 -30.127 -5.848 1.00 73.56 707 ASP A O 1
ATOM 5631 N N . SER A 1 708 ? -28.631 -31.415 -4.254 1.00 69.94 708 SER A N 1
ATOM 5632 C CA . SER A 1 708 ? -29.540 -30.924 -3.216 1.00 69.94 708 SER A CA 1
ATOM 5633 C C . SER A 1 708 ? -29.289 -29.448 -2.892 1.00 69.94 708 SER A C 1
ATOM 5635 O O . SER A 1 708 ? -28.146 -29.049 -2.652 1.00 69.94 708 SER A O 1
ATOM 5637 N N . LEU A 1 709 ? -30.365 -28.664 -2.780 1.00 72.44 709 LEU A N 1
ATOM 5638 C CA . LEU A 1 709 ? -30.306 -27.256 -2.387 1.00 72.44 709 LEU A CA 1
ATOM 5639 C C . LEU A 1 709 ? -29.656 -27.083 -1.000 1.00 72.44 709 LEU A C 1
ATOM 5641 O O . LEU A 1 709 ? -30.147 -27.655 -0.021 1.00 72.44 709 LEU A O 1
ATOM 5645 N N . PRO A 1 710 ? -28.593 -26.271 -0.872 1.00 72.19 710 PRO A N 1
ATOM 5646 C CA . PRO A 1 710 ? -28.022 -25.956 0.428 1.00 72.19 710 PRO A CA 1
ATOM 5647 C C . PRO A 1 710 ? -28.956 -25.018 1.207 1.00 72.19 710 PRO A C 1
ATOM 5649 O O . PRO A 1 710 ? -29.514 -24.074 0.649 1.00 72.19 710 PRO A O 1
ATOM 5652 N N . PHE A 1 711 ? -29.087 -25.240 2.519 1.00 62.00 711 PHE A N 1
ATOM 5653 C CA . PHE A 1 711 ? -29.891 -24.381 3.404 1.00 62.00 711 PHE A CA 1
ATOM 5654 C C . PHE A 1 711 ? -29.307 -22.968 3.571 1.00 62.00 711 PHE A C 1
ATOM 5656 O O . PHE A 1 711 ? -30.042 -22.026 3.860 1.00 62.00 711 PHE A O 1
ATOM 5663 N N . THR A 1 712 ? -27.993 -22.809 3.399 1.00 68.38 712 THR A N 1
ATOM 5664 C CA . THR A 1 712 ? -27.290 -21.524 3.460 1.00 68.38 712 THR A CA 1
ATOM 5665 C C . THR A 1 712 ? -26.229 -21.450 2.364 1.00 68.38 712 THR A C 1
ATOM 5667 O O . THR A 1 712 ? -25.571 -22.437 2.035 1.00 68.38 712 THR A O 1
ATOM 5670 N N . ARG A 1 713 ? -26.051 -20.262 1.775 1.00 84.25 713 ARG A N 1
ATOM 5671 C CA . ARG A 1 713 ? -25.039 -20.019 0.738 1.00 84.25 713 ARG A CA 1
ATOM 5672 C C . ARG A 1 713 ? -24.438 -18.631 0.926 1.00 84.25 713 ARG A C 1
ATOM 5674 O O . ARG A 1 713 ? -25.089 -17.628 0.640 1.00 84.25 713 ARG A O 1
ATOM 5681 N N . SER A 1 714 ? -23.204 -18.532 1.415 1.00 88.12 714 SER A N 1
ATOM 5682 C CA . SER A 1 714 ? -22.535 -17.226 1.549 1.00 88.12 714 SER A CA 1
ATOM 5683 C C . SER A 1 714 ? -22.055 -16.692 0.189 1.00 88.12 714 SER A C 1
ATOM 5685 O O . SER A 1 714 ? -21.859 -17.488 -0.735 1.00 88.12 714 SER A O 1
ATOM 5687 N N . PRO A 1 715 ? -21.832 -15.371 0.045 1.00 89.56 715 PRO A N 1
ATOM 5688 C CA . PRO A 1 715 ? -21.213 -14.786 -1.144 1.00 89.56 715 PRO A CA 1
ATOM 5689 C C . PRO A 1 715 ? -19.927 -15.501 -1.571 1.00 89.56 715 PRO A C 1
ATOM 5691 O O . PRO A 1 715 ? -19.723 -15.745 -2.757 1.00 89.56 715 PRO A O 1
ATOM 5694 N N . MET A 1 716 ? -19.080 -15.905 -0.620 1.00 90.69 716 MET A N 1
ATOM 5695 C CA . MET A 1 716 ? -17.845 -16.628 -0.934 1.00 90.69 716 MET A CA 1
ATOM 5696 C C . MET A 1 716 ? -18.079 -18.037 -1.479 1.00 90.69 716 MET A C 1
ATOM 5698 O O . MET A 1 716 ? -17.392 -18.434 -2.422 1.00 90.69 716 MET A O 1
ATOM 5702 N N . HIS A 1 717 ? -19.066 -18.772 -0.959 1.00 89.75 717 HIS A N 1
ATOM 5703 C CA . HIS A 1 717 ? -19.459 -20.055 -1.549 1.00 89.75 717 HIS A CA 1
ATOM 5704 C C . HIS A 1 717 ? -19.962 -19.875 -2.986 1.00 89.75 717 HIS A C 1
ATOM 5706 O O . HIS A 1 717 ? -19.550 -20.620 -3.872 1.00 89.75 717 HIS A O 1
ATOM 5712 N N . SER A 1 718 ? -20.783 -18.851 -3.241 1.00 91.50 718 SER A N 1
ATOM 5713 C CA . SER A 1 718 ? -21.267 -18.525 -4.588 1.00 91.50 718 SER A CA 1
ATOM 5714 C C . SER A 1 718 ? -20.140 -18.111 -5.533 1.00 91.50 718 SER A C 1
ATOM 5716 O O . SER A 1 718 ? -20.061 -18.606 -6.656 1.00 91.50 718 SER A O 1
ATOM 5718 N N . PHE A 1 719 ? -19.223 -17.250 -5.077 1.00 91.00 719 PHE A N 1
ATOM 5719 C CA . PHE A 1 719 ? -18.055 -16.807 -5.845 1.00 91.00 719 PHE A CA 1
ATOM 5720 C C . PHE A 1 719 ? -17.180 -17.987 -6.283 1.00 91.00 719 PHE A C 1
ATOM 5722 O O . PHE A 1 719 ? -16.656 -17.984 -7.398 1.00 91.00 719 PHE A O 1
ATOM 5729 N N . ASN A 1 720 ? -17.026 -18.993 -5.420 1.00 91.38 720 ASN A N 1
ATOM 5730 C CA . ASN A 1 720 ? -16.257 -20.210 -5.685 1.00 91.38 720 ASN A CA 1
ATOM 5731 C C . ASN A 1 720 ? -17.089 -21.347 -6.302 1.00 91.38 720 ASN A C 1
ATOM 5733 O O . ASN A 1 720 ? -16.549 -22.429 -6.522 1.00 91.38 720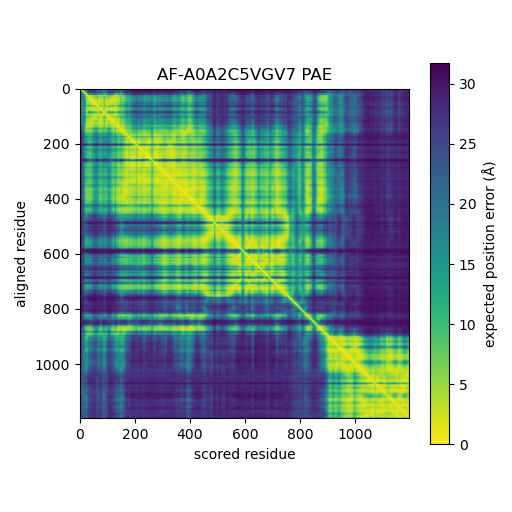 ASN A O 1
ATOM 5737 N N . SER A 1 721 ? -18.374 -21.125 -6.592 1.00 92.12 721 SER A N 1
ATOM 5738 C CA . SER A 1 721 ? -19.227 -22.150 -7.189 1.00 92.12 721 SER A CA 1
ATOM 5739 C C . SER A 1 721 ? -18.799 -22.463 -8.624 1.00 92.12 721 SER A C 1
ATOM 5741 O O . SER A 1 721 ? -18.447 -21.575 -9.409 1.00 92.12 721 SER A O 1
ATOM 5743 N N . GLU A 1 722 ? -18.882 -23.740 -8.996 1.00 92.94 722 GLU A N 1
ATOM 5744 C CA . GLU A 1 722 ? -18.601 -24.177 -10.364 1.00 92.94 722 GLU A CA 1
ATOM 5745 C C . GLU A 1 722 ? -19.560 -23.517 -11.367 1.00 92.94 722 GLU A C 1
ATOM 5747 O O . GLU A 1 722 ? -19.147 -23.113 -12.455 1.00 92.94 722 GLU A O 1
ATOM 5752 N N . ARG A 1 723 ? -20.830 -23.339 -10.976 1.00 93.62 723 ARG A N 1
ATOM 5753 C CA . ARG A 1 723 ? -21.865 -22.693 -11.790 1.00 93.62 723 ARG A CA 1
ATOM 5754 C C . ARG A 1 723 ? -21.497 -21.253 -12.140 1.00 93.62 723 ARG A C 1
ATOM 5756 O O . ARG A 1 723 ? -21.514 -20.903 -13.318 1.00 93.62 723 ARG A O 1
ATOM 5763 N N . PHE A 1 724 ? -21.117 -20.427 -11.162 1.00 95.19 724 PHE A N 1
ATOM 5764 C CA . PHE A 1 724 ? -20.728 -19.038 -11.438 1.00 95.19 724 PHE A CA 1
ATOM 5765 C C . PHE A 1 724 ? -19.420 -18.955 -12.216 1.00 95.19 724 PHE A C 1
ATOM 5767 O O . PHE A 1 724 ? -19.295 -18.084 -13.075 1.00 95.19 724 PHE A O 1
ATOM 5774 N N . ASN A 1 725 ? -18.473 -19.871 -11.976 1.00 95.62 725 ASN A N 1
ATOM 5775 C CA . ASN A 1 725 ? -17.264 -19.936 -12.791 1.00 95.62 725 ASN A CA 1
ATOM 5776 C C . ASN A 1 725 ? -17.586 -20.241 -14.261 1.00 95.62 725 ASN A C 1
ATOM 5778 O O . ASN A 1 725 ? -17.119 -19.521 -15.136 1.00 95.62 725 ASN A O 1
ATOM 5782 N N . LYS A 1 726 ? -18.449 -21.227 -14.539 1.00 95.81 726 LYS A N 1
ATOM 5783 C CA . LYS A 1 726 ? -18.892 -21.551 -15.906 1.00 95.81 726 LYS A CA 1
ATOM 5784 C C . LYS A 1 726 ? -19.644 -20.395 -16.570 1.00 95.81 726 LYS A C 1
ATOM 5786 O O . LYS A 1 726 ? -19.387 -20.092 -17.731 1.00 95.81 726 LYS A O 1
ATOM 5791 N N . ILE A 1 727 ? -20.548 -19.727 -15.846 1.00 95.50 727 ILE A N 1
ATOM 5792 C CA . ILE A 1 727 ? -21.252 -18.534 -16.348 1.00 95.50 727 ILE A CA 1
ATOM 5793 C C . ILE A 1 727 ? -20.240 -17.442 -16.724 1.00 95.50 727 ILE A C 1
ATOM 5795 O O . ILE A 1 727 ? -20.299 -16.902 -17.828 1.00 95.50 727 ILE A O 1
ATOM 5799 N N . GLY A 1 728 ? -19.295 -17.135 -15.832 1.00 94.44 728 GLY A N 1
ATOM 5800 C CA . GLY A 1 728 ? -18.272 -16.117 -16.066 1.00 94.44 728 GLY A CA 1
ATOM 5801 C C . GLY A 1 728 ? -17.329 -16.455 -17.221 1.00 94.44 728 GLY A C 1
ATOM 5802 O O . GLY A 1 728 ? -17.025 -15.575 -18.026 1.00 94.44 728 GLY A O 1
ATOM 5803 N N . GLU A 1 729 ? -16.914 -17.719 -17.354 1.00 95.88 729 GLU A N 1
ATOM 5804 C CA . GLU A 1 729 ? -16.125 -18.208 -18.491 1.00 95.88 729 GLU A CA 1
ATOM 5805 C C . GLU A 1 729 ? -16.877 -18.018 -19.807 1.00 95.88 729 GLU A C 1
ATOM 5807 O O . GLU A 1 729 ? -16.360 -17.364 -20.709 1.00 95.88 729 GLU A O 1
ATOM 5812 N N . ILE A 1 730 ? -18.122 -18.491 -19.900 1.00 95.25 730 ILE A N 1
ATOM 5813 C CA . ILE A 1 730 ? -18.917 -18.375 -21.127 1.00 95.25 730 ILE A CA 1
ATOM 5814 C C . ILE A 1 730 ? -19.131 -16.909 -21.529 1.00 95.25 730 ILE A C 1
ATOM 5816 O O . ILE A 1 730 ? -19.002 -16.572 -22.706 1.00 95.25 730 ILE A O 1
ATOM 5820 N N . ILE A 1 731 ? -19.408 -16.019 -20.571 1.00 92.44 731 ILE A N 1
ATOM 5821 C CA . ILE A 1 731 ? -19.559 -14.581 -20.844 1.00 92.44 731 ILE A CA 1
ATOM 5822 C C . ILE A 1 731 ? -18.244 -13.980 -21.353 1.00 92.44 731 ILE A C 1
ATOM 5824 O O . ILE A 1 731 ? -18.241 -13.263 -22.355 1.00 92.44 731 ILE A O 1
ATOM 5828 N N . ALA A 1 732 ? -17.120 -14.296 -20.703 1.00 91.94 732 ALA A N 1
ATOM 5829 C CA . ALA A 1 732 ? -15.804 -13.806 -21.104 1.00 91.94 732 ALA A CA 1
ATOM 5830 C C . ALA A 1 732 ? -15.349 -14.352 -22.471 1.00 91.94 732 ALA A C 1
ATOM 5832 O O . ALA A 1 732 ? -14.553 -13.706 -23.156 1.00 91.94 732 ALA A O 1
ATOM 5833 N N . GLU A 1 733 ? -15.819 -15.536 -22.871 1.00 91.25 733 GLU A N 1
ATOM 5834 C CA . GLU A 1 733 ? -15.466 -16.166 -24.143 1.00 91.25 733 GLU A CA 1
ATOM 5835 C C . GLU A 1 733 ? -16.351 -15.748 -25.312 1.00 91.25 733 GLU A C 1
ATOM 5837 O O . GLU A 1 733 ? -15.820 -15.511 -26.398 1.00 91.25 733 GLU A O 1
ATOM 5842 N N . HIS A 1 734 ? -17.665 -15.646 -25.107 1.00 86.69 734 HIS A N 1
ATOM 5843 C CA . HIS A 1 734 ? -18.609 -15.385 -26.189 1.00 86.69 734 HIS A CA 1
ATOM 5844 C C . HIS A 1 734 ? -18.519 -13.948 -26.711 1.00 86.69 734 HIS A C 1
ATOM 5846 O O . HIS A 1 734 ? -18.429 -13.728 -27.918 1.00 86.69 734 HIS A O 1
ATOM 5852 N N . ASN A 1 735 ? -18.553 -12.960 -25.813 1.00 74.69 735 ASN A N 1
ATOM 5853 C CA . ASN A 1 735 ? -18.600 -11.553 -26.203 1.00 74.69 735 ASN A CA 1
ATOM 5854 C C . ASN A 1 735 ? -17.897 -10.668 -25.160 1.00 74.69 735 ASN A C 1
ATOM 5856 O O . ASN A 1 735 ? -18.560 -9.920 -24.437 1.00 74.69 735 ASN A O 1
ATOM 5860 N N . PRO A 1 736 ? -16.558 -10.774 -25.038 1.00 80.50 736 PRO A N 1
ATOM 5861 C CA . PRO A 1 736 ? -15.807 -9.942 -24.113 1.00 80.50 736 PRO A CA 1
ATOM 5862 C C . PRO A 1 736 ? -15.983 -8.454 -24.459 1.00 80.50 736 PRO A C 1
ATOM 5864 O O . PRO A 1 736 ? -16.066 -8.113 -25.645 1.00 80.50 736 PRO A O 1
ATOM 5867 N N . PRO A 1 737 ? -15.948 -7.552 -23.459 1.00 74.94 737 PRO A N 1
ATOM 5868 C CA . PRO A 1 737 ? -16.118 -6.115 -23.688 1.00 74.94 737 PRO A CA 1
ATOM 5869 C C . PRO A 1 737 ? -15.164 -5.533 -24.742 1.00 74.94 737 PRO A C 1
ATOM 5871 O O . PRO A 1 737 ? -15.549 -4.651 -25.509 1.00 74.94 737 PRO A O 1
ATOM 5874 N N . THR A 1 738 ? -13.946 -6.077 -24.824 1.00 75.75 738 THR A N 1
ATOM 5875 C CA . THR A 1 738 ? -12.968 -5.785 -25.879 1.00 75.75 738 THR A CA 1
ATOM 5876 C C . THR A 1 738 ? -12.679 -7.054 -26.687 1.00 75.75 738 THR A C 1
ATOM 5878 O O . THR A 1 738 ? -12.255 -8.060 -26.119 1.00 75.75 738 THR A O 1
ATOM 5881 N N . HIS A 1 739 ? -12.858 -7.022 -28.015 1.00 76.62 739 HIS A N 1
ATOM 5882 C CA . HIS A 1 739 ? -12.529 -8.160 -28.892 1.00 76.62 739 HIS A CA 1
ATOM 5883 C C . HIS A 1 739 ? -11.013 -8.277 -29.125 1.00 76.62 739 HIS A C 1
ATOM 5885 O O . HIS A 1 739 ? -10.302 -7.274 -29.055 1.00 76.62 739 HIS A O 1
ATOM 5891 N N . TYR A 1 740 ? -10.515 -9.466 -29.485 1.00 82.25 740 TYR A N 1
ATOM 5892 C CA . TYR A 1 740 ? -9.083 -9.692 -29.727 1.00 82.25 740 TYR A CA 1
ATOM 5893 C C . TYR A 1 740 ? -8.484 -8.706 -30.740 1.00 82.25 740 TYR A C 1
ATOM 5895 O O . TYR A 1 740 ? -7.420 -8.157 -30.486 1.00 82.25 740 TYR A O 1
ATOM 5903 N N . ASP A 1 741 ? -9.172 -8.426 -31.850 1.00 75.19 741 ASP A N 1
ATOM 5904 C CA . ASP A 1 741 ? -8.652 -7.509 -32.879 1.00 75.19 741 ASP A CA 1
ATOM 5905 C C . ASP A 1 741 ? -8.532 -6.066 -32.375 1.00 75.19 741 ASP A C 1
ATOM 5907 O O . ASP A 1 741 ? -7.576 -5.369 -32.706 1.00 75.19 741 ASP A O 1
ATOM 5911 N N . GLN A 1 742 ? -9.469 -5.625 -31.530 1.00 69.69 742 GLN A N 1
ATOM 5912 C CA . GLN A 1 742 ? -9.402 -4.317 -30.873 1.00 69.69 742 GLN A CA 1
ATOM 5913 C C . GLN A 1 742 ? -8.269 -4.299 -29.844 1.00 69.69 742 GLN A C 1
ATOM 5915 O O . GLN A 1 742 ? -7.453 -3.381 -29.834 1.00 69.69 742 GLN A O 1
ATOM 5920 N N . PHE A 1 743 ? -8.175 -5.356 -29.034 1.00 72.06 743 PHE A N 1
ATOM 5921 C CA . PHE A 1 743 ? -7.114 -5.562 -28.050 1.00 72.06 743 PHE A CA 1
ATOM 5922 C C . PHE A 1 743 ? -5.719 -5.584 -28.702 1.00 72.06 743 PHE A C 1
ATOM 5924 O O . PHE A 1 743 ? -4.767 -5.027 -28.162 1.00 72.06 743 PHE A O 1
ATOM 5931 N N . TYR A 1 744 ? -5.609 -6.157 -29.901 1.00 78.75 744 TYR A N 1
ATOM 5932 C CA . TYR A 1 744 ? -4.411 -6.145 -30.737 1.00 78.75 744 TYR A CA 1
ATOM 5933 C C . TYR A 1 744 ? -4.150 -4.764 -31.350 1.00 78.75 744 TYR A C 1
ATOM 5935 O O . TYR A 1 744 ? -3.014 -4.310 -31.375 1.00 78.75 744 TYR A O 1
ATOM 5943 N N . ALA A 1 745 ? -5.176 -4.057 -31.825 1.00 70.06 745 ALA A N 1
ATOM 5944 C CA . ALA A 1 745 ? -5.005 -2.750 -32.458 1.00 70.06 745 ALA A CA 1
ATOM 5945 C C . ALA A 1 745 ? -4.566 -1.649 -31.476 1.00 70.06 745 ALA A C 1
ATOM 5947 O O . ALA A 1 745 ? -3.780 -0.780 -31.854 1.00 70.06 745 ALA A O 1
ATOM 5948 N N . ILE A 1 746 ? -5.027 -1.705 -30.220 1.00 65.75 746 ILE A N 1
ATOM 5949 C CA . ILE A 1 746 ? -4.786 -0.696 -29.172 1.00 65.75 746 ILE A CA 1
ATOM 5950 C C . ILE A 1 746 ? -3.302 -0.312 -29.012 1.00 65.75 746 ILE A C 1
ATOM 5952 O O . ILE A 1 746 ? -2.991 0.839 -28.709 1.00 65.75 746 ILE A O 1
ATOM 5956 N N . SER A 1 747 ? -2.372 -1.256 -29.178 1.00 66.56 747 SER A N 1
ATOM 5957 C CA . SER A 1 747 ? -0.924 -1.007 -29.036 1.00 66.56 747 SER A CA 1
ATOM 5958 C C . SER A 1 747 ? -0.114 -1.506 -30.234 1.00 66.56 747 SER A C 1
ATOM 5960 O O . SER A 1 747 ? 1.096 -1.753 -30.132 1.00 66.56 747 SER A O 1
ATOM 5962 N N . TYR A 1 748 ? -0.778 -1.630 -31.389 1.00 74.75 748 TYR A N 1
ATOM 5963 C CA . TYR A 1 748 ? -0.130 -1.897 -32.667 1.00 74.75 748 TYR A CA 1
ATOM 5964 C C . TYR A 1 748 ? 0.505 -0.601 -33.191 1.00 74.75 748 TYR A C 1
ATOM 5966 O O . TYR A 1 748 ? -0.031 0.107 -34.045 1.00 74.75 748 TYR A O 1
ATOM 5974 N N . ASP A 1 749 ? 1.670 -0.264 -32.638 1.00 71.62 749 ASP A N 1
ATOM 5975 C CA . ASP A 1 749 ? 2.438 0.910 -33.042 1.00 71.62 749 ASP A CA 1
ATOM 5976 C C . ASP A 1 749 ? 2.900 0.767 -34.505 1.00 71.62 749 ASP A C 1
ATOM 5978 O O . ASP A 1 749 ? 3.767 -0.060 -34.813 1.00 71.62 749 ASP A O 1
ATOM 5982 N N . LYS A 1 750 ? 2.356 1.588 -35.414 1.00 72.69 750 LYS A N 1
ATOM 5983 C CA . LYS A 1 750 ? 2.852 1.702 -36.798 1.00 72.69 750 LYS A CA 1
ATOM 5984 C C . LYS A 1 750 ? 4.058 2.642 -36.871 1.00 72.69 750 LYS A C 1
ATOM 5986 O O . LYS A 1 750 ? 4.047 3.736 -36.294 1.00 72.69 750 LYS A O 1
ATOM 5991 N N . THR A 1 751 ? 5.098 2.243 -37.599 1.00 74.50 751 THR A N 1
ATOM 5992 C CA . THR A 1 751 ? 6.268 3.099 -37.870 1.00 74.50 751 THR A CA 1
ATOM 5993 C C . THR A 1 751 ? 5.934 4.159 -38.921 1.00 74.50 751 THR A C 1
ATOM 5995 O O . THR A 1 751 ? 4.948 4.040 -39.647 1.00 74.50 751 THR A O 1
ATOM 5998 N N . ALA A 1 752 ? 6.754 5.207 -39.035 1.00 70.06 752 ALA A N 1
ATOM 5999 C CA . ALA A 1 752 ? 6.603 6.174 -40.128 1.00 70.06 752 ALA A CA 1
ATOM 6000 C C . ALA A 1 752 ? 6.818 5.512 -41.503 1.00 70.06 752 ALA A C 1
ATOM 6002 O O . ALA A 1 752 ? 6.135 5.848 -42.465 1.00 70.06 752 ALA A O 1
ATOM 6003 N N . LEU A 1 753 ? 7.727 4.531 -41.578 1.00 70.50 753 LEU A N 1
ATOM 6004 C CA . LEU A 1 753 ? 8.001 3.763 -42.792 1.00 70.50 753 LEU A CA 1
ATOM 6005 C C . LEU A 1 753 ? 6.806 2.883 -43.197 1.00 70.50 753 LEU A C 1
ATOM 6007 O O . LEU A 1 753 ? 6.433 2.868 -44.362 1.00 70.50 753 LEU A O 1
ATOM 6011 N N . GLU A 1 754 ? 6.172 2.204 -42.241 1.00 74.06 754 GLU A N 1
ATOM 6012 C CA . GLU A 1 754 ? 4.968 1.394 -42.462 1.00 74.06 754 GLU A CA 1
ATOM 6013 C C . GLU A 1 754 ? 3.776 2.273 -42.871 1.00 74.06 754 GLU A C 1
ATOM 6015 O O . GLU A 1 754 ? 3.074 1.932 -43.816 1.00 74.06 754 GLU A O 1
ATOM 6020 N N . LYS A 1 755 ? 3.608 3.453 -42.250 1.00 69.19 755 LYS A N 1
ATOM 6021 C CA . LYS A 1 755 ? 2.578 4.436 -42.638 1.00 69.19 755 LYS A CA 1
ATOM 6022 C C . LYS A 1 755 ? 2.735 4.940 -44.075 1.00 69.19 755 LYS A C 1
ATOM 6024 O O . LYS A 1 755 ? 1.725 5.164 -44.727 1.00 69.19 755 LYS A O 1
ATOM 6029 N N . ASN A 1 756 ? 3.972 5.104 -44.548 1.00 64.19 756 ASN A N 1
ATOM 6030 C CA . ASN A 1 756 ? 4.275 5.554 -45.911 1.00 64.19 756 ASN A CA 1
ATOM 6031 C C . ASN A 1 756 ? 4.124 4.447 -46.973 1.00 64.19 756 ASN A C 1
ATOM 6033 O O . ASN A 1 756 ? 4.116 4.757 -48.159 1.00 64.19 756 ASN A O 1
ATOM 6037 N N . LEU A 1 757 ? 4.062 3.171 -46.570 1.00 63.47 757 LEU A N 1
ATOM 6038 C CA . LEU A 1 757 ? 3.887 2.010 -47.459 1.00 63.47 757 LEU A CA 1
ATOM 6039 C C . LEU A 1 757 ? 2.424 1.542 -47.563 1.00 63.47 757 LEU A C 1
ATOM 6041 O O . LEU A 1 757 ? 2.133 0.603 -48.307 1.00 63.47 757 LEU A O 1
ATOM 6045 N N . ASP A 1 758 ? 1.528 2.146 -46.786 1.00 64.06 758 ASP A N 1
ATOM 6046 C CA . ASP A 1 758 ? 0.089 1.910 -46.837 1.00 64.06 758 ASP A CA 1
ATOM 6047 C C . ASP A 1 758 ? -0.539 2.949 -47.801 1.00 64.06 758 ASP A C 1
ATOM 6049 O O . ASP A 1 758 ? -0.477 4.144 -47.523 1.00 64.06 758 ASP A O 1
ATOM 6053 N N . ASP A 1 759 ? -1.139 2.518 -48.920 1.00 48.38 759 ASP A N 1
ATOM 6054 C CA . ASP A 1 759 ? -2.026 3.360 -49.746 1.00 48.38 759 ASP A CA 1
ATOM 6055 C C . ASP A 1 759 ? -3.389 3.476 -49.027 1.00 48.38 759 ASP A C 1
ATOM 6057 O O . ASP A 1 759 ? -4.022 2.465 -48.707 1.00 48.38 759 ASP A O 1
ATOM 6061 N N . TRP A 1 760 ? -3.817 4.699 -48.700 1.00 38.62 760 TRP A N 1
ATOM 6062 C CA . TRP A 1 760 ? -4.893 4.974 -47.736 1.00 38.62 760 TRP A CA 1
ATOM 6063 C C . TRP A 1 760 ? -6.220 5.371 -48.390 1.00 38.62 760 TRP A C 1
ATOM 6065 O O . TRP A 1 760 ? -6.227 6.323 -49.157 1.00 38.62 760 TRP A O 1
ATOM 6075 N N . ASP A 1 761 ? -7.327 4.716 -47.990 1.00 36.50 761 ASP A N 1
ATOM 6076 C CA . ASP A 1 761 ? -8.623 5.415 -47.826 1.00 36.50 761 ASP A CA 1
ATOM 6077 C C . ASP A 1 761 ? -9.714 4.733 -46.960 1.00 36.50 761 ASP A C 1
ATOM 6079 O O . ASP A 1 761 ? -10.727 5.365 -46.712 1.00 36.50 761 ASP A O 1
ATOM 6083 N N . ASN A 1 762 ? -9.571 3.514 -46.407 1.00 42.16 762 ASN A N 1
ATOM 6084 C CA . ASN A 1 762 ? -10.698 2.902 -45.647 1.00 42.16 762 ASN A CA 1
ATOM 6085 C C . ASN A 1 762 ? -10.380 2.291 -44.271 1.00 42.16 762 ASN A C 1
ATOM 6087 O O . ASN A 1 762 ? -11.275 1.766 -43.618 1.00 42.16 762 ASN A O 1
ATOM 6091 N N . ILE A 1 763 ? -9.132 2.331 -43.796 1.00 41.59 763 ILE A N 1
ATOM 6092 C CA . ILE A 1 763 ? -8.732 1.607 -42.569 1.00 41.59 763 ILE A CA 1
ATOM 6093 C C . ILE A 1 763 ? -8.547 2.548 -41.358 1.00 41.59 763 ILE A C 1
ATOM 6095 O O . ILE A 1 763 ? -8.510 2.094 -40.218 1.00 41.59 763 ILE A O 1
ATOM 6099 N N . THR A 1 764 ? -8.457 3.866 -41.562 1.00 38.78 764 THR A N 1
ATOM 6100 C CA . THR A 1 764 ? -8.102 4.836 -40.505 1.00 38.78 764 THR A CA 1
ATOM 6101 C C . THR A 1 764 ? -9.314 5.262 -39.707 1.00 38.78 764 THR A C 1
ATOM 6103 O O . THR A 1 764 ? -9.249 5.230 -38.482 1.00 38.78 764 THR A O 1
ATOM 6106 N N . GLU A 1 765 ? -10.422 5.598 -40.369 1.00 39.47 765 GLU A N 1
ATOM 6107 C CA . GLU A 1 765 ? -11.653 5.977 -39.666 1.00 39.47 765 GLU A CA 1
ATOM 6108 C C . GLU A 1 765 ? -12.243 4.788 -38.904 1.00 39.47 765 GLU A C 1
ATOM 6110 O O . GLU A 1 765 ? -12.602 4.916 -37.740 1.00 39.47 765 GLU A O 1
ATOM 6115 N N . THR A 1 766 ? -12.200 3.582 -39.480 1.00 38.44 766 THR A N 1
ATOM 6116 C CA . THR A 1 766 ? -12.690 2.374 -38.802 1.00 38.44 766 THR A CA 1
ATOM 6117 C C . THR A 1 766 ? -11.839 1.969 -37.599 1.00 38.44 766 THR A C 1
ATOM 6119 O O . THR A 1 766 ? -12.361 1.326 -36.705 1.00 38.44 766 THR A O 1
ATOM 6122 N N . ILE A 1 767 ? -10.550 2.320 -37.531 1.00 39.53 767 ILE A N 1
ATOM 6123 C CA . ILE A 1 767 ? -9.717 2.032 -36.352 1.00 39.53 767 ILE A CA 1
ATOM 6124 C C . ILE A 1 767 ? -9.829 3.167 -35.326 1.00 39.53 767 ILE A C 1
ATOM 6126 O O . ILE A 1 767 ? -9.953 2.881 -34.146 1.00 39.53 767 ILE A O 1
ATOM 6130 N N . LEU A 1 768 ? -9.862 4.440 -35.728 1.00 36.75 768 LEU A N 1
ATOM 6131 C CA . LEU A 1 768 ? -9.984 5.564 -34.787 1.00 36.75 768 LEU A CA 1
ATOM 6132 C C . LEU A 1 768 ? -11.370 5.675 -34.125 1.00 36.75 768 LEU A C 1
ATOM 6134 O O . LEU A 1 768 ? -11.417 5.967 -32.930 1.00 36.75 768 LEU A O 1
ATOM 6138 N N . ASP A 1 769 ? -12.465 5.374 -34.834 1.00 40.53 769 ASP A N 1
ATOM 6139 C CA . ASP A 1 769 ? -13.822 5.384 -34.255 1.00 40.53 769 ASP A CA 1
ATOM 6140 C C . ASP A 1 769 ? -14.136 4.120 -33.435 1.00 40.53 769 ASP A C 1
ATOM 6142 O O . ASP A 1 769 ? -14.965 4.153 -32.528 1.00 40.53 769 ASP A O 1
ATOM 6146 N N . VAL A 1 770 ? -13.451 3.002 -33.705 1.00 41.94 770 VAL A N 1
ATOM 6147 C CA . VAL A 1 770 ? -13.636 1.724 -32.986 1.00 41.94 770 VAL A CA 1
ATOM 6148 C C . VAL A 1 770 ? -12.694 1.581 -31.780 1.00 41.94 770 VAL A C 1
ATOM 6150 O O . VAL A 1 770 ? -12.991 0.807 -30.872 1.00 41.94 770 VAL A O 1
ATOM 6153 N N . VAL A 1 771 ? -11.570 2.311 -31.739 1.00 41.25 771 VAL A N 1
ATOM 6154 C CA . VAL A 1 771 ? -10.549 2.212 -30.672 1.00 41.25 771 VAL A CA 1
ATOM 6155 C C . VAL A 1 771 ? -10.866 3.069 -29.439 1.00 41.25 771 VAL A C 1
ATOM 6157 O O . VAL A 1 771 ? -10.293 2.819 -28.382 1.00 41.25 771 VAL A O 1
ATOM 6160 N N . ILE A 1 772 ? -11.808 4.019 -29.507 1.00 41.75 772 ILE A N 1
ATOM 6161 C CA . ILE A 1 772 ? -12.215 4.810 -28.330 1.00 41.75 772 ILE A CA 1
ATOM 6162 C C . ILE A 1 772 ? -13.742 4.793 -28.132 1.00 41.75 772 ILE A C 1
ATOM 6164 O O . ILE A 1 772 ? -14.386 5.846 -28.208 1.00 41.75 772 ILE A O 1
ATOM 6168 N N . PRO A 1 773 ? -14.357 3.646 -27.775 1.00 38.53 773 PRO A N 1
ATOM 6169 C CA . PRO A 1 773 ? -15.534 3.735 -26.918 1.00 38.53 773 PRO A CA 1
ATOM 6170 C C . PRO A 1 773 ? -15.098 4.507 -25.650 1.00 38.53 773 PRO A C 1
ATOM 6172 O O . PRO A 1 773 ? -13.925 4.474 -25.294 1.00 38.53 773 PRO A O 1
ATOM 6175 N N . PHE A 1 774 ? -15.979 5.261 -24.985 1.00 41.22 774 PHE A N 1
ATOM 6176 C CA . PHE A 1 774 ? -15.709 6.007 -23.725 1.00 41.22 774 PHE A CA 1
ATOM 6177 C C . PHE A 1 774 ? -15.131 7.437 -23.774 1.00 41.22 774 PHE A C 1
ATOM 6179 O O . PHE A 1 774 ? -14.978 8.046 -22.710 1.00 41.22 774 PHE A O 1
ATOM 6186 N N . ARG A 1 775 ? -14.889 8.063 -24.941 1.00 36.50 775 ARG A N 1
ATOM 6187 C CA . ARG A 1 775 ? -14.381 9.464 -25.010 1.00 36.50 775 ARG A CA 1
ATOM 6188 C C . ARG A 1 775 ? -15.209 10.472 -24.184 1.00 36.50 775 ARG A C 1
ATOM 6190 O O . ARG A 1 775 ? -14.655 11.454 -23.689 1.00 36.50 775 ARG A O 1
ATOM 6197 N N . GLN A 1 776 ? -16.519 10.252 -24.034 1.00 33.31 776 GLN A N 1
ATOM 6198 C CA . GLN A 1 776 ? -17.406 11.115 -23.239 1.00 33.31 776 GLN A CA 1
ATOM 6199 C C . GLN A 1 776 ? -17.362 10.821 -21.726 1.00 33.31 776 GLN A C 1
ATOM 6201 O O . GLN A 1 776 ? -17.374 11.769 -20.943 1.00 33.31 776 GLN A O 1
ATOM 6206 N N . CYS A 1 777 ? -17.192 9.563 -21.297 1.00 35.72 777 CYS A N 1
ATOM 6207 C CA . CYS A 1 777 ? -17.014 9.201 -19.880 1.00 35.72 777 CYS A CA 1
ATOM 6208 C C . CYS A 1 777 ? -15.735 9.808 -19.282 1.00 35.72 777 CYS A C 1
ATOM 6210 O O . CYS A 1 777 ? -15.747 10.292 -18.153 1.00 35.72 777 CYS A O 1
ATOM 6212 N N . ILE A 1 778 ? -14.655 9.887 -20.072 1.00 36.94 778 ILE A N 1
ATOM 6213 C CA . ILE A 1 778 ? -13.380 10.511 -19.670 1.00 36.94 778 ILE A CA 1
ATOM 6214 C C . ILE A 1 778 ? -13.573 11.971 -19.221 1.00 36.94 778 ILE A C 1
ATOM 6216 O O . ILE A 1 778 ? -12.915 12.411 -18.282 1.00 36.94 778 ILE A O 1
ATOM 6220 N N . ARG A 1 779 ? -14.504 12.714 -19.840 1.00 31.98 779 ARG A N 1
ATOM 6221 C CA . ARG A 1 779 ? -14.770 14.125 -19.504 1.00 31.98 779 ARG A CA 1
ATOM 6222 C C . ARG A 1 779 ? -15.549 14.309 -18.200 1.00 31.98 779 ARG A C 1
ATOM 6224 O O . ARG A 1 779 ? -15.351 15.321 -17.535 1.00 31.98 779 ARG A O 1
ATOM 6231 N N . GLY A 1 780 ? -16.401 13.350 -17.832 1.00 30.77 780 GLY A N 1
ATOM 6232 C CA . GLY A 1 780 ? -17.166 13.387 -16.580 1.00 30.77 780 GLY A CA 1
ATOM 6233 C C . GLY A 1 780 ? -16.285 13.165 -15.349 1.00 30.77 780 GLY A C 1
ATOM 6234 O O . GLY A 1 780 ? -16.424 13.874 -14.358 1.00 30.77 780 GLY A O 1
ATOM 6235 N N . LEU A 1 781 ? -15.311 12.252 -15.437 1.00 32.56 781 LEU A N 1
ATOM 6236 C CA . LEU A 1 781 ? -14.399 11.931 -14.327 1.00 32.56 781 LEU A CA 1
ATOM 6237 C C . LEU A 1 781 ? -13.193 12.870 -14.204 1.00 32.56 781 LEU A C 1
ATOM 6239 O O . LEU A 1 781 ? -12.621 12.998 -13.121 1.00 32.56 781 LEU A O 1
ATOM 6243 N N . SER A 1 782 ? -12.833 13.573 -15.282 1.00 31.78 782 SER A N 1
ATOM 6244 C CA . SER A 1 782 ? -11.865 14.676 -15.247 1.00 31.78 782 SER A CA 1
ATOM 6245 C C . SER A 1 782 ? -12.489 16.026 -14.863 1.00 31.78 782 SER A C 1
ATOM 6247 O O . SER A 1 782 ? -11.798 17.042 -14.920 1.00 31.78 782 SER A O 1
ATOM 6249 N N . SER A 1 783 ? -13.785 16.066 -14.535 1.00 32.53 783 SER A N 1
ATOM 6250 C CA . SER A 1 783 ? -14.477 17.292 -14.135 1.00 32.53 783 SER A CA 1
ATOM 6251 C C . SER A 1 783 ? -14.009 17.762 -12.754 1.00 32.53 783 SER A C 1
ATOM 6253 O O . SER A 1 783 ? -13.839 16.970 -11.826 1.00 32.53 783 SER A O 1
ATOM 6255 N N . SER A 1 784 ? -13.804 19.069 -12.610 1.00 34.56 784 SER A N 1
ATOM 6256 C CA . SER A 1 784 ? -13.428 19.744 -11.362 1.00 34.56 784 SER A CA 1
ATOM 6257 C C . SER A 1 784 ? -14.616 20.001 -10.420 1.00 34.56 784 SER A C 1
ATOM 6259 O O . SER A 1 784 ? -14.494 20.812 -9.507 1.00 34.56 784 SER A O 1
ATOM 6261 N N . ASP A 1 785 ? -15.756 19.346 -10.655 1.00 33.97 785 ASP A N 1
ATOM 6262 C CA . ASP A 1 785 ? -17.022 19.593 -9.960 1.00 33.97 785 ASP A CA 1
ATOM 6263 C C . ASP A 1 785 ? -17.239 18.620 -8.767 1.00 33.97 785 ASP A C 1
ATOM 6265 O O . ASP A 1 785 ? -17.326 17.404 -8.981 1.00 33.97 785 ASP A O 1
ATOM 6269 N N . PRO A 1 786 ? -17.283 19.103 -7.506 1.00 34.84 786 PRO A N 1
ATOM 6270 C CA . PRO A 1 786 ? -17.371 18.273 -6.294 1.00 34.84 786 PRO A CA 1
ATOM 6271 C C . PRO A 1 786 ? -18.681 17.483 -6.119 1.00 34.84 786 PRO A C 1
ATOM 6273 O O . PRO A 1 786 ? -18.664 16.410 -5.506 1.00 34.84 786 PRO A O 1
ATOM 6276 N N . ASP A 1 787 ? -19.800 17.966 -6.665 1.00 35.31 787 ASP A N 1
ATOM 6277 C CA . ASP A 1 787 ? -21.119 17.333 -6.487 1.00 35.31 787 ASP A CA 1
ATOM 6278 C C . ASP A 1 787 ? -21.302 16.101 -7.394 1.00 35.31 787 ASP A C 1
ATOM 6280 O O . ASP A 1 787 ? -21.994 15.149 -7.039 1.00 35.31 787 ASP A O 1
ATOM 6284 N N . LEU A 1 788 ? -20.577 16.038 -8.517 1.00 35.75 788 LEU A N 1
ATOM 6285 C CA . LEU A 1 788 ? -20.515 14.851 -9.382 1.00 35.75 788 LEU A CA 1
ATOM 6286 C C . LEU A 1 788 ? -19.555 13.768 -8.853 1.00 35.75 788 LEU A C 1
ATOM 6288 O O . LEU A 1 788 ? -19.609 12.624 -9.300 1.00 35.75 788 LEU A O 1
ATOM 6292 N N . ARG A 1 789 ? -18.691 14.102 -7.881 1.00 34.59 789 ARG A N 1
ATOM 6293 C CA . ARG A 1 789 ? -17.771 13.158 -7.217 1.00 34.59 789 ARG A CA 1
ATOM 6294 C C . ARG A 1 789 ? -18.374 12.446 -6.003 1.00 34.59 789 ARG A C 1
ATOM 6296 O O . ARG A 1 789 ? -17.799 11.458 -5.557 1.00 34.59 789 ARG A O 1
ATOM 6303 N N . SER A 1 790 ? -19.482 12.937 -5.450 1.00 32.88 790 SER A N 1
ATOM 6304 C CA . SER A 1 790 ? -19.919 12.594 -4.086 1.00 32.88 790 SER A CA 1
ATOM 6305 C C . SER A 1 790 ? -21.270 11.864 -3.977 1.00 32.88 790 SER A C 1
ATOM 6307 O O . SER A 1 790 ? -21.691 11.558 -2.866 1.00 32.88 790 SER A O 1
ATOM 6309 N N . GLY A 1 791 ? -21.931 11.517 -5.090 1.00 32.25 791 GLY A N 1
ATOM 6310 C CA . GLY A 1 791 ? -23.310 10.992 -5.064 1.00 32.25 791 GLY A CA 1
ATOM 6311 C C . GLY A 1 791 ? -23.543 9.495 -5.332 1.00 32.25 791 GLY A C 1
ATOM 6312 O O . GLY A 1 791 ? -24.620 9.006 -5.012 1.00 32.25 791 GLY A O 1
ATOM 6313 N N . ALA A 1 792 ? -22.599 8.744 -5.913 1.00 28.25 792 ALA A N 1
ATOM 6314 C CA . ALA A 1 792 ? -22.843 7.340 -6.320 1.00 28.25 792 ALA A CA 1
ATOM 6315 C C . ALA A 1 792 ? -21.580 6.454 -6.360 1.00 28.25 792 ALA A C 1
ATOM 6317 O O . ALA A 1 792 ? -21.529 5.425 -7.031 1.00 28.25 792 ALA A O 1
ATOM 6318 N N . ILE A 1 793 ? -20.536 6.868 -5.654 1.00 34.50 793 ILE A N 1
ATOM 6319 C CA . ILE A 1 793 ? -19.258 6.161 -5.536 1.00 34.50 793 ILE A CA 1
ATOM 6320 C C . ILE A 1 793 ? -19.128 5.802 -4.046 1.00 34.50 793 ILE A C 1
ATOM 6322 O O . ILE A 1 793 ? -19.707 6.507 -3.229 1.00 34.50 793 ILE A O 1
ATOM 6326 N N . PHE A 1 794 ? -18.419 4.725 -3.692 1.00 37.62 794 PHE A N 1
ATOM 6327 C CA . PHE A 1 794 ? -18.138 4.236 -2.322 1.00 37.62 794 PHE A CA 1
ATOM 6328 C C . PHE A 1 794 ? -18.981 3.057 -1.796 1.00 37.62 794 PHE A C 1
ATOM 6330 O O . PHE A 1 794 ? -19.685 3.168 -0.799 1.00 37.62 794 PHE A O 1
ATOM 6337 N N . SER A 1 795 ? -18.762 1.851 -2.340 1.00 37.06 795 SER A N 1
ATOM 6338 C CA . SER A 1 795 ? -18.871 0.600 -1.558 1.00 37.06 795 SER A CA 1
ATOM 6339 C C . SER A 1 795 ? -17.512 -0.105 -1.521 1.00 37.06 795 SER A C 1
ATOM 6341 O O . SER A 1 795 ? -17.244 -1.091 -2.206 1.00 37.06 795 SER A O 1
ATOM 6343 N N . CYS A 1 796 ? -16.617 0.533 -0.782 1.00 41.41 796 CYS A N 1
ATOM 6344 C CA . CYS A 1 796 ? -15.215 0.237 -0.542 1.00 41.41 796 CYS A CA 1
ATOM 6345 C C . CYS A 1 796 ? -14.728 -1.183 -0.836 1.00 41.41 796 CYS A C 1
ATOM 6347 O O . CYS A 1 796 ? -15.217 -2.164 -0.277 1.00 41.41 796 CYS A O 1
ATOM 6349 N N . VAL A 1 797 ? -13.661 -1.191 -1.648 1.00 42.66 797 VAL A N 1
ATOM 6350 C CA . VAL A 1 797 ? -12.744 -2.276 -2.036 1.00 42.66 797 VAL A CA 1
ATOM 6351 C C . VAL A 1 797 ? -12.902 -2.809 -3.458 1.00 42.66 797 VAL A C 1
ATOM 6353 O O . VAL A 1 797 ? -11.948 -3.353 -4.004 1.00 42.66 797 VAL A O 1
ATOM 6356 N N . MET A 1 798 ? -14.017 -2.538 -4.132 1.00 41.59 798 MET A N 1
ATOM 6357 C CA . MET A 1 798 ? -14.106 -2.724 -5.584 1.00 41.59 798 MET A CA 1
ATOM 6358 C C . MET A 1 798 ? -14.774 -1.514 -6.206 1.00 41.59 798 MET A C 1
ATOM 6360 O O . MET A 1 798 ? -15.985 -1.515 -6.426 1.00 41.59 798 MET A O 1
ATOM 6364 N N . ASP A 1 799 ? -13.964 -0.506 -6.518 1.00 39.28 799 ASP A N 1
ATOM 6365 C CA . ASP A 1 799 ? -14.312 0.571 -7.444 1.00 39.28 799 ASP A CA 1
ATOM 6366 C C . ASP A 1 799 ? -14.393 0.025 -8.871 1.00 39.28 799 ASP A C 1
ATOM 6368 O O . ASP A 1 799 ? -13.702 0.473 -9.784 1.00 39.28 799 ASP A O 1
ATOM 6372 N N . LEU A 1 800 ? -15.237 -0.976 -9.093 1.00 37.47 800 LEU A N 1
ATOM 6373 C CA . LEU A 1 800 ? -15.505 -1.426 -10.444 1.00 37.47 800 LEU A CA 1
ATOM 6374 C C . LEU A 1 800 ? -16.208 -0.330 -11.268 1.00 37.47 800 LEU A C 1
ATOM 6376 O O . LEU A 1 800 ? -16.101 -0.323 -12.486 1.00 37.47 800 LEU A O 1
ATOM 6380 N N . THR A 1 801 ? -16.804 0.680 -10.624 1.00 35.53 801 THR A N 1
ATOM 6381 C CA . THR A 1 801 ? -17.301 1.886 -11.302 1.00 35.53 801 THR A CA 1
ATOM 6382 C C . THR A 1 801 ? -16.205 2.900 -11.662 1.00 35.53 801 THR A C 1
ATOM 6384 O O . THR A 1 801 ? -16.455 3.763 -12.501 1.00 35.53 801 THR A O 1
ATOM 6387 N N . ALA A 1 802 ? -14.987 2.792 -11.108 1.00 33.41 802 ALA A N 1
ATOM 6388 C CA . ALA A 1 802 ? -13.845 3.658 -11.446 1.00 33.41 802 ALA A CA 1
ATOM 6389 C C . ALA A 1 802 ? -12.756 2.947 -12.264 1.00 33.41 802 ALA A C 1
ATOM 6391 O O . ALA A 1 802 ? -11.658 3.482 -12.444 1.00 33.41 802 ALA A O 1
ATOM 6392 N N . ILE A 1 803 ? -13.052 1.766 -12.808 1.00 37.44 803 ILE A N 1
ATOM 6393 C CA . ILE A 1 803 ? -12.251 1.192 -13.879 1.00 37.44 803 ILE A CA 1
ATOM 6394 C C . ILE A 1 803 ? -12.515 2.006 -15.156 1.00 37.44 803 ILE A C 1
ATOM 6396 O O . ILE A 1 803 ? -13.347 1.663 -15.993 1.00 37.44 803 ILE A O 1
ATOM 6400 N N . LEU A 1 804 ? -11.811 3.124 -15.311 1.00 36.16 804 LEU A N 1
ATOM 6401 C CA . LEU A 1 804 ? -11.771 3.859 -16.573 1.00 36.16 804 LEU A CA 1
ATOM 6402 C C . LEU A 1 804 ? -10.445 3.595 -17.250 1.00 36.16 804 LEU A C 1
ATOM 6404 O O . LEU A 1 804 ? -9.394 4.058 -16.805 1.00 36.16 804 LEU A O 1
ATOM 6408 N N . PHE A 1 805 ? -10.508 2.812 -18.323 1.00 38.47 805 PHE A N 1
ATOM 6409 C CA . PHE A 1 805 ? -9.321 2.401 -19.043 1.00 38.47 805 PHE A CA 1
ATOM 6410 C C . PHE A 1 805 ? -8.685 3.500 -19.872 1.00 38.47 805 PHE A C 1
ATOM 6412 O O . PHE A 1 805 ? -9.318 4.292 -20.570 1.00 38.47 805 PHE A O 1
ATOM 6419 N N . VAL A 1 806 ? -7.362 3.432 -19.800 1.00 34.50 806 VAL A N 1
ATOM 6420 C CA . VAL A 1 806 ? -6.350 4.127 -20.571 1.00 34.50 806 VAL A CA 1
ATOM 6421 C C . VAL A 1 806 ? -6.372 3.606 -22.006 1.00 34.50 806 VAL A C 1
ATOM 6423 O O . VAL A 1 806 ? -5.634 2.688 -22.338 1.00 34.50 806 VAL A O 1
ATOM 6426 N N . PHE A 1 807 ? -7.168 4.208 -22.888 1.00 34.62 807 PHE A N 1
ATOM 6427 C CA . PHE A 1 807 ? -7.012 4.000 -24.334 1.00 34.62 807 PHE A CA 1
ATOM 6428 C C . PHE A 1 807 ? -6.927 5.331 -25.080 1.00 34.62 807 PHE A C 1
ATOM 6430 O O . PHE A 1 807 ? -7.765 5.683 -25.901 1.00 34.62 807 PHE A O 1
ATOM 6437 N N . ALA A 1 808 ? -5.863 6.077 -24.764 1.00 26.19 808 ALA A N 1
ATOM 6438 C CA . ALA A 1 808 ? -5.291 7.110 -25.626 1.00 26.19 808 ALA A CA 1
ATOM 6439 C C . ALA A 1 808 ? -3.844 7.426 -25.204 1.00 26.19 808 ALA A C 1
ATOM 6441 O O . ALA A 1 808 ? -3.590 8.502 -24.683 1.00 26.19 808 ALA A O 1
ATOM 6442 N N . GLY A 1 809 ? -2.899 6.490 -25.368 1.00 31.00 809 GLY A N 1
ATOM 6443 C CA . GLY A 1 809 ? -1.449 6.774 -25.439 1.00 31.00 809 GLY A CA 1
ATOM 6444 C C . GLY A 1 809 ? -0.778 7.617 -24.332 1.00 31.00 809 GLY A C 1
ATOM 6445 O O . GLY A 1 809 ? 0.365 8.025 -24.518 1.00 31.00 809 GLY A O 1
ATOM 6446 N N . ALA A 1 810 ? -1.437 7.884 -23.204 1.00 25.47 810 ALA A N 1
ATOM 6447 C CA . ALA A 1 810 ? -0.968 8.786 -22.161 1.00 25.47 810 ALA A CA 1
ATOM 6448 C C . ALA A 1 810 ? -0.823 8.025 -20.840 1.00 25.47 810 ALA A C 1
ATOM 6450 O O . ALA A 1 810 ? -1.808 7.610 -20.231 1.00 25.47 810 ALA A O 1
ATOM 6451 N N . LEU A 1 811 ? 0.423 7.868 -20.393 1.00 29.78 811 LEU A N 1
ATOM 6452 C CA . LEU A 1 811 ? 0.773 7.553 -19.007 1.00 29.78 811 LEU A CA 1
ATOM 6453 C C . LEU A 1 811 ? 0.366 8.761 -18.139 1.00 29.78 811 LEU A C 1
ATOM 6455 O O . LEU A 1 811 ? 1.137 9.704 -17.968 1.00 29.78 811 LEU A O 1
ATOM 6459 N N . GLY A 1 812 ? -0.897 8.789 -17.711 1.00 30.00 812 GLY A N 1
ATOM 6460 C CA . GLY A 1 812 ? -1.532 9.897 -16.995 1.00 30.00 812 GLY A CA 1
ATOM 6461 C C . GLY A 1 812 ? -2.431 9.434 -15.832 1.00 30.00 812 GLY A C 1
ATOM 6462 O O . GLY A 1 812 ? -2.496 8.237 -15.561 1.00 30.00 812 GLY A O 1
ATOM 6463 N N . PRO A 1 813 ? -3.145 10.366 -15.160 1.00 30.12 813 PRO A N 1
ATOM 6464 C CA . PRO A 1 813 ? -3.636 10.324 -13.762 1.00 30.12 813 PRO A CA 1
ATOM 6465 C C . PRO A 1 813 ? -4.552 9.160 -13.323 1.00 30.12 813 PRO A C 1
ATOM 6467 O O . PRO A 1 813 ? -4.974 9.126 -12.168 1.00 30.12 813 PRO A O 1
ATOM 6470 N N . PHE A 1 814 ? -4.838 8.194 -14.192 1.00 29.91 814 PHE A N 1
ATOM 6471 C CA . PHE A 1 814 ? -5.682 7.027 -13.923 1.00 29.91 814 PHE A CA 1
ATOM 6472 C C . PHE A 1 814 ? -4.967 5.910 -13.138 1.00 29.91 814 PHE A C 1
ATOM 6474 O O . PHE A 1 814 ? -5.632 5.132 -12.458 1.00 29.91 814 PHE A O 1
ATOM 6481 N N . GLY A 1 815 ? -3.627 5.874 -13.120 1.00 30.42 815 GLY A N 1
ATOM 6482 C CA . GLY A 1 815 ? -2.859 4.945 -12.270 1.00 30.42 815 GLY A CA 1
ATOM 6483 C C . GLY A 1 815 ? -3.055 5.166 -10.760 1.00 30.42 815 GLY A C 1
ATOM 6484 O O . GLY A 1 815 ? -2.947 4.226 -9.972 1.00 30.42 815 GLY A O 1
ATOM 6485 N N . LYS A 1 816 ? -3.426 6.388 -10.349 1.00 33.66 816 LYS A N 1
ATOM 6486 C CA . LYS A 1 816 ? -3.588 6.772 -8.937 1.00 33.66 816 LYS A CA 1
ATOM 6487 C C . LYS A 1 816 ? -4.758 6.098 -8.224 1.00 33.66 816 LYS A C 1
ATOM 6489 O O . LYS A 1 816 ? -4.604 5.712 -7.071 1.00 33.66 816 LYS A O 1
ATOM 6494 N N . ALA A 1 817 ? -5.912 5.990 -8.887 1.00 32.12 817 ALA A N 1
ATOM 6495 C CA . ALA A 1 817 ? -7.129 5.442 -8.281 1.00 32.12 817 ALA A CA 1
ATOM 6496 C C . ALA A 1 817 ? -7.053 3.913 -8.138 1.00 32.12 817 ALA A C 1
ATOM 6498 O O . ALA A 1 817 ? -7.527 3.354 -7.154 1.00 32.12 817 ALA A O 1
ATOM 6499 N N . LEU A 1 818 ? -6.387 3.240 -9.084 1.00 34.88 818 LEU A N 1
ATOM 6500 C CA . LEU A 1 818 ? -6.144 1.802 -9.000 1.00 34.88 818 LEU A CA 1
ATOM 6501 C C . LEU A 1 818 ? -5.084 1.477 -7.934 1.00 34.88 818 LEU A C 1
ATOM 6503 O O . LEU A 1 818 ? -5.266 0.550 -7.148 1.00 34.88 818 LEU A O 1
ATOM 6507 N N . GLY A 1 819 ? -4.006 2.273 -7.875 1.00 40.03 819 GLY A N 1
ATOM 6508 C CA . GLY A 1 819 ? -2.885 2.054 -6.962 1.00 40.03 819 GLY A CA 1
ATOM 6509 C C . GLY A 1 819 ? -3.245 2.175 -5.479 1.00 40.03 819 GLY A C 1
ATOM 6510 O O . GLY A 1 819 ? -2.690 1.436 -4.668 1.00 40.03 819 GLY A O 1
ATOM 6511 N N . SER A 1 820 ? -4.186 3.047 -5.098 1.00 47.62 820 SER A N 1
ATOM 6512 C CA . SER A 1 820 ? -4.620 3.187 -3.698 1.00 47.62 820 SER A CA 1
ATOM 6513 C C . SER A 1 820 ? -5.457 1.995 -3.216 1.00 47.62 820 SER A C 1
ATOM 6515 O O . SER A 1 820 ? -5.191 1.459 -2.138 1.00 47.62 820 SER A O 1
ATOM 6517 N N . SER A 1 821 ? -6.415 1.532 -4.026 1.00 46.09 821 SER A N 1
ATOM 6518 C CA . SER A 1 821 ? -7.325 0.431 -3.674 1.00 46.09 821 SER A CA 1
ATOM 6519 C C . SER A 1 821 ? -6.627 -0.938 -3.682 1.00 46.09 821 SER A C 1
ATOM 6521 O O . SER A 1 821 ? -6.779 -1.703 -2.726 1.00 46.09 821 SER A O 1
ATOM 6523 N N . THR A 1 822 ? -5.769 -1.234 -4.674 1.00 56.31 822 THR A N 1
ATOM 6524 C CA . THR A 1 822 ? -4.969 -2.479 -4.679 1.00 56.31 822 THR A CA 1
ATOM 6525 C C . THR A 1 822 ? -3.941 -2.502 -3.549 1.00 56.31 822 THR A C 1
ATOM 6527 O O . THR A 1 822 ? -3.667 -3.562 -2.980 1.00 56.31 822 THR A O 1
ATOM 6530 N N . ARG A 1 823 ? -3.393 -1.335 -3.177 1.00 64.69 823 ARG A N 1
ATOM 6531 C CA . ARG A 1 823 ? -2.479 -1.202 -2.035 1.00 64.69 823 ARG A CA 1
ATOM 6532 C C . ARG A 1 823 ? -3.198 -1.492 -0.722 1.00 64.69 823 ARG A C 1
ATOM 6534 O O . ARG A 1 823 ? -2.732 -2.351 0.019 1.00 64.69 823 ARG A O 1
ATOM 6541 N N . LEU A 1 824 ? -4.344 -0.867 -0.457 1.00 63.34 824 LEU A N 1
ATOM 6542 C CA . LEU A 1 824 ? -5.159 -1.143 0.735 1.00 63.34 824 LEU A CA 1
ATOM 6543 C C . LEU A 1 824 ? -5.524 -2.628 0.859 1.00 63.34 824 LEU A C 1
ATOM 6545 O O . LEU A 1 824 ? -5.333 -3.230 1.916 1.00 63.34 824 LEU A O 1
ATOM 6549 N N . LEU A 1 825 ? -5.952 -3.238 -0.247 1.00 69.00 825 LEU A N 1
ATOM 6550 C CA . LEU A 1 825 ? -6.216 -4.670 -0.326 1.00 69.00 825 LEU A CA 1
ATOM 6551 C C . LEU A 1 825 ? -4.992 -5.514 0.020 1.00 69.00 825 LEU A C 1
ATOM 6553 O O . LEU A 1 825 ? -5.074 -6.421 0.848 1.00 69.00 825 LEU A O 1
ATOM 6557 N N . SER A 1 826 ? -3.841 -5.200 -0.575 1.00 72.69 826 SER A N 1
ATOM 6558 C CA . SER A 1 826 ? -2.595 -5.917 -0.298 1.00 72.69 826 SER A CA 1
ATOM 6559 C C . SER A 1 826 ? -2.167 -5.813 1.170 1.00 72.69 826 SER A C 1
ATOM 6561 O O . SER A 1 826 ? -1.672 -6.789 1.721 1.00 72.69 826 SER A O 1
ATOM 6563 N N . LEU A 1 827 ? -2.440 -4.678 1.826 1.00 77.88 827 LEU A N 1
ATOM 6564 C CA . LEU A 1 827 ? -2.126 -4.431 3.236 1.00 77.88 827 LEU A CA 1
ATOM 6565 C C . LEU A 1 827 ? -3.089 -5.100 4.218 1.00 77.88 827 LEU A C 1
ATOM 6567 O O . LEU A 1 827 ? -2.839 -5.051 5.425 1.00 77.88 827 LEU A O 1
ATOM 6571 N N . SER A 1 828 ? -4.189 -5.675 3.732 1.00 80.12 828 SER A N 1
ATOM 6572 C CA . SER A 1 828 ? -5.105 -6.492 4.536 1.00 80.12 828 SER A CA 1
ATOM 6573 C C . SER A 1 828 ? -4.718 -7.973 4.565 1.00 80.12 828 SER A C 1
ATOM 6575 O O . SER A 1 828 ? -5.261 -8.734 5.358 1.00 80.12 828 SER A O 1
ATOM 6577 N N . LYS A 1 829 ? -3.779 -8.393 3.707 1.00 84.00 829 LYS A N 1
ATOM 6578 C CA . LYS A 1 829 ? -3.284 -9.771 3.672 1.00 84.00 829 LYS A CA 1
ATOM 6579 C C . LYS A 1 829 ? -2.392 -10.071 4.871 1.00 84.00 829 LYS A C 1
ATOM 6581 O O . LYS A 1 829 ? -1.704 -9.185 5.373 1.00 84.00 829 LYS A O 1
ATOM 6586 N N . VAL A 1 830 ? -2.337 -11.345 5.257 1.00 79.19 830 VAL A N 1
ATOM 6587 C CA . VAL A 1 830 ? -1.436 -11.835 6.313 1.00 79.19 830 VAL A CA 1
ATOM 6588 C C . VAL A 1 830 ? -0.703 -13.087 5.851 1.00 79.19 830 VAL A C 1
ATOM 6590 O O . VAL A 1 830 ? -1.313 -14.013 5.319 1.00 79.19 830 VAL A O 1
ATOM 6593 N N . GLY A 1 831 ? 0.614 -13.140 6.059 1.00 70.00 831 GLY A N 1
ATOM 6594 C CA . GLY A 1 831 ? 1.410 -14.327 5.754 1.00 70.00 831 GLY A CA 1
ATOM 6595 C C . GLY A 1 831 ? 1.079 -15.497 6.686 1.00 70.00 831 GLY A C 1
ATOM 6596 O O . GLY A 1 831 ? 1.001 -15.327 7.901 1.00 70.00 831 GLY A O 1
ATOM 6597 N N . ALA A 1 832 ? 0.959 -16.710 6.138 1.00 57.34 832 ALA A N 1
ATOM 6598 C CA . ALA A 1 832 ? 0.668 -17.916 6.922 1.00 57.34 832 ALA A CA 1
ATOM 6599 C C . ALA A 1 832 ? 1.704 -18.193 8.036 1.00 57.34 832 ALA A C 1
ATOM 6601 O O . ALA A 1 832 ? 1.366 -18.781 9.059 1.00 57.34 832 ALA A O 1
ATOM 6602 N N . SER A 1 833 ? 2.954 -17.745 7.868 1.00 56.72 833 SER A N 1
ATOM 6603 C CA . SER A 1 833 ? 4.008 -17.845 8.887 1.00 56.72 833 SER A CA 1
ATOM 6604 C C . SER A 1 833 ? 3.780 -16.928 10.095 1.00 56.72 833 SER A C 1
ATOM 6606 O O . SER A 1 833 ? 4.163 -17.288 11.206 1.00 56.72 833 SER A O 1
ATOM 6608 N N . VAL A 1 834 ? 3.130 -15.775 9.907 1.00 57.19 834 VAL A N 1
ATOM 6609 C CA . VAL A 1 834 ? 2.839 -14.819 10.989 1.00 57.19 834 VAL A CA 1
ATOM 6610 C C . VAL A 1 834 ? 1.731 -15.346 11.902 1.00 57.19 834 VAL A C 1
ATOM 6612 O O . VAL A 1 834 ? 1.819 -15.222 13.123 1.00 57.19 834 VAL A O 1
ATOM 6615 N N . ALA A 1 835 ? 0.742 -16.042 11.331 1.00 58.84 835 ALA A N 1
ATOM 6616 C CA . ALA A 1 835 ? -0.282 -16.751 12.100 1.00 58.84 835 ALA A CA 1
ATOM 6617 C C . ALA A 1 835 ? 0.304 -17.841 13.021 1.00 58.84 835 ALA A C 1
ATOM 6619 O O . ALA A 1 835 ? -0.336 -18.224 13.992 1.00 58.84 835 ALA A O 1
ATOM 6620 N N . LEU A 1 836 ? 1.522 -18.328 12.756 1.00 56.09 836 LEU A N 1
ATOM 6621 C CA . LEU A 1 836 ? 2.213 -19.279 13.630 1.00 56.09 836 LEU A CA 1
ATOM 6622 C C . LEU A 1 836 ? 3.098 -18.573 14.667 1.00 56.09 836 LEU A C 1
ATOM 6624 O O . LEU A 1 836 ? 3.131 -18.998 15.819 1.00 56.09 836 LEU A O 1
ATOM 6628 N N . SER A 1 837 ? 3.794 -17.491 14.300 1.00 60.91 837 SER A N 1
ATOM 6629 C CA . SER A 1 837 ? 4.764 -16.826 15.187 1.00 60.91 837 SER A CA 1
ATOM 6630 C C . SER A 1 837 ? 4.119 -16.109 16.376 1.00 60.91 837 SER A C 1
ATOM 6632 O O . SER A 1 837 ? 4.634 -16.185 17.487 1.00 60.91 837 SER A O 1
ATOM 6634 N N . VAL A 1 838 ? 2.957 -15.479 16.184 1.00 61.81 838 VAL A N 1
ATOM 6635 C CA . VAL A 1 838 ? 2.221 -14.759 17.242 1.00 61.81 838 VAL A CA 1
ATOM 6636 C 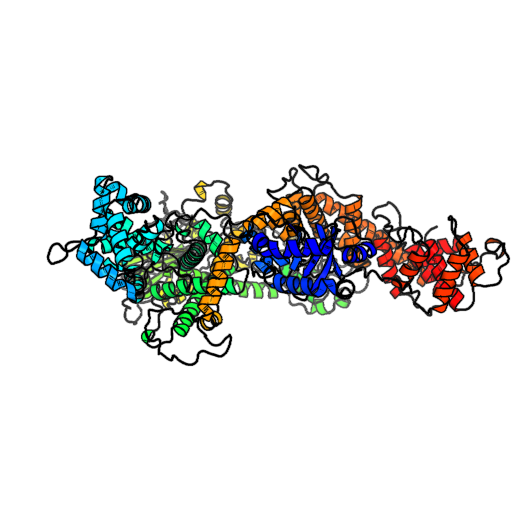C . VAL A 1 838 ? 1.755 -15.702 18.370 1.00 61.81 838 VAL A C 1
ATOM 6638 O O . VAL A 1 838 ? 1.673 -15.324 19.546 1.00 61.81 838 VAL A O 1
ATOM 6641 N N . PHE A 1 839 ? 1.516 -16.968 18.027 1.00 61.31 839 PHE A N 1
ATOM 6642 C CA . PHE A 1 839 ? 1.030 -17.993 18.945 1.00 61.31 839 PHE A CA 1
ATOM 6643 C C . PHE A 1 839 ? 2.101 -19.006 19.373 1.00 61.31 839 PHE A C 1
ATOM 6645 O O . PHE A 1 839 ? 1.794 -19.879 20.185 1.00 61.31 839 PHE A O 1
ATOM 6652 N N . ASN A 1 840 ? 3.334 -18.922 18.862 1.00 55.81 840 ASN A N 1
ATOM 6653 C CA . ASN A 1 840 ? 4.406 -19.850 19.219 1.00 55.81 840 ASN A CA 1
ATOM 6654 C C . ASN A 1 840 ? 5.199 -19.334 20.439 1.00 55.81 840 ASN A C 1
ATOM 6656 O O . ASN A 1 840 ? 5.914 -18.340 20.327 1.00 55.81 840 ASN A O 1
ATOM 6660 N N . PRO A 1 841 ? 5.137 -20.008 21.603 1.00 44.66 841 PRO A N 1
ATOM 6661 C CA . PRO A 1 841 ? 5.848 -19.582 22.809 1.00 44.66 841 PRO A CA 1
ATOM 6662 C C . PRO A 1 841 ? 7.368 -19.850 22.790 1.00 44.66 841 PRO A C 1
ATOM 6664 O O . PRO A 1 841 ? 8.034 -19.536 23.774 1.00 44.66 841 PRO A O 1
ATOM 6667 N N . LEU A 1 842 ? 7.932 -20.452 21.733 1.00 41.16 842 LEU A N 1
ATOM 6668 C CA . LEU A 1 842 ? 9.307 -20.982 21.746 1.00 41.16 842 LEU A CA 1
ATOM 6669 C C . LEU A 1 842 ? 10.392 -20.085 21.126 1.00 41.16 842 LEU A C 1
ATOM 6671 O O . LEU A 1 842 ? 11.557 -20.477 21.169 1.00 41.16 842 LEU A O 1
ATOM 6675 N N . ASP A 1 843 ? 10.074 -18.892 20.615 1.00 41.81 843 ASP A N 1
ATOM 6676 C CA . ASP A 1 843 ? 11.058 -18.066 19.884 1.00 41.81 843 ASP A CA 1
ATOM 6677 C C . ASP A 1 843 ? 11.817 -17.024 20.745 1.00 41.81 843 ASP A C 1
ATOM 6679 O O . ASP A 1 843 ? 12.361 -16.044 20.237 1.00 41.81 843 ASP A O 1
ATOM 6683 N N . GLY A 1 844 ? 11.917 -17.229 22.070 1.00 33.28 844 GLY A N 1
ATOM 6684 C CA . GLY A 1 844 ? 12.752 -16.368 22.922 1.00 33.28 844 GLY A CA 1
ATOM 6685 C C . GLY A 1 844 ? 12.856 -16.751 24.406 1.00 33.28 844 GLY A C 1
ATOM 6686 O O . GLY A 1 844 ? 12.049 -16.308 25.213 1.00 33.28 844 GLY A O 1
ATOM 6687 N N . VAL A 1 845 ? 13.947 -17.450 24.759 1.00 28.16 845 VAL A N 1
ATOM 6688 C CA . VAL A 1 845 ? 14.486 -17.780 26.109 1.00 28.16 845 VAL A CA 1
ATOM 6689 C C . VAL A 1 845 ? 13.837 -18.975 26.858 1.00 28.16 845 VAL A C 1
ATOM 6691 O O . VAL A 1 845 ? 12.631 -19.005 27.089 1.00 28.16 845 VAL A O 1
ATOM 6694 N N . PRO A 1 846 ? 14.640 -19.968 27.317 1.00 28.17 846 PRO A N 1
ATOM 6695 C CA . PRO A 1 846 ? 14.145 -21.194 27.938 1.00 28.17 846 PRO A CA 1
ATOM 6696 C C . PRO A 1 846 ? 13.952 -21.014 29.449 1.00 28.17 846 PRO A C 1
ATOM 6698 O O . PRO A 1 846 ? 14.926 -21.063 30.197 1.00 28.17 846 PRO A O 1
ATOM 6701 N N . LYS A 1 847 ? 12.709 -20.824 29.908 1.00 30.14 847 LYS A N 1
ATOM 6702 C CA . LYS A 1 847 ? 12.224 -21.194 31.259 1.00 30.14 847 LYS A CA 1
ATOM 6703 C C . LYS A 1 847 ? 10.746 -20.824 31.404 1.00 30.14 847 LYS A C 1
ATOM 6705 O O . LYS A 1 847 ? 10.416 -19.804 31.986 1.00 30.14 847 LYS A O 1
ATOM 6710 N N . LEU A 1 848 ? 9.867 -21.676 30.884 1.00 31.45 848 LEU A N 1
ATOM 6711 C CA . LEU A 1 848 ? 8.471 -21.805 31.324 1.00 31.45 848 LEU A CA 1
ATOM 6712 C C . LEU A 1 848 ? 7.919 -23.136 30.793 1.00 31.45 848 LEU A C 1
ATOM 6714 O O . LEU A 1 848 ? 7.057 -23.205 29.927 1.00 31.45 848 LEU A O 1
ATOM 6718 N N . VAL A 1 849 ? 8.484 -24.228 31.309 1.00 32.91 849 VAL A N 1
ATOM 6719 C CA . VAL A 1 849 ? 7.867 -25.557 31.265 1.00 32.91 849 VAL A CA 1
ATOM 6720 C C . VAL A 1 849 ? 7.387 -25.823 32.681 1.00 32.91 849 VAL A C 1
ATOM 6722 O O . VAL A 1 849 ? 8.176 -26.296 33.480 1.00 32.91 849 VAL A O 1
ATOM 6725 N N . TYR A 1 850 ? 6.158 -25.425 33.007 1.00 30.09 850 TYR A N 1
ATOM 6726 C CA . TYR A 1 850 ? 5.311 -26.034 34.044 1.00 30.09 850 TYR A CA 1
ATOM 6727 C C . TYR A 1 850 ? 3.932 -25.365 33.982 1.00 30.09 850 TYR A C 1
ATOM 6729 O O . TYR A 1 850 ? 3.695 -24.335 34.599 1.00 30.09 850 TYR A O 1
ATOM 6737 N N . GLY A 1 851 ? 3.041 -25.932 33.170 1.00 27.23 851 GLY A N 1
ATOM 6738 C CA . GLY A 1 851 ? 1.677 -25.429 33.004 1.00 27.23 851 GLY A CA 1
ATOM 6739 C C . GLY A 1 851 ? 1.026 -25.916 31.717 1.00 27.23 851 GLY A C 1
ATOM 6740 O O . GLY A 1 851 ? 0.548 -25.117 30.924 1.00 27.23 851 GLY A O 1
ATOM 6741 N N . GLY A 1 852 ? 1.070 -27.226 31.462 1.00 31.84 852 GLY A N 1
ATOM 6742 C CA . GLY A 1 852 ? 0.331 -27.821 30.355 1.00 31.84 852 GLY A CA 1
ATOM 6743 C C . GLY A 1 852 ? -1.171 -27.775 30.630 1.00 31.84 852 GLY A C 1
ATOM 6744 O O . GLY A 1 852 ? -1.633 -28.373 31.598 1.00 31.84 852 GLY A O 1
ATOM 6745 N N . ALA A 1 853 ? -1.928 -27.117 29.755 1.00 26.59 853 ALA A N 1
ATOM 6746 C CA . ALA A 1 853 ? -3.371 -27.283 29.658 1.00 26.59 853 ALA A CA 1
ATOM 6747 C C . ALA A 1 853 ? -3.802 -27.201 28.188 1.00 26.59 853 ALA A C 1
ATOM 6749 O O . ALA A 1 853 ? -3.413 -26.297 27.451 1.00 26.59 853 ALA A O 1
ATOM 6750 N N . ARG A 1 854 ? -4.595 -28.192 27.771 1.00 32.12 854 ARG A N 1
ATOM 6751 C CA . ARG A 1 854 ? -5.319 -28.239 26.498 1.00 32.12 854 ARG A CA 1
ATOM 6752 C C . ARG A 1 854 ? -6.196 -26.988 26.364 1.00 32.12 854 ARG A C 1
ATOM 6754 O O . ARG A 1 854 ? -7.196 -26.873 27.063 1.00 32.12 854 ARG A O 1
ATOM 6761 N N . LEU A 1 855 ? -5.840 -26.088 25.453 1.00 37.50 855 LEU A N 1
ATOM 6762 C CA . LEU A 1 855 ? -6.695 -24.993 24.993 1.00 37.50 855 LEU A CA 1
ATOM 6763 C C . LEU A 1 855 ? -7.679 -25.547 23.952 1.00 37.50 855 LEU A C 1
ATOM 6765 O O . LEU A 1 855 ? -7.428 -25.474 22.754 1.00 37.50 855 LEU A O 1
ATOM 6769 N N . VAL A 1 856 ? -8.763 -26.170 24.421 1.00 34.00 856 VAL A N 1
ATOM 6770 C CA . VAL A 1 856 ? -9.901 -26.580 23.583 1.00 34.00 856 VAL A CA 1
ATOM 6771 C C . VAL A 1 856 ? -11.101 -25.731 23.984 1.00 34.00 856 VAL A C 1
ATOM 6773 O O . VAL A 1 856 ? -11.644 -25.885 25.076 1.00 34.00 856 VAL A O 1
ATOM 6776 N N . GLY A 1 857 ? -11.480 -24.815 23.098 1.00 34.12 857 GLY A N 1
ATOM 6777 C CA . GLY A 1 857 ? -12.651 -23.954 23.219 1.00 34.12 857 GLY A CA 1
ATOM 6778 C C . GLY A 1 857 ? -12.565 -22.827 22.195 1.00 34.12 857 GLY A C 1
ATOM 6779 O O . GLY A 1 857 ? -11.706 -21.960 22.324 1.00 34.12 857 GLY A O 1
ATOM 6780 N N . LYS A 1 858 ? -13.443 -22.849 21.185 1.00 37.62 858 LYS A N 1
ATOM 6781 C CA . LYS A 1 858 ? -13.475 -21.964 20.002 1.00 37.62 858 LYS A CA 1
ATOM 6782 C C . LYS A 1 858 ? -13.434 -20.442 20.253 1.00 37.62 858 LYS A C 1
ATOM 6784 O O . LYS A 1 858 ? -13.326 -19.699 19.292 1.00 37.62 858 LYS A O 1
ATOM 6789 N N . GLY A 1 859 ? -13.507 -19.962 21.492 1.00 41.12 859 GLY A N 1
ATOM 6790 C CA . GLY A 1 859 ? -13.792 -18.550 21.764 1.00 41.12 859 GLY A CA 1
ATOM 6791 C C . GLY A 1 859 ? -12.653 -17.697 22.320 1.00 41.12 859 GLY A C 1
ATOM 6792 O O . GLY A 1 859 ? -12.828 -16.491 22.429 1.00 41.12 859 GLY A O 1
ATOM 6793 N N . VAL A 1 860 ? -11.509 -18.269 22.709 1.00 41.12 860 VAL A N 1
ATOM 6794 C CA . VAL A 1 860 ? -10.489 -17.520 23.470 1.00 41.12 860 VAL A CA 1
ATOM 6795 C C . VAL A 1 860 ? -9.184 -17.431 22.679 1.00 41.12 860 VAL A C 1
ATOM 6797 O O . VAL A 1 860 ? -8.348 -18.337 22.693 1.00 41.12 860 VAL A O 1
ATOM 6800 N N . MET A 1 861 ? -9.019 -16.314 21.963 1.00 55.06 861 MET A N 1
ATOM 6801 C CA . MET A 1 861 ? -7.815 -15.968 21.200 1.00 55.06 861 MET A CA 1
ATOM 6802 C C . MET A 1 861 ? -6.677 -15.535 22.140 1.00 55.06 861 MET A C 1
ATOM 6804 O O . MET A 1 861 ? -6.298 -14.366 22.184 1.00 55.06 861 MET A O 1
ATOM 6808 N N . LYS A 1 862 ? -6.113 -16.467 22.915 1.00 57.62 862 LYS A N 1
ATOM 6809 C CA . LYS A 1 862 ? -4.995 -16.154 23.818 1.00 57.62 862 LYS A CA 1
ATOM 6810 C C . LYS A 1 862 ? -3.673 -16.119 23.059 1.00 57.62 862 LYS A C 1
ATOM 6812 O O . LYS A 1 862 ? -3.170 -17.141 22.592 1.00 57.62 862 LYS A O 1
ATOM 6817 N N . LEU A 1 863 ? -3.121 -14.914 22.945 1.00 62.41 863 LEU A N 1
ATOM 6818 C CA . LEU A 1 863 ? -1.763 -14.690 22.469 1.00 62.41 863 LEU A CA 1
ATOM 6819 C C . LEU A 1 863 ? -0.765 -15.370 23.413 1.00 62.41 863 LEU A C 1
ATOM 6821 O O . LEU A 1 863 ? -0.987 -15.494 24.619 1.00 62.41 863 LEU A O 1
ATOM 6825 N N . SER A 1 864 ? 0.384 -15.771 22.871 1.00 63.97 864 SER A N 1
ATOM 6826 C CA . SER A 1 864 ? 1.517 -16.129 23.723 1.00 63.97 864 SER A CA 1
ATOM 6827 C C . SER A 1 864 ? 1.979 -14.902 24.527 1.00 63.97 864 SER A C 1
ATOM 6829 O O . SER A 1 864 ? 1.752 -13.760 24.121 1.00 63.97 864 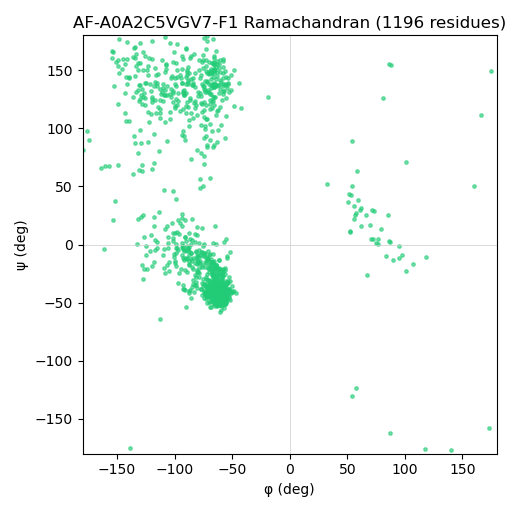SER A O 1
ATOM 6831 N N . HIS A 1 865 ? 2.678 -15.106 25.649 1.00 64.75 865 HIS A N 1
ATOM 6832 C CA . HIS A 1 865 ? 3.277 -13.993 26.400 1.00 64.75 865 HIS A CA 1
ATOM 6833 C C . HIS A 1 865 ? 4.174 -13.123 25.499 1.00 64.75 865 HIS A C 1
ATOM 6835 O O . HIS A 1 865 ? 4.130 -11.897 25.568 1.00 64.75 865 HIS A O 1
ATOM 6841 N N . PHE A 1 866 ? 4.926 -13.760 24.596 1.00 62.34 866 PHE A N 1
ATOM 6842 C CA . PHE A 1 866 ? 5.720 -13.082 23.573 1.00 62.34 866 PHE A CA 1
ATOM 6843 C C . PHE A 1 866 ? 4.853 -12.300 22.567 1.00 62.34 866 PHE A C 1
ATOM 6845 O O . PHE A 1 866 ? 5.150 -11.151 22.253 1.00 62.34 866 PHE A O 1
ATOM 6852 N N . GLY A 1 867 ? 3.736 -12.870 22.110 1.00 66.50 867 GLY A N 1
ATOM 6853 C CA . GLY A 1 867 ? 2.769 -12.174 21.255 1.00 66.50 867 GLY A CA 1
ATOM 6854 C C . GLY A 1 867 ? 2.232 -10.893 21.906 1.00 66.50 867 GLY A C 1
ATOM 6855 O O . GLY A 1 867 ? 2.259 -9.828 21.289 1.00 66.50 867 GLY A O 1
ATOM 6856 N N . HIS A 1 868 ? 1.839 -10.960 23.184 1.00 72.69 868 HIS A N 1
ATOM 6857 C CA . HIS A 1 868 ? 1.388 -9.788 23.943 1.00 72.69 868 HIS A CA 1
ATOM 6858 C C . HIS A 1 868 ? 2.484 -8.726 24.123 1.00 72.69 868 HIS A C 1
ATOM 6860 O O . HIS A 1 868 ? 2.197 -7.528 24.070 1.00 72.69 868 HIS A O 1
ATOM 6866 N N . THR A 1 869 ? 3.743 -9.114 24.348 1.00 70.75 869 THR A N 1
ATOM 6867 C CA . THR A 1 869 ? 4.836 -8.138 24.501 1.00 70.75 869 THR A CA 1
ATOM 6868 C C . THR A 1 869 ? 5.167 -7.442 23.184 1.00 70.75 869 THR A C 1
ATOM 6870 O O . THR A 1 869 ? 5.304 -6.218 23.174 1.00 70.75 869 THR A O 1
ATOM 6873 N N . VAL A 1 870 ? 5.216 -8.177 22.070 1.00 74.88 870 VAL A N 1
ATOM 6874 C CA . VAL A 1 870 ? 5.509 -7.620 20.740 1.00 74.88 870 VAL A CA 1
ATOM 6875 C C . VAL A 1 870 ? 4.391 -6.695 20.255 1.00 74.88 870 VAL A C 1
ATOM 6877 O O . VAL A 1 870 ? 4.677 -5.576 19.829 1.00 74.88 870 VAL A O 1
ATOM 6880 N N . ILE A 1 871 ? 3.124 -7.109 20.373 1.00 78.75 871 ILE A N 1
ATOM 6881 C CA . ILE A 1 871 ? 1.972 -6.279 19.981 1.00 78.75 871 ILE A CA 1
ATOM 6882 C C . ILE A 1 871 ? 1.912 -5.010 20.838 1.00 78.75 871 ILE A C 1
ATOM 6884 O O . ILE A 1 871 ? 1.734 -3.915 20.303 1.00 78.75 871 ILE A O 1
ATOM 6888 N N . ARG A 1 872 ? 2.157 -5.115 22.154 1.00 79.06 872 ARG A N 1
ATOM 6889 C CA . ARG A 1 872 ? 2.221 -3.945 23.045 1.00 79.06 872 ARG A CA 1
ATOM 6890 C C . ARG A 1 872 ? 3.361 -2.997 22.667 1.00 79.06 872 ARG A C 1
ATOM 6892 O O . ARG A 1 872 ? 3.169 -1.783 22.700 1.00 79.06 872 ARG A O 1
ATOM 6899 N N . ALA A 1 873 ? 4.531 -3.520 22.301 1.00 76.44 873 ALA A N 1
ATOM 6900 C CA . ALA A 1 873 ? 5.640 -2.697 21.827 1.00 76.44 873 ALA A CA 1
ATOM 6901 C C . ALA A 1 873 ? 5.269 -1.957 20.530 1.00 76.44 873 ALA A C 1
ATOM 6903 O O . ALA A 1 873 ? 5.486 -0.749 20.437 1.00 76.44 873 ALA A O 1
ATOM 6904 N N . GLY A 1 874 ? 4.620 -2.639 19.579 1.00 80.75 874 GLY A N 1
ATOM 6905 C CA . GLY A 1 874 ? 4.099 -2.026 18.354 1.00 80.75 874 GLY A CA 1
ATOM 6906 C C . GLY A 1 874 ? 3.061 -0.938 18.640 1.00 80.75 874 GLY A C 1
ATOM 6907 O O . GLY A 1 874 ? 3.141 0.153 18.080 1.00 80.75 874 GLY A O 1
ATOM 6908 N N . ALA A 1 875 ? 2.142 -1.189 19.576 1.00 82.31 875 ALA A N 1
ATOM 6909 C CA . ALA A 1 875 ? 1.152 -0.220 20.044 1.00 82.31 875 ALA A CA 1
ATOM 6910 C C . ALA A 1 875 ? 1.801 1.011 20.695 1.00 82.31 875 ALA A C 1
ATOM 6912 O O . ALA A 1 875 ? 1.371 2.140 20.466 1.00 82.31 875 ALA A O 1
ATOM 6913 N N . GLY A 1 876 ? 2.849 0.800 21.496 1.00 76.81 876 GLY A N 1
ATOM 6914 C CA . GLY A 1 876 ? 3.639 1.869 22.102 1.00 76.81 876 GLY A CA 1
ATOM 6915 C C . GLY A 1 876 ? 4.335 2.735 21.053 1.00 76.81 876 GLY A C 1
ATOM 6916 O O . GLY A 1 876 ? 4.247 3.954 21.128 1.00 76.81 876 GLY A O 1
ATOM 6917 N N . GLN A 1 877 ? 4.948 2.120 20.039 1.00 78.88 877 GLN A N 1
ATOM 6918 C CA . GLN A 1 877 ? 5.570 2.831 18.914 1.00 78.88 877 GLN A CA 1
ATOM 6919 C C . GLN A 1 877 ? 4.540 3.593 18.073 1.00 78.88 877 GLN A C 1
ATOM 6921 O O . GLN A 1 877 ? 4.788 4.720 17.657 1.00 78.88 877 GLN A O 1
ATOM 6926 N N . LEU A 1 878 ? 3.373 2.989 17.834 1.00 81.69 878 LEU A N 1
ATOM 6927 C CA . LEU A 1 878 ? 2.265 3.621 17.124 1.00 81.69 878 LEU A CA 1
ATOM 6928 C C . LEU A 1 878 ? 1.789 4.881 17.863 1.00 81.69 878 LEU A C 1
ATOM 6930 O O . LEU A 1 878 ? 1.782 5.961 17.278 1.00 81.69 878 LEU A O 1
ATOM 6934 N N . ARG A 1 879 ? 1.496 4.764 19.166 1.00 78.25 879 ARG A N 1
ATOM 6935 C CA . ARG A 1 879 ? 1.202 5.907 20.049 1.00 78.25 879 ARG A CA 1
ATOM 6936 C C . ARG A 1 879 ? 2.323 6.935 20.043 1.00 78.25 879 ARG A C 1
ATOM 6938 O O . ARG A 1 879 ? 2.057 8.134 20.051 1.00 78.25 879 ARG A O 1
ATOM 6945 N N . ALA A 1 880 ? 3.569 6.467 20.007 1.00 71.94 880 ALA A N 1
ATOM 6946 C CA . ALA A 1 880 ? 4.722 7.341 20.022 1.00 71.94 880 ALA A CA 1
ATOM 6947 C C . ALA A 1 880 ? 4.857 8.195 18.755 1.00 71.94 880 ALA A C 1
ATOM 6949 O O . ALA A 1 880 ? 5.333 9.327 18.831 1.00 71.94 880 ALA A O 1
ATOM 6950 N N . LEU A 1 881 ? 4.408 7.682 17.610 1.00 73.75 881 LEU A N 1
ATOM 6951 C CA . LEU A 1 881 ? 4.384 8.405 16.342 1.00 73.75 881 LEU A CA 1
ATOM 6952 C C . LEU A 1 881 ? 3.164 9.314 16.199 1.00 73.75 881 LEU A C 1
ATOM 6954 O O . LEU A 1 881 ? 3.288 10.400 15.640 1.00 73.75 881 LEU A O 1
ATOM 6958 N N . SER A 1 882 ? 2.015 8.902 16.727 1.00 70.12 882 SER A N 1
ATOM 6959 C CA . SER A 1 882 ? 0.736 9.552 16.445 1.00 70.12 882 SER A CA 1
ATOM 6960 C C . SER A 1 882 ? 0.257 10.547 17.507 1.00 70.12 882 SER A C 1
ATOM 6962 O O . SER A 1 882 ? -0.612 11.370 17.217 1.00 70.12 882 SER A O 1
ATOM 6964 N N . SER A 1 883 ? 0.789 10.497 18.735 1.00 62.91 883 SER A N 1
ATOM 6965 C CA . SER A 1 883 ? 0.363 11.399 19.810 1.00 62.91 883 SER A CA 1
ATOM 6966 C C . SER A 1 883 ? 1.146 12.717 19.821 1.00 62.91 883 SER A C 1
ATOM 6968 O O . SER A 1 883 ? 2.341 12.775 19.531 1.00 62.91 883 SER A O 1
ATOM 6970 N N . THR A 1 884 ? 0.487 13.804 20.224 1.00 53.84 884 THR A N 1
ATOM 6971 C CA . THR A 1 884 ? 1.112 15.134 20.325 1.00 53.84 884 THR A CA 1
ATOM 6972 C C . THR A 1 884 ? 2.103 15.266 21.487 1.00 53.84 884 THR A C 1
ATOM 6974 O O . THR A 1 884 ? 2.832 16.253 21.548 1.00 53.84 884 THR A O 1
ATOM 6977 N N . SER A 1 885 ? 2.157 14.292 22.401 1.00 48.28 885 SER A N 1
ATOM 6978 C CA . SER A 1 885 ? 2.974 14.322 23.622 1.00 48.28 885 SER A CA 1
ATOM 6979 C C . SER A 1 885 ? 4.164 13.354 23.616 1.00 48.28 885 SER A C 1
ATOM 6981 O O . SER A 1 885 ? 4.956 13.355 24.557 1.00 48.28 885 SER A O 1
ATOM 6983 N N . SER A 1 886 ? 4.326 12.529 22.578 1.00 48.84 886 SER A N 1
ATOM 6984 C CA . SER A 1 886 ? 5.240 11.377 22.596 1.00 48.84 886 SER A CA 1
ATOM 6985 C C . SER A 1 886 ? 6.614 11.585 21.953 1.00 48.84 886 SER A C 1
ATOM 6987 O O . SER A 1 886 ? 7.376 10.636 21.751 1.00 48.84 886 SER A O 1
ATOM 6989 N N . GLY A 1 887 ? 6.969 12.824 21.628 1.00 50.22 887 GLY A N 1
ATOM 6990 C CA . GLY A 1 887 ? 8.240 13.145 20.986 1.00 50.22 887 GLY A CA 1
ATOM 6991 C C . GLY A 1 887 ? 8.218 13.128 19.455 1.00 50.22 887 GLY A C 1
ATOM 6992 O O . GLY A 1 887 ? 9.150 13.669 18.866 1.00 50.22 887 GLY A O 1
ATOM 6993 N N . SER A 1 888 ? 7.191 12.577 18.787 1.00 54.78 888 SER A N 1
ATOM 6994 C CA . SER A 1 888 ? 7.017 12.698 17.323 1.00 54.78 888 SER A CA 1
ATOM 6995 C C . SER A 1 888 ? 6.604 14.105 16.921 1.00 54.78 888 SER A C 1
ATOM 6997 O O . SER A 1 888 ? 7.213 14.689 16.033 1.00 54.78 888 SER A O 1
ATOM 6999 N N . TYR A 1 889 ? 5.655 14.700 17.642 1.00 55.75 889 TYR A N 1
ATOM 7000 C CA . TYR A 1 889 ? 5.328 16.116 17.520 1.00 55.75 889 TYR A CA 1
ATOM 7001 C C . TYR A 1 889 ? 6.546 16.999 17.815 1.00 55.75 889 TYR A C 1
ATOM 7003 O O . TYR A 1 889 ? 6.787 17.987 17.120 1.00 55.75 889 TYR A O 1
ATOM 7011 N N . ASP A 1 890 ? 7.371 16.603 18.786 1.00 56.25 890 ASP A N 1
ATOM 7012 C CA . ASP A 1 890 ? 8.615 17.306 19.090 1.00 56.25 890 ASP A CA 1
ATOM 7013 C C . ASP A 1 890 ? 9.636 17.154 17.964 1.00 56.25 890 ASP A C 1
ATOM 7015 O O . ASP A 1 890 ? 10.312 18.129 17.648 1.00 56.25 890 ASP A O 1
ATOM 7019 N N . LEU A 1 891 ? 9.700 15.990 17.305 1.00 59.03 891 LEU A N 1
ATOM 7020 C CA . LEU A 1 891 ? 10.494 15.788 16.096 1.00 59.03 891 LEU A CA 1
ATOM 7021 C C . LEU A 1 891 ? 9.961 16.632 14.934 1.00 59.03 891 LEU A C 1
ATOM 7023 O O . LEU A 1 891 ? 10.751 17.302 14.286 1.00 59.03 891 LEU A O 1
ATOM 7027 N N . VAL A 1 892 ? 8.651 16.665 14.676 1.00 58.91 892 VAL A N 1
ATOM 7028 C CA . VAL A 1 892 ? 8.043 17.518 13.637 1.00 58.91 892 VAL A CA 1
ATOM 7029 C C . VAL A 1 892 ? 8.373 18.983 13.903 1.00 58.91 892 VAL A C 1
ATOM 7031 O O . VAL A 1 892 ? 8.802 19.706 13.003 1.00 58.91 892 VAL A O 1
ATOM 7034 N N . LYS A 1 893 ? 8.255 19.422 15.160 1.00 58.56 893 LYS A N 1
ATOM 7035 C CA . LYS A 1 893 ? 8.614 20.774 15.585 1.00 58.56 893 LYS A CA 1
ATOM 7036 C C . LYS A 1 893 ? 10.117 21.022 15.450 1.00 58.56 893 LYS A C 1
ATOM 7038 O O . LYS A 1 893 ? 10.493 22.082 14.958 1.00 58.56 893 LYS A O 1
ATOM 7043 N N . ALA A 1 894 ? 10.968 20.069 15.820 1.00 55.50 894 ALA A N 1
ATOM 7044 C CA . ALA A 1 894 ? 12.417 20.154 15.661 1.00 55.50 894 ALA A CA 1
ATOM 7045 C C . ALA A 1 894 ? 12.812 20.247 14.182 1.00 55.50 894 ALA A C 1
ATOM 7047 O O . ALA A 1 894 ? 13.465 21.211 13.802 1.00 55.50 894 ALA A O 1
ATOM 7048 N N . LEU A 1 895 ? 12.326 19.336 13.336 1.00 57.06 895 LEU A N 1
ATOM 7049 C CA . LEU A 1 895 ? 12.519 19.329 11.882 1.00 57.06 895 LEU A CA 1
ATOM 7050 C C . LEU A 1 895 ? 12.016 20.621 11.225 1.00 57.06 895 LEU A C 1
ATOM 7052 O O . LEU A 1 895 ? 12.652 21.128 10.299 1.00 57.06 895 LEU A O 1
ATOM 7056 N N . SER A 1 896 ? 10.899 21.176 11.711 1.00 56.62 896 SER A N 1
ATOM 7057 C CA . SER A 1 896 ? 10.362 22.453 11.227 1.00 56.62 896 SER A CA 1
ATOM 7058 C C . SER A 1 896 ? 11.204 23.662 11.648 1.00 56.62 896 SER A C 1
ATOM 7060 O O . SER A 1 896 ? 11.268 24.643 10.913 1.00 56.62 896 SER A O 1
ATOM 7062 N N . LYS A 1 897 ? 11.869 23.597 12.811 1.00 50.59 897 LYS A N 1
ATOM 7063 C CA . LYS A 1 897 ? 12.714 24.674 13.350 1.00 50.59 897 LYS A CA 1
ATOM 7064 C C . LYS A 1 897 ? 14.132 24.663 12.787 1.00 50.59 897 LYS A C 1
ATOM 7066 O O . LYS A 1 897 ? 14.739 25.722 12.696 1.00 50.59 897 LYS A O 1
ATOM 7071 N N . THR A 1 898 ? 14.659 23.495 12.429 1.00 51.97 898 THR A N 1
ATOM 7072 C CA . THR A 1 898 ? 16.040 23.338 11.950 1.00 51.97 898 THR A CA 1
ATOM 7073 C C . THR A 1 898 ? 16.171 23.405 10.428 1.00 51.97 898 THR A C 1
ATOM 7075 O O . THR A 1 898 ? 17.283 23.487 9.927 1.00 51.97 898 THR A O 1
ATOM 7078 N N . GLY A 1 899 ? 15.065 23.355 9.672 1.00 53.03 899 GLY A N 1
ATOM 7079 C CA . GLY A 1 899 ? 15.098 23.272 8.203 1.00 53.03 899 GLY A CA 1
ATOM 7080 C C . GLY A 1 899 ? 15.446 21.876 7.664 1.00 53.03 899 GLY A C 1
ATOM 7081 O O . GLY A 1 899 ? 15.431 21.659 6.454 1.00 53.03 899 GLY A O 1
ATOM 7082 N N . VAL A 1 900 ? 15.673 20.907 8.555 1.00 52.09 900 VAL A N 1
ATOM 7083 C CA . VAL A 1 900 ? 16.145 19.550 8.240 1.00 52.09 900 VAL A CA 1
ATOM 7084 C C . VAL A 1 900 ? 15.104 18.739 7.467 1.00 52.09 900 VAL A C 1
ATOM 7086 O O . VAL A 1 900 ? 15.468 17.854 6.708 1.00 52.09 900 VAL A O 1
ATOM 7089 N N . ALA A 1 901 ? 13.806 19.056 7.561 1.00 55.84 901 ALA A N 1
ATOM 7090 C CA . ALA A 1 901 ? 12.788 18.413 6.719 1.00 55.84 901 ALA A CA 1
ATOM 7091 C C . ALA A 1 901 ? 13.049 18.621 5.214 1.00 55.84 901 ALA A C 1
ATOM 7093 O O . ALA A 1 901 ? 12.870 17.697 4.420 1.00 55.84 901 ALA A O 1
ATOM 7094 N N . ALA A 1 902 ? 13.497 19.821 4.832 1.00 59.97 902 ALA A N 1
ATOM 7095 C CA . ALA A 1 902 ? 13.902 20.115 3.463 1.00 59.97 902 ALA A CA 1
ATOM 7096 C C . ALA A 1 902 ? 15.182 19.354 3.096 1.00 59.97 902 ALA A C 1
ATOM 7098 O O . ALA A 1 902 ? 15.273 18.798 2.009 1.00 59.97 902 ALA A O 1
ATOM 7099 N N . GLU A 1 903 ? 16.144 19.268 4.017 1.00 57.03 903 GLU A N 1
ATOM 7100 C CA . GLU A 1 903 ? 17.391 18.517 3.820 1.00 57.03 903 GLU A CA 1
ATOM 7101 C C . GLU A 1 903 ? 17.137 17.012 3.648 1.00 57.03 903 GLU A C 1
ATOM 7103 O O . GLU A 1 903 ? 17.642 16.421 2.700 1.00 57.03 903 GLU A O 1
ATOM 7108 N N . ILE A 1 904 ? 16.268 16.408 4.468 1.00 55.06 904 ILE A N 1
ATOM 7109 C CA . ILE A 1 904 ? 15.834 15.006 4.343 1.00 55.06 904 ILE A CA 1
ATOM 7110 C C . ILE A 1 904 ? 15.213 14.764 2.967 1.00 55.06 904 ILE A C 1
ATOM 7112 O O . ILE A 1 904 ? 15.573 13.802 2.289 1.00 55.06 904 ILE A O 1
ATOM 7116 N N . ARG A 1 905 ? 14.306 15.638 2.520 1.00 62.09 905 ARG A N 1
ATOM 7117 C CA . ARG A 1 905 ? 13.667 15.493 1.208 1.00 62.09 905 ARG A CA 1
ATOM 7118 C C . ARG A 1 905 ? 14.649 15.676 0.049 1.00 62.09 905 ARG A C 1
ATOM 7120 O O . ARG A 1 905 ? 14.546 14.925 -0.912 1.00 62.09 905 ARG A O 1
ATOM 7127 N N . MET A 1 906 ? 15.628 16.578 0.158 1.00 62.53 906 MET A N 1
ATOM 7128 C CA . MET A 1 906 ? 16.699 16.747 -0.841 1.00 62.53 906 MET A CA 1
ATOM 7129 C C . MET A 1 906 ? 17.625 15.528 -0.955 1.00 62.53 906 MET A C 1
ATOM 7131 O O . MET A 1 906 ? 18.292 15.368 -1.972 1.00 62.53 906 MET A O 1
ATOM 7135 N N . THR A 1 907 ? 17.665 14.648 0.053 1.00 53.12 907 THR A N 1
ATOM 7136 C CA . THR A 1 907 ? 18.399 13.373 -0.054 1.00 53.12 907 THR A CA 1
ATOM 7137 C C . THR A 1 907 ? 17.651 12.292 -0.840 1.00 53.12 907 THR A C 1
ATOM 7139 O O . THR A 1 907 ? 18.232 11.250 -1.146 1.00 53.12 907 THR A O 1
ATOM 7142 N N . LEU A 1 908 ? 16.370 12.506 -1.160 1.00 51.94 908 LEU A N 1
ATOM 7143 C CA . LEU A 1 908 ? 15.572 11.556 -1.928 1.00 51.94 908 LEU A CA 1
ATOM 7144 C C . LEU A 1 908 ? 15.956 11.591 -3.419 1.00 51.94 908 LEU A C 1
ATOM 7146 O O . LEU A 1 908 ? 16.324 12.647 -3.939 1.00 51.94 908 LEU A O 1
ATOM 7150 N N . PRO A 1 909 ? 15.787 10.471 -4.151 1.00 56.53 909 PRO A N 1
ATOM 7151 C CA . PRO A 1 909 ? 15.810 10.482 -5.613 1.00 56.53 909 PRO A CA 1
ATOM 7152 C C . PRO A 1 909 ? 14.858 11.548 -6.165 1.00 56.53 909 PRO A C 1
ATOM 7154 O O . PRO A 1 909 ? 13.795 11.779 -5.591 1.00 56.53 909 PRO A O 1
ATOM 7157 N N . THR A 1 910 ? 15.202 12.179 -7.289 1.00 73.69 910 THR A N 1
ATOM 7158 C CA . THR A 1 910 ? 14.561 13.413 -7.784 1.00 73.69 910 THR A CA 1
ATOM 7159 C C . THR A 1 910 ? 13.031 13.353 -7.839 1.00 73.69 910 THR A C 1
ATOM 7161 O O . THR A 1 910 ? 12.360 14.300 -7.427 1.00 73.69 910 THR A O 1
ATOM 7164 N N . LEU A 1 911 ? 12.453 12.228 -8.264 1.00 65.38 911 LEU A N 1
ATOM 7165 C CA . LEU A 1 911 ? 10.997 12.058 -8.276 1.00 65.38 911 LEU A CA 1
ATOM 7166 C C . LEU A 1 911 ? 10.394 11.853 -6.887 1.00 65.38 911 LEU A C 1
ATOM 7168 O O . LEU A 1 911 ? 9.358 12.439 -6.588 1.00 65.38 911 LEU A O 1
ATOM 7172 N N . ALA A 1 912 ? 11.043 11.083 -6.017 1.00 49.34 912 ALA A N 1
ATOM 7173 C CA . ALA A 1 912 ? 10.607 10.924 -4.632 1.00 49.34 912 ALA A CA 1
ATOM 7174 C C . ALA A 1 912 ? 10.713 12.249 -3.854 1.00 49.34 912 ALA A C 1
ATOM 7176 O O . ALA A 1 912 ? 9.801 12.591 -3.101 1.00 49.34 912 ALA A O 1
ATOM 7177 N N . HIS A 1 913 ? 11.762 13.044 -4.105 1.00 65.81 913 HIS A N 1
ATOM 7178 C CA . HIS A 1 913 ? 11.887 14.411 -3.593 1.00 65.81 913 HIS A CA 1
ATOM 7179 C C . HIS A 1 913 ? 10.697 15.262 -4.049 1.00 65.81 913 HIS A C 1
ATOM 7181 O O . HIS A 1 913 ? 10.023 15.876 -3.221 1.00 65.81 913 HIS A O 1
ATOM 7187 N N . ALA A 1 914 ? 10.375 15.245 -5.344 1.00 70.25 914 ALA A N 1
ATOM 7188 C CA . ALA A 1 914 ? 9.249 16.003 -5.876 1.00 70.25 914 ALA A CA 1
ATOM 7189 C C . ALA A 1 914 ? 7.898 15.578 -5.287 1.00 70.25 914 ALA A C 1
ATOM 7191 O O . ALA A 1 914 ? 7.102 16.440 -4.918 1.00 70.25 914 ALA A O 1
ATOM 7192 N N . ARG A 1 915 ? 7.639 14.270 -5.168 1.00 61.34 915 ARG A N 1
ATOM 7193 C CA . ARG A 1 915 ? 6.410 13.739 -4.555 1.00 61.34 915 ARG A CA 1
ATOM 7194 C C . ARG A 1 915 ? 6.272 14.202 -3.114 1.00 61.34 915 ARG A C 1
ATOM 7196 O O . ARG A 1 915 ? 5.219 14.709 -2.742 1.00 61.34 915 ARG A O 1
ATOM 7203 N N . ALA A 1 916 ? 7.352 14.103 -2.340 1.00 55.41 916 ALA A N 1
ATOM 7204 C CA . ALA A 1 916 ? 7.374 14.522 -0.946 1.00 55.41 916 ALA A CA 1
ATOM 7205 C C . ALA A 1 916 ? 7.190 16.043 -0.787 1.00 55.41 916 ALA A C 1
ATOM 7207 O O . ALA A 1 916 ? 6.439 16.480 0.081 1.00 55.41 916 ALA A O 1
ATOM 7208 N N . LEU A 1 917 ? 7.840 16.857 -1.629 1.00 70.38 917 LEU A N 1
ATOM 7209 C CA . LEU A 1 917 ? 7.752 18.319 -1.565 1.00 70.38 917 LEU A CA 1
ATOM 7210 C C . LEU A 1 917 ? 6.389 18.843 -2.046 1.00 70.38 917 LEU A C 1
ATOM 7212 O O . LEU A 1 917 ? 5.800 19.712 -1.406 1.00 70.38 917 LEU A O 1
ATOM 7216 N N . PHE A 1 918 ? 5.874 18.324 -3.163 1.00 73.62 918 PHE A N 1
ATOM 7217 C CA . PHE A 1 918 ? 4.597 18.759 -3.738 1.00 73.62 918 PHE A CA 1
ATOM 7218 C C . PHE A 1 918 ? 3.378 18.040 -3.150 1.00 73.62 918 PHE A C 1
ATOM 7220 O O . PHE A 1 918 ? 2.255 18.436 -3.459 1.00 73.62 918 PHE A O 1
ATOM 7227 N N . LYS A 1 919 ? 3.585 17.012 -2.315 1.00 63.81 919 LYS A N 1
ATOM 7228 C CA . LYS A 1 919 ? 2.542 16.094 -1.821 1.00 63.81 919 LYS A CA 1
ATOM 7229 C C . LYS A 1 919 ? 1.705 15.522 -2.966 1.00 63.81 919 LYS A C 1
ATOM 7231 O O . LYS A 1 919 ? 0.479 15.486 -2.909 1.00 63.81 919 LYS A O 1
ATOM 7236 N N . ASP A 1 920 ? 2.389 15.132 -4.038 1.00 61.00 920 ASP A N 1
ATOM 7237 C CA . ASP A 1 920 ? 1.754 14.698 -5.276 1.00 61.00 920 ASP A CA 1
ATOM 7238 C C . ASP A 1 920 ? 2.406 13.436 -5.830 1.00 61.00 920 ASP A C 1
ATOM 7240 O O . ASP A 1 920 ? 3.342 13.493 -6.630 1.00 61.00 920 ASP A O 1
ATOM 7244 N N . ASP A 1 921 ? 1.833 12.292 -5.465 1.00 48.91 921 ASP A N 1
ATOM 7245 C CA . ASP A 1 921 ? 2.250 10.982 -5.961 1.00 48.91 921 ASP A CA 1
ATOM 7246 C C . ASP A 1 921 ? 1.984 10.784 -7.477 1.00 48.91 921 ASP A C 1
ATOM 7248 O O . ASP A 1 921 ? 2.311 9.730 -8.008 1.00 48.91 921 ASP A O 1
ATOM 7252 N N . ALA A 1 922 ? 1.435 11.778 -8.212 1.00 50.50 922 ALA A N 1
ATOM 7253 C CA . ALA A 1 922 ? 1.273 11.722 -9.687 1.00 50.50 922 ALA A CA 1
ATOM 7254 C C . ALA A 1 922 ? 2.589 11.717 -10.434 1.00 50.50 922 ALA A C 1
ATOM 7256 O O . ALA A 1 922 ? 2.612 11.347 -11.603 1.00 50.50 922 ALA A O 1
ATOM 7257 N N . LEU A 1 923 ? 3.625 12.283 -9.819 1.00 56.62 923 LEU A N 1
ATOM 7258 C CA . LEU A 1 923 ? 4.876 12.562 -10.497 1.00 56.62 923 LEU A CA 1
ATOM 7259 C C . LEU A 1 923 ? 5.625 11.244 -10.688 1.00 56.62 923 LEU A C 1
ATOM 7261 O O . LEU A 1 923 ? 6.340 10.788 -9.801 1.00 56.62 923 LEU A O 1
ATOM 7265 N N . GLU A 1 924 ? 5.410 10.596 -11.824 1.00 61.50 924 GLU A N 1
ATOM 7266 C CA . GLU A 1 924 ? 5.983 9.298 -12.187 1.00 61.50 924 GLU A CA 1
ATOM 7267 C C . GLU A 1 924 ? 7.232 9.425 -13.046 1.00 61.50 924 GLU A C 1
ATOM 7269 O O . GLU A 1 924 ? 8.066 8.522 -13.029 1.00 61.50 924 GLU A O 1
ATOM 7274 N N . THR A 1 925 ? 7.385 10.538 -13.767 1.00 75.38 925 THR A N 1
ATOM 7275 C CA . THR A 1 925 ? 8.528 10.750 -14.657 1.00 75.38 925 THR A CA 1
ATOM 7276 C C . THR A 1 925 ? 9.142 12.135 -14.492 1.00 75.38 925 THR A C 1
ATOM 7278 O O . THR A 1 925 ? 8.485 13.101 -14.086 1.00 75.38 925 THR A O 1
ATOM 7281 N N . VAL A 1 926 ? 10.433 12.241 -14.812 1.00 79.94 926 VAL A N 1
ATOM 7282 C CA . VAL A 1 926 ? 11.203 13.489 -14.704 1.00 79.94 926 VAL A CA 1
ATOM 7283 C C . VAL A 1 926 ? 10.652 14.545 -15.662 1.00 79.94 926 VAL A C 1
ATOM 7285 O O . VAL A 1 926 ? 10.642 15.727 -15.333 1.00 79.94 926 VAL A O 1
ATOM 7288 N N . GLU A 1 927 ? 10.092 14.142 -16.802 1.00 85.19 927 GLU A N 1
ATOM 7289 C CA . GLU A 1 927 ? 9.460 15.041 -17.772 1.00 85.19 927 GLU A CA 1
ATOM 7290 C C . GLU A 1 927 ? 8.210 15.719 -17.197 1.00 85.19 927 GLU A C 1
ATOM 7292 O O . GLU A 1 927 ? 7.989 16.911 -17.429 1.00 85.19 927 GLU A O 1
ATOM 7297 N N . GLN A 1 928 ? 7.405 15.000 -16.405 1.00 83.94 928 GLN A N 1
ATOM 7298 C CA . GLN A 1 928 ? 6.248 15.586 -15.715 1.00 83.94 928 GLN A CA 1
ATOM 7299 C C . GLN A 1 928 ? 6.698 16.637 -14.693 1.00 83.94 928 GLN A C 1
ATOM 7301 O O . GLN A 1 928 ? 6.114 17.721 -14.600 1.00 83.94 928 GLN A O 1
ATOM 7306 N N . LEU A 1 929 ? 7.776 16.344 -13.963 1.00 87.81 929 LEU A N 1
ATOM 7307 C CA . LEU A 1 929 ? 8.381 17.271 -13.014 1.00 87.81 929 LEU A CA 1
ATOM 7308 C C . LEU A 1 929 ? 8.968 18.506 -13.713 1.00 87.81 929 LEU A C 1
ATOM 7310 O O . LEU A 1 929 ? 8.688 19.630 -13.302 1.00 87.81 929 LEU A O 1
ATOM 7314 N N . VAL A 1 930 ? 9.722 18.323 -14.799 1.00 90.75 930 VAL A N 1
ATOM 7315 C CA . VAL A 1 930 ? 10.258 19.419 -15.621 1.00 90.75 930 VAL A CA 1
ATOM 7316 C C . VAL A 1 930 ? 9.129 20.271 -16.195 1.00 90.75 930 VAL A C 1
ATOM 7318 O O . VAL A 1 930 ? 9.220 21.497 -16.168 1.00 90.75 930 VAL A O 1
ATOM 7321 N N . THR A 1 931 ? 8.025 19.662 -16.634 1.00 90.06 931 THR A N 1
ATOM 7322 C CA . THR A 1 931 ? 6.837 20.392 -17.103 1.00 90.06 931 THR A CA 1
ATOM 7323 C C . THR A 1 931 ? 6.253 21.265 -15.991 1.00 90.06 931 THR A C 1
ATOM 7325 O O . THR A 1 931 ? 6.003 22.452 -16.203 1.00 90.06 931 THR A O 1
ATOM 7328 N N . ARG A 1 932 ? 6.100 20.717 -14.778 1.00 88.38 932 ARG A N 1
ATOM 7329 C CA . ARG A 1 932 ? 5.619 21.470 -13.607 1.00 88.38 932 ARG A CA 1
ATOM 7330 C C . ARG A 1 932 ? 6.564 22.615 -13.231 1.00 88.38 932 ARG A C 1
ATOM 7332 O O . ARG A 1 932 ? 6.104 23.717 -12.959 1.00 88.38 932 ARG A O 1
ATOM 7339 N N . LEU A 1 933 ? 7.875 22.389 -13.273 1.00 89.19 933 LEU A N 1
ATOM 7340 C CA . LEU A 1 933 ? 8.891 23.408 -12.983 1.00 89.19 933 LEU A CA 1
ATOM 7341 C C . LEU A 1 933 ? 9.103 24.418 -14.128 1.00 89.19 933 LEU A C 1
ATOM 7343 O O . LEU A 1 933 ? 9.828 25.397 -13.958 1.00 89.19 933 LEU A O 1
ATOM 7347 N N . SER A 1 934 ? 8.468 24.205 -15.284 1.00 89.31 934 SER A N 1
ATOM 7348 C CA . SER A 1 934 ? 8.480 25.122 -16.435 1.00 89.31 934 SER A CA 1
ATOM 7349 C C . SER A 1 934 ? 7.293 26.091 -16.459 1.00 89.31 934 SER A C 1
ATOM 7351 O O . SER A 1 934 ? 7.174 26.895 -17.386 1.00 89.31 934 SER A O 1
ATOM 7353 N N . GLN A 1 935 ? 6.408 26.029 -15.462 1.00 85.56 935 GLN A N 1
ATOM 7354 C CA . GLN A 1 935 ? 5.280 26.950 -15.331 1.00 85.56 935 GLN A CA 1
ATOM 7355 C C . GLN A 1 935 ? 5.755 28.384 -15.038 1.00 85.56 935 GLN A C 1
ATOM 7357 O O . GLN A 1 935 ? 6.788 28.596 -14.403 1.00 85.56 935 GLN A O 1
ATOM 7362 N N . ASP A 1 936 ? 4.989 29.384 -15.491 1.00 77.44 936 ASP A N 1
ATOM 7363 C CA . ASP A 1 936 ? 5.340 30.807 -15.319 1.00 77.44 936 ASP A CA 1
ATOM 7364 C C . ASP A 1 936 ? 5.327 31.262 -13.853 1.00 77.44 936 ASP A C 1
ATOM 7366 O O . ASP A 1 936 ? 5.974 32.251 -13.505 1.00 77.44 936 ASP A O 1
ATOM 7370 N N . VAL A 1 937 ? 4.604 30.531 -13.003 1.00 80.81 937 VAL A N 1
ATOM 7371 C CA . VAL A 1 937 ? 4.578 30.698 -11.552 1.00 80.81 937 VAL A CA 1
ATOM 7372 C C . VAL A 1 937 ? 4.791 29.328 -10.924 1.00 80.81 937 VAL A C 1
ATOM 7374 O O . VAL A 1 937 ? 4.041 28.395 -11.201 1.00 80.81 937 VAL A O 1
ATOM 7377 N N . VAL A 1 938 ? 5.796 29.218 -10.057 1.00 81.00 938 VAL A N 1
ATOM 7378 C CA . VAL A 1 938 ? 6.078 28.013 -9.272 1.00 81.00 938 VAL A CA 1
ATOM 7379 C C . VAL A 1 938 ? 6.041 28.408 -7.801 1.00 81.00 938 VAL A C 1
ATOM 7381 O O . VAL A 1 938 ? 6.942 29.078 -7.298 1.00 81.00 938 VAL A O 1
ATOM 7384 N N . SER A 1 939 ? 4.971 28.028 -7.106 1.00 76.69 939 SER A N 1
ATOM 7385 C CA . SER A 1 939 ? 4.818 28.302 -5.676 1.00 76.69 939 SER A CA 1
ATOM 7386 C C . SER A 1 939 ? 5.703 27.378 -4.844 1.00 76.69 939 SER A C 1
ATOM 7388 O O . SER A 1 939 ? 5.702 26.168 -5.075 1.00 76.69 939 SER A O 1
ATOM 7390 N N . ILE A 1 940 ? 6.381 27.921 -3.829 1.00 79.62 940 ILE A N 1
ATOM 7391 C CA . ILE A 1 940 ? 7.039 27.107 -2.800 1.00 79.62 940 ILE A CA 1
ATOM 7392 C C . ILE A 1 940 ? 5.946 26.364 -2.007 1.00 79.62 940 ILE A C 1
ATOM 7394 O O . ILE A 1 940 ? 5.090 27.024 -1.409 1.00 79.62 940 ILE A O 1
ATOM 7398 N N . PRO A 1 941 ? 5.939 25.019 -1.983 1.00 75.19 941 PRO A N 1
ATOM 7399 C CA . PRO A 1 941 ? 4.945 24.258 -1.231 1.00 75.19 941 PRO A CA 1
ATOM 7400 C C . PRO A 1 941 ? 5.067 24.469 0.279 1.00 75.19 941 PRO A C 1
ATOM 7402 O O . PRO A 1 941 ? 6.140 24.768 0.809 1.00 75.19 941 PRO A O 1
ATOM 7405 N N . LYS A 1 942 ? 3.956 24.285 0.999 1.00 63.44 942 LYS A N 1
ATOM 7406 C CA . LYS A 1 942 ? 3.905 24.449 2.457 1.00 63.44 942 LYS A CA 1
ATOM 7407 C C . LYS A 1 942 ? 4.879 23.469 3.130 1.00 63.44 942 LYS A C 1
ATOM 7409 O O . LYS A 1 942 ? 4.711 22.261 3.007 1.00 63.44 942 LYS A O 1
ATOM 7414 N N . GLY A 1 943 ? 5.868 23.998 3.854 1.00 61.56 943 GLY A N 1
ATOM 7415 C CA . GLY A 1 943 ? 6.917 23.209 4.517 1.00 61.56 943 GLY A CA 1
ATOM 7416 C C . GLY A 1 943 ? 8.217 23.046 3.715 1.00 61.56 943 GLY A C 1
ATOM 7417 O O . GLY A 1 943 ? 9.147 22.426 4.232 1.00 61.56 943 GLY A O 1
ATOM 7418 N N . GLY A 1 944 ? 8.296 23.597 2.497 1.00 67.00 944 GLY A N 1
ATOM 7419 C CA . GLY A 1 944 ? 9.526 23.701 1.705 1.00 67.00 944 GLY A CA 1
ATOM 7420 C C . GLY A 1 944 ? 10.124 25.109 1.691 1.00 67.00 944 GLY A C 1
ATOM 7421 O O . GLY A 1 944 ? 9.528 26.061 2.198 1.00 67.00 944 GLY A O 1
ATOM 7422 N N . ASN A 1 945 ? 11.315 25.255 1.106 1.00 77.06 945 ASN A N 1
ATOM 7423 C CA . ASN A 1 945 ? 11.996 26.548 0.965 1.00 77.06 945 ASN A CA 1
ATOM 7424 C C . ASN A 1 945 ? 12.579 26.756 -0.449 1.00 77.06 945 ASN A C 1
ATOM 7426 O O . ASN A 1 945 ? 12.592 25.847 -1.279 1.00 77.06 945 ASN A O 1
ATOM 7430 N N . ALA A 1 946 ? 13.041 27.977 -0.740 1.00 80.12 946 ALA A N 1
ATOM 7431 C CA . ALA A 1 946 ? 13.583 28.334 -2.055 1.00 80.12 946 ALA A CA 1
ATOM 7432 C C . ALA A 1 946 ? 14.826 27.508 -2.434 1.00 80.12 946 ALA A C 1
ATOM 7434 O O . ALA A 1 946 ? 14.993 27.153 -3.598 1.00 80.12 946 ALA A O 1
ATOM 7435 N N . THR A 1 947 ? 15.670 27.174 -1.455 1.00 77.88 947 THR A N 1
ATOM 7436 C CA . THR A 1 947 ? 16.866 26.341 -1.644 1.00 77.88 947 THR A CA 1
ATOM 7437 C C . THR A 1 947 ? 16.491 24.917 -2.046 1.00 77.88 947 THR A C 1
ATOM 7439 O O . THR A 1 947 ? 17.067 24.371 -2.981 1.00 77.88 947 THR A O 1
ATOM 7442 N N . GLU A 1 948 ? 15.477 24.343 -1.402 1.00 79.12 948 GLU A N 1
ATOM 7443 C CA . GLU A 1 948 ? 14.941 23.017 -1.703 1.00 79.12 948 GLU A CA 1
ATOM 7444 C C . GLU A 1 948 ? 14.321 22.957 -3.101 1.00 79.12 948 GLU A C 1
ATOM 7446 O O . GLU A 1 948 ? 14.579 22.026 -3.865 1.00 79.12 948 GLU A O 1
ATOM 7451 N N . LEU A 1 949 ? 13.549 23.982 -3.469 1.00 85.81 949 LEU A N 1
ATOM 7452 C CA . LEU A 1 949 ? 12.947 24.075 -4.797 1.00 85.81 949 LEU A CA 1
ATOM 7453 C C . LEU A 1 949 ? 14.016 24.263 -5.890 1.00 85.81 949 LEU A C 1
ATOM 7455 O O . LEU A 1 949 ? 13.914 23.671 -6.964 1.00 85.81 949 LEU A O 1
ATOM 7459 N N . GLN A 1 950 ? 15.069 25.039 -5.611 1.00 87.88 950 GLN A N 1
ATOM 7460 C CA . GLN A 1 950 ? 16.224 25.200 -6.498 1.00 87.88 950 GLN A CA 1
ATOM 7461 C C . GLN A 1 950 ? 17.015 23.895 -6.655 1.00 87.88 950 GLN A C 1
ATOM 7463 O O . GLN A 1 950 ? 17.443 23.567 -7.763 1.00 87.88 950 GLN A O 1
ATOM 7468 N N . HIS A 1 951 ? 17.198 23.142 -5.568 1.00 82.81 951 HIS A N 1
ATOM 7469 C CA . HIS A 1 951 ? 17.826 21.825 -5.602 1.00 82.81 951 HIS A CA 1
ATOM 7470 C C . HIS A 1 951 ? 17.034 20.873 -6.506 1.00 82.81 951 HIS A C 1
ATOM 7472 O O . HIS A 1 951 ? 17.605 20.282 -7.426 1.00 82.81 951 HIS A O 1
ATOM 7478 N N . LEU A 1 952 ? 15.713 20.802 -6.309 1.00 85.44 952 LEU A N 1
ATOM 7479 C CA . LEU A 1 952 ? 14.832 19.960 -7.114 1.00 85.44 952 LEU A CA 1
ATOM 7480 C C . LEU A 1 952 ? 14.872 20.341 -8.602 1.00 85.44 952 LEU A C 1
ATOM 7482 O O . LEU A 1 952 ? 14.942 19.464 -9.460 1.00 85.44 952 LEU A O 1
ATOM 7486 N N . PHE A 1 953 ? 14.902 21.640 -8.914 1.00 92.25 953 PHE A N 1
ATOM 7487 C CA . PHE A 1 953 ? 15.058 22.139 -10.283 1.00 92.25 953 PHE A CA 1
ATOM 7488 C C . PHE A 1 953 ? 16.375 21.705 -10.924 1.00 92.25 953 PHE A C 1
ATOM 7490 O O . PHE A 1 953 ? 16.383 21.191 -12.045 1.00 92.25 953 PHE A O 1
ATOM 7497 N N . ASN A 1 954 ? 17.494 21.878 -10.221 1.00 88.88 954 ASN A N 1
ATOM 7498 C CA . ASN A 1 954 ? 18.805 21.508 -10.750 1.00 88.88 954 ASN A CA 1
ATOM 7499 C C . ASN A 1 954 ? 18.910 19.991 -10.966 1.00 88.88 954 ASN A C 1
ATOM 7501 O O . ASN A 1 954 ? 19.555 19.547 -11.914 1.00 88.88 954 ASN A O 1
ATOM 7505 N N . ALA A 1 955 ? 18.288 19.191 -10.095 1.00 83.88 955 ALA A N 1
ATOM 7506 C CA . ALA A 1 955 ? 18.272 17.741 -10.231 1.00 83.88 955 ALA A CA 1
ATOM 7507 C C . ALA A 1 955 ? 17.406 17.296 -11.420 1.00 83.88 955 ALA A C 1
ATOM 7509 O O . ALA A 1 955 ? 17.894 16.574 -12.287 1.00 83.88 955 ALA A O 1
ATOM 7510 N N . ALA A 1 956 ? 16.176 17.812 -11.518 1.00 89.38 956 ALA A N 1
ATOM 7511 C CA . ALA A 1 956 ? 15.233 17.465 -12.580 1.00 89.38 956 ALA A CA 1
ATOM 7512 C C . ALA A 1 956 ? 15.737 17.852 -13.977 1.00 89.38 956 ALA A C 1
ATOM 7514 O O . ALA A 1 956 ? 15.649 17.061 -14.911 1.00 89.38 956 ALA A O 1
ATOM 7515 N N . THR A 1 957 ? 16.303 19.053 -14.129 1.00 92.31 957 THR A N 1
ATOM 7516 C CA . THR A 1 957 ? 16.836 19.514 -15.423 1.00 92.31 957 THR A CA 1
ATOM 7517 C C . THR A 1 957 ? 18.077 18.735 -15.850 1.00 92.31 957 THR A C 1
ATOM 7519 O O . THR A 1 957 ? 18.230 18.431 -17.033 1.00 92.31 957 THR A O 1
ATOM 7522 N N . ARG A 1 958 ? 18.941 18.344 -14.904 1.00 91.38 958 ARG A N 1
ATOM 7523 C CA . ARG A 1 958 ? 20.096 17.482 -15.182 1.00 91.38 958 ARG A CA 1
ATOM 7524 C C . ARG A 1 958 ? 19.660 16.087 -15.626 1.00 91.38 958 ARG A C 1
ATOM 7526 O O . ARG A 1 958 ? 20.137 15.626 -16.655 1.00 91.38 958 ARG A O 1
ATOM 7533 N N . GLU A 1 959 ? 18.757 15.445 -14.888 1.00 89.00 959 GLU A N 1
ATOM 7534 C CA . GLU A 1 959 ? 18.275 14.093 -15.199 1.00 89.00 959 GLU A CA 1
ATOM 7535 C C . GLU A 1 959 ? 17.518 14.056 -16.535 1.00 89.00 959 GLU A C 1
ATOM 7537 O O . GLU A 1 959 ? 17.808 13.213 -17.380 1.00 89.00 959 GLU A O 1
ATOM 7542 N N . ALA A 1 960 ? 16.665 15.049 -16.811 1.00 89.38 960 ALA A N 1
ATOM 7543 C CA . ALA A 1 960 ? 16.006 15.178 -18.114 1.00 89.38 960 ALA A CA 1
ATOM 7544 C C . ALA A 1 960 ? 17.005 15.326 -19.277 1.00 89.38 960 ALA A C 1
ATOM 7546 O O . ALA A 1 960 ? 16.795 14.783 -20.364 1.00 89.38 960 ALA A O 1
ATOM 7547 N N . THR A 1 961 ? 18.133 16.006 -19.042 1.00 91.38 961 THR A N 1
ATOM 7548 C CA . THR A 1 961 ? 19.177 16.211 -20.058 1.00 91.38 961 THR A CA 1
ATOM 7549 C C . THR A 1 961 ? 19.894 14.915 -20.440 1.00 91.38 961 THR A C 1
ATOM 7551 O O . THR A 1 961 ? 20.424 14.824 -21.550 1.00 91.38 961 THR A O 1
ATOM 7554 N N . GLN A 1 962 ? 19.892 13.889 -19.583 1.00 87.50 962 GLN A N 1
ATOM 7555 C CA . GLN A 1 962 ? 20.595 12.628 -19.854 1.00 87.50 962 GLN A CA 1
ATOM 7556 C C . GLN A 1 962 ? 20.039 11.889 -21.082 1.00 87.50 962 GLN A C 1
ATOM 7558 O O . GLN A 1 962 ? 20.771 11.189 -21.778 1.00 87.50 962 GLN A O 1
ATOM 7563 N N . SER A 1 963 ? 18.768 12.121 -21.415 1.00 82.19 963 SER A N 1
ATOM 7564 C CA . SER A 1 963 ? 18.123 11.588 -22.621 1.00 82.19 963 SER A CA 1
ATOM 7565 C C . SER A 1 963 ? 18.496 12.339 -23.908 1.00 82.19 963 SER A C 1
ATOM 7567 O O . SER A 1 963 ? 18.097 11.933 -25.002 1.00 82.19 963 SER A O 1
ATOM 7569 N N . SER A 1 964 ? 19.241 13.446 -23.816 1.00 88.50 964 SER A N 1
ATOM 7570 C CA . SER A 1 964 ? 19.654 14.231 -24.981 1.00 88.50 964 SER A CA 1
ATOM 7571 C C . SER A 1 964 ? 20.810 13.571 -25.737 1.00 88.50 964 SER A C 1
ATOM 7573 O O . SER A 1 964 ? 21.730 13.001 -25.149 1.00 88.50 964 SER A O 1
ATOM 7575 N N . LYS A 1 965 ? 20.815 13.723 -27.068 1.00 88.50 965 LYS A N 1
ATOM 7576 C CA . LYS A 1 965 ? 21.905 13.227 -27.928 1.00 88.50 965 LYS A CA 1
ATOM 7577 C C . LYS A 1 965 ? 23.266 13.804 -27.530 1.00 88.50 965 LYS A C 1
ATOM 7579 O O . LYS A 1 965 ? 24.255 13.080 -27.543 1.00 88.50 965 LYS A O 1
ATOM 7584 N N . GLY A 1 966 ? 23.305 15.088 -27.163 1.00 88.31 966 GLY A N 1
ATOM 7585 C CA . GLY A 1 966 ? 24.529 15.766 -26.737 1.00 88.31 966 GLY A CA 1
ATOM 7586 C C . GLY A 1 966 ? 25.134 15.146 -25.479 1.00 88.31 966 GLY A C 1
ATOM 7587 O O . GLY A 1 966 ? 26.339 14.900 -25.438 1.00 88.31 966 GLY A O 1
ATOM 7588 N N . PHE A 1 967 ? 24.300 14.823 -24.484 1.00 92.50 967 PHE A N 1
ATOM 7589 C CA . PHE A 1 967 ? 24.759 14.159 -23.266 1.00 92.50 967 PHE A CA 1
ATOM 7590 C C . PHE A 1 967 ? 25.218 12.723 -23.526 1.00 92.50 967 PHE A C 1
ATOM 7592 O O . PHE A 1 967 ? 26.328 12.381 -23.136 1.00 92.50 967 PHE A O 1
ATOM 7599 N N . GLN A 1 968 ? 24.430 11.915 -24.241 1.00 93.75 968 GLN A N 1
ATOM 7600 C CA . GLN A 1 968 ? 24.798 10.528 -24.574 1.00 93.75 968 GLN A CA 1
ATOM 7601 C C . GLN A 1 968 ? 26.116 10.456 -25.359 1.00 93.75 968 GLN A C 1
ATOM 7603 O O . GLN A 1 968 ? 26.961 9.591 -25.124 1.00 93.75 968 GLN A O 1
ATOM 7608 N N . GLN A 1 969 ? 26.329 11.404 -26.276 1.00 93.12 969 GLN A N 1
ATOM 7609 C CA . GLN A 1 969 ? 27.581 11.512 -27.014 1.00 93.12 969 GLN A CA 1
ATOM 7610 C C . GLN A 1 969 ? 28.747 11.874 -26.089 1.00 93.12 969 GLN A C 1
ATOM 7612 O O . GLN A 1 969 ? 29.795 11.233 -26.162 1.00 93.12 969 GLN A O 1
ATOM 7617 N N . LEU A 1 970 ? 28.581 12.859 -25.204 1.00 92.31 970 LEU A N 1
ATOM 7618 C CA . LEU A 1 970 ? 29.607 13.225 -24.228 1.00 92.31 970 LEU A CA 1
ATOM 7619 C C . LEU A 1 970 ? 29.925 12.056 -23.280 1.00 92.31 970 LEU A C 1
ATOM 7621 O O . LEU A 1 970 ? 31.091 11.715 -23.100 1.00 92.31 970 LEU A O 1
ATOM 7625 N N . GLU A 1 971 ? 28.903 11.389 -22.750 1.00 93.56 971 GLU A N 1
ATOM 7626 C CA . GLU A 1 971 ? 29.013 10.205 -21.896 1.00 93.56 971 GLU A CA 1
ATOM 7627 C C . GLU A 1 971 ? 29.824 9.091 -22.562 1.00 93.56 971 GLU A C 1
ATOM 7629 O O . GLU A 1 971 ? 30.748 8.559 -21.947 1.00 93.56 971 GLU A O 1
ATOM 7634 N N . SER A 1 972 ? 29.567 8.791 -23.838 1.00 91.94 972 SER A N 1
ATOM 7635 C CA . SER A 1 972 ? 30.341 7.784 -24.579 1.00 91.94 972 SER A CA 1
ATOM 7636 C C . SER A 1 972 ? 31.835 8.126 -24.698 1.00 91.94 972 SER A C 1
ATOM 7638 O O . SER A 1 972 ? 32.673 7.243 -24.882 1.00 91.94 972 SER A O 1
ATOM 7640 N N . LEU A 1 973 ? 32.190 9.412 -24.595 1.00 89.62 973 LEU A N 1
ATOM 7641 C CA . LEU A 1 973 ? 33.560 9.890 -24.746 1.00 89.62 973 LEU A CA 1
ATOM 7642 C C . LEU A 1 973 ? 34.314 9.951 -23.416 1.00 89.62 973 LEU A C 1
ATOM 7644 O O . LEU A 1 973 ? 35.517 9.676 -23.418 1.00 89.62 973 LEU A O 1
ATOM 7648 N N . ILE A 1 974 ? 33.660 10.348 -22.322 1.00 88.94 974 ILE A N 1
ATOM 7649 C CA . ILE A 1 974 ? 34.333 10.643 -21.042 1.00 88.94 974 ILE A CA 1
ATOM 7650 C C . ILE A 1 974 ? 33.782 9.863 -19.839 1.00 88.94 974 ILE A C 1
ATOM 7652 O O . ILE A 1 974 ? 34.326 9.978 -18.745 1.00 88.94 974 ILE A O 1
ATOM 7656 N N . GLY A 1 975 ? 32.755 9.034 -20.037 1.00 87.12 975 GLY A N 1
ATOM 7657 C CA . GLY A 1 975 ? 32.078 8.276 -18.986 1.00 87.12 975 GLY A CA 1
ATOM 7658 C C . GLY A 1 975 ? 30.963 9.064 -18.289 1.00 87.12 975 GLY A C 1
ATOM 7659 O O . GLY A 1 975 ? 30.973 10.296 -18.249 1.00 87.12 975 GLY A O 1
ATOM 7660 N N . HIS A 1 976 ? 30.000 8.336 -17.713 1.00 85.44 976 HIS A N 1
ATOM 7661 C CA . HIS A 1 976 ? 28.783 8.901 -17.112 1.00 85.44 976 HIS A CA 1
ATOM 7662 C C . HIS A 1 976 ? 29.068 9.904 -15.986 1.00 85.44 976 HIS A C 1
ATOM 7664 O O . HIS A 1 976 ? 28.484 10.986 -15.947 1.00 85.44 976 HIS A O 1
ATOM 7670 N N . ALA A 1 977 ? 29.993 9.567 -15.081 1.00 78.50 977 ALA A N 1
ATOM 7671 C CA . ALA A 1 977 ? 30.338 10.414 -13.939 1.00 78.50 977 ALA A CA 1
ATOM 7672 C C . ALA A 1 977 ? 30.906 11.771 -14.391 1.00 78.50 977 ALA A C 1
ATOM 7674 O O . ALA A 1 977 ? 30.360 12.815 -14.042 1.00 78.50 977 ALA A O 1
ATOM 7675 N N . ALA A 1 978 ? 31.917 11.761 -15.265 1.00 85.69 978 ALA A N 1
ATOM 7676 C CA . ALA A 1 978 ? 32.529 12.986 -15.775 1.00 85.69 978 ALA A CA 1
ATOM 7677 C C . ALA A 1 978 ? 31.559 13.820 -16.635 1.00 85.69 978 ALA A C 1
ATOM 7679 O O . ALA A 1 978 ? 31.589 15.049 -16.585 1.00 85.69 978 ALA A O 1
ATOM 7680 N N . ALA A 1 979 ? 30.671 13.175 -17.402 1.00 88.44 979 ALA A N 1
ATOM 7681 C CA . ALA A 1 979 ? 29.632 13.868 -18.165 1.00 88.44 979 ALA A CA 1
ATOM 7682 C C . ALA A 1 979 ? 28.614 14.575 -17.251 1.00 88.44 979 ALA A C 1
ATOM 7684 O O . ALA A 1 979 ? 28.234 15.716 -17.521 1.00 88.44 979 ALA A O 1
ATOM 7685 N N . ASN A 1 980 ? 28.216 13.952 -16.138 1.00 87.25 980 ASN A N 1
ATOM 7686 C CA . ASN A 1 980 ? 27.377 14.607 -15.131 1.00 87.25 980 ASN A CA 1
ATOM 7687 C C . ASN A 1 980 ? 28.105 15.765 -14.433 1.00 87.25 980 ASN A C 1
ATOM 7689 O O . ASN A 1 980 ? 27.506 16.827 -14.253 1.00 87.25 980 ASN A O 1
ATOM 7693 N N . ASP A 1 981 ? 29.385 15.608 -14.092 1.00 84.94 981 ASP A N 1
ATOM 7694 C CA . ASP A 1 981 ? 30.183 16.662 -13.450 1.00 84.94 981 ASP A CA 1
ATOM 7695 C C . ASP A 1 981 ? 30.325 17.905 -14.339 1.00 84.94 981 ASP A C 1
ATOM 7697 O O . ASP A 1 981 ? 30.297 19.038 -13.850 1.00 84.94 981 ASP A O 1
ATOM 7701 N N . VAL A 1 982 ? 30.386 17.714 -15.661 1.00 88.31 982 VAL A N 1
ATOM 7702 C CA . VAL A 1 982 ? 30.323 18.803 -16.647 1.00 88.31 982 VAL A CA 1
ATOM 7703 C C . VAL A 1 982 ? 29.006 19.583 -16.535 1.00 88.31 982 VAL A C 1
ATOM 7705 O O . VAL A 1 982 ? 29.032 20.815 -16.462 1.00 88.31 982 VAL A O 1
ATOM 7708 N N . LEU A 1 983 ? 27.857 18.895 -16.466 1.00 89.75 983 LEU A N 1
ATOM 7709 C CA . LEU A 1 983 ? 26.553 19.551 -16.291 1.00 89.75 983 LEU A CA 1
ATOM 7710 C C . LEU A 1 983 ? 26.462 20.289 -14.947 1.00 89.75 983 LEU A C 1
ATOM 7712 O O . LEU A 1 983 ? 25.954 21.412 -14.890 1.00 89.75 983 LEU A O 1
ATOM 7716 N N . ILE A 1 984 ? 26.971 19.685 -13.868 1.00 85.25 984 ILE A N 1
ATOM 7717 C CA . ILE A 1 984 ? 26.982 20.275 -12.520 1.00 85.25 984 ILE A CA 1
ATOM 7718 C C . ILE A 1 984 ? 27.830 21.550 -12.498 1.00 85.25 984 ILE A C 1
ATOM 7720 O O . ILE A 1 984 ? 27.374 22.584 -12.008 1.00 85.25 984 ILE A O 1
ATOM 7724 N N . SER A 1 985 ? 29.039 21.497 -13.064 1.00 84.31 985 SER A N 1
ATOM 7725 C CA . SER A 1 985 ? 29.946 22.645 -13.149 1.00 84.31 985 SER A CA 1
ATOM 7726 C C . SER A 1 985 ? 29.313 23.805 -13.921 1.00 84.31 985 SER A C 1
ATOM 7728 O O . SER A 1 985 ? 29.296 24.934 -13.429 1.00 84.31 985 SER A O 1
ATOM 7730 N N . PHE A 1 986 ? 28.699 23.521 -15.074 1.00 87.50 986 PHE A N 1
ATOM 7731 C CA . PHE A 1 986 ? 28.009 24.536 -15.871 1.00 87.50 986 PHE A CA 1
ATOM 7732 C C . PHE A 1 986 ? 26.778 25.117 -15.163 1.00 87.50 986 PHE A C 1
ATOM 7734 O O . PHE A 1 986 ? 26.535 26.322 -15.220 1.00 87.50 986 PHE A O 1
ATOM 7741 N N . THR A 1 987 ? 26.017 24.285 -14.449 1.00 87.75 987 THR A N 1
ATOM 7742 C CA . THR A 1 987 ? 24.864 24.744 -13.659 1.00 87.75 987 THR A CA 1
ATOM 7743 C C . THR A 1 987 ? 25.299 25.625 -12.491 1.00 87.75 987 THR A C 1
ATOM 7745 O O . THR A 1 987 ? 24.629 26.600 -12.161 1.00 87.75 987 THR A O 1
ATOM 7748 N N . LYS A 1 988 ? 26.454 25.354 -11.880 1.00 81.88 988 LYS A N 1
ATOM 7749 C CA . LYS A 1 988 ? 26.992 26.191 -10.801 1.00 81.88 988 LYS A CA 1
ATOM 7750 C C . LYS A 1 988 ? 27.389 27.588 -11.292 1.00 81.88 988 LYS A C 1
ATOM 7752 O O . LYS A 1 988 ? 27.146 28.561 -10.580 1.00 81.88 988 LYS A O 1
ATOM 7757 N N . SER A 1 989 ? 27.973 27.699 -12.487 1.00 77.12 989 SER A N 1
ATOM 7758 C CA . SER A 1 989 ? 28.423 28.986 -13.036 1.00 77.12 989 SER A CA 1
ATOM 7759 C C . SER A 1 989 ? 27.321 29.763 -13.764 1.00 77.12 989 SER A C 1
ATOM 7761 O O . SER A 1 989 ? 27.264 30.988 -13.659 1.00 77.12 989 SER A O 1
ATOM 7763 N N . ARG A 1 990 ? 26.425 29.072 -14.484 1.00 81.25 990 ARG A N 1
ATOM 7764 C CA . ARG A 1 990 ? 25.414 29.675 -15.379 1.00 81.25 990 ARG A CA 1
ATOM 7765 C C . ARG A 1 990 ? 23.991 29.136 -15.180 1.00 81.25 990 ARG A C 1
ATOM 7767 O O . ARG A 1 990 ? 23.169 29.219 -16.090 1.00 81.25 990 ARG A O 1
ATOM 7774 N N . GLY A 1 991 ? 23.697 28.567 -14.014 1.00 84.06 991 GLY A N 1
ATOM 7775 C CA . GLY A 1 991 ? 22.389 27.997 -13.691 1.00 84.06 991 GLY A CA 1
ATOM 7776 C C . GLY A 1 991 ? 21.283 29.034 -13.456 1.00 84.06 991 GLY A C 1
ATOM 7777 O O . GLY A 1 991 ? 21.558 30.126 -12.944 1.00 84.06 991 GLY A O 1
ATOM 7778 N N . PRO A 1 992 ? 20.017 28.699 -13.765 1.00 87.38 992 PRO A N 1
ATOM 7779 C CA . PRO A 1 992 ? 18.869 29.528 -13.450 1.00 87.38 992 PRO A CA 1
ATOM 7780 C C . PRO A 1 992 ? 18.701 29.661 -11.941 1.00 87.38 992 PRO A C 1
ATOM 7782 O O . PRO A 1 992 ? 18.779 28.681 -11.205 1.00 87.38 992 PRO A O 1
ATOM 7785 N N . ARG A 1 993 ? 18.413 30.876 -11.481 1.00 86.31 993 ARG A N 1
ATOM 7786 C CA . ARG A 1 993 ? 18.053 31.166 -10.087 1.00 86.31 993 ARG A CA 1
ATOM 7787 C C . ARG A 1 993 ? 16.545 31.309 -9.917 1.00 86.31 993 ARG A C 1
ATOM 7789 O O . ARG A 1 993 ? 15.880 31.875 -10.792 1.00 86.31 993 ARG A O 1
ATOM 7796 N N . PHE A 1 994 ? 16.034 30.841 -8.783 1.00 86.38 994 PHE A N 1
ATOM 7797 C CA . PHE A 1 994 ? 14.673 31.084 -8.320 1.00 86.38 994 PHE A CA 1
ATOM 7798 C C . PHE A 1 994 ? 14.563 32.473 -7.679 1.00 86.38 994 PHE A C 1
ATOM 7800 O O . PHE A 1 994 ? 15.343 32.818 -6.792 1.00 86.38 994 PHE A O 1
ATOM 7807 N N . ASN A 1 995 ? 13.598 33.282 -8.117 1.00 80.44 995 ASN A N 1
ATOM 7808 C CA . ASN A 1 995 ? 13.430 34.666 -7.650 1.00 80.44 995 ASN A CA 1
ATOM 7809 C C . ASN A 1 995 ? 12.310 34.846 -6.603 1.00 80.44 995 ASN A C 1
ATOM 7811 O O . ASN A 1 995 ? 11.920 35.975 -6.318 1.00 80.44 995 ASN A O 1
ATOM 7815 N N . GLY A 1 996 ? 11.755 33.748 -6.080 1.00 75.12 996 GLY A N 1
ATOM 7816 C CA . GLY A 1 996 ? 10.621 33.747 -5.147 1.00 75.12 996 GLY A CA 1
ATOM 7817 C C . GLY A 1 996 ? 9.272 33.415 -5.792 1.00 75.12 996 GLY A C 1
ATOM 7818 O O . GLY A 1 996 ? 8.378 32.941 -5.099 1.00 75.12 996 GLY A O 1
ATOM 7819 N N . THR A 1 997 ? 9.129 33.607 -7.108 1.00 76.12 997 THR A N 1
ATOM 7820 C CA . THR A 1 997 ? 7.883 33.303 -7.847 1.00 76.12 997 THR A CA 1
ATOM 7821 C C . THR A 1 997 ? 8.101 32.416 -9.067 1.00 76.12 997 THR A C 1
ATOM 7823 O O . THR A 1 997 ? 7.214 31.647 -9.430 1.00 76.12 997 THR A O 1
ATOM 7826 N N . LYS A 1 998 ? 9.273 32.502 -9.702 1.00 82.25 998 LYS A N 1
ATOM 7827 C CA . LYS A 1 998 ? 9.629 31.729 -10.892 1.00 82.25 998 LYS A CA 1
ATOM 7828 C C . LYS A 1 998 ? 11.137 31.544 -11.019 1.00 82.25 998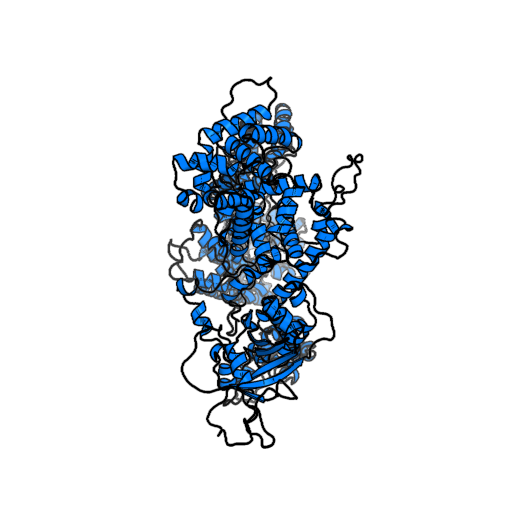 LYS A C 1
ATOM 7830 O O . LYS A 1 998 ? 11.930 32.238 -10.375 1.00 82.25 998 LYS A O 1
ATOM 7835 N N . PHE A 1 999 ? 11.530 30.627 -11.893 1.00 87.12 999 PHE A N 1
ATOM 7836 C CA . PHE A 1 999 ? 12.915 30.496 -12.327 1.00 87.12 999 PHE A CA 1
ATOM 7837 C C . PHE A 1 999 ? 13.228 31.503 -13.438 1.00 87.12 999 PHE A C 1
ATOM 7839 O O . PHE A 1 999 ? 12.375 31.856 -14.250 1.00 87.12 999 PHE A O 1
ATOM 7846 N N . THR A 1 1000 ? 14.472 31.978 -13.465 1.00 87.38 1000 THR A N 1
ATOM 7847 C CA . THR A 1 1000 ? 14.996 32.873 -14.520 1.00 87.38 1000 THR A CA 1
ATOM 7848 C C . THR A 1 1000 ? 14.999 32.235 -15.914 1.00 87.38 1000 THR A C 1
ATOM 7850 O O . THR A 1 1000 ? 14.957 32.947 -16.913 1.00 87.38 1000 THR A O 1
ATOM 7853 N N . THR A 1 1001 ? 14.988 30.906 -15.983 1.00 88.94 1001 THR A N 1
ATOM 7854 C CA . THR A 1 1001 ? 14.830 30.106 -17.202 1.00 88.94 1001 THR A CA 1
ATOM 7855 C C . THR A 1 1001 ? 13.950 28.912 -16.853 1.00 88.94 1001 THR A C 1
ATOM 7857 O O . THR A 1 1001 ? 14.104 28.342 -15.771 1.00 88.94 1001 THR A O 1
ATOM 7860 N N . LYS A 1 1002 ? 13.011 28.547 -17.731 1.00 90.81 1002 LYS A N 1
ATOM 7861 C CA . LYS A 1 1002 ? 12.114 27.407 -17.499 1.00 90.81 1002 LYS A CA 1
ATOM 7862 C C . LYS A 1 1002 ? 12.912 26.105 -17.490 1.00 90.81 1002 LYS A C 1
ATOM 7864 O O . LYS A 1 1002 ? 13.940 26.005 -18.156 1.00 90.81 1002 LYS A O 1
ATOM 7869 N N . ALA A 1 1003 ? 12.446 25.111 -16.735 1.00 89.75 1003 ALA A N 1
ATOM 7870 C CA . ALA A 1 1003 ? 13.165 23.846 -16.589 1.00 89.75 1003 ALA A CA 1
ATOM 7871 C C . ALA A 1 1003 ? 13.363 23.126 -17.938 1.00 89.75 1003 ALA A C 1
ATOM 7873 O O . ALA A 1 1003 ? 14.454 22.626 -18.200 1.00 89.75 1003 ALA A O 1
ATOM 7874 N N . GLY A 1 1004 ? 12.348 23.128 -18.809 1.00 89.06 1004 GLY A N 1
ATOM 7875 C CA . GLY A 1 1004 ? 12.432 22.571 -20.163 1.00 89.06 1004 GLY A CA 1
ATOM 7876 C C . GLY A 1 1004 ? 13.509 23.265 -20.996 1.00 89.06 1004 GLY A C 1
ATOM 7877 O O . GLY A 1 1004 ? 14.469 22.620 -21.408 1.00 89.06 1004 GLY A O 1
ATOM 7878 N N . ASP A 1 1005 ? 13.414 24.591 -21.130 1.00 90.88 1005 ASP A N 1
ATOM 7879 C CA . ASP A 1 1005 ? 14.388 25.409 -21.868 1.00 90.88 1005 ASP A CA 1
ATOM 7880 C C . ASP A 1 1005 ? 15.817 25.217 -21.330 1.00 90.88 1005 ASP A C 1
ATOM 7882 O O . ASP A 1 1005 ? 16.782 25.117 -22.087 1.00 90.88 1005 ASP A O 1
ATOM 7886 N N . TYR A 1 1006 ? 15.975 25.140 -20.005 1.00 93.44 1006 TYR A N 1
ATOM 7887 C CA . TYR A 1 1006 ? 17.288 24.949 -19.402 1.00 93.44 1006 TYR A CA 1
ATOM 7888 C C . TYR A 1 1006 ? 17.855 23.546 -19.644 1.00 93.44 1006 TYR A C 1
ATOM 7890 O O . TYR A 1 1006 ? 19.053 23.412 -19.889 1.00 93.44 1006 TYR A O 1
ATOM 7898 N N . SER A 1 1007 ? 17.015 22.507 -19.643 1.00 91.25 1007 SER A N 1
ATOM 7899 C CA . SER A 1 1007 ? 17.440 21.154 -20.020 1.00 91.25 1007 SER A CA 1
ATOM 7900 C C . SER A 1 1007 ? 17.924 21.096 -21.477 1.00 91.25 1007 SER A C 1
ATOM 7902 O O . SER A 1 1007 ? 18.942 20.464 -21.761 1.00 91.25 1007 SER A O 1
ATOM 7904 N N . GLU A 1 1008 ? 17.284 21.825 -22.396 1.00 89.69 1008 GLU A N 1
ATOM 7905 C CA . GLU A 1 1008 ? 17.753 21.945 -23.785 1.00 89.69 1008 GLU A CA 1
ATOM 7906 C C . GLU A 1 1008 ? 19.090 22.696 -23.896 1.00 89.69 1008 GLU A C 1
ATOM 7908 O O . GLU A 1 1008 ? 19.968 22.300 -24.673 1.00 89.69 1008 GLU A O 1
ATOM 7913 N N . ILE A 1 1009 ? 19.287 23.748 -23.089 1.00 91.31 1009 ILE A N 1
ATOM 7914 C CA . ILE A 1 1009 ? 20.566 24.471 -22.992 1.00 91.31 1009 ILE A CA 1
ATOM 7915 C C . ILE A 1 1009 ? 21.677 23.534 -22.507 1.00 91.31 1009 ILE A C 1
ATOM 7917 O O . ILE A 1 1009 ? 22.763 23.523 -23.091 1.00 91.31 1009 ILE A O 1
ATOM 7921 N N . LEU A 1 1010 ? 21.416 22.730 -21.472 1.00 92.38 1010 LEU A N 1
ATOM 7922 C CA . LEU A 1 1010 ? 22.374 21.743 -20.971 1.00 92.38 1010 LEU A CA 1
ATOM 7923 C C . LEU A 1 1010 ? 22.700 20.685 -22.034 1.00 92.38 1010 LEU A C 1
ATOM 7925 O O . LEU A 1 1010 ? 23.872 20.357 -22.219 1.00 92.38 1010 LEU A O 1
ATOM 7929 N N . GLY A 1 1011 ? 21.700 20.206 -22.780 1.00 91.62 1011 GLY A N 1
ATOM 7930 C CA . GLY A 1 1011 ? 21.899 19.266 -23.888 1.00 91.62 1011 GLY A CA 1
ATOM 7931 C C . GLY A 1 1011 ? 22.749 19.853 -25.020 1.00 91.62 1011 GLY A C 1
ATOM 7932 O O . GLY A 1 1011 ? 23.685 19.209 -25.495 1.00 91.62 1011 GLY A O 1
ATOM 7933 N N . SER A 1 1012 ? 22.484 21.105 -25.400 1.00 89.88 1012 SER A N 1
ATOM 7934 C CA . SER A 1 1012 ? 23.252 21.830 -26.423 1.00 89.88 1012 SER A CA 1
ATOM 7935 C C . SER A 1 1012 ? 24.693 22.101 -25.980 1.00 89.88 1012 SER A C 1
ATOM 7937 O O . SER A 1 1012 ? 25.630 22.004 -26.773 1.00 89.88 1012 SER A O 1
ATOM 7939 N N . MET A 1 1013 ? 24.892 22.412 -24.696 1.00 91.12 1013 MET A N 1
ATOM 7940 C CA . MET A 1 1013 ? 26.217 22.575 -24.099 1.00 91.12 1013 MET A CA 1
ATOM 7941 C C . MET A 1 1013 ? 26.991 21.254 -24.098 1.00 91.12 1013 MET A C 1
ATOM 7943 O O . MET A 1 1013 ? 28.151 21.240 -24.508 1.00 91.12 1013 MET A O 1
ATOM 7947 N N . ALA A 1 1014 ? 26.351 20.144 -23.720 1.00 92.19 1014 ALA A N 1
ATOM 7948 C CA . ALA A 1 1014 ? 26.969 18.821 -23.768 1.00 92.19 1014 ALA A CA 1
ATOM 7949 C C . ALA A 1 1014 ? 27.357 18.425 -25.202 1.00 92.19 1014 ALA A C 1
ATOM 7951 O O . ALA A 1 1014 ? 28.446 17.894 -25.424 1.00 92.19 1014 ALA A O 1
ATOM 7952 N N . GLU A 1 1015 ? 26.524 18.757 -26.195 1.00 91.69 1015 GLU A N 1
ATOM 7953 C CA . GLU A 1 1015 ? 26.859 18.554 -27.606 1.00 91.69 1015 GLU A CA 1
ATOM 7954 C C . GLU A 1 1015 ? 28.089 19.376 -28.023 1.00 91.69 1015 GLU A C 1
ATOM 7956 O O . GLU A 1 1015 ? 29.026 18.826 -28.609 1.00 91.69 1015 GLU A O 1
ATOM 7961 N N . LEU A 1 1016 ? 28.129 20.672 -27.693 1.00 89.88 1016 LEU A N 1
ATOM 7962 C CA . LEU A 1 1016 ? 29.291 21.530 -27.952 1.00 89.88 1016 LEU A CA 1
ATOM 7963 C C . LEU A 1 1016 ? 30.561 20.936 -27.325 1.00 89.88 1016 LEU A C 1
ATOM 7965 O O . LEU A 1 1016 ? 31.604 20.860 -27.975 1.00 89.88 1016 LEU A O 1
ATOM 7969 N N . GLU A 1 1017 ? 30.463 20.497 -26.076 1.00 91.94 1017 GLU A N 1
ATOM 7970 C CA . GLU A 1 1017 ? 31.576 19.925 -25.331 1.00 91.94 1017 GLU A CA 1
ATOM 7971 C C . GLU A 1 1017 ? 32.054 18.604 -25.949 1.00 91.94 1017 GLU A C 1
ATOM 7973 O O . GLU A 1 1017 ? 33.257 18.388 -26.104 1.00 91.94 1017 GLU A O 1
ATOM 7978 N N . SER A 1 1018 ? 31.128 17.763 -26.417 1.00 92.44 1018 SER A N 1
ATOM 7979 C CA . SER A 1 1018 ? 31.457 16.516 -27.111 1.00 92.44 1018 SER A CA 1
ATOM 7980 C C . SER A 1 1018 ? 32.262 16.761 -28.394 1.00 92.44 1018 SER A C 1
ATOM 7982 O O . SER A 1 1018 ? 33.249 16.067 -28.645 1.00 92.44 1018 SER A O 1
ATOM 7984 N N . ARG A 1 1019 ? 31.922 17.802 -29.173 1.00 91.00 1019 ARG A N 1
ATOM 7985 C CA . ARG A 1 1019 ? 32.653 18.168 -30.400 1.00 91.00 1019 ARG A CA 1
ATOM 7986 C C . ARG A 1 1019 ? 34.096 18.561 -30.095 1.00 91.00 1019 ARG A C 1
ATOM 7988 O O . ARG A 1 1019 ? 35.000 18.178 -30.835 1.00 91.00 1019 ARG A O 1
ATOM 7995 N N . LYS A 1 1020 ? 34.319 19.278 -28.992 1.00 91.25 1020 LYS A N 1
ATOM 7996 C CA . LYS A 1 1020 ? 35.663 19.652 -28.533 1.00 91.25 1020 LYS A CA 1
ATOM 7997 C C . LYS A 1 1020 ? 36.460 18.434 -28.086 1.00 91.25 1020 LYS A C 1
ATOM 7999 O O . LYS A 1 1020 ? 37.606 18.277 -28.490 1.00 91.25 1020 LYS A O 1
ATOM 8004 N N . VAL A 1 1021 ? 35.847 17.531 -27.318 1.00 92.06 1021 VAL A N 1
ATOM 8005 C CA . VAL A 1 1021 ? 36.495 16.276 -26.907 1.00 92.06 1021 VAL A CA 1
ATOM 8006 C C . VAL A 1 1021 ? 36.884 15.433 -28.124 1.00 92.06 1021 VAL A C 1
ATOM 8008 O O . VAL A 1 1021 ? 38.004 14.932 -28.181 1.00 92.06 1021 VAL A O 1
ATOM 8011 N N . ILE A 1 1022 ? 36.002 15.311 -29.121 1.00 92.00 1022 ILE A N 1
ATOM 8012 C CA . ILE A 1 1022 ? 36.292 14.596 -30.375 1.00 92.00 1022 ILE A CA 1
ATOM 8013 C C . ILE A 1 1022 ? 37.469 15.239 -31.106 1.00 92.00 1022 ILE A C 1
ATOM 8015 O O . ILE A 1 1022 ? 38.387 14.533 -31.517 1.00 92.00 1022 ILE A O 1
ATOM 8019 N N . TYR A 1 1023 ? 37.462 16.566 -31.243 1.00 92.12 1023 TYR A N 1
ATOM 8020 C CA . TYR A 1 1023 ? 38.553 17.305 -31.869 1.00 92.12 1023 TYR A CA 1
ATOM 8021 C C . TYR A 1 1023 ? 39.899 17.016 -31.183 1.00 92.12 1023 TYR A C 1
ATOM 8023 O O . TYR A 1 1023 ? 40.847 16.591 -31.846 1.00 92.12 1023 TYR A O 1
ATOM 8031 N N . LEU A 1 1024 ? 39.959 17.150 -29.853 1.00 91.12 1024 LEU A N 1
ATOM 8032 C CA . LEU A 1 1024 ? 41.178 16.907 -29.077 1.00 91.12 1024 LEU A CA 1
ATOM 8033 C C . LEU A 1 1024 ? 41.634 15.447 -29.176 1.00 91.12 1024 LEU A C 1
ATOM 8035 O O . LEU A 1 1024 ? 42.814 15.188 -29.408 1.00 91.12 1024 LEU A O 1
ATOM 8039 N N . LYS A 1 1025 ? 40.712 14.481 -29.069 1.00 91.25 1025 LYS A N 1
ATOM 8040 C CA . LYS A 1 1025 ? 41.036 13.054 -29.222 1.00 91.25 1025 LYS A CA 1
ATOM 8041 C C . LYS A 1 1025 ? 41.599 12.743 -30.604 1.00 91.25 1025 LYS A C 1
ATOM 8043 O O . LYS A 1 1025 ? 42.600 12.036 -30.691 1.00 91.25 1025 LYS A O 1
ATOM 8048 N N . ASN A 1 1026 ? 40.995 13.277 -31.664 1.00 91.94 1026 ASN A N 1
ATOM 8049 C CA . ASN A 1 1026 ? 41.454 13.057 -33.034 1.00 91.94 1026 ASN A CA 1
ATOM 8050 C C . ASN A 1 1026 ? 42.857 13.630 -33.255 1.00 91.94 1026 ASN A C 1
ATOM 8052 O O . ASN A 1 1026 ? 43.693 12.960 -33.861 1.00 91.94 1026 ASN A O 1
ATOM 8056 N N . HIS A 1 1027 ? 43.135 14.828 -32.729 1.00 91.62 1027 HIS A N 1
ATOM 8057 C CA . HIS A 1 1027 ? 44.477 15.408 -32.787 1.00 91.62 1027 HIS A CA 1
ATOM 8058 C C . HIS A 1 1027 ? 45.499 14.509 -32.083 1.00 91.62 1027 HIS A C 1
ATOM 8060 O O . HIS A 1 1027 ? 46.493 14.121 -32.691 1.00 91.62 1027 HIS A O 1
ATOM 8066 N N . GLN A 1 1028 ? 45.225 14.080 -30.848 1.00 92.56 1028 GLN A N 1
ATOM 8067 C CA . GLN A 1 1028 ? 46.157 13.228 -30.096 1.00 92.56 1028 GLN A CA 1
ATOM 8068 C C . GLN A 1 1028 ? 46.348 11.847 -30.744 1.00 92.56 1028 GLN A C 1
ATOM 8070 O O . GLN A 1 1028 ? 47.464 11.341 -30.820 1.00 92.56 1028 GLN A O 1
ATOM 8075 N N . GLN A 1 1029 ? 45.296 11.258 -31.316 1.00 91.25 1029 GLN A N 1
ATOM 8076 C CA . GLN A 1 1029 ? 45.420 10.039 -32.123 1.00 91.25 1029 GLN A CA 1
ATOM 8077 C C . GLN A 1 1029 ? 46.243 10.248 -33.400 1.00 91.25 1029 GLN A C 1
ATOM 8079 O O . GLN A 1 1029 ? 46.909 9.317 -33.851 1.00 91.25 1029 GLN A O 1
ATOM 8084 N N . SER A 1 1030 ? 46.198 11.443 -33.995 1.00 91.62 1030 SER A N 1
ATOM 8085 C CA . SER A 1 1030 ? 47.059 11.791 -35.124 1.00 91.62 1030 SER A CA 1
ATOM 8086 C C . SER A 1 1030 ? 48.518 11.888 -34.690 1.00 91.62 1030 SER A C 1
ATOM 8088 O O . SER A 1 1030 ? 49.377 11.386 -35.406 1.00 91.62 1030 SER A O 1
ATOM 8090 N N . VAL A 1 1031 ? 48.806 12.466 -33.517 1.00 92.50 1031 VAL A N 1
ATOM 8091 C CA . VAL A 1 1031 ? 50.171 12.545 -32.967 1.00 92.50 1031 VAL A CA 1
ATOM 8092 C C . VAL A 1 1031 ? 50.787 11.149 -32.824 1.00 92.50 1031 VAL A C 1
ATOM 8094 O O . VAL A 1 1031 ? 51.925 10.967 -33.241 1.00 92.50 1031 VAL A O 1
ATOM 8097 N N . LEU A 1 1032 ? 50.023 10.150 -32.360 1.00 91.50 1032 LEU A N 1
ATOM 8098 C CA . LEU A 1 1032 ? 50.487 8.755 -32.249 1.00 91.50 1032 LEU A CA 1
ATOM 8099 C C . LEU A 1 1032 ? 50.865 8.102 -33.589 1.00 91.50 1032 LEU A C 1
ATOM 8101 O O . LEU A 1 1032 ? 51.572 7.099 -33.607 1.00 91.50 1032 LEU A O 1
ATOM 8105 N N . LYS A 1 1033 ? 50.365 8.630 -34.711 1.00 90.75 1033 LYS A N 1
ATOM 8106 C CA . LYS A 1 1033 ? 50.648 8.127 -36.067 1.00 90.75 1033 LYS A CA 1
ATOM 8107 C C . LYS A 1 1033 ? 51.729 8.937 -36.783 1.00 90.75 1033 LYS A C 1
ATOM 8109 O O . LYS A 1 1033 ? 52.123 8.576 -37.891 1.00 90.75 1033 LYS A O 1
ATOM 8114 N N . THR A 1 1034 ? 52.170 10.041 -36.189 1.00 91.75 1034 THR A N 1
ATOM 8115 C CA . THR A 1 1034 ? 53.163 10.938 -36.771 1.00 91.75 1034 THR A CA 1
ATOM 8116 C C . THR A 1 1034 ? 54.568 10.427 -36.474 1.00 91.75 1034 THR A C 1
ATOM 8118 O O . THR A 1 1034 ? 54.872 10.012 -35.361 1.00 91.75 1034 THR A O 1
ATOM 8121 N N . ASP A 1 1035 ? 55.455 10.502 -37.463 1.00 91.69 1035 ASP A N 1
ATOM 8122 C CA . ASP A 1 1035 ? 56.879 10.217 -37.277 1.00 91.69 1035 ASP A CA 1
ATOM 8123 C C . ASP A 1 1035 ? 57.543 11.360 -36.485 1.00 91.69 1035 ASP A C 1
ATOM 8125 O O . ASP A 1 1035 ? 57.957 12.382 -37.042 1.00 91.69 1035 ASP A O 1
ATOM 8129 N N . LEU A 1 1036 ? 57.608 11.201 -35.159 1.00 94.25 1036 LEU A N 1
ATOM 8130 C CA . LEU A 1 1036 ? 58.151 12.204 -34.235 1.00 94.25 1036 LEU A CA 1
ATOM 8131 C C . LEU A 1 1036 ? 59.691 12.300 -34.258 1.00 94.25 1036 LEU A C 1
ATOM 8133 O O . LEU A 1 1036 ? 60.261 13.120 -33.521 1.00 94.25 1036 LEU A O 1
ATOM 8137 N N . GLY A 1 1037 ? 60.352 11.492 -35.095 1.00 90.06 1037 GLY A N 1
ATOM 8138 C CA . GLY A 1 1037 ? 61.791 11.508 -35.346 1.00 90.06 1037 GLY A CA 1
ATOM 8139 C C . GLY A 1 1037 ? 62.225 12.473 -36.456 1.00 90.06 1037 GLY A C 1
ATOM 8140 O O . GLY A 1 1037 ? 63.425 12.663 -36.650 1.00 90.06 1037 GLY A O 1
ATOM 8141 N N . LYS A 1 1038 ? 61.282 13.112 -37.167 1.00 91.44 1038 LYS A N 1
ATOM 8142 C CA . LYS A 1 1038 ? 61.558 14.051 -38.272 1.00 91.44 1038 LYS A CA 1
ATOM 8143 C C . LYS A 1 1038 ? 61.216 15.508 -37.935 1.00 91.44 1038 LYS A C 1
ATOM 8145 O O . LYS A 1 1038 ? 60.375 15.751 -37.064 1.00 91.44 1038 LYS A O 1
ATOM 8150 N N . PRO A 1 1039 ? 61.806 16.495 -38.642 1.00 87.75 1039 PRO A N 1
ATOM 8151 C CA . PRO A 1 1039 ? 61.416 17.895 -38.506 1.00 87.75 1039 PRO A CA 1
ATOM 8152 C C . PRO A 1 1039 ? 59.923 18.108 -38.822 1.00 87.75 1039 PRO A C 1
ATOM 8154 O O . PRO A 1 1039 ? 59.404 17.467 -39.739 1.00 87.75 1039 PRO A O 1
ATOM 8157 N N . PRO A 1 1040 ? 59.224 19.007 -38.104 1.00 89.81 1040 PRO A N 1
ATOM 8158 C CA . PRO A 1 1040 ? 59.754 19.878 -37.050 1.00 89.81 1040 PRO A CA 1
ATOM 8159 C C . PRO A 1 1040 ? 59.885 19.192 -35.673 1.00 89.81 1040 PRO A C 1
ATOM 8161 O O . PRO A 1 1040 ? 60.440 19.774 -34.750 1.00 89.81 1040 PRO A O 1
ATOM 8164 N N . TYR A 1 1041 ? 59.403 17.957 -35.494 1.00 92.88 1041 TYR A N 1
ATOM 8165 C CA . TYR A 1 1041 ? 59.339 17.286 -34.184 1.00 92.88 1041 TYR A CA 1
ATOM 8166 C C . TYR A 1 1041 ? 60.696 16.876 -33.604 1.00 92.88 1041 TYR A C 1
ATOM 8168 O O . TYR A 1 1041 ? 60.803 16.670 -32.392 1.00 92.88 1041 TYR A O 1
ATOM 8176 N N . SER A 1 1042 ? 61.723 16.750 -34.443 1.00 91.94 1042 SER A N 1
ATOM 8177 C CA . SER A 1 1042 ? 63.107 16.467 -34.045 1.00 91.94 1042 SER A CA 1
ATOM 8178 C C . SER A 1 1042 ? 63.935 17.714 -33.722 1.00 91.94 1042 SER A C 1
ATOM 8180 O O . SER A 1 1042 ? 65.107 17.573 -33.378 1.00 91.94 1042 SER A O 1
ATOM 8182 N N . ASP A 1 1043 ? 63.375 18.920 -33.860 1.00 94.25 1043 ASP A N 1
ATOM 8183 C CA . ASP A 1 1043 ? 64.125 20.155 -33.629 1.00 94.25 1043 ASP A CA 1
ATOM 8184 C C . ASP A 1 1043 ? 64.525 20.281 -32.151 1.00 94.25 1043 ASP A C 1
ATOM 8186 O O . ASP A 1 1043 ? 63.738 19.998 -31.245 1.00 94.25 1043 ASP A O 1
ATOM 8190 N N . VAL A 1 1044 ? 65.755 20.739 -31.903 1.00 93.12 1044 VAL A N 1
ATOM 8191 C CA . VAL A 1 1044 ? 66.336 20.870 -30.559 1.00 93.12 1044 VAL A CA 1
ATOM 8192 C C . VAL A 1 1044 ? 66.597 22.339 -30.252 1.00 93.12 1044 VAL A C 1
ATOM 8194 O O . VAL A 1 1044 ? 67.099 23.089 -31.090 1.00 93.12 1044 VAL A O 1
ATOM 8197 N N . MET A 1 1045 ? 66.250 22.770 -29.040 1.00 93.50 1045 MET A N 1
ATOM 8198 C CA . MET A 1 1045 ? 66.484 24.142 -28.598 1.00 93.50 1045 MET A CA 1
ATOM 8199 C C . MET A 1 1045 ? 67.981 24.360 -28.307 1.00 93.50 1045 MET A C 1
ATOM 8201 O O . MET A 1 1045 ? 68.575 23.543 -27.603 1.00 93.50 1045 MET A O 1
ATOM 8205 N N . PRO A 1 1046 ? 68.603 25.457 -28.787 1.00 93.00 1046 PRO A N 1
ATOM 8206 C CA . PRO A 1 1046 ? 70.000 25.757 -28.475 1.00 93.00 1046 PRO A CA 1
ATOM 8207 C C . PRO A 1 1046 ? 70.246 25.866 -26.963 1.00 93.00 1046 PRO A C 1
ATOM 8209 O O . PRO A 1 1046 ? 69.476 26.521 -26.263 1.00 93.00 1046 PRO A O 1
ATOM 8212 N N . GLU A 1 1047 ? 71.339 25.280 -26.464 1.00 91.19 1047 GLU A N 1
ATOM 8213 C CA . GLU A 1 1047 ? 71.664 25.228 -25.024 1.00 91.19 1047 GLU A CA 1
ATOM 8214 C C . GLU A 1 1047 ? 71.696 26.624 -24.375 1.00 91.19 1047 GLU A C 1
ATOM 8216 O O . GLU A 1 1047 ? 71.108 26.850 -23.319 1.00 91.19 1047 GLU A O 1
ATOM 8221 N N . THR A 1 1048 ? 72.282 27.607 -25.064 1.00 90.56 1048 THR A N 1
ATOM 8222 C CA . THR A 1 1048 ? 72.359 29.005 -24.606 1.00 90.56 1048 THR A CA 1
ATOM 8223 C C . THR A 1 1048 ? 70.996 29.691 -24.485 1.00 90.56 1048 THR A C 1
ATOM 8225 O O . THR A 1 1048 ? 70.885 30.707 -23.800 1.00 90.56 1048 THR A O 1
ATOM 8228 N N . ALA A 1 1049 ? 69.945 29.156 -25.117 1.00 89.50 1049 ALA A N 1
ATOM 8229 C CA . ALA A 1 1049 ? 68.612 29.754 -25.104 1.00 89.50 1049 ALA A CA 1
ATOM 8230 C C . ALA A 1 1049 ? 67.818 29.455 -23.818 1.00 89.50 1049 ALA A C 1
ATOM 8232 O O . ALA A 1 1049 ? 66.917 30.228 -23.477 1.00 89.50 1049 ALA A O 1
ATOM 8233 N N . PHE A 1 1050 ? 68.138 28.368 -23.104 1.00 91.31 1050 PHE A N 1
ATOM 8234 C CA . PHE A 1 1050 ? 67.430 27.961 -21.881 1.00 91.31 1050 PHE A CA 1
ATOM 8235 C C . PHE A 1 1050 ? 68.342 27.689 -20.677 1.00 91.31 1050 PHE A C 1
ATOM 8237 O O . PHE A 1 1050 ? 67.858 27.713 -19.550 1.00 91.31 1050 PHE A O 1
ATOM 8244 N N . ASN A 1 1051 ? 69.644 27.476 -20.889 1.00 92.19 1051 ASN A N 1
ATOM 8245 C CA . ASN A 1 1051 ? 70.622 27.180 -19.843 1.00 92.19 1051 ASN A CA 1
ATOM 8246 C C . ASN A 1 1051 ? 71.739 28.250 -19.786 1.00 92.19 1051 ASN A C 1
ATOM 8248 O O . ASN A 1 1051 ? 72.906 27.954 -20.046 1.00 92.19 1051 ASN A O 1
ATOM 8252 N N . PRO A 1 1052 ? 71.420 29.516 -19.447 1.00 85.75 1052 PRO A N 1
ATOM 8253 C CA . PRO A 1 1052 ? 72.415 30.591 -19.380 1.00 85.75 1052 PRO A CA 1
ATOM 8254 C C . PRO A 1 1052 ? 73.425 30.421 -18.235 1.00 85.75 1052 PRO A C 1
ATOM 8256 O O . PRO A 1 1052 ? 74.478 31.047 -18.259 1.00 85.75 1052 PRO A O 1
ATOM 8259 N N . GLN A 1 1053 ? 73.112 29.584 -17.239 1.00 87.12 1053 GLN A N 1
ATOM 8260 C CA . GLN A 1 1053 ? 73.963 29.301 -16.077 1.00 87.12 1053 GLN A CA 1
ATOM 8261 C C . GLN A 1 1053 ? 74.954 28.144 -16.317 1.00 87.12 1053 GLN A C 1
ATOM 8263 O O . GLN A 1 1053 ? 75.782 27.863 -15.455 1.00 87.12 1053 GLN A O 1
ATOM 8268 N N . GLY A 1 1054 ? 74.907 27.495 -17.489 1.00 89.94 1054 GLY A N 1
ATOM 8269 C CA . GLY A 1 1054 ? 75.886 26.483 -17.892 1.00 89.94 1054 GLY A CA 1
ATOM 8270 C C . GLY A 1 1054 ? 75.791 25.157 -17.131 1.00 89.94 1054 GLY A C 1
ATOM 8271 O O . GLY A 1 1054 ? 76.803 24.479 -16.962 1.00 89.94 1054 GLY A O 1
ATOM 8272 N N . PHE A 1 1055 ? 74.601 24.770 -16.661 1.00 94.19 1055 PHE A N 1
ATOM 8273 C CA . PHE A 1 1055 ? 74.403 23.501 -15.960 1.00 94.19 1055 PHE A CA 1
ATOM 8274 C C . PHE A 1 1055 ? 74.746 22.298 -16.841 1.00 94.19 1055 PHE A C 1
ATOM 8276 O O . PHE A 1 1055 ? 74.335 22.233 -17.998 1.00 94.19 1055 PHE A O 1
ATOM 8283 N N . THR A 1 1056 ? 75.442 21.316 -16.273 1.00 90.00 1056 THR A N 1
ATOM 8284 C CA . THR A 1 1056 ? 75.775 20.049 -16.944 1.00 90.00 1056 THR A CA 1
ATOM 8285 C C . THR A 1 1056 ? 74.923 18.876 -16.452 1.00 90.00 1056 THR A C 1
ATOM 8287 O O . THR A 1 1056 ? 74.730 17.917 -17.196 1.00 90.00 1056 THR A O 1
ATOM 8290 N N . ASP A 1 1057 ? 74.354 18.963 -15.243 1.00 93.62 1057 ASP A N 1
ATOM 8291 C CA . ASP A 1 1057 ? 73.399 17.985 -14.708 1.00 93.62 1057 ASP A CA 1
ATOM 8292 C C . ASP A 1 1057 ? 72.085 18.009 -15.501 1.00 93.62 1057 ASP A C 1
ATOM 8294 O O . ASP A 1 1057 ? 71.445 19.054 -15.636 1.00 93.62 1057 ASP A O 1
ATOM 8298 N N . ASN A 1 1058 ? 71.644 16.850 -15.996 1.00 95.62 1058 ASN A N 1
ATOM 8299 C CA . ASN A 1 1058 ? 70.444 16.754 -16.828 1.00 95.62 1058 ASN A CA 1
ATOM 8300 C C . ASN A 1 1058 ? 69.178 17.222 -16.092 1.00 95.62 1058 ASN A C 1
ATOM 8302 O O . ASN A 1 1058 ? 68.317 17.836 -16.720 1.00 95.62 1058 ASN A O 1
ATOM 8306 N N . ALA A 1 1059 ? 69.061 16.990 -14.777 1.00 94.31 1059 ALA A N 1
ATOM 8307 C CA . ALA A 1 1059 ? 67.895 17.435 -14.010 1.00 94.31 1059 ALA A CA 1
ATOM 8308 C C . ALA A 1 1059 ? 67.864 18.965 -13.848 1.00 94.31 1059 ALA A C 1
ATOM 8310 O O . ALA A 1 1059 ? 66.809 19.576 -14.012 1.00 94.31 1059 ALA A O 1
ATOM 8311 N N . GLN A 1 1060 ? 69.017 19.599 -13.606 1.00 94.50 1060 GLN A N 1
ATOM 8312 C CA . GLN A 1 1060 ? 69.142 21.063 -13.586 1.00 94.50 1060 GLN A CA 1
ATOM 8313 C C . GLN A 1 1060 ? 68.917 21.692 -14.967 1.00 94.50 1060 GLN A C 1
ATOM 8315 O O . GLN A 1 1060 ? 68.214 22.697 -15.067 1.00 94.50 1060 GLN A O 1
ATOM 8320 N N . ARG A 1 1061 ? 69.431 21.074 -16.042 1.00 96.00 1061 ARG A N 1
ATOM 8321 C CA . ARG A 1 1061 ? 69.156 21.485 -17.433 1.00 96.00 1061 ARG A CA 1
ATOM 8322 C C . ARG A 1 1061 ? 67.658 21.425 -17.748 1.00 96.00 1061 ARG A C 1
ATOM 8324 O O . ARG A 1 1061 ? 67.113 22.373 -18.313 1.00 96.00 1061 ARG A O 1
ATOM 8331 N N . ALA A 1 1062 ? 66.981 20.354 -17.332 1.00 95.19 1062 ALA A N 1
ATOM 8332 C CA . ALA A 1 1062 ? 65.537 20.202 -17.484 1.00 95.19 1062 ALA A CA 1
ATOM 8333 C C . ALA A 1 1062 ? 64.742 21.243 -16.684 1.00 95.19 1062 ALA A C 1
ATOM 8335 O O . ALA A 1 1062 ? 63.813 21.852 -17.216 1.00 95.19 1062 ALA A O 1
ATOM 8336 N N . GLY A 1 1063 ? 65.146 21.506 -15.438 1.00 93.06 1063 GLY A N 1
ATOM 8337 C CA . GLY A 1 1063 ? 64.569 22.567 -14.615 1.00 93.06 1063 GLY A CA 1
ATOM 8338 C C . GLY A 1 1063 ? 64.720 23.950 -15.256 1.00 93.06 1063 GLY A C 1
ATOM 8339 O O . GLY A 1 1063 ? 63.744 24.693 -15.338 1.00 93.06 1063 GLY A O 1
ATOM 8340 N N . ALA A 1 1064 ? 65.904 24.277 -15.783 1.00 92.12 1064 ALA A N 1
ATOM 8341 C CA . ALA A 1 1064 ? 66.165 25.551 -16.455 1.00 92.12 1064 ALA A CA 1
ATOM 8342 C C . ALA A 1 1064 ? 65.300 25.727 -17.718 1.00 92.12 1064 ALA A C 1
ATOM 8344 O O . ALA A 1 1064 ? 64.731 26.798 -17.942 1.00 92.12 1064 ALA A O 1
ATOM 8345 N N . TRP A 1 1065 ? 65.112 24.654 -18.497 1.00 94.50 1065 TRP A N 1
ATOM 8346 C CA . TRP A 1 1065 ? 64.196 24.637 -19.643 1.00 94.50 1065 TRP A CA 1
ATOM 8347 C C . TRP A 1 1065 ? 62.738 24.881 -19.232 1.00 94.50 1065 TRP A C 1
ATOM 8349 O O . TRP A 1 1065 ? 62.053 25.702 -19.845 1.00 94.50 1065 TRP A O 1
ATOM 8359 N N . MET A 1 1066 ? 62.272 24.238 -18.158 1.00 92.69 1066 MET A N 1
ATOM 8360 C CA . MET A 1 1066 ? 60.917 24.440 -17.635 1.00 92.69 1066 MET A CA 1
ATOM 8361 C C . MET A 1 1066 ? 60.688 25.866 -17.120 1.00 92.69 1066 MET A C 1
ATOM 8363 O O . MET A 1 1066 ? 59.643 26.449 -17.403 1.00 92.69 1066 MET A O 1
ATOM 8367 N N . VAL A 1 1067 ? 61.659 26.444 -16.401 1.00 89.62 1067 VAL A N 1
ATOM 8368 C CA . VAL A 1 1067 ? 61.594 27.838 -15.926 1.00 89.62 1067 VAL A CA 1
ATOM 8369 C C . VAL A 1 1067 ? 61.536 28.798 -17.114 1.00 89.62 1067 VAL A C 1
ATOM 8371 O O . VAL A 1 1067 ? 60.691 29.688 -17.135 1.00 89.62 1067 VAL A O 1
ATOM 8374 N N . LYS A 1 1068 ? 62.356 28.573 -18.150 1.00 88.12 1068 LYS A N 1
ATOM 8375 C CA . LYS A 1 1068 ? 62.349 29.381 -19.379 1.00 88.12 1068 LYS A CA 1
ATOM 8376 C C . LYS A 1 1068 ? 61.009 29.335 -20.121 1.00 88.12 1068 LYS A C 1
ATOM 8378 O O . LYS A 1 1068 ? 60.621 30.327 -20.737 1.00 88.12 1068 LYS A O 1
ATOM 8383 N N . GLY A 1 1069 ? 60.332 28.189 -20.097 1.00 79.88 1069 GLY A N 1
ATOM 8384 C CA . GLY A 1 1069 ? 59.033 27.980 -20.739 1.00 79.88 1069 GLY A CA 1
ATOM 8385 C C . GLY A 1 1069 ? 57.829 28.529 -19.963 1.00 79.88 1069 GLY A C 1
ATOM 8386 O O . GLY A 1 1069 ? 56.716 28.462 -20.480 1.00 79.88 1069 GLY A O 1
ATOM 8387 N N . SER A 1 1070 ? 58.024 29.061 -18.753 1.00 76.88 1070 SER A N 1
ATOM 8388 C CA . SER A 1 1070 ? 56.953 29.508 -17.856 1.00 76.88 1070 SER A CA 1
ATOM 8389 C C . SER A 1 1070 ? 57.020 31.016 -17.604 1.00 76.88 1070 SER A C 1
ATOM 8391 O O . SER A 1 1070 ? 58.095 31.591 -17.493 1.00 76.88 1070 SER A O 1
ATOM 8393 N N . SER A 1 1071 ? 55.863 31.661 -17.455 1.00 62.47 1071 SER A N 1
ATOM 8394 C CA . SER A 1 1071 ? 55.734 33.107 -17.205 1.00 62.47 1071 SER A CA 1
ATOM 8395 C C . SER A 1 1071 ? 55.592 33.484 -15.719 1.00 62.47 1071 SER A C 1
ATOM 8397 O O . SER A 1 1071 ? 55.102 34.566 -15.417 1.00 62.47 1071 SER A O 1
ATOM 8399 N N . SER A 1 1072 ? 55.967 32.595 -14.796 1.00 60.00 1072 SER A N 1
ATOM 8400 C CA . SER A 1 1072 ? 55.741 32.730 -13.345 1.00 60.00 1072 SER A CA 1
ATOM 8401 C C . SER A 1 1072 ? 57.064 32.629 -12.586 1.00 60.00 1072 SER A C 1
ATOM 8403 O O . SER A 1 1072 ? 57.953 31.905 -13.041 1.00 60.00 1072 SER A O 1
ATOM 8405 N N . ASP A 1 1073 ? 57.175 33.303 -11.434 1.00 59.16 1073 ASP A N 1
ATOM 8406 C CA . ASP A 1 1073 ? 58.321 33.182 -10.521 1.00 59.16 1073 ASP A CA 1
ATOM 8407 C C . ASP A 1 1073 ? 58.414 31.742 -10.007 1.00 59.16 1073 ASP A C 1
ATOM 8409 O O . ASP A 1 1073 ? 57.675 31.306 -9.126 1.00 59.16 1073 ASP A O 1
ATOM 8413 N N . ASN A 1 1074 ? 59.291 30.966 -10.637 1.00 64.06 1074 ASN A N 1
ATOM 8414 C CA . ASN A 1 1074 ? 59.457 29.550 -10.372 1.00 64.06 1074 ASN A CA 1
ATOM 8415 C C . ASN A 1 1074 ? 60.794 29.304 -9.689 1.00 64.06 1074 ASN A C 1
ATOM 8417 O O . ASN A 1 1074 ? 61.851 29.586 -10.255 1.00 64.06 1074 ASN A O 1
ATOM 8421 N N . GLU A 1 1075 ? 60.753 28.679 -8.518 1.00 80.00 1075 GLU A N 1
ATOM 8422 C CA . GLU A 1 1075 ? 61.958 28.200 -7.854 1.00 80.00 1075 GLU A CA 1
ATOM 8423 C C . GLU A 1 1075 ? 62.515 26.986 -8.610 1.00 80.00 1075 GLU A C 1
ATOM 8425 O O . GLU A 1 1075 ? 61.944 25.890 -8.593 1.00 80.00 1075 GLU A O 1
ATOM 8430 N N . LEU A 1 1076 ? 63.642 27.195 -9.299 1.00 87.56 1076 LEU A N 1
ATOM 8431 C CA . LEU A 1 1076 ? 64.380 26.152 -10.016 1.00 87.56 1076 LEU A CA 1
ATOM 8432 C C . LEU A 1 1076 ? 64.654 24.942 -9.108 1.00 87.56 1076 LEU A C 1
ATOM 8434 O O . LEU A 1 1076 ? 64.487 23.804 -9.540 1.00 87.56 1076 LEU A O 1
ATOM 8438 N N . GLU A 1 1077 ? 65.021 25.183 -7.848 1.00 86.00 1077 GLU A N 1
ATOM 8439 C CA . GLU A 1 1077 ? 65.329 24.135 -6.870 1.00 86.00 1077 GLU A CA 1
ATOM 8440 C C . GLU A 1 1077 ? 64.119 23.243 -6.561 1.00 86.00 1077 GLU A C 1
ATOM 8442 O O . GLU A 1 1077 ? 64.247 22.017 -6.582 1.00 86.00 1077 GLU A O 1
ATOM 8447 N N . HIS A 1 1078 ? 62.933 23.832 -6.368 1.00 88.81 1078 HIS A N 1
ATOM 8448 C CA . HIS A 1 1078 ? 61.691 23.088 -6.121 1.00 88.81 1078 HIS A CA 1
ATOM 8449 C C . HIS A 1 1078 ? 61.298 22.213 -7.319 1.00 88.81 1078 HIS A C 1
ATOM 8451 O O . HIS A 1 1078 ? 60.947 21.042 -7.159 1.00 88.81 1078 HIS A O 1
ATOM 8457 N N . ILE A 1 1079 ? 61.423 22.744 -8.543 1.00 91.12 1079 ILE A N 1
ATOM 8458 C CA . ILE A 1 1079 ? 61.170 21.969 -9.769 1.00 91.12 1079 ILE A CA 1
ATOM 8459 C C . ILE A 1 1079 ? 62.156 20.802 -9.874 1.00 91.12 1079 ILE A C 1
ATOM 8461 O O . ILE A 1 1079 ? 61.738 19.665 -10.087 1.00 91.12 1079 ILE A O 1
ATOM 8465 N N . VAL A 1 1080 ? 63.454 21.060 -9.699 1.00 93.12 1080 VAL A N 1
ATOM 8466 C CA . VAL A 1 1080 ? 64.499 20.029 -9.794 1.00 93.12 1080 VAL A CA 1
ATOM 8467 C C . VAL A 1 1080 ? 64.305 18.940 -8.733 1.00 93.12 1080 VAL A C 1
ATOM 8469 O O . VAL A 1 1080 ? 64.499 17.762 -9.040 1.00 93.12 1080 VAL A O 1
ATOM 8472 N N . ALA A 1 1081 ? 63.875 19.295 -7.519 1.00 92.94 1081 ALA A N 1
ATOM 8473 C CA . ALA A 1 1081 ? 63.562 18.329 -6.467 1.00 92.94 1081 ALA A CA 1
ATOM 8474 C C . ALA A 1 1081 ? 62.441 17.364 -6.890 1.00 92.94 1081 ALA A C 1
ATOM 8476 O O . ALA A 1 1081 ? 62.615 16.147 -6.801 1.00 92.94 1081 ALA A O 1
ATOM 8477 N N . ILE A 1 1082 ? 61.338 17.890 -7.438 1.00 93.75 1082 ILE A N 1
ATOM 8478 C CA . ILE A 1 1082 ? 60.225 17.073 -7.950 1.00 93.75 1082 ILE A CA 1
ATOM 8479 C C . ILE A 1 1082 ? 60.690 16.196 -9.123 1.00 93.75 1082 ILE A C 1
ATOM 8481 O O . ILE A 1 1082 ? 60.394 15.001 -9.146 1.00 93.75 1082 ILE A O 1
ATOM 8485 N N . LEU A 1 1083 ? 61.459 16.746 -10.073 1.00 95.62 1083 LEU A N 1
ATOM 8486 C CA . LEU A 1 1083 ? 61.982 15.974 -11.206 1.00 95.62 1083 LEU A CA 1
ATOM 8487 C C . LEU A 1 1083 ? 62.830 14.783 -10.737 1.00 95.62 1083 LEU A C 1
ATOM 8489 O O . LEU A 1 1083 ? 62.644 13.669 -11.227 1.00 95.62 1083 LEU A O 1
ATOM 8493 N N . ARG A 1 1084 ? 63.732 14.986 -9.770 1.00 94.88 1084 ARG A N 1
ATOM 8494 C CA . ARG A 1 1084 ? 64.597 13.923 -9.227 1.00 94.88 1084 ARG A CA 1
ATOM 8495 C C . ARG A 1 1084 ? 63.806 12.855 -8.478 1.00 94.88 1084 ARG A C 1
ATOM 8497 O O . ARG A 1 1084 ? 64.059 11.662 -8.657 1.00 94.88 1084 ARG A O 1
ATOM 8504 N N . GLU A 1 1085 ? 62.828 13.264 -7.679 1.00 94.50 1085 GLU A N 1
ATOM 8505 C CA . GLU A 1 1085 ? 61.974 12.335 -6.941 1.00 94.50 1085 GLU A CA 1
ATOM 8506 C C . GLU A 1 1085 ? 61.198 11.413 -7.890 1.00 94.50 1085 GLU A C 1
ATOM 8508 O O . GLU A 1 1085 ? 61.266 10.192 -7.771 1.00 94.50 1085 GLU A O 1
ATOM 8513 N N . TYR A 1 1086 ? 60.525 11.971 -8.897 1.00 94.31 1086 TYR A N 1
ATOM 8514 C CA . TYR A 1 1086 ? 59.739 11.168 -9.839 1.00 94.31 1086 TYR A CA 1
ATOM 8515 C C . TYR A 1 1086 ? 60.581 10.428 -10.881 1.00 94.31 1086 TYR A C 1
ATOM 8517 O O . TYR A 1 1086 ? 60.120 9.455 -11.484 1.00 94.31 1086 TYR A O 1
ATOM 8525 N N . THR A 1 1087 ? 61.836 10.837 -11.072 1.00 93.94 1087 THR A N 1
ATOM 8526 C CA . THR A 1 1087 ? 62.814 10.040 -11.823 1.00 93.94 1087 THR A CA 1
ATOM 8527 C C . THR A 1 1087 ? 63.202 8.778 -11.047 1.00 93.94 1087 THR A C 1
ATOM 8529 O O . THR A 1 1087 ? 63.375 7.733 -11.664 1.00 93.94 1087 THR A O 1
ATOM 8532 N N . SER A 1 1088 ? 63.287 8.847 -9.711 1.00 88.25 1088 SER A N 1
ATOM 8533 C CA . SER A 1 1088 ? 63.771 7.750 -8.853 1.00 88.25 1088 SER A CA 1
ATOM 8534 C C . SER A 1 1088 ? 62.680 6.840 -8.272 1.00 88.25 1088 SER A C 1
ATOM 8536 O O . SER A 1 1088 ? 62.971 5.700 -7.921 1.00 88.25 1088 SER A O 1
ATOM 8538 N N . ASN A 1 1089 ? 61.425 7.293 -8.186 1.00 87.62 1089 ASN A N 1
ATOM 8539 C CA . ASN A 1 1089 ? 60.348 6.554 -7.509 1.00 87.62 1089 ASN A CA 1
ATOM 8540 C C . ASN A 1 1089 ? 59.595 5.522 -8.379 1.00 87.62 1089 ASN A C 1
ATOM 8542 O O . ASN A 1 1089 ? 58.623 4.937 -7.908 1.00 87.62 1089 ASN A O 1
ATOM 8546 N N . ASN A 1 1090 ? 60.012 5.301 -9.634 1.00 81.44 1090 ASN A N 1
ATOM 8547 C CA . ASN A 1 1090 ? 59.433 4.340 -10.592 1.00 81.44 1090 ASN A CA 1
ATOM 8548 C C . ASN A 1 1090 ? 57.907 4.434 -10.837 1.00 81.44 1090 ASN A C 1
ATOM 8550 O O . ASN A 1 1090 ? 57.353 3.565 -11.510 1.00 81.44 1090 ASN A O 1
ATOM 8554 N N . LYS A 1 1091 ? 57.208 5.479 -10.363 1.00 91.25 1091 LYS A N 1
ATOM 8555 C CA . LYS A 1 1091 ? 55.761 5.649 -10.590 1.00 91.25 1091 LYS A CA 1
ATOM 8556 C C . LYS A 1 1091 ? 55.449 5.732 -12.091 1.00 91.25 1091 LYS A C 1
ATOM 8558 O O . LYS A 1 1091 ? 56.192 6.367 -12.846 1.00 91.25 1091 LYS A O 1
ATOM 8563 N N . SER A 1 1092 ? 54.364 5.112 -12.555 1.00 93.50 1092 SER A N 1
ATOM 8564 C CA . SER A 1 1092 ? 54.027 5.144 -13.985 1.00 93.50 1092 SER A CA 1
ATOM 8565 C C . SER A 1 1092 ? 53.616 6.550 -14.427 1.00 93.50 1092 SER A C 1
ATOM 8567 O O . SER A 1 1092 ? 52.751 7.161 -13.812 1.00 93.50 1092 SER A O 1
ATOM 8569 N N . LEU A 1 1093 ? 54.208 7.062 -15.510 1.00 93.56 1093 LEU A N 1
ATOM 8570 C CA . LEU A 1 1093 ? 53.831 8.367 -16.073 1.00 93.56 1093 LEU A CA 1
ATOM 8571 C C . LEU A 1 1093 ? 52.587 8.293 -16.973 1.00 93.56 1093 LEU A C 1
ATOM 8573 O O . LEU A 1 1093 ? 52.023 9.329 -17.308 1.00 93.56 1093 LEU A O 1
ATOM 8577 N N . THR A 1 1094 ? 52.146 7.085 -17.339 1.00 94.19 1094 THR A N 1
ATOM 8578 C CA . THR A 1 1094 ? 50.860 6.841 -18.015 1.00 94.19 1094 THR A CA 1
ATOM 8579 C C . THR A 1 1094 ? 49.697 6.686 -17.025 1.00 94.19 1094 THR A C 1
ATOM 8581 O O . THR A 1 1094 ? 48.559 6.492 -17.437 1.00 94.19 1094 THR A O 1
ATOM 8584 N N . ASP A 1 1095 ? 49.951 6.787 -15.717 1.00 94.06 1095 ASP A N 1
ATOM 8585 C CA . ASP A 1 1095 ? 48.904 6.822 -14.696 1.00 94.06 1095 ASP A CA 1
ATOM 8586 C C . ASP A 1 1095 ? 48.446 8.270 -14.453 1.00 94.06 1095 ASP A C 1
ATOM 8588 O O . ASP A 1 1095 ? 49.216 9.131 -14.018 1.00 94.06 1095 ASP A O 1
ATOM 8592 N N . ALA A 1 1096 ? 47.168 8.545 -14.716 1.00 91.88 1096 ALA A N 1
ATOM 8593 C CA . ALA A 1 1096 ? 46.578 9.871 -14.561 1.00 91.88 1096 ALA A CA 1
ATOM 8594 C C . ALA A 1 1096 ? 46.610 10.394 -13.111 1.00 91.88 1096 ALA A C 1
ATOM 8596 O O . ALA A 1 1096 ? 46.686 11.612 -12.908 1.00 91.88 1096 ALA A O 1
ATOM 8597 N N . ASN A 1 1097 ? 46.599 9.507 -12.108 1.00 91.88 1097 ASN A N 1
ATOM 8598 C CA . ASN A 1 1097 ? 46.708 9.892 -10.698 1.00 91.88 1097 ASN A CA 1
ATOM 8599 C C . ASN A 1 1097 ? 48.112 10.399 -10.372 1.00 91.88 1097 ASN A C 1
ATOM 8601 O O . ASN A 1 1097 ? 48.261 11.411 -9.690 1.00 91.88 1097 ASN A O 1
ATOM 8605 N N . VAL A 1 1098 ? 49.139 9.757 -10.932 1.00 93.75 1098 VAL A N 1
ATOM 8606 C CA . VAL A 1 1098 ? 50.533 10.205 -10.813 1.00 93.75 1098 VAL A CA 1
ATOM 8607 C C . VAL A 1 1098 ? 50.705 11.570 -11.482 1.00 93.75 1098 VAL A C 1
ATOM 8609 O O . VAL A 1 1098 ? 51.328 12.465 -10.913 1.00 93.75 1098 VAL A O 1
ATOM 8612 N N . VAL A 1 1099 ? 50.094 11.782 -12.652 1.00 93.75 1099 VAL A N 1
ATOM 8613 C CA . VAL A 1 1099 ? 50.100 13.092 -13.329 1.00 93.75 1099 VAL A CA 1
ATOM 8614 C C . VAL A 1 1099 ? 49.401 14.168 -12.483 1.00 93.75 1099 VAL A C 1
ATOM 8616 O O . VAL A 1 1099 ? 49.904 15.289 -12.386 1.00 93.75 1099 VAL A O 1
ATOM 8619 N N . LYS A 1 1100 ? 48.278 13.838 -11.831 1.00 92.19 1100 LYS A N 1
ATOM 8620 C CA . LYS A 1 1100 ? 47.555 14.739 -10.914 1.00 92.19 1100 LYS A CA 1
ATOM 8621 C C . LYS A 1 1100 ? 48.374 15.068 -9.659 1.00 92.19 1100 LYS A C 1
ATOM 8623 O O . LYS A 1 1100 ? 48.400 16.224 -9.247 1.00 92.19 1100 LYS A O 1
ATOM 8628 N N . GLU A 1 1101 ? 49.093 14.097 -9.095 1.00 92.62 1101 GLU A N 1
ATOM 8629 C CA . GLU A 1 1101 ? 50.002 14.290 -7.954 1.00 92.62 1101 GLU A CA 1
ATOM 8630 C C . GLU A 1 1101 ? 51.165 15.230 -8.315 1.00 92.62 1101 GLU A C 1
ATOM 8632 O O . GLU A 1 1101 ? 51.454 16.186 -7.589 1.00 92.62 1101 GLU A O 1
ATOM 8637 N N . ILE A 1 1102 ? 51.790 15.013 -9.479 1.00 92.75 1102 ILE A N 1
ATOM 8638 C CA . ILE A 1 1102 ? 52.841 15.891 -10.018 1.00 92.75 1102 ILE A CA 1
ATOM 8639 C C . ILE A 1 1102 ? 52.291 17.308 -10.226 1.00 92.75 1102 ILE A C 1
ATOM 8641 O O . ILE A 1 1102 ? 52.933 18.282 -9.828 1.00 92.75 1102 ILE A O 1
ATOM 8645 N N . HIS A 1 1103 ? 51.096 17.436 -10.810 1.00 91.75 1103 HIS A N 1
ATOM 8646 C CA . HIS A 1 1103 ? 50.436 18.724 -11.015 1.00 91.75 1103 HIS A CA 1
ATOM 8647 C C . HIS A 1 1103 ? 50.212 19.474 -9.693 1.00 91.75 1103 HIS A C 1
ATOM 8649 O O . HIS A 1 1103 ? 50.652 20.618 -9.564 1.00 91.75 1103 HIS A O 1
ATOM 8655 N N . ALA A 1 1104 ? 49.619 18.818 -8.690 1.00 89.06 1104 ALA A N 1
ATOM 8656 C CA . ALA A 1 1104 ? 49.329 19.423 -7.391 1.00 89.06 1104 ALA A CA 1
ATOM 8657 C C . ALA A 1 1104 ? 50.592 19.910 -6.660 1.00 89.06 1104 ALA A C 1
ATOM 8659 O O . ALA A 1 1104 ? 50.555 20.919 -5.962 1.00 89.06 1104 ALA A O 1
ATOM 8660 N N . ARG A 1 1105 ? 51.737 19.240 -6.842 1.00 89.69 1105 ARG A N 1
ATOM 8661 C CA . ARG A 1 1105 ? 53.011 19.649 -6.221 1.00 89.69 1105 ARG A CA 1
ATOM 8662 C C . ARG A 1 1105 ? 53.732 20.767 -6.968 1.00 89.69 1105 ARG A C 1
ATOM 8664 O O . ARG A 1 1105 ? 54.482 21.530 -6.356 1.00 89.69 1105 ARG A O 1
ATOM 8671 N N . LEU A 1 1106 ? 53.521 20.862 -8.278 1.00 86.44 1106 LEU A N 1
ATOM 8672 C CA . LEU A 1 1106 ? 54.085 21.925 -9.108 1.00 86.44 1106 LEU A CA 1
ATOM 8673 C C . LEU A 1 1106 ? 53.268 23.216 -9.031 1.00 86.44 1106 LEU A C 1
ATOM 8675 O O . LEU A 1 1106 ? 53.851 24.291 -9.147 1.00 86.44 1106 LEU A O 1
ATOM 8679 N N . VAL A 1 1107 ? 51.946 23.119 -8.854 1.00 81.81 1107 VAL A N 1
ATOM 8680 C CA . VAL A 1 1107 ? 51.022 24.267 -8.840 1.00 81.81 1107 VAL A CA 1
ATOM 8681 C C . VAL A 1 1107 ? 50.001 24.150 -7.688 1.00 81.81 1107 VAL A C 1
ATOM 8683 O O . VAL A 1 1107 ? 48.794 24.100 -7.924 1.00 81.81 1107 VAL A O 1
ATOM 8686 N N . PRO A 1 1108 ? 50.448 24.118 -6.416 1.00 76.75 1108 PRO A N 1
ATOM 8687 C CA . PRO A 1 1108 ? 49.583 23.810 -5.270 1.00 76.75 1108 PRO A CA 1
ATOM 8688 C C . PRO A 1 1108 ? 48.435 24.804 -5.067 1.00 76.75 1108 PRO A C 1
ATOM 8690 O O . PRO A 1 1108 ? 47.353 24.410 -4.649 1.00 76.75 1108 PRO A O 1
ATOM 8693 N N . GLN A 1 1109 ? 48.637 26.079 -5.410 1.00 72.31 1109 GLN A N 1
ATOM 8694 C CA . GLN A 1 1109 ? 47.619 27.126 -5.247 1.00 72.31 1109 GLN A CA 1
ATOM 8695 C C . GLN A 1 1109 ? 46.438 26.996 -6.224 1.00 72.31 1109 GLN A C 1
ATOM 8697 O O . GLN A 1 1109 ? 45.378 27.558 -5.968 1.00 72.31 1109 GLN A O 1
ATOM 8702 N N . LEU A 1 1110 ? 46.607 26.275 -7.338 1.00 70.81 1110 LEU A N 1
ATOM 8703 C CA . LEU A 1 1110 ? 45.604 26.158 -8.406 1.00 70.81 1110 LEU A CA 1
ATOM 8704 C C . LEU A 1 1110 ? 45.161 24.709 -8.651 1.00 70.81 1110 LEU A C 1
ATOM 8706 O O . LEU A 1 1110 ? 44.415 24.455 -9.597 1.00 70.81 1110 LEU A O 1
ATOM 8710 N N . ALA A 1 1111 ? 45.574 23.770 -7.796 1.00 68.94 1111 ALA A N 1
ATOM 8711 C CA . ALA A 1 1111 ? 45.313 22.339 -7.961 1.00 68.94 1111 ALA A CA 1
ATOM 8712 C C . ALA A 1 1111 ? 43.812 21.978 -7.986 1.00 68.94 1111 ALA A C 1
ATOM 8714 O O . ALA A 1 1111 ? 43.435 20.976 -8.589 1.00 68.94 1111 ALA A O 1
ATOM 8715 N N . GLU A 1 1112 ? 42.956 22.803 -7.371 1.00 69.31 1112 GLU A N 1
ATOM 8716 C CA . GLU A 1 1112 ? 41.492 22.633 -7.350 1.00 69.31 1112 GLU A CA 1
ATOM 8717 C C . GLU A 1 1112 ? 40.752 23.551 -8.343 1.00 69.31 1112 GLU A C 1
ATOM 8719 O O . GLU A 1 1112 ? 39.520 23.596 -8.367 1.00 69.31 1112 GLU A O 1
ATOM 8724 N N . SER A 1 1113 ? 41.478 24.302 -9.177 1.00 79.06 1113 SER A N 1
ATOM 8725 C CA . SER A 1 1113 ? 40.851 25.178 -10.168 1.00 79.06 1113 SER A CA 1
ATOM 8726 C C . SER A 1 1113 ? 40.157 24.365 -11.269 1.00 79.06 1113 SER A C 1
ATOM 8728 O O . SER A 1 1113 ? 40.710 23.408 -11.816 1.00 79.06 1113 SER A O 1
ATOM 8730 N N . VAL A 1 1114 ? 38.930 24.762 -11.621 1.00 81.06 1114 VAL A N 1
ATOM 8731 C CA . VAL A 1 1114 ? 38.152 24.156 -12.710 1.00 81.06 1114 VAL A CA 1
ATOM 8732 C C . VAL A 1 1114 ? 38.002 25.170 -13.833 1.00 81.06 1114 VAL A C 1
ATOM 8734 O O . VAL A 1 1114 ? 37.488 26.268 -13.619 1.00 81.06 1114 VAL A O 1
ATOM 8737 N N . ARG A 1 1115 ? 38.415 24.797 -15.048 1.00 83.69 1115 ARG A N 1
ATOM 8738 C CA . ARG A 1 1115 ? 38.122 25.592 -16.242 1.00 83.69 1115 ARG A CA 1
ATOM 8739 C C . ARG A 1 1115 ? 36.711 25.277 -16.716 1.00 83.69 1115 ARG A C 1
ATOM 8741 O O . ARG A 1 1115 ? 36.415 24.133 -17.063 1.00 83.69 1115 ARG A O 1
ATOM 8748 N N . GLU A 1 1116 ? 35.875 26.307 -16.758 1.00 76.75 1116 GLU A N 1
ATOM 8749 C CA . GLU A 1 1116 ? 34.471 26.200 -17.152 1.00 76.75 1116 GLU A CA 1
ATOM 8750 C C . GLU A 1 1116 ? 34.282 25.738 -18.607 1.00 76.75 1116 GLU A C 1
ATOM 8752 O O . GLU A 1 1116 ? 35.071 26.057 -19.502 1.00 76.75 1116 GLU A O 1
ATOM 8757 N N . VAL A 1 1117 ? 33.183 25.021 -18.847 1.00 79.88 1117 VAL A N 1
ATOM 8758 C CA . VAL A 1 1117 ? 32.724 24.590 -20.177 1.00 79.88 1117 VAL A CA 1
ATOM 8759 C C . VAL A 1 1117 ? 31.921 25.689 -20.889 1.00 79.88 1117 VAL A C 1
ATOM 8761 O O . VAL A 1 1117 ? 31.476 26.662 -20.280 1.00 79.88 1117 VAL A O 1
ATOM 8764 N N . GLY A 1 1118 ? 31.730 25.551 -22.206 1.00 69.06 1118 GLY A N 1
ATOM 8765 C CA . GLY A 1 1118 ? 30.887 26.469 -22.994 1.00 69.06 1118 GLY A CA 1
ATOM 8766 C C . GLY A 1 1118 ? 31.570 27.736 -23.531 1.00 69.06 1118 GLY A C 1
ATOM 8767 O O . GLY A 1 1118 ? 30.917 28.556 -24.172 1.00 69.06 1118 GLY A O 1
ATOM 8768 N N . GLN A 1 1119 ? 32.879 27.907 -23.324 1.00 72.94 1119 GLN A N 1
ATOM 8769 C CA . GLN A 1 1119 ? 33.645 28.988 -23.964 1.00 72.94 1119 GLN A CA 1
ATOM 8770 C C . GLN A 1 1119 ? 33.808 28.737 -25.479 1.00 72.94 1119 GLN A C 1
ATOM 8772 O O . GLN A 1 1119 ? 33.909 27.573 -25.881 1.00 72.94 1119 GLN A O 1
ATOM 8777 N N . PRO A 1 1120 ? 33.878 29.776 -26.335 1.00 70.12 1120 PRO A N 1
ATOM 8778 C CA . PRO A 1 1120 ? 34.029 29.637 -27.788 1.00 70.12 1120 PRO A CA 1
ATOM 8779 C C . PRO A 1 1120 ? 35.484 29.320 -28.179 1.00 70.12 1120 PRO A C 1
ATOM 8781 O O . PRO A 1 1120 ? 36.125 30.039 -28.938 1.00 70.12 1120 PRO A O 1
ATOM 8784 N N . THR A 1 1121 ? 36.034 28.248 -27.618 1.00 80.50 1121 THR A N 1
ATOM 8785 C CA . THR A 1 1121 ? 37.401 27.777 -27.854 1.00 80.50 1121 THR A CA 1
ATOM 8786 C C . THR A 1 1121 ? 37.374 26.346 -28.381 1.00 80.50 1121 THR A C 1
ATOM 8788 O O . THR A 1 1121 ? 36.399 25.618 -28.179 1.00 80.50 1121 THR A O 1
ATOM 8791 N N . LYS A 1 1122 ? 38.464 25.913 -29.023 1.00 78.25 1122 LYS A N 1
ATOM 8792 C CA . LYS A 1 1122 ? 38.641 24.507 -29.424 1.00 78.25 1122 LYS A CA 1
ATOM 8793 C C . LYS A 1 1122 ? 38.899 23.560 -28.239 1.00 78.25 1122 LYS A C 1
ATOM 8795 O O . LYS A 1 1122 ? 38.784 22.350 -28.393 1.00 78.25 1122 LYS A O 1
ATOM 8800 N N . TYR A 1 1123 ? 39.190 24.102 -27.053 1.00 81.25 1123 TYR A N 1
ATOM 8801 C CA . TYR A 1 1123 ? 39.460 23.335 -25.835 1.00 81.25 1123 TYR A CA 1
ATOM 8802 C C . TYR A 1 1123 ? 38.193 23.143 -24.992 1.00 81.25 1123 TYR A C 1
ATOM 8804 O O . TYR A 1 1123 ? 37.387 24.069 -24.833 1.00 81.25 1123 TYR A O 1
ATOM 8812 N N . GLY A 1 1124 ? 38.028 21.939 -24.442 1.00 79.50 1124 GLY A N 1
ATOM 8813 C CA . GLY A 1 1124 ? 36.983 21.631 -23.462 1.00 79.50 1124 GLY A CA 1
ATOM 8814 C C . GLY A 1 1124 ? 37.248 22.257 -22.088 1.00 79.50 1124 GLY A C 1
ATOM 8815 O O . GLY A 1 1124 ? 38.296 22.865 -21.843 1.00 79.50 1124 GLY A O 1
ATOM 8816 N N . GLY A 1 1125 ? 36.302 22.109 -21.166 1.00 87.94 1125 GLY A N 1
ATOM 8817 C CA . GLY A 1 1125 ? 36.522 22.359 -19.743 1.00 87.94 1125 GLY A CA 1
ATOM 8818 C C . GLY A 1 1125 ? 37.550 21.393 -19.150 1.00 87.94 1125 GLY A C 1
ATOM 8819 O O . GLY A 1 1125 ? 37.917 20.389 -19.759 1.00 87.94 1125 GLY A O 1
ATOM 8820 N N . SER A 1 1126 ? 38.043 21.692 -17.950 1.00 89.75 1126 SER A N 1
ATOM 8821 C CA . SER A 1 1126 ? 39.065 20.840 -17.324 1.00 89.75 1126 SER A CA 1
ATOM 8822 C C . SER A 1 1126 ? 38.523 19.454 -16.953 1.00 89.75 1126 SER A C 1
ATOM 8824 O O . SER A 1 1126 ? 39.260 18.483 -17.034 1.00 89.75 1126 SER A O 1
ATOM 8826 N N . ILE A 1 1127 ? 37.229 19.326 -16.634 1.00 90.62 1127 ILE A N 1
ATOM 8827 C CA . ILE A 1 1127 ? 36.586 18.041 -16.291 1.00 90.62 1127 ILE A CA 1
ATOM 8828 C C . ILE A 1 1127 ? 36.582 17.085 -17.496 1.00 90.62 1127 ILE A C 1
ATOM 8830 O O . ILE A 1 1127 ? 37.079 15.961 -17.411 1.00 90.62 1127 ILE A O 1
ATOM 8834 N N . SER A 1 1128 ? 36.073 17.543 -18.643 1.00 91.38 1128 SER A N 1
ATOM 8835 C CA . SER A 1 1128 ? 36.054 16.764 -19.888 1.00 91.38 1128 SER A CA 1
ATOM 8836 C C . SER A 1 1128 ? 37.469 16.514 -20.421 1.00 91.38 1128 SER A C 1
ATOM 8838 O O . SER A 1 1128 ? 37.762 15.422 -20.920 1.00 91.38 1128 SER A O 1
ATOM 8840 N N . GLY A 1 1129 ? 38.365 17.494 -20.263 1.00 91.81 1129 GLY A N 1
ATOM 8841 C CA . GLY A 1 1129 ? 39.783 17.389 -20.589 1.00 91.81 1129 GLY A CA 1
ATOM 8842 C C . GLY A 1 1129 ? 40.504 16.325 -19.763 1.00 91.81 1129 GLY A C 1
ATOM 8843 O O . GLY A 1 1129 ? 41.194 15.481 -20.326 1.00 91.81 1129 GLY A O 1
ATOM 8844 N N . TYR A 1 1130 ? 40.307 16.300 -18.442 1.00 93.12 1130 TYR A N 1
ATOM 8845 C CA . TYR A 1 1130 ? 40.964 15.341 -17.553 1.00 93.12 1130 TYR A CA 1
ATOM 8846 C C . TYR A 1 1130 ? 40.469 13.920 -17.797 1.00 93.12 1130 TYR A C 1
ATOM 8848 O O . TYR A 1 1130 ? 41.275 13.003 -17.920 1.00 93.12 1130 TYR A O 1
ATOM 8856 N N . ALA A 1 1131 ? 39.157 13.739 -17.957 1.00 93.12 1131 ALA A N 1
ATOM 8857 C CA . ALA A 1 1131 ? 38.594 12.436 -18.288 1.00 93.12 1131 ALA A CA 1
ATOM 8858 C C . ALA A 1 1131 ? 39.091 11.929 -19.656 1.00 93.12 1131 ALA A C 1
ATOM 8860 O O . ALA A 1 1131 ? 39.406 10.750 -19.818 1.00 93.12 1131 ALA A O 1
ATOM 8861 N N . SER A 1 1132 ? 39.239 12.826 -20.637 1.00 93.19 1132 SER A N 1
ATOM 8862 C CA . SER A 1 1132 ? 39.821 12.481 -21.941 1.00 93.19 1132 SER A CA 1
ATOM 8863 C C . SER A 1 1132 ? 41.304 12.123 -21.843 1.00 93.19 1132 SER A C 1
ATOM 8865 O O . SER A 1 1132 ? 41.733 11.153 -22.470 1.00 93.19 1132 SER A O 1
ATOM 8867 N N . LEU A 1 1133 ? 42.068 12.865 -21.034 1.00 94.06 1133 LEU A N 1
ATOM 8868 C CA . LEU A 1 1133 ? 43.467 12.577 -20.727 1.00 94.06 1133 LEU A CA 1
ATOM 8869 C C . LEU A 1 1133 ? 43.604 11.200 -20.077 1.00 94.06 1133 LEU A C 1
ATOM 8871 O O . LEU A 1 1133 ? 44.395 10.392 -20.549 1.00 94.06 1133 LEU A O 1
ATOM 8875 N N . GLU A 1 1134 ? 42.810 10.907 -19.047 1.00 93.88 1134 GLU A N 1
ATOM 8876 C CA . GLU A 1 1134 ? 42.848 9.626 -18.341 1.00 93.88 1134 GLU A CA 1
ATOM 8877 C C . GLU A 1 1134 ? 42.620 8.451 -19.299 1.00 93.88 1134 GLU A C 1
ATOM 8879 O O . GLU A 1 1134 ? 43.377 7.479 -19.292 1.00 93.88 1134 GLU A O 1
ATOM 8884 N N . GLN A 1 1135 ? 41.609 8.548 -20.164 1.00 91.44 1135 GLN A N 1
ATOM 8885 C CA . GLN A 1 1135 ? 41.329 7.507 -21.151 1.00 91.44 1135 GLN A CA 1
ATOM 8886 C C . GLN A 1 1135 ? 42.448 7.379 -22.187 1.00 91.44 1135 GLN A C 1
ATOM 8888 O O . GLN A 1 1135 ? 42.804 6.269 -22.572 1.00 91.44 1135 GLN A O 1
ATOM 8893 N N . HIS A 1 1136 ? 43.031 8.494 -22.631 1.00 93.44 1136 HIS A N 1
ATOM 8894 C CA . HIS A 1 1136 ? 44.101 8.466 -23.621 1.00 93.44 1136 HIS A CA 1
ATOM 8895 C C . HIS A 1 1136 ? 45.416 7.916 -23.059 1.00 93.44 1136 HIS A C 1
ATOM 8897 O O . HIS A 1 1136 ? 46.073 7.125 -23.733 1.00 93.44 1136 HIS A O 1
ATOM 8903 N N . LEU A 1 1137 ? 45.784 8.264 -21.822 1.00 94.06 1137 LEU A N 1
ATOM 8904 C CA . LEU A 1 1137 ? 47.008 7.770 -21.185 1.00 94.06 1137 LEU A CA 1
ATOM 8905 C C . LEU A 1 1137 ? 47.029 6.236 -21.089 1.00 94.06 1137 LEU A C 1
ATOM 8907 O O . LEU A 1 1137 ? 48.078 5.632 -21.301 1.00 94.06 1137 LEU A O 1
ATOM 8911 N N . LYS A 1 1138 ? 45.863 5.602 -20.887 1.00 91.44 1138 LYS A N 1
ATOM 8912 C CA . LYS A 1 1138 ? 45.701 4.133 -20.895 1.00 91.44 1138 LYS A CA 1
ATOM 8913 C C . LYS A 1 1138 ? 46.030 3.487 -22.248 1.00 91.44 1138 LYS A C 1
ATOM 8915 O O . LYS A 1 1138 ? 46.281 2.289 -22.299 1.00 91.44 1138 LYS A O 1
ATOM 8920 N N . THR A 1 1139 ? 46.015 4.256 -23.338 1.00 90.69 1139 THR A N 1
ATOM 8921 C CA . THR A 1 1139 ? 46.310 3.765 -24.697 1.00 90.69 1139 THR A CA 1
ATOM 8922 C C . THR A 1 1139 ? 47.774 3.925 -25.103 1.00 90.69 1139 THR A C 1
ATOM 8924 O O . THR A 1 1139 ? 48.167 3.423 -26.154 1.00 90.69 1139 THR A O 1
ATOM 8927 N N . LEU A 1 1140 ? 48.581 4.628 -24.304 1.00 92.88 1140 LEU A N 1
ATOM 8928 C CA . LEU A 1 1140 ? 49.977 4.887 -24.633 1.00 92.88 1140 LEU A CA 1
ATOM 8929 C C . LEU A 1 1140 ? 50.845 3.660 -24.356 1.00 92.88 1140 LEU A C 1
ATOM 8931 O O . LEU A 1 1140 ? 50.834 3.110 -23.255 1.00 92.88 1140 LEU A O 1
ATOM 8935 N N . ASP A 1 1141 ? 51.660 3.285 -25.339 1.00 90.25 1141 ASP A N 1
ATOM 8936 C CA . ASP A 1 1141 ? 52.728 2.314 -25.136 1.00 90.25 1141 ASP A CA 1
ATOM 8937 C C . ASP A 1 1141 ? 53.878 2.966 -24.355 1.00 90.25 1141 ASP A C 1
ATOM 8939 O O . ASP A 1 1141 ? 54.593 3.836 -24.861 1.00 90.25 1141 ASP A O 1
ATOM 8943 N N . ALA A 1 1142 ? 54.047 2.536 -23.103 1.00 87.12 1142 ALA A N 1
ATOM 8944 C CA . ALA A 1 1142 ? 55.090 3.026 -22.210 1.00 87.12 1142 ALA A CA 1
ATOM 8945 C C . ALA A 1 1142 ? 56.515 2.720 -22.714 1.00 87.12 1142 ALA A C 1
ATOM 8947 O O . ALA A 1 1142 ? 57.463 3.372 -22.275 1.00 87.12 1142 ALA A O 1
ATOM 8948 N N . ALA A 1 1143 ? 56.671 1.746 -23.618 1.00 87.62 1143 ALA A N 1
ATOM 8949 C CA . ALA A 1 1143 ? 57.951 1.355 -24.205 1.00 87.62 1143 ALA A CA 1
ATOM 8950 C C . ALA A 1 1143 ? 58.278 2.097 -25.515 1.00 87.62 1143 ALA A C 1
ATOM 8952 O O . ALA A 1 1143 ? 59.380 1.942 -26.041 1.00 87.62 1143 ALA A O 1
ATOM 8953 N N . HIS A 1 1144 ? 57.353 2.905 -26.044 1.00 92.38 1144 HIS A N 1
ATOM 8954 C CA . HIS A 1 1144 ? 57.555 3.627 -27.297 1.00 92.38 1144 HIS A CA 1
ATOM 8955 C C . HIS A 1 1144 ? 58.733 4.613 -27.198 1.00 92.38 1144 HIS A C 1
ATOM 8957 O O . HIS A 1 1144 ? 58.846 5.372 -26.234 1.00 92.38 1144 HIS A O 1
ATOM 8963 N N . GLU A 1 1145 ? 59.580 4.688 -28.231 1.00 89.44 1145 GLU A N 1
ATOM 8964 C CA . GLU A 1 1145 ? 60.812 5.505 -28.227 1.00 89.44 1145 GLU A CA 1
ATOM 8965 C C . GLU A 1 1145 ? 60.581 7.020 -28.041 1.00 89.44 1145 GLU A C 1
ATOM 8967 O O . GLU A 1 1145 ? 61.485 7.763 -27.645 1.00 89.44 1145 GLU A O 1
ATOM 8972 N N . HIS A 1 1146 ? 59.351 7.462 -28.314 1.00 93.88 1146 HIS A N 1
ATOM 8973 C CA . HIS A 1 1146 ? 58.863 8.841 -28.187 1.00 93.88 1146 HIS A CA 1
ATOM 8974 C C . HIS A 1 1146 ? 57.714 9.000 -27.174 1.00 93.88 1146 HIS A C 1
ATOM 8976 O O . HIS A 1 1146 ? 56.914 9.935 -27.275 1.00 93.88 1146 HIS A O 1
ATOM 8982 N N . VAL A 1 1147 ? 57.593 8.081 -26.206 1.00 93.81 1147 VAL A N 1
ATOM 8983 C CA . VAL A 1 1147 ? 56.549 8.129 -25.164 1.00 93.81 1147 VAL A CA 1
ATOM 8984 C C . VAL A 1 1147 ? 56.547 9.453 -24.390 1.00 93.81 1147 VAL A C 1
ATOM 8986 O O . VAL A 1 1147 ? 55.492 9.979 -24.055 1.00 93.81 1147 VAL A O 1
ATOM 8989 N N . ASP A 1 1148 ? 57.715 10.050 -24.178 1.00 94.44 1148 ASP A N 1
ATOM 8990 C CA . ASP A 1 1148 ? 57.901 11.362 -23.561 1.00 94.44 1148 ASP A CA 1
ATOM 8991 C C . ASP A 1 1148 ? 57.148 12.473 -24.313 1.00 94.44 1148 ASP A C 1
ATOM 8993 O O . ASP A 1 1148 ? 56.473 13.298 -23.692 1.00 94.44 1148 ASP A O 1
ATOM 8997 N N . LYS A 1 1149 ? 57.210 12.470 -25.652 1.00 95.56 1149 LYS A N 1
ATOM 8998 C CA . LYS A 1 1149 ? 56.496 13.433 -26.501 1.00 95.56 1149 LYS A CA 1
ATOM 8999 C C . LYS A 1 1149 ? 54.995 13.147 -26.540 1.00 95.56 1149 LYS A C 1
ATOM 9001 O O . LYS A 1 1149 ? 54.217 14.096 -26.526 1.00 95.56 1149 LYS A O 1
ATOM 9006 N N . HIS A 1 1150 ? 54.587 11.874 -26.538 1.00 95.88 1150 HIS A N 1
ATOM 9007 C CA . HIS A 1 1150 ? 53.173 11.484 -26.450 1.00 95.88 1150 HIS A CA 1
ATOM 9008 C C . HIS A 1 1150 ? 52.537 11.924 -25.122 1.00 95.88 1150 HIS A C 1
ATOM 9010 O O . HIS A 1 1150 ? 51.445 12.488 -25.117 1.00 95.88 1150 HIS A O 1
ATOM 9016 N N . LEU A 1 1151 ? 53.244 11.739 -24.003 1.00 95.62 1151 LEU A N 1
ATOM 9017 C CA . LEU A 1 1151 ? 52.809 12.191 -22.680 1.00 95.62 1151 LEU A CA 1
ATOM 9018 C C . LEU A 1 1151 ? 52.673 13.717 -22.623 1.00 95.62 1151 LEU A C 1
ATOM 9020 O O . LEU A 1 1151 ? 51.658 14.229 -22.150 1.00 95.62 1151 LEU A O 1
ATOM 9024 N N . LEU A 1 1152 ? 53.661 14.451 -23.147 1.00 95.75 1152 LEU A N 1
ATOM 9025 C CA . LEU A 1 1152 ? 53.608 15.912 -23.230 1.00 95.75 1152 LEU A CA 1
ATOM 9026 C C . LEU A 1 1152 ? 52.421 16.385 -24.073 1.00 95.75 1152 LEU A C 1
ATOM 9028 O O . LEU A 1 1152 ? 51.667 17.254 -23.632 1.00 95.75 1152 LEU A O 1
ATOM 9032 N N . ALA A 1 1153 ? 52.251 15.805 -25.265 1.00 95.00 1153 ALA A N 1
ATOM 9033 C CA . ALA A 1 1153 ? 51.174 16.140 -26.190 1.00 95.00 1153 ALA A CA 1
ATOM 9034 C C . ALA A 1 1153 ? 49.800 15.928 -25.544 1.00 95.00 1153 ALA A C 1
ATOM 9036 O O . ALA A 1 1153 ? 48.965 16.832 -25.582 1.00 95.00 1153 ALA A O 1
ATOM 9037 N N . ALA A 1 1154 ? 49.601 14.790 -24.874 1.00 94.56 1154 ALA A N 1
ATOM 9038 C CA . ALA A 1 1154 ? 48.348 14.454 -24.214 1.00 94.56 1154 ALA A CA 1
ATOM 9039 C C . ALA A 1 1154 ? 48.037 15.401 -23.045 1.00 94.56 1154 ALA A C 1
ATOM 9041 O O . ALA A 1 1154 ? 46.948 15.976 -22.992 1.00 94.56 1154 ALA A O 1
ATOM 9042 N N . ILE A 1 1155 ? 48.986 15.609 -22.125 1.00 94.38 1155 ILE A N 1
ATOM 9043 C CA . ILE A 1 1155 ? 48.771 16.423 -20.915 1.00 94.38 1155 ILE A CA 1
ATOM 9044 C C . ILE A 1 1155 ? 48.526 17.892 -21.279 1.00 94.38 1155 ILE A C 1
ATOM 9046 O O . ILE A 1 1155 ? 47.601 18.516 -20.756 1.00 94.38 1155 ILE A O 1
ATOM 9050 N N . ALA A 1 1156 ? 49.319 18.446 -22.200 1.00 92.94 1156 ALA A N 1
ATOM 9051 C CA . ALA A 1 1156 ? 49.148 19.825 -22.643 1.00 92.94 1156 ALA A CA 1
ATOM 9052 C C . ALA A 1 1156 ? 47.938 19.999 -23.576 1.00 92.94 1156 ALA A C 1
ATOM 9054 O O . ALA A 1 1156 ? 47.298 21.046 -23.535 1.00 92.94 1156 ALA A O 1
ATOM 9055 N N . GLY A 1 1157 ? 47.615 19.003 -24.403 1.00 91.44 1157 GLY A N 1
ATOM 9056 C CA . GLY A 1 1157 ? 46.572 19.108 -25.424 1.00 91.44 1157 GLY A CA 1
ATOM 9057 C C . GLY A 1 1157 ? 45.158 18.865 -24.906 1.00 91.44 1157 GLY A C 1
ATOM 9058 O O . GLY A 1 1157 ? 44.247 19.609 -25.258 1.00 91.44 1157 GLY A O 1
ATOM 9059 N N . PHE A 1 1158 ? 44.950 17.884 -24.021 1.00 92.44 1158 PHE A N 1
ATOM 9060 C CA . PHE A 1 1158 ? 43.626 17.665 -23.421 1.00 92.44 1158 PHE A CA 1
ATOM 9061 C C . PHE A 1 1158 ? 43.253 18.718 -22.385 1.00 92.44 1158 PHE A C 1
ATOM 9063 O O . PHE A 1 1158 ? 42.069 18.892 -22.102 1.00 92.44 1158 PHE A O 1
ATOM 9070 N N . GLN A 1 1159 ? 44.245 19.435 -21.849 1.00 90.25 1159 GLN A N 1
ATOM 9071 C CA . GLN A 1 1159 ? 44.035 20.536 -20.918 1.00 90.25 1159 GLN A CA 1
ATOM 9072 C C . GLN A 1 1159 ? 43.172 20.134 -19.702 1.00 90.25 1159 GLN A C 1
ATOM 9074 O O . GLN A 1 1159 ? 42.174 20.792 -19.394 1.00 90.25 1159 GLN A O 1
ATOM 9079 N N . GLY A 1 1160 ? 43.529 19.026 -19.047 1.00 89.31 1160 GLY A N 1
ATOM 9080 C CA . GLY A 1 1160 ? 42.745 18.432 -17.959 1.00 89.31 1160 GLY A CA 1
ATOM 9081 C C . GLY A 1 1160 ? 42.797 19.170 -16.619 1.00 89.31 1160 GLY A C 1
ATOM 9082 O O . GLY A 1 1160 ? 42.022 18.868 -15.721 1.00 89.31 1160 GLY A O 1
ATOM 9083 N N . PHE A 1 1161 ? 43.666 20.161 -16.465 1.00 90.31 1161 PHE A N 1
ATOM 9084 C CA . PHE A 1 1161 ? 43.752 20.974 -15.252 1.00 90.31 1161 PHE A CA 1
ATOM 9085 C C . PHE A 1 1161 ? 43.205 22.383 -15.509 1.00 90.31 1161 PHE A C 1
ATOM 9087 O O . PHE A 1 1161 ? 43.249 22.867 -16.646 1.00 90.31 1161 PHE A O 1
ATOM 9094 N N . GLY A 1 1162 ? 42.659 23.040 -14.479 1.00 83.50 1162 GLY A N 1
ATOM 9095 C CA . GLY A 1 1162 ? 42.136 24.407 -14.604 1.00 83.50 1162 GLY A CA 1
ATOM 9096 C C . GLY A 1 1162 ? 43.207 25.416 -15.024 1.00 83.50 1162 GLY A C 1
ATOM 9097 O O . GLY A 1 1162 ? 42.927 26.301 -15.831 1.00 83.50 1162 GLY A O 1
ATOM 9098 N N . ASP A 1 1163 ? 44.443 25.207 -14.568 1.00 84.44 1163 ASP A N 1
ATOM 9099 C CA . ASP A 1 1163 ? 45.649 25.913 -15.002 1.00 84.44 1163 ASP A CA 1
ATOM 9100 C C . ASP A 1 1163 ? 46.872 24.973 -14.915 1.00 84.44 1163 ASP A C 1
ATOM 9102 O O . ASP A 1 1163 ? 46.748 23.821 -14.513 1.00 84.44 1163 ASP A O 1
ATOM 9106 N N . GLY A 1 1164 ? 48.067 25.406 -15.323 1.00 87.62 1164 GLY A N 1
ATOM 9107 C CA . GLY A 1 1164 ? 49.323 24.679 -15.101 1.00 87.62 1164 GLY A CA 1
ATOM 9108 C C . GLY A 1 1164 ? 49.574 23.473 -16.016 1.00 87.62 1164 GLY A C 1
ATOM 9109 O O . GLY A 1 1164 ? 50.602 22.811 -15.866 1.00 87.62 1164 GLY A O 1
ATOM 9110 N N . ASN A 1 1165 ? 48.705 23.212 -17.002 1.00 90.06 1165 ASN A N 1
ATOM 9111 C CA . ASN A 1 1165 ? 48.827 22.084 -17.941 1.00 90.06 1165 ASN A CA 1
ATOM 9112 C C . ASN A 1 1165 ? 50.200 22.022 -18.633 1.00 90.06 1165 ASN A C 1
ATOM 9114 O O . ASN A 1 1165 ? 50.814 20.960 -18.706 1.00 90.06 1165 ASN A O 1
ATOM 9118 N N . GLY A 1 1166 ? 50.716 23.166 -19.099 1.00 90.19 1166 GLY A N 1
ATOM 9119 C CA . GLY A 1 1166 ? 52.021 23.227 -19.763 1.00 90.19 1166 GLY A CA 1
ATOM 9120 C C . GLY A 1 1166 ? 53.186 22.891 -18.829 1.00 90.19 1166 GLY A C 1
ATOM 9121 O O . GLY A 1 1166 ? 54.112 22.187 -19.225 1.00 90.19 1166 GLY A O 1
ATOM 9122 N N . ARG A 1 1167 ? 53.116 23.320 -17.562 1.00 89.56 1167 ARG A N 1
ATOM 9123 C CA . ARG A 1 1167 ? 54.138 23.015 -16.551 1.00 89.56 1167 ARG A CA 1
ATOM 9124 C C . ARG A 1 1167 ? 54.144 21.529 -16.205 1.00 89.56 1167 ARG A C 1
ATOM 9126 O O . ARG A 1 1167 ? 55.215 20.929 -16.143 1.00 89.56 1167 ARG A O 1
ATOM 9133 N N . THR A 1 1168 ? 52.966 20.933 -16.032 1.00 93.56 1168 THR A N 1
ATOM 9134 C CA . THR A 1 1168 ? 52.819 19.493 -15.783 1.00 93.56 1168 THR A CA 1
ATOM 9135 C C . THR A 1 1168 ? 53.311 18.669 -16.972 1.00 93.56 1168 THR A C 1
ATOM 9137 O O . THR A 1 1168 ? 54.078 17.731 -16.780 1.00 93.56 1168 THR A O 1
ATOM 9140 N N . ALA A 1 1169 ? 52.948 19.047 -18.201 1.00 94.81 1169 ALA A N 1
ATOM 9141 C CA . ALA A 1 1169 ? 53.387 18.355 -19.412 1.00 94.81 1169 ALA A CA 1
ATOM 9142 C C . ALA A 1 1169 ? 54.917 18.391 -19.577 1.00 94.81 1169 ALA A C 1
ATOM 9144 O O . ALA A 1 1169 ? 55.542 17.360 -19.825 1.00 94.81 1169 ALA A O 1
ATOM 9145 N N . SER A 1 1170 ? 55.532 19.558 -19.360 1.00 94.69 1170 SER A N 1
ATOM 9146 C CA . SER A 1 1170 ? 56.988 19.720 -19.394 1.00 94.69 1170 SER A CA 1
ATOM 9147 C C . SER A 1 1170 ? 57.696 18.924 -18.294 1.00 94.69 1170 SER A C 1
ATOM 9149 O O . SER A 1 1170 ? 58.751 18.344 -18.547 1.00 94.69 1170 SER A O 1
ATOM 9151 N N . ALA A 1 1171 ? 57.111 18.838 -17.094 1.00 95.19 1171 ALA A N 1
ATOM 9152 C CA . ALA A 1 1171 ? 57.654 18.022 -16.010 1.00 95.19 1171 ALA A CA 1
ATOM 9153 C C . ALA A 1 1171 ? 57.630 16.529 -16.353 1.00 95.19 1171 ALA A C 1
ATOM 9155 O O . ALA A 1 1171 ? 58.637 15.845 -16.196 1.00 95.19 1171 ALA A O 1
ATOM 9156 N N . VAL A 1 1172 ? 56.503 16.026 -16.863 1.00 96.62 1172 VAL A N 1
ATOM 9157 C CA . VAL A 1 1172 ? 56.353 14.610 -17.231 1.00 96.62 1172 VAL A CA 1
ATOM 9158 C C . VAL A 1 1172 ? 57.284 14.237 -18.391 1.00 96.62 1172 VAL A C 1
ATOM 9160 O O . VAL A 1 1172 ? 57.939 13.195 -18.330 1.00 96.62 1172 VAL A O 1
ATOM 9163 N N . TYR A 1 1173 ? 57.437 15.114 -19.388 1.00 96.75 1173 TYR A N 1
ATOM 9164 C CA . TYR A 1 1173 ? 58.442 14.969 -20.449 1.00 96.75 1173 TYR A CA 1
ATOM 9165 C C . TYR A 1 1173 ? 59.863 14.865 -19.887 1.00 96.75 1173 TYR A C 1
ATOM 9167 O O . TYR A 1 1173 ? 60.603 13.932 -20.208 1.00 96.75 1173 TYR A O 1
ATOM 9175 N N . ALA A 1 1174 ? 60.232 15.799 -19.005 1.00 96.31 1174 ALA A N 1
ATOM 9176 C CA . ALA A 1 1174 ? 61.543 15.821 -18.374 1.00 96.31 1174 ALA A CA 1
ATOM 9177 C C . ALA A 1 1174 ? 61.796 14.549 -17.554 1.00 96.31 1174 ALA A C 1
ATOM 9179 O O . ALA A 1 1174 ? 62.831 13.920 -17.738 1.00 96.31 1174 ALA A O 1
ATOM 9180 N N . ILE A 1 1175 ? 60.849 14.116 -16.717 1.00 96.88 1175 ILE A N 1
ATOM 9181 C CA . ILE A 1 1175 ? 60.982 12.888 -15.916 1.00 96.88 1175 ILE A CA 1
ATOM 9182 C C . ILE A 1 1175 ? 61.181 11.667 -16.827 1.00 96.88 1175 ILE A C 1
ATOM 9184 O O . ILE A 1 1175 ? 62.066 10.849 -16.576 1.00 96.88 1175 ILE A O 1
ATOM 9188 N N . SER A 1 1176 ? 60.413 11.555 -17.916 1.00 95.31 1176 SER A N 1
ATOM 9189 C CA . SER A 1 1176 ? 60.545 10.448 -18.874 1.00 95.31 1176 SER A CA 1
ATOM 9190 C C . SER A 1 1176 ? 61.927 10.406 -19.542 1.00 95.31 1176 SER A C 1
ATOM 9192 O O . SER A 1 1176 ? 62.502 9.334 -19.741 1.00 95.31 1176 SER A O 1
ATOM 9194 N N . GLN A 1 1177 ? 62.492 11.568 -19.875 1.00 94.88 1177 GLN A N 1
ATOM 9195 C CA . GLN A 1 1177 ? 63.839 11.687 -20.441 1.00 94.88 1177 GLN A CA 1
ATOM 9196 C C . GLN A 1 1177 ? 64.928 11.370 -19.401 1.00 94.88 1177 GLN A C 1
ATOM 9198 O O . GLN A 1 1177 ? 65.847 10.595 -19.681 1.00 94.88 1177 GLN A O 1
ATOM 9203 N N . LEU A 1 1178 ? 64.782 11.892 -18.180 1.00 95.69 1178 LEU A N 1
ATOM 9204 C CA . LEU A 1 1178 ? 65.734 11.715 -17.081 1.00 95.69 1178 LEU A CA 1
ATOM 9205 C C . LEU A 1 1178 ? 65.845 10.261 -16.614 1.00 95.69 1178 LEU A C 1
ATOM 9207 O O . LEU A 1 1178 ? 66.938 9.834 -16.246 1.00 95.69 1178 LEU A O 1
ATOM 9211 N N . ARG A 1 1179 ? 64.768 9.468 -16.710 1.00 93.94 1179 ARG A N 1
ATOM 9212 C CA . ARG A 1 1179 ? 64.808 8.011 -16.463 1.00 93.94 1179 ARG A CA 1
ATOM 9213 C C . ARG A 1 1179 ? 65.783 7.266 -17.379 1.00 93.94 1179 ARG A C 1
ATOM 9215 O O . ARG A 1 1179 ? 66.267 6.205 -17.010 1.00 93.94 1179 ARG A O 1
ATOM 9222 N N . ASN A 1 1180 ? 66.119 7.851 -18.529 1.00 90.62 1180 ASN A N 1
ATOM 9223 C CA . ASN A 1 1180 ? 67.114 7.341 -19.474 1.00 90.62 1180 ASN A CA 1
ATOM 9224 C C . ASN A 1 1180 ? 68.456 8.094 -19.387 1.00 90.62 1180 ASN A C 1
ATOM 9226 O O . ASN A 1 1180 ? 69.246 8.067 -20.328 1.00 90.62 1180 ASN A O 1
ATOM 9230 N N . ASN A 1 1181 ? 68.695 8.806 -18.279 1.00 92.06 1181 ASN A N 1
ATOM 9231 C CA . ASN A 1 1181 ? 69.880 9.627 -18.026 1.00 92.06 1181 ASN A CA 1
ATOM 9232 C C . ASN A 1 1181 ? 70.217 10.605 -19.170 1.00 92.06 1181 ASN A C 1
ATOM 9234 O O . ASN A 1 1181 ? 71.382 10.849 -19.491 1.00 92.06 1181 ASN A O 1
ATOM 9238 N N . ARG A 1 1182 ? 69.183 11.169 -19.803 1.00 94.38 1182 ARG A N 1
ATOM 9239 C CA . ARG A 1 1182 ? 69.311 12.148 -20.887 1.00 94.38 1182 ARG A CA 1
ATOM 9240 C C . ARG A 1 1182 ? 68.330 13.298 -20.700 1.00 94.38 1182 ARG A C 1
ATOM 9242 O O . ARG A 1 1182 ? 67.337 13.176 -19.991 1.00 94.38 1182 ARG A O 1
ATOM 9249 N N . PHE A 1 1183 ? 68.597 14.412 -21.371 1.00 96.19 1183 PHE A N 1
ATOM 9250 C CA . PHE A 1 1183 ? 67.629 15.491 -21.518 1.00 96.19 1183 PHE A CA 1
ATOM 9251 C C . PHE A 1 1183 ? 67.841 16.219 -22.847 1.00 96.19 1183 PHE A C 1
ATOM 9253 O O . PHE A 1 1183 ? 68.928 16.749 -23.101 1.00 96.19 1183 PHE A O 1
ATOM 9260 N N . VAL A 1 1184 ? 66.798 16.228 -23.685 1.00 94.62 1184 VAL A N 1
ATOM 9261 C CA . VAL A 1 1184 ? 66.767 16.937 -24.970 1.00 94.62 1184 VAL A CA 1
ATOM 9262 C C . VAL A 1 1184 ? 65.748 18.082 -24.879 1.00 94.62 1184 VAL A C 1
ATOM 9264 O O . VAL A 1 1184 ? 64.551 17.813 -24.746 1.00 94.62 1184 VAL A O 1
ATOM 9267 N N . PRO A 1 1185 ? 66.187 19.350 -24.929 1.00 93.69 1185 PRO A N 1
ATOM 9268 C CA . PRO A 1 1185 ? 65.321 20.512 -24.759 1.00 93.69 1185 PRO A CA 1
ATOM 9269 C C . PRO A 1 1185 ? 64.511 20.786 -26.032 1.00 93.69 1185 PRO A C 1
ATOM 9271 O O . PRO A 1 1185 ? 65.058 20.917 -27.130 1.00 93.69 1185 PRO A O 1
ATOM 9274 N N . MET A 1 1186 ? 63.195 20.904 -25.881 1.00 93.56 1186 MET A N 1
ATOM 9275 C CA . MET A 1 1186 ? 62.275 21.093 -27.001 1.00 93.56 1186 MET A CA 1
ATOM 9276 C C . MET A 1 1186 ? 62.011 22.590 -27.271 1.00 93.56 1186 MET A C 1
ATOM 9278 O O . MET A 1 1186 ? 61.694 23.327 -26.329 1.00 93.56 1186 MET A O 1
ATOM 9282 N N . PRO A 1 1187 ? 62.097 23.065 -28.531 1.00 92.00 1187 PRO A N 1
ATOM 9283 C CA . PRO A 1 1187 ? 61.697 24.419 -28.909 1.00 92.00 1187 PRO A CA 1
ATOM 9284 C C . PRO A 1 1187 ? 60.189 24.672 -28.776 1.00 92.00 1187 PRO A C 1
ATOM 9286 O O . PRO A 1 1187 ? 59.367 23.764 -28.903 1.00 92.00 1187 PRO A O 1
ATOM 9289 N N . LYS A 1 1188 ? 59.804 25.946 -28.616 1.00 89.56 1188 LYS A N 1
ATOM 9290 C CA . LYS A 1 1188 ? 58.396 26.352 -28.449 1.00 89.56 1188 LYS A CA 1
ATOM 9291 C C . LYS A 1 1188 ? 57.501 25.910 -29.614 1.00 89.56 1188 LYS A C 1
ATOM 9293 O O . LYS A 1 1188 ? 56.384 25.471 -29.364 1.00 89.56 1188 LYS A O 1
ATOM 9298 N N . HIS A 1 1189 ? 57.957 26.000 -30.867 1.00 90.50 1189 HIS A N 1
ATOM 9299 C CA . HIS A 1 1189 ? 57.132 25.614 -32.023 1.00 90.50 1189 HIS A CA 1
ATOM 9300 C C . HIS A 1 1189 ? 56.821 24.114 -32.043 1.00 90.50 1189 HIS A C 1
ATOM 9302 O O . HIS A 1 1189 ? 55.722 23.730 -32.436 1.00 90.50 1189 HIS A O 1
ATOM 9308 N N . VAL A 1 1190 ? 57.737 23.275 -31.553 1.00 92.94 1190 VAL A N 1
ATOM 9309 C CA . VAL A 1 1190 ? 57.520 21.828 -31.424 1.00 92.94 1190 VAL A CA 1
ATOM 9310 C C . VAL A 1 1190 ? 56.506 21.528 -30.325 1.00 92.94 1190 VAL A C 1
ATOM 9312 O O . VAL A 1 1190 ? 55.561 20.779 -30.558 1.00 92.94 1190 VAL A O 1
ATOM 9315 N N . PHE A 1 1191 ? 56.642 22.176 -29.161 1.00 93.06 1191 PHE A N 1
ATOM 9316 C CA . PHE A 1 1191 ? 55.678 22.058 -28.063 1.00 93.06 1191 PHE A CA 1
ATOM 9317 C C . PHE A 1 1191 ? 54.258 22.414 -28.529 1.00 93.06 1191 PHE A C 1
ATOM 9319 O O . PHE A 1 1191 ? 53.311 21.670 -28.272 1.00 93.06 1191 PHE A O 1
ATOM 9326 N N . MET A 1 1192 ? 54.114 23.526 -29.258 1.00 90.25 1192 MET A N 1
ATOM 9327 C CA . MET A 1 1192 ? 52.824 23.985 -29.789 1.00 90.25 1192 MET A CA 1
ATOM 9328 C C . MET A 1 1192 ? 52.260 23.032 -30.849 1.00 90.25 1192 MET A C 1
ATOM 9330 O O . MET A 1 1192 ? 51.066 22.751 -30.833 1.00 90.25 1192 MET A O 1
ATOM 9334 N N . SER A 1 1193 ? 53.115 22.476 -31.713 1.00 89.69 1193 SER A N 1
ATOM 9335 C CA . SER A 1 1193 ? 52.702 21.517 -32.750 1.00 89.69 1193 SER A CA 1
ATOM 9336 C C . SER A 1 1193 ? 52.230 20.178 -32.170 1.00 89.69 1193 SER A C 1
ATOM 9338 O O . SER A 1 1193 ? 51.315 19.562 -32.708 1.00 89.69 1193 SER A O 1
ATOM 9340 N N . LEU A 1 1194 ? 52.837 19.718 -31.070 1.00 90.81 1194 LEU A N 1
ATOM 9341 C CA . LEU A 1 1194 ? 52.435 18.487 -30.379 1.00 90.81 1194 LEU A CA 1
ATOM 9342 C C . LEU A 1 1194 ? 51.122 18.665 -29.606 1.00 90.81 1194 LEU A C 1
ATOM 9344 O O . LEU A 1 1194 ? 50.242 17.810 -29.661 1.00 90.81 1194 LEU A O 1
ATOM 9348 N N . SER A 1 1195 ? 50.984 19.784 -28.899 1.00 87.75 1195 SER A N 1
ATOM 9349 C CA . SER A 1 1195 ? 49.851 20.047 -28.003 1.00 87.75 1195 SER A CA 1
ATOM 9350 C C . SER A 1 1195 ? 48.630 20.679 -28.679 1.00 87.75 1195 SER A C 1
ATOM 9352 O O . SER A 1 1195 ? 47.586 20.777 -28.043 1.00 87.75 1195 SER A O 1
ATOM 9354 N N . ASP A 1 1196 ? 48.748 21.104 -29.941 1.00 86.25 1196 ASP A N 1
ATOM 9355 C CA . ASP A 1 1196 ? 47.753 21.919 -30.656 1.00 86.25 1196 ASP A CA 1
ATOM 9356 C C . ASP A 1 1196 ? 47.434 23.258 -29.959 1.00 86.25 1196 ASP A C 1
ATOM 9358 O O . ASP A 1 1196 ? 46.349 23.813 -30.110 1.00 86.25 1196 ASP A O 1
ATOM 9362 N N . LEU A 1 1197 ? 48.387 23.803 -29.193 1.00 78.75 1197 LEU A N 1
ATOM 9363 C CA . LEU A 1 1197 ? 48.243 25.079 -28.472 1.00 78.75 1197 LEU A CA 1
ATOM 9364 C C . LEU A 1 1197 ? 48.669 26.320 -29.279 1.00 78.75 1197 LEU A C 1
ATOM 9366 O O . LEU A 1 1197 ? 48.600 27.434 -28.756 1.00 78.75 1197 LEU A O 1
ATOM 9370 N N . GLY A 1 1198 ? 49.133 26.112 -30.515 1.00 59.31 1198 GLY A N 1
ATOM 9371 C CA . GLY A 1 1198 ? 49.659 27.140 -31.420 1.00 59.31 1198 GLY A CA 1
ATOM 9372 C C . GLY A 1 1198 ? 48.618 27.948 -32.178 1.00 59.31 1198 GLY A C 1
ATOM 9373 O O . GLY A 1 1198 ? 47.463 27.479 -32.317 1.00 59.31 1198 GLY A O 1
#

Foldseek 3Di:
DDDDDDPPDPPDDPPDDFWFFPLQWFKFFFDPPAPLCVLQVVLLVLQLVVCPPPLNVVLVVVVPDDPPWWWKAFLVLWIWIWDWDQDLLGITIDTDTCSVVVVVDPVCVVSSNVSSNSNQQNQTMHINHSMDRPNSVCSNLPFADQGGLVLVLLLVCLLPDAADDADPLFLLADADPQQRARAFPDDPVLLVLLVVLQCVVQPPDPDRQAFPLQVLLVLLVVPDPLVCLQVPLPVSLLVSCVGPVLQVSLQSSVVSRDDPPPPDPDRDDSNSSSRSVLCSRQVRVVHRDLVSLLVCCDVQPLDLVQLQPDLVVSLVSQLVVVVVRRRDNSSSVNSSSSSCLRRPLLSLADADRRAGLLDVLVLLSQLLLQLLCLLTRRSRNVDHSVSSNSSSLRDGRHPLLVLLSLVSLLVSLLSSCSNQVVQDPCNLVDDPLVRSLSSLVLLVVLLCLQLLLLVLLQDAQDFLLVLLCVLCVVLVHHQQDWWFADDDPDDDTDIDGVSQCLQADCNQLVLRIFDPDDDTPCRVRVCSNVDDRSVVVSLVRLVVSLVSNLSSLLLLLLLQLLSDDQVSLLQLQFWKKWKWWKFDDDPPDPLPDLDDDDDVLRTFQQWIWMWTDDPPDIWIWIDGSLLSHIDIDVVVRVQLQVWFAQDPSRHRDDGQDDPDHDDQKIKGQDDDPCCCRNLVADGPPDDDDDDDTIIIGTDDIDHGDPDDRDPDGHSSNSSPDPSSSVVSSSSSPPRHSADSVLSSLLNSDNDPVNVVVDDDDDDVCVNVVVNDRCPPVVDLVPDPDVVSVPDPDDNAQDSSNLSDYDRDPDPFDSCPVSVSSSSSSVSSRHDSVSSDPQADQPPDDDDDPDDDDDPRDPRDPDTHSVNSVSNSSSSSSSSLSHPCNNCSVVSVVRCLVVVSLLSSLSSRNLQSSVCSQVVNPRRPDLVVVLVQQQDPWDARGDSYDQSSNLSSLLNSLLVLLCPAPLLVLLCVQQNDVLSSVLSVLCCVVPNWGDPNTHTPHRSVRVSVVSSVLSNVQSQLLVVLLVLLVVLVVDPCCDPPNVDFDDQCQQPVVPDPQLLLSLLSLLVSVDPDDADSVQLSVLLVCLLPVPDDLLALVVLLVSQCSRCVVQSPAWAHTDDPDSAGILSSLSSNLNVVSVVQDLPDPCSLLSSLQSQLQSNNGNDCSNSSSSSSSSSSQVNVVHHTRRDPVSSCSSNVVD

Nearest PDB structures (foldseek):
  3let-assembly1_A  TM=8.755E-01  e=2.640E-13  Vibrio parahaemolyticus

Radius of gyration: 40.64 Å; Cα contacts (8 Å, |Δi|>4): 1799; chains: 1; bounding box: 121×67×115 Å

InterPro domains:
  IPR003812 Fido domain [PS51459] (1094-1198)
  IPR036597 Fido-like domain superfamily [G3DSA:1.10.3290.10] (893-1197)